Protein AF-A0A963F7F3-F1 (afdb_monomer_lite)

Structure (mmCIF, N/CA/C/O backbone):
data_AF-A0A963F7F3-F1
#
_entry.id   AF-A0A963F7F3-F1
#
loop_
_atom_site.group_PDB
_atom_site.id
_atom_site.type_symbol
_atom_site.label_atom_id
_atom_site.label_alt_id
_atom_site.label_comp_id
_atom_site.label_asym_id
_atom_site.label_entity_id
_atom_site.label_seq_id
_atom_site.pdbx_PDB_ins_code
_atom_site.Cartn_x
_atom_site.Cartn_y
_atom_site.Cartn_z
_atom_site.occupancy
_atom_site.B_iso_or_equiv
_atom_site.auth_seq_id
_atom_site.auth_comp_id
_atom_site.auth_asym_id
_atom_site.auth_atom_id
_atom_site.pdbx_PDB_model_num
ATOM 1 N N . MET A 1 1 ? 54.968 2.443 -66.480 1.00 33.50 1 MET A N 1
ATOM 2 C CA . MET A 1 1 ? 56.361 2.404 -66.989 1.00 33.50 1 MET A CA 1
ATOM 3 C C . MET A 1 1 ? 56.993 1.056 -66.666 1.00 33.50 1 MET A C 1
ATOM 5 O O . MET A 1 1 ? 56.805 0.584 -65.553 1.00 33.50 1 MET A O 1
ATOM 9 N N . ARG A 1 2 ? 57.749 0.452 -67.594 1.00 35.88 2 ARG A N 1
ATOM 10 C CA . ARG A 1 2 ? 58.724 -0.608 -67.277 1.00 35.88 2 ARG A CA 1
ATOM 11 C C . ARG A 1 2 ? 60.108 0.044 -67.245 1.00 35.88 2 ARG A C 1
ATOM 13 O O . ARG A 1 2 ? 60.564 0.516 -68.278 1.00 35.88 2 ARG A O 1
ATOM 20 N N . VAL A 1 3 ? 60.729 0.123 -66.071 1.00 45.53 3 VAL A N 1
ATOM 21 C CA . VAL A 1 3 ? 62.076 0.697 -65.903 1.00 45.53 3 VAL A CA 1
ATOM 22 C C . VAL A 1 3 ? 63.121 -0.357 -66.291 1.00 45.53 3 VAL A C 1
ATOM 24 O O . VAL A 1 3 ? 62.937 -1.536 -65.978 1.00 45.53 3 VAL A O 1
ATOM 27 N N . ASN A 1 4 ? 64.197 0.043 -66.979 1.00 48.62 4 ASN A N 1
ATOM 28 C CA . ASN A 1 4 ? 65.312 -0.859 -67.293 1.00 48.62 4 ASN A CA 1
ATOM 29 C C . ASN A 1 4 ? 65.946 -1.376 -65.985 1.00 48.62 4 ASN A C 1
ATOM 31 O O . ASN A 1 4 ? 66.182 -0.592 -65.066 1.00 48.62 4 ASN A O 1
ATOM 35 N N . ARG A 1 5 ? 66.240 -2.682 -65.900 1.00 51.50 5 ARG A N 1
ATOM 36 C CA . ARG A 1 5 ? 66.817 -3.312 -64.698 1.00 51.50 5 ARG A CA 1
ATOM 37 C C . ARG A 1 5 ? 68.156 -2.699 -64.301 1.00 51.50 5 ARG A C 1
ATOM 39 O O . ARG A 1 5 ? 68.399 -2.536 -63.112 1.00 51.50 5 ARG A O 1
ATOM 46 N N . GLU A 1 6 ? 68.983 -2.322 -65.271 1.00 55.16 6 GLU A N 1
ATOM 47 C CA . GLU A 1 6 ? 70.288 -1.706 -65.000 1.00 55.16 6 GLU A CA 1
ATOM 48 C C . GLU A 1 6 ? 70.148 -0.324 -64.349 1.00 55.16 6 GLU A C 1
ATOM 50 O O . GLU A 1 6 ? 70.884 0.013 -63.424 1.00 55.16 6 GLU A O 1
ATOM 55 N N . GLY A 1 7 ? 69.106 0.423 -64.730 1.00 55.31 7 GLY A N 1
ATOM 56 C CA . GLY A 1 7 ? 68.760 1.711 -64.129 1.00 55.31 7 GLY A CA 1
ATOM 57 C C . GLY A 1 7 ? 68.327 1.635 -62.660 1.00 55.31 7 GLY A C 1
ATOM 58 O O . GLY A 1 7 ? 68.137 2.680 -62.047 1.00 55.31 7 GLY A O 1
ATOM 59 N N . LEU A 1 8 ? 68.185 0.441 -62.070 1.00 56.78 8 LEU A N 1
ATOM 60 C CA . LEU A 1 8 ? 67.820 0.258 -60.659 1.00 56.78 8 LEU A CA 1
ATOM 61 C C . LEU A 1 8 ? 69.028 0.046 -59.730 1.00 56.78 8 LEU A C 1
ATOM 63 O O . LEU A 1 8 ? 68.856 0.084 -58.515 1.00 56.78 8 LEU A O 1
ATOM 67 N N . TYR A 1 9 ? 70.243 -0.155 -60.258 1.00 62.47 9 TYR A N 1
ATOM 68 C CA . TYR A 1 9 ? 71.431 -0.424 -59.430 1.00 62.47 9 TYR A CA 1
ATOM 69 C C . TYR A 1 9 ? 72.050 0.818 -58.768 1.00 62.47 9 TYR A C 1
ATOM 71 O O . TYR A 1 9 ? 72.931 0.666 -57.928 1.00 62.47 9 TYR A O 1
ATOM 79 N N . HIS A 1 10 ? 71.590 2.028 -59.107 1.00 71.62 10 HIS A N 1
ATOM 80 C CA . HIS A 1 10 ? 72.068 3.277 -58.498 1.00 71.62 10 HIS A CA 1
ATOM 81 C C . HIS A 1 10 ? 71.389 3.617 -57.155 1.00 71.62 10 HIS A C 1
ATOM 83 O O . HIS A 1 10 ? 71.785 4.575 -56.493 1.00 71.62 10 HIS A O 1
ATOM 89 N N . PHE A 1 11 ? 70.370 2.851 -56.751 1.00 82.75 11 PHE A N 1
ATOM 90 C CA . PHE A 1 11 ? 69.673 3.031 -55.478 1.00 82.75 11 PHE A CA 1
ATOM 91 C C . PHE A 1 11 ? 70.313 2.186 -54.363 1.00 82.75 11 PHE A C 1
ATOM 93 O O . PHE A 1 11 ? 70.518 0.987 -54.579 1.00 82.75 11 PHE A O 1
ATOM 100 N N . PRO A 1 12 ? 70.584 2.754 -53.167 1.00 83.19 12 PRO A N 1
ATOM 101 C CA . PRO A 1 12 ? 71.180 2.018 -52.048 1.00 83.19 12 PRO A CA 1
ATOM 102 C C . PRO A 1 12 ? 70.398 0.764 -51.634 1.00 83.19 12 PRO A C 1
ATOM 104 O O . PRO A 1 12 ? 71.003 -0.259 -51.315 1.00 83.19 12 PRO A O 1
ATOM 107 N N . ILE A 1 13 ? 69.062 0.814 -51.679 1.00 89.12 13 ILE A N 1
ATOM 108 C CA . ILE A 1 13 ? 68.179 -0.290 -51.297 1.00 89.12 13 ILE A CA 1
ATOM 109 C C . ILE A 1 13 ? 67.431 -0.833 -52.516 1.00 89.12 13 ILE A C 1
ATOM 111 O O . ILE A 1 13 ? 66.578 -0.181 -53.127 1.00 89.12 13 ILE A O 1
ATOM 115 N N . ARG A 1 14 ? 67.734 -2.093 -52.844 1.00 82.44 14 ARG A N 1
ATOM 116 C CA . ARG A 1 14 ? 67.172 -2.836 -53.980 1.00 82.44 14 ARG A CA 1
ATOM 117 C C . ARG A 1 14 ? 65.709 -3.221 -53.738 1.00 82.44 14 ARG A C 1
ATOM 119 O O . ARG A 1 14 ? 65.431 -4.328 -53.283 1.00 82.44 14 ARG A O 1
ATOM 126 N N . SER A 1 15 ? 64.769 -2.358 -54.120 1.00 80.00 15 SER A N 1
ATOM 127 C CA . SER A 1 15 ? 63.336 -2.687 -54.129 1.00 80.00 15 SER A CA 1
ATOM 128 C C . SER A 1 15 ? 62.774 -2.852 -55.546 1.00 80.00 15 SER A C 1
ATOM 130 O O . SER A 1 15 ? 63.301 -2.326 -56.525 1.00 80.00 15 SER A O 1
ATOM 132 N N . ARG A 1 16 ? 61.674 -3.607 -55.658 1.00 76.38 16 ARG A N 1
ATOM 133 C CA . ARG A 1 16 ? 60.843 -3.711 -56.877 1.00 76.38 16 ARG A CA 1
ATOM 134 C C . ARG A 1 16 ? 59.594 -2.822 -56.803 1.00 76.38 16 ARG A C 1
ATOM 136 O O . ARG A 1 16 ? 58.822 -2.774 -57.757 1.00 76.38 16 ARG A O 1
ATOM 143 N N . ASN A 1 17 ? 59.382 -2.149 -55.674 1.00 81.38 17 ASN A N 1
ATOM 144 C CA . ASN A 1 17 ? 58.241 -1.284 -55.415 1.00 81.38 17 ASN A CA 1
ATOM 145 C C . ASN A 1 17 ? 58.527 0.143 -55.911 1.00 81.38 17 ASN A C 1
ATOM 147 O O . ASN A 1 17 ? 59.498 0.771 -55.492 1.00 81.38 17 ASN A O 1
ATOM 151 N N . ALA A 1 18 ? 57.661 0.673 -56.779 1.00 82.88 18 ALA A N 1
ATOM 152 C CA . ALA A 1 18 ? 57.820 2.009 -57.355 1.00 82.88 18 ALA A CA 1
ATOM 153 C C . ALA A 1 18 ? 57.874 3.122 -56.291 1.00 82.88 18 ALA A C 1
ATOM 155 O O . ALA A 1 18 ? 58.649 4.061 -56.440 1.00 82.88 18 ALA A O 1
ATOM 156 N N . THR A 1 19 ? 57.124 2.998 -55.190 1.00 84.62 19 THR A N 1
ATOM 157 C CA . THR A 1 19 ? 57.165 3.950 -54.067 1.00 84.62 19 THR A CA 1
ATOM 158 C C . THR A 1 19 ? 58.522 3.931 -53.357 1.00 84.62 19 THR A C 1
ATOM 160 O O . THR A 1 19 ? 59.076 4.979 -53.042 1.00 84.62 19 THR A O 1
ATOM 163 N N . SER A 1 20 ? 59.075 2.737 -53.139 1.00 87.25 20 SER A N 1
ATOM 164 C CA . SER A 1 20 ? 60.366 2.518 -52.471 1.00 87.25 20 SER A CA 1
ATOM 165 C C . SER A 1 20 ? 61.535 3.098 -53.280 1.00 87.25 20 SER A C 1
ATOM 167 O O . SER A 1 20 ? 62.464 3.687 -52.729 1.00 87.25 20 SER A O 1
ATOM 169 N N . LEU A 1 21 ? 61.447 3.010 -54.610 1.00 88.62 21 LEU A N 1
ATOM 170 C CA . LEU A 1 21 ? 62.382 3.647 -55.543 1.00 88.62 21 LEU A CA 1
ATOM 171 C C . LEU A 1 21 ? 62.186 5.175 -55.599 1.00 88.62 21 LEU A C 1
ATOM 173 O O . LEU A 1 21 ? 63.162 5.919 -55.602 1.00 88.62 21 LEU A O 1
ATOM 177 N N . PHE A 1 22 ? 60.937 5.656 -55.589 1.00 90.56 22 PHE A N 1
ATOM 178 C CA . PHE A 1 22 ? 60.623 7.090 -55.605 1.00 90.56 22 PHE A CA 1
ATOM 179 C C . PHE A 1 22 ? 61.146 7.829 -54.363 1.00 90.56 22 PHE A C 1
ATOM 181 O O . PHE A 1 22 ? 61.736 8.896 -54.501 1.00 90.56 22 PHE A O 1
ATOM 188 N N . VAL A 1 23 ? 60.997 7.251 -53.165 1.00 91.75 23 VAL A N 1
ATOM 189 C CA . VAL A 1 23 ? 61.522 7.840 -51.917 1.00 91.75 23 VAL A CA 1
ATOM 190 C C . VAL A 1 23 ? 63.050 7.976 -51.959 1.00 91.75 23 VAL A C 1
ATOM 192 O O . VAL A 1 23 ? 63.584 9.024 -51.596 1.00 91.75 23 VAL A O 1
ATOM 195 N N . GLN A 1 24 ? 63.759 6.959 -52.462 1.00 91.12 24 GLN A N 1
ATOM 196 C CA . GLN A 1 24 ? 65.217 7.017 -52.630 1.00 91.12 24 GLN A CA 1
ATOM 197 C C . GLN A 1 24 ? 65.638 8.042 -53.693 1.00 91.12 24 GLN A C 1
ATOM 199 O O . GLN A 1 24 ? 66.621 8.754 -53.498 1.00 91.12 24 GLN A O 1
ATOM 204 N N . HIS A 1 25 ? 64.883 8.162 -54.790 1.00 89.94 25 HIS A N 1
ATOM 205 C CA . HIS A 1 25 ? 65.130 9.171 -55.820 1.00 89.94 25 HIS A CA 1
ATOM 206 C C . HIS A 1 25 ? 64.950 10.594 -55.281 1.00 89.94 25 HIS A C 1
ATOM 208 O O . HIS A 1 25 ? 65.846 11.419 -55.442 1.00 89.94 25 HIS A O 1
ATOM 214 N N . ALA A 1 26 ? 63.848 10.860 -54.573 1.00 89.88 26 ALA A N 1
ATOM 215 C CA . ALA A 1 26 ? 63.598 12.149 -53.938 1.00 89.88 26 ALA A CA 1
ATOM 216 C C . ALA A 1 26 ? 64.767 12.549 -53.019 1.00 89.88 26 ALA A C 1
ATOM 218 O O . ALA A 1 26 ? 65.358 13.611 -53.216 1.00 89.88 26 ALA A O 1
ATOM 219 N N . LEU A 1 27 ? 65.186 11.661 -52.107 1.00 88.44 27 LEU A N 1
ATOM 220 C CA . LEU A 1 27 ? 66.352 11.877 -51.239 1.00 88.44 27 LEU A CA 1
ATOM 221 C C . LEU A 1 27 ? 67.649 12.148 -52.017 1.00 88.44 27 LEU A C 1
ATOM 223 O O . LEU A 1 27 ? 68.379 13.076 -51.676 1.00 88.44 27 LEU A O 1
ATOM 227 N N . ALA A 1 28 ? 67.921 11.393 -53.084 1.00 87.00 28 ALA A N 1
ATOM 228 C CA . ALA A 1 28 ? 69.111 11.588 -53.914 1.00 87.00 28 ALA A CA 1
ATOM 229 C C . ALA A 1 28 ? 69.120 12.934 -54.670 1.00 87.00 28 ALA A C 1
ATOM 231 O O . ALA A 1 28 ? 70.200 13.459 -54.954 1.00 87.00 28 ALA A O 1
ATOM 232 N N . THR A 1 29 ? 67.946 13.507 -54.967 1.00 88.31 29 THR A N 1
ATOM 233 C CA . THR A 1 29 ? 67.800 14.817 -55.637 1.00 88.31 29 THR A CA 1
ATOM 234 C C . THR A 1 29 ? 67.811 16.027 -54.697 1.00 88.31 29 THR A C 1
ATOM 236 O O . THR A 1 29 ? 68.023 17.147 -55.159 1.00 88.31 29 THR A O 1
ATOM 239 N N . LEU A 1 30 ? 67.624 15.840 -53.385 1.00 88.12 30 LEU A N 1
ATOM 240 C CA . LEU A 1 30 ? 67.710 16.937 -52.415 1.00 88.12 30 LEU A CA 1
ATOM 241 C C . LEU A 1 30 ? 69.134 17.507 -52.344 1.00 88.12 30 LEU A C 1
ATOM 243 O O . LEU A 1 30 ? 70.116 16.767 -52.404 1.00 88.12 30 LEU A O 1
ATOM 247 N N . ARG A 1 31 ? 69.262 18.821 -52.125 1.00 86.94 31 ARG A N 1
ATOM 248 C CA . ARG A 1 31 ? 70.529 19.423 -51.667 1.00 86.94 31 ARG A CA 1
ATOM 249 C C . ARG A 1 31 ? 70.935 18.852 -50.297 1.00 86.94 31 ARG A C 1
ATOM 251 O O . ARG A 1 31 ? 70.083 18.332 -49.578 1.00 86.94 31 ARG A O 1
ATOM 258 N N . ASN A 1 32 ? 72.206 18.979 -49.908 1.00 78.38 32 ASN A N 1
ATOM 259 C CA . ASN A 1 32 ? 72.614 18.732 -48.515 1.00 78.38 32 ASN A CA 1
ATOM 260 C C . ASN A 1 32 ? 71.769 19.608 -47.573 1.00 78.38 32 ASN A C 1
ATOM 262 O O . ASN A 1 32 ? 71.468 20.750 -47.925 1.00 78.38 32 ASN A O 1
ATOM 266 N N . GLU A 1 33 ? 71.347 19.065 -46.426 1.00 75.00 33 GLU A N 1
ATOM 267 C CA . GLU A 1 33 ? 70.379 19.703 -45.512 1.00 75.00 33 GLU A CA 1
ATOM 268 C C . GLU A 1 33 ? 69.008 20.034 -46.153 1.00 75.00 33 GLU A C 1
ATOM 270 O O . GLU A 1 33 ? 68.190 20.760 -45.590 1.00 75.00 33 GLU A O 1
ATOM 275 N N . GLY A 1 34 ? 68.725 19.507 -47.349 1.00 84.06 34 GLY A N 1
ATOM 276 C CA . GLY A 1 34 ? 67.430 19.621 -48.010 1.00 84.06 34 GLY A CA 1
ATOM 277 C C . GLY A 1 34 ? 66.382 18.719 -47.361 1.00 84.06 34 GLY A C 1
ATOM 278 O O . GLY A 1 34 ? 66.696 17.608 -46.933 1.00 84.06 34 GLY A O 1
ATOM 279 N N . ARG A 1 35 ? 65.130 19.194 -47.342 1.00 89.94 35 ARG A N 1
ATOM 280 C CA . ARG A 1 35 ? 63.957 18.502 -46.793 1.00 89.94 35 ARG A CA 1
ATOM 281 C C . ARG A 1 35 ? 62.945 18.178 -47.897 1.00 89.94 35 ARG A C 1
ATOM 283 O O . ARG A 1 35 ? 62.683 19.025 -48.749 1.00 89.94 35 ARG A O 1
ATOM 290 N N . ALA A 1 36 ? 62.345 16.993 -47.846 1.00 92.19 36 ALA A N 1
ATOM 291 C CA . ALA A 1 36 ? 61.182 16.594 -48.638 1.00 92.19 36 ALA A CA 1
ATOM 292 C C . ALA A 1 36 ? 60.002 16.227 -47.726 1.00 92.19 36 ALA A C 1
ATOM 294 O O . ALA A 1 36 ? 60.195 15.752 -46.609 1.00 92.19 36 ALA A O 1
ATOM 295 N N . ILE A 1 37 ? 58.781 16.401 -48.235 1.00 93.50 37 ILE A N 1
ATOM 296 C CA . ILE A 1 37 ? 57.544 15.886 -47.637 1.00 93.50 37 ILE A CA 1
ATOM 297 C C . ILE A 1 37 ? 56.890 14.997 -48.696 1.00 93.50 37 ILE A C 1
ATOM 299 O O . ILE A 1 37 ? 56.627 15.459 -49.806 1.00 93.50 37 ILE A O 1
ATOM 303 N N . ILE A 1 38 ? 56.680 13.716 -48.387 1.00 92.88 38 ILE A N 1
ATOM 304 C CA . ILE A 1 38 ? 56.241 12.708 -49.362 1.00 92.88 38 ILE A CA 1
ATOM 305 C C . ILE A 1 38 ? 54.971 12.011 -48.871 1.00 92.88 38 ILE A C 1
ATOM 307 O O . ILE A 1 38 ? 54.946 11.484 -47.761 1.00 92.88 38 ILE A O 1
ATOM 311 N N . VAL A 1 39 ? 53.938 11.949 -49.719 1.00 90.88 39 VAL A N 1
ATOM 312 C CA . VAL A 1 39 ? 52.769 11.079 -49.500 1.00 90.88 39 VAL A CA 1
ATOM 313 C C . VAL A 1 39 ? 53.188 9.626 -49.741 1.00 90.88 39 VAL A C 1
ATOM 315 O O . VAL A 1 39 ? 53.596 9.272 -50.849 1.00 90.88 39 VAL A O 1
ATOM 318 N N . VAL A 1 40 ? 53.077 8.774 -48.721 1.00 90.06 40 VAL A N 1
ATOM 319 C CA . VAL A 1 40 ? 53.439 7.350 -48.784 1.00 90.06 40 VAL A CA 1
ATOM 320 C C . VAL A 1 40 ? 52.273 6.447 -48.357 1.00 90.06 40 VAL A C 1
ATOM 322 O O . VAL A 1 40 ? 51.570 6.765 -47.401 1.00 90.06 40 VAL A O 1
ATOM 325 N N . PRO A 1 41 ? 52.044 5.297 -49.021 1.00 85.62 41 PRO A N 1
ATOM 326 C CA . PRO A 1 41 ? 51.081 4.298 -48.571 1.00 85.62 41 PRO A CA 1
ATOM 327 C C . PRO A 1 41 ? 51.543 3.652 -47.263 1.00 85.62 41 PRO A C 1
ATOM 329 O O . PRO A 1 41 ? 52.710 3.285 -47.121 1.00 85.62 41 PRO A O 1
ATOM 332 N N . TYR A 1 42 ? 50.605 3.417 -46.346 1.00 81.50 42 TYR A N 1
ATOM 333 C CA . TYR A 1 42 ? 50.842 2.848 -45.009 1.00 81.50 42 TYR A CA 1
ATOM 334 C C . TYR A 1 42 ? 51.611 1.508 -45.031 1.00 81.50 42 TYR A C 1
ATOM 336 O O . TYR A 1 42 ? 52.357 1.174 -44.109 1.00 81.50 42 TYR A O 1
ATOM 344 N N . GLY A 1 43 ? 51.484 0.744 -46.123 1.00 78.62 43 GLY A N 1
ATOM 345 C CA . GLY A 1 43 ? 52.250 -0.484 -46.349 1.00 78.62 43 GLY A CA 1
ATOM 346 C C . GLY A 1 43 ? 53.764 -0.271 -46.484 1.00 78.62 43 GLY A C 1
ATOM 347 O O . GLY A 1 43 ? 54.520 -1.149 -46.084 1.00 78.62 43 GLY A O 1
ATOM 348 N N . LEU A 1 44 ? 54.239 0.883 -46.974 1.00 86.12 44 LEU A N 1
ATOM 349 C CA . LEU A 1 44 ? 55.677 1.196 -47.023 1.00 86.12 44 LEU A CA 1
ATOM 350 C C . LEU A 1 44 ? 56.274 1.254 -45.606 1.00 86.12 44 LEU A C 1
ATOM 352 O O . LEU A 1 44 ? 57.384 0.776 -45.373 1.00 86.12 44 LEU A O 1
ATOM 356 N N . LEU A 1 45 ? 55.498 1.789 -44.658 1.00 87.56 45 LEU A N 1
ATOM 357 C CA . LEU A 1 45 ? 55.890 2.011 -43.267 1.00 87.56 45 LEU A CA 1
ATOM 358 C C . LEU A 1 45 ? 55.961 0.717 -42.437 1.00 87.56 45 LEU A C 1
ATOM 360 O O . LEU A 1 45 ? 56.706 0.676 -41.467 1.00 87.56 45 LEU A O 1
ATOM 364 N N . SER A 1 46 ? 55.239 -0.339 -42.833 1.00 80.19 46 SER A N 1
ATOM 365 C CA . SER A 1 46 ? 55.052 -1.558 -42.021 1.00 80.19 46 SER A CA 1
ATOM 366 C C . SER A 1 46 ? 55.419 -2.879 -42.712 1.00 80.19 46 SER A C 1
ATOM 368 O O . SER A 1 46 ? 55.872 -3.810 -42.046 1.00 80.19 46 SER A O 1
ATOM 370 N N . ASN A 1 47 ? 55.274 -3.011 -44.038 1.00 77.44 47 ASN A N 1
ATOM 371 C CA . ASN A 1 47 ? 55.500 -4.289 -44.727 1.00 77.44 47 ASN A CA 1
ATOM 372 C C . ASN A 1 47 ? 56.954 -4.771 -44.554 1.00 77.44 47 ASN A C 1
ATOM 374 O O . ASN A 1 47 ? 57.901 -4.003 -44.744 1.00 77.44 47 ASN A O 1
ATOM 378 N N . ARG A 1 48 ? 57.146 -6.067 -44.265 1.00 74.88 48 ARG A N 1
ATOM 379 C CA . ARG A 1 48 ? 58.483 -6.678 -44.102 1.00 74.88 48 ARG A CA 1
ATOM 380 C C . ARG A 1 48 ? 59.374 -6.555 -45.345 1.00 74.88 48 ARG A C 1
ATOM 382 O O . ARG A 1 48 ? 60.584 -6.460 -45.198 1.00 74.88 48 ARG A O 1
ATOM 389 N N . SER A 1 49 ? 58.793 -6.490 -46.545 1.00 79.06 49 SER A N 1
ATOM 390 C CA . SER A 1 49 ? 59.526 -6.333 -47.814 1.00 79.06 49 SER A CA 1
ATOM 391 C C . SER A 1 49 ? 60.232 -4.983 -47.989 1.00 79.06 49 SER A C 1
ATOM 393 O O . SER A 1 49 ? 61.044 -4.854 -48.895 1.00 79.06 49 SER A O 1
ATOM 395 N N . GLU A 1 50 ? 59.916 -3.983 -47.161 1.00 84.81 50 GLU A N 1
ATOM 396 C CA . GLU A 1 50 ? 60.537 -2.648 -47.194 1.00 84.81 50 GLU A CA 1
ATOM 397 C C . GLU A 1 50 ? 61.308 -2.353 -45.889 1.00 84.81 50 GLU A C 1
ATOM 399 O O . GLU A 1 50 ? 61.662 -1.206 -45.620 1.00 84.81 50 GLU A O 1
ATOM 404 N N . LYS A 1 51 ? 61.569 -3.376 -45.057 1.00 86.62 51 LYS A N 1
ATOM 405 C CA . LYS A 1 51 ? 62.287 -3.239 -43.776 1.00 86.62 51 LYS A CA 1
ATOM 406 C C . LYS A 1 51 ? 63.664 -2.596 -43.960 1.00 86.62 51 LYS A C 1
ATOM 408 O O . LYS A 1 51 ? 64.004 -1.664 -43.237 1.00 86.62 51 LYS A O 1
ATOM 413 N N . ASP A 1 52 ? 64.405 -3.042 -44.971 1.00 88.06 52 ASP A N 1
ATOM 414 C CA . ASP A 1 52 ? 65.753 -2.544 -45.265 1.00 88.06 52 ASP A CA 1
ATOM 415 C C . ASP A 1 52 ? 65.741 -1.093 -45.776 1.00 88.06 52 ASP A C 1
ATOM 417 O O . ASP A 1 52 ? 66.674 -0.341 -45.502 1.00 88.06 52 ASP A O 1
ATOM 421 N N . LEU A 1 53 ? 64.655 -0.660 -46.439 1.00 91.38 53 LEU A N 1
ATOM 422 C CA . LEU A 1 53 ? 64.461 0.749 -46.799 1.00 91.38 53 LEU A CA 1
ATOM 423 C C . LEU A 1 53 ? 64.316 1.595 -45.535 1.00 91.38 53 LEU A C 1
ATOM 425 O O . LEU A 1 53 ? 65.019 2.587 -45.387 1.00 91.38 53 LEU A O 1
ATOM 429 N N . ARG A 1 54 ? 63.415 1.215 -44.623 1.00 93.25 54 ARG A N 1
ATOM 430 C CA . ARG A 1 54 ? 63.150 1.989 -43.399 1.00 93.25 54 ARG A CA 1
ATOM 431 C C . ARG A 1 54 ? 64.368 2.046 -42.487 1.00 93.25 54 ARG A C 1
ATOM 433 O O . ARG A 1 54 ? 64.676 3.111 -41.966 1.00 93.25 54 ARG A O 1
ATOM 440 N N . ARG A 1 55 ? 65.101 0.935 -42.381 1.00 92.31 55 ARG A N 1
ATOM 441 C CA . ARG A 1 55 ? 66.405 0.883 -41.720 1.00 92.31 55 ARG A CA 1
ATOM 442 C C . ARG A 1 55 ? 67.381 1.904 -42.320 1.00 92.31 55 ARG A C 1
ATOM 444 O O . ARG A 1 55 ? 67.887 2.751 -41.598 1.00 92.31 55 ARG A O 1
ATOM 451 N N . TRP A 1 56 ? 67.592 1.882 -43.638 1.00 92.00 56 TRP A N 1
ATOM 452 C CA . TRP A 1 56 ? 68.493 2.820 -44.323 1.00 92.00 56 TRP A CA 1
ATOM 453 C C . TRP A 1 56 ? 68.042 4.289 -44.228 1.00 92.00 56 TRP A C 1
ATOM 455 O O . TRP A 1 56 ? 68.873 5.190 -44.104 1.00 92.00 56 TRP A O 1
ATOM 465 N N . LEU A 1 57 ? 66.730 4.541 -44.243 1.00 92.50 57 LEU A N 1
ATOM 466 C CA . LEU A 1 57 ? 66.167 5.874 -44.023 1.00 92.50 57 LEU A CA 1
ATOM 467 C C . LEU A 1 57 ? 66.498 6.418 -42.627 1.00 92.50 57 LEU A C 1
ATOM 469 O O . LEU A 1 57 ? 66.723 7.614 -42.515 1.00 92.50 57 LEU A O 1
ATOM 473 N N . LEU A 1 58 ? 66.558 5.565 -41.600 1.00 92.12 58 LEU A N 1
ATOM 474 C CA . LEU A 1 58 ? 66.861 5.954 -40.217 1.00 92.12 58 LEU A CA 1
ATOM 475 C C . LEU A 1 58 ? 68.367 6.026 -39.927 1.00 92.12 58 LEU A C 1
ATOM 477 O O . LEU A 1 58 ? 68.837 6.976 -39.306 1.00 92.12 58 LEU A O 1
ATOM 481 N N . GLU A 1 59 ? 69.134 5.035 -40.386 1.00 89.62 59 GLU A N 1
ATOM 482 C CA . GLU A 1 59 ? 70.570 4.924 -40.098 1.00 89.62 59 GLU A CA 1
ATOM 483 C C . GLU A 1 59 ? 71.436 5.891 -40.922 1.00 89.62 59 GLU A C 1
ATOM 485 O O . GLU A 1 59 ? 72.556 6.186 -40.513 1.00 89.62 59 GLU A O 1
ATOM 490 N N . GLN A 1 60 ? 70.981 6.334 -42.102 1.00 87.00 60 GLN A N 1
ATOM 491 C CA . GLN A 1 60 ? 71.800 7.107 -43.059 1.00 87.00 60 GLN A CA 1
ATOM 492 C C . GLN A 1 60 ? 71.181 8.455 -43.472 1.00 87.00 60 GLN A C 1
ATOM 494 O O . GLN A 1 60 ? 71.837 9.258 -44.141 1.00 87.00 60 GLN A O 1
ATOM 499 N N . ASN A 1 61 ? 69.922 8.703 -43.107 1.00 90.25 61 ASN A N 1
ATOM 500 C CA . ASN A 1 61 ? 69.186 9.932 -43.405 1.00 90.25 61 ASN A CA 1
ATOM 501 C C . ASN A 1 61 ? 68.368 10.352 -42.170 1.00 90.25 61 ASN A C 1
ATOM 503 O O . ASN A 1 61 ? 68.315 9.631 -41.170 1.00 90.25 61 ASN A O 1
ATOM 507 N N . ARG A 1 62 ? 67.715 11.518 -42.244 1.00 90.31 62 ARG A N 1
ATOM 508 C CA . ARG A 1 62 ? 66.874 12.040 -41.159 1.00 90.31 62 ARG A CA 1
ATOM 509 C C . ARG A 1 62 ? 65.401 11.831 -41.487 1.00 90.31 62 ARG A C 1
ATOM 511 O O . ARG A 1 62 ? 64.871 12.500 -42.370 1.00 90.31 62 ARG A O 1
ATOM 518 N N . VAL A 1 63 ? 64.723 10.933 -40.780 1.00 94.00 63 VAL A N 1
ATOM 519 C CA . VAL A 1 63 ? 63.259 10.818 -40.798 1.00 94.00 63 VAL A CA 1
ATOM 520 C C . VAL A 1 63 ? 62.724 11.729 -39.700 1.00 94.00 63 VAL A C 1
ATOM 522 O O . VAL A 1 63 ? 62.661 11.346 -38.540 1.00 94.00 63 VAL A O 1
ATOM 525 N N . GLU A 1 64 ? 62.383 12.966 -40.050 1.00 92.19 64 GLU A N 1
ATOM 526 C CA . GLU A 1 64 ? 61.988 13.965 -39.052 1.00 92.19 64 GLU A CA 1
ATOM 527 C C . GLU A 1 64 ? 60.617 13.651 -38.447 1.00 92.19 64 GLU A C 1
ATOM 529 O O . GLU A 1 64 ? 60.437 13.724 -37.233 1.00 92.19 64 GLU A O 1
ATOM 534 N N . ALA A 1 65 ? 59.645 13.301 -39.296 1.00 94.44 65 ALA A N 1
ATOM 535 C CA . ALA A 1 65 ? 58.274 13.052 -38.871 1.00 94.44 65 ALA A CA 1
ATOM 536 C C . ALA A 1 65 ? 57.524 12.082 -39.792 1.00 94.44 65 ALA A C 1
ATOM 538 O O . ALA A 1 65 ? 57.767 12.034 -41.002 1.00 94.44 65 ALA A O 1
ATOM 539 N N . VAL A 1 66 ? 56.547 11.371 -39.224 1.00 94.75 66 VAL A N 1
ATOM 540 C CA . VAL A 1 66 ? 55.552 10.591 -39.972 1.00 94.75 66 VAL A CA 1
ATOM 541 C C . VAL A 1 66 ? 54.156 10.937 -39.455 1.00 94.75 66 VAL A C 1
ATOM 543 O O . VAL A 1 66 ? 53.863 10.793 -38.270 1.00 94.75 66 VAL A O 1
ATOM 546 N N . ILE A 1 67 ? 53.300 11.408 -40.359 1.00 94.31 67 ILE A N 1
ATOM 547 C CA . ILE A 1 67 ? 51.969 11.944 -40.069 1.00 94.31 67 ILE A CA 1
ATOM 548 C C . ILE A 1 67 ? 50.926 11.009 -40.682 1.00 94.31 67 ILE A C 1
ATOM 550 O O . ILE A 1 67 ? 50.849 10.884 -41.907 1.00 94.31 67 ILE A O 1
ATOM 554 N N . ASP A 1 68 ? 50.124 10.352 -39.851 1.00 90.75 68 ASP A N 1
ATOM 555 C CA . ASP A 1 68 ? 49.008 9.519 -40.301 1.00 90.75 68 ASP A CA 1
ATOM 556 C C . ASP A 1 68 ? 47.792 10.396 -40.635 1.00 90.75 68 ASP A C 1
ATOM 558 O O . ASP A 1 68 ? 47.505 11.352 -39.915 1.00 90.75 68 ASP A O 1
ATOM 562 N N . LEU A 1 69 ? 47.090 10.097 -41.730 1.00 87.00 69 LEU A N 1
ATOM 563 C CA . LEU A 1 69 ? 45.958 10.891 -42.223 1.00 87.00 69 LEU A CA 1
ATOM 564 C C . LEU A 1 69 ? 44.642 10.098 -42.126 1.00 87.00 69 LEU A C 1
ATOM 566 O O . LEU A 1 69 ? 44.667 8.862 -42.183 1.00 87.00 69 LEU A O 1
ATOM 570 N N . PRO A 1 70 ? 43.475 10.775 -42.060 1.00 81.06 70 PRO A N 1
ATOM 571 C CA . PRO A 1 70 ? 42.178 10.113 -42.177 1.00 81.06 70 PRO A CA 1
ATOM 572 C C . PRO A 1 70 ? 42.106 9.206 -43.410 1.00 81.06 70 PRO A C 1
ATOM 574 O O . PRO A 1 70 ? 42.493 9.599 -44.513 1.00 81.06 70 PRO A O 1
ATOM 577 N N . GLY A 1 71 ? 41.539 8.007 -43.252 1.00 71.69 71 GLY A N 1
ATOM 578 C CA . GLY A 1 71 ? 41.448 7.011 -44.332 1.00 71.69 71 GLY A CA 1
ATOM 579 C C . GLY A 1 71 ? 40.647 7.457 -45.566 1.00 71.69 71 GLY A C 1
ATOM 580 O O . GLY A 1 71 ? 40.713 6.800 -46.601 1.00 71.69 71 GLY A O 1
ATOM 581 N N . ASN A 1 72 ? 39.916 8.570 -45.470 1.00 73.31 72 ASN A N 1
ATOM 582 C CA . ASN A 1 72 ? 39.164 9.209 -46.548 1.00 73.31 72 ASN A CA 1
ATOM 583 C C . ASN A 1 72 ? 39.682 10.615 -46.926 1.00 73.31 72 ASN A C 1
ATOM 585 O O . ASN A 1 72 ? 39.022 11.301 -47.700 1.00 73.31 72 ASN A O 1
ATOM 589 N N . ALA A 1 73 ? 40.853 11.057 -46.448 1.00 75.62 73 ALA A N 1
ATOM 590 C CA . ALA A 1 73 ? 41.415 12.376 -46.785 1.00 75.62 73 ALA A CA 1
ATOM 591 C C . ALA A 1 73 ? 41.656 12.582 -48.300 1.00 75.62 73 ALA A C 1
ATOM 593 O O . ALA A 1 73 ? 41.690 13.710 -48.775 1.00 75.62 73 ALA A O 1
ATOM 594 N N . PHE A 1 74 ? 41.776 11.491 -49.067 1.00 76.19 74 PHE A N 1
ATOM 595 C CA . PHE A 1 74 ? 41.882 11.490 -50.534 1.00 76.19 74 PHE A CA 1
ATOM 596 C C . PHE A 1 74 ? 40.717 10.730 -51.204 1.00 76.19 74 PHE A C 1
ATOM 598 O O . PHE A 1 74 ? 40.854 10.216 -52.317 1.00 76.19 74 PHE A O 1
ATOM 605 N N . ALA A 1 75 ? 39.561 10.620 -50.541 1.00 70.25 75 ALA A N 1
ATOM 606 C CA . ALA A 1 75 ? 38.359 10.065 -51.161 1.00 70.25 75 ALA A CA 1
ATOM 607 C C . ALA A 1 75 ? 37.799 11.026 -52.236 1.00 70.25 75 ALA A C 1
ATOM 609 O O . ALA A 1 75 ? 37.876 12.240 -52.065 1.00 70.25 75 ALA A O 1
ATOM 610 N N . PRO A 1 76 ? 37.228 10.529 -53.350 1.00 62.69 76 PRO A N 1
ATOM 611 C CA . PRO A 1 76 ? 37.103 9.126 -53.753 1.00 62.69 76 PRO A CA 1
ATOM 612 C C . PRO A 1 76 ? 38.320 8.591 -54.540 1.00 62.69 76 PRO A C 1
ATOM 614 O O . PRO A 1 76 ? 38.271 7.462 -55.021 1.00 62.69 76 PRO A O 1
ATOM 617 N N . LEU A 1 77 ? 39.385 9.385 -54.709 1.00 67.38 77 LEU A N 1
ATOM 618 C CA . LEU A 1 77 ? 40.520 9.091 -55.598 1.00 67.38 77 LEU A CA 1
ATOM 619 C C . LEU A 1 77 ? 41.356 7.881 -55.153 1.00 67.38 77 LEU A C 1
ATOM 621 O O . LEU A 1 77 ? 41.887 7.162 -55.998 1.00 67.38 77 LEU A O 1
ATOM 625 N N . MET A 1 78 ? 41.493 7.656 -53.842 1.00 63.31 78 MET A N 1
ATOM 626 C CA . MET A 1 78 ? 42.225 6.517 -53.280 1.00 63.31 78 MET A CA 1
ATOM 627 C C . MET A 1 78 ? 41.506 5.925 -52.063 1.00 63.31 78 MET A C 1
ATOM 629 O O . MET A 1 78 ? 41.004 6.650 -51.211 1.00 63.31 78 MET A O 1
ATOM 633 N N . THR A 1 79 ? 41.509 4.593 -51.961 1.00 56.25 79 THR A N 1
ATOM 634 C CA . THR A 1 79 ? 40.984 3.823 -50.811 1.00 56.25 79 THR A CA 1
ATOM 635 C C . THR A 1 79 ? 42.087 3.257 -49.907 1.00 56.25 79 THR A C 1
ATOM 637 O O . THR A 1 79 ? 41.802 2.572 -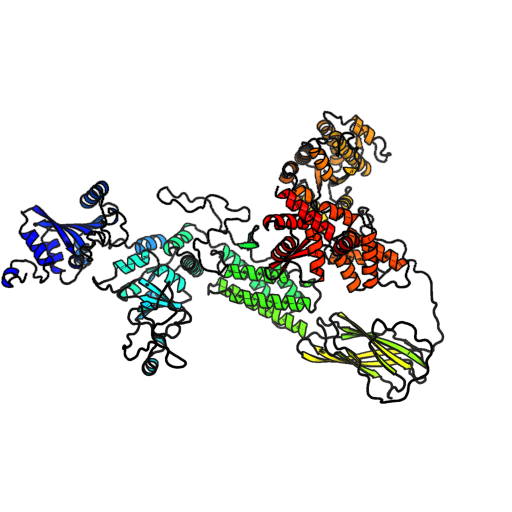48.928 1.00 56.25 79 THR A O 1
ATOM 640 N N . THR A 1 80 ? 43.355 3.479 -50.255 1.00 64.31 80 THR A N 1
ATOM 641 C CA . THR A 1 80 ? 44.523 2.984 -49.513 1.00 64.31 80 THR A CA 1
ATOM 642 C C . THR A 1 80 ? 44.937 4.012 -48.469 1.00 64.31 80 THR A C 1
ATOM 644 O O . THR A 1 80 ? 45.182 5.161 -48.829 1.00 64.31 80 THR A O 1
ATOM 647 N N . ARG A 1 81 ? 45.085 3.606 -47.199 1.00 73.25 81 ARG A N 1
ATOM 648 C CA . ARG A 1 81 ? 45.597 4.492 -46.138 1.00 73.25 81 ARG A CA 1
ATOM 649 C C . ARG A 1 81 ? 46.990 5.018 -46.503 1.00 73.25 81 ARG A C 1
ATOM 651 O O . ARG A 1 81 ? 47.870 4.250 -46.906 1.00 73.25 81 ARG A O 1
ATOM 658 N N . ILE A 1 82 ? 47.168 6.322 -46.346 1.00 83.00 82 ILE A N 1
ATOM 659 C CA . ILE A 1 82 ? 48.332 7.096 -46.779 1.00 83.00 82 ILE A CA 1
ATOM 660 C C . ILE A 1 82 ? 48.727 8.077 -45.678 1.00 83.00 82 ILE A C 1
ATOM 662 O O . ILE A 1 82 ? 47.881 8.573 -44.942 1.00 83.00 82 ILE A O 1
ATOM 666 N N . CYS A 1 83 ? 50.025 8.325 -45.575 1.00 90.50 83 CYS A N 1
ATOM 667 C CA . CYS A 1 83 ? 50.662 9.144 -44.550 1.00 90.50 83 CYS A CA 1
ATOM 668 C C . CYS A 1 83 ? 51.576 10.172 -45.229 1.00 90.50 83 CYS A C 1
ATOM 670 O O . CYS A 1 83 ? 52.017 9.951 -46.360 1.00 90.50 83 CYS A O 1
ATOM 672 N N . LEU A 1 84 ? 51.917 11.261 -44.542 1.00 93.25 84 LEU A N 1
ATOM 673 C CA . LEU A 1 84 ? 53.022 12.135 -44.948 1.00 93.25 84 LEU A CA 1
ATOM 674 C C . LEU A 1 84 ? 54.294 11.705 -44.219 1.00 93.25 84 LEU A C 1
ATOM 676 O O . LEU A 1 84 ? 54.267 11.459 -43.017 1.00 93.25 84 LEU A O 1
ATOM 680 N N . MET A 1 85 ? 55.410 11.636 -44.936 1.00 94.44 85 MET A N 1
ATOM 681 C CA . MET A 1 85 ? 56.730 11.338 -44.383 1.00 94.44 85 MET A CA 1
ATOM 682 C C . MET A 1 85 ? 57.667 12.510 -44.674 1.00 94.44 85 MET A C 1
ATOM 684 O O . MET A 1 85 ? 57.841 12.885 -45.837 1.00 94.44 85 MET A O 1
ATOM 688 N N . ILE A 1 86 ? 58.235 13.103 -43.622 1.00 94.44 86 ILE A N 1
ATOM 689 C CA . ILE A 1 86 ? 59.156 14.240 -43.703 1.00 94.44 86 ILE A CA 1
ATOM 690 C C . ILE A 1 86 ? 60.589 13.717 -43.594 1.00 94.44 86 ILE A C 1
ATOM 692 O O . ILE A 1 86 ? 60.939 13.041 -42.626 1.00 94.44 86 ILE A O 1
ATOM 696 N N . LEU A 1 87 ? 61.404 14.011 -44.607 1.00 92.62 87 LEU A N 1
ATOM 697 C CA . LEU A 1 87 ? 62.745 13.452 -44.788 1.00 92.62 87 LEU A CA 1
ATOM 698 C C . LEU A 1 87 ? 63.777 14.560 -45.003 1.00 92.62 87 LEU A C 1
ATOM 700 O O . LEU A 1 87 ? 63.565 15.428 -45.848 1.00 92.62 87 LEU A O 1
ATOM 704 N N . GLY A 1 88 ? 64.910 14.484 -44.312 1.00 88.38 88 GLY A N 1
ATOM 705 C CA . GLY A 1 88 ? 66.112 15.282 -44.546 1.00 88.38 88 GLY A CA 1
ATOM 706 C C . GLY A 1 88 ? 67.241 14.439 -45.145 1.00 88.38 88 GLY A C 1
ATOM 707 O O . GLY A 1 88 ? 67.457 13.295 -44.735 1.00 88.38 88 GLY A O 1
ATOM 708 N N . ARG A 1 89 ? 67.974 14.995 -46.116 1.00 84.75 89 ARG A N 1
ATOM 709 C CA . ARG A 1 89 ? 69.130 14.324 -46.736 1.00 84.75 89 ARG A CA 1
ATOM 710 C C . ARG A 1 89 ? 70.376 14.397 -45.840 1.00 84.75 89 ARG A C 1
ATOM 712 O O . ARG A 1 89 ? 70.840 15.496 -45.543 1.00 84.75 89 ARG A O 1
ATOM 719 N N . ASN A 1 90 ? 70.980 13.231 -45.583 1.00 77.56 90 ASN A N 1
ATOM 720 C CA . ASN A 1 90 ? 72.177 12.990 -44.758 1.00 77.56 90 ASN A CA 1
ATOM 721 C C . ASN A 1 90 ? 72.000 13.257 -43.244 1.00 77.56 90 ASN A C 1
ATOM 723 O O . ASN A 1 90 ? 71.206 14.095 -42.817 1.00 77.56 90 ASN A O 1
ATOM 727 N N . GLY A 1 91 ? 72.828 12.583 -42.439 1.00 77.81 91 GLY A N 1
ATOM 728 C CA . GLY A 1 91 ? 72.796 12.614 -40.969 1.00 77.81 91 GLY A CA 1
ATOM 729 C C . GLY A 1 91 ? 71.887 11.516 -40.398 1.00 77.81 91 GLY A C 1
ATOM 730 O O . GLY A 1 91 ? 70.920 11.158 -41.065 1.00 77.81 91 GLY A O 1
ATOM 731 N N . PRO A 1 92 ? 72.192 10.948 -39.218 1.00 77.81 92 PRO A N 1
ATOM 732 C CA . PRO A 1 92 ? 71.390 9.881 -38.620 1.00 77.81 92 PRO A CA 1
ATOM 733 C C . PRO A 1 92 ? 70.068 10.413 -38.050 1.00 77.81 92 PRO A C 1
ATOM 735 O O . PRO A 1 92 ? 69.959 11.582 -37.675 1.00 77.81 92 PRO A O 1
ATOM 738 N N . THR A 1 93 ? 69.072 9.537 -37.931 1.00 89.50 93 THR A N 1
ATOM 739 C CA . THR A 1 93 ? 67.850 9.817 -37.170 1.00 89.50 93 THR A CA 1
ATOM 740 C C . THR A 1 93 ? 68.032 9.394 -35.714 1.00 89.50 93 THR A C 1
ATOM 742 O O . THR A 1 93 ? 68.101 8.204 -35.432 1.00 89.50 93 THR A O 1
ATOM 745 N N . GLU A 1 94 ? 68.062 10.343 -34.779 1.00 88.06 94 GLU A N 1
ATOM 746 C CA . GLU A 1 94 ? 68.003 10.030 -33.339 1.00 88.06 94 GLU A CA 1
ATOM 747 C C . GLU A 1 94 ? 66.578 9.638 -32.917 1.00 88.06 94 GLU A C 1
ATOM 749 O O . GLU A 1 94 ? 66.370 8.614 -32.268 1.00 88.06 94 GLU A O 1
ATOM 754 N N . ARG A 1 95 ? 65.592 10.436 -33.350 1.00 89.38 95 ARG A N 1
ATOM 755 C CA . ARG A 1 95 ? 64.165 10.292 -33.034 1.00 89.38 95 ARG A CA 1
ATOM 756 C C . ARG A 1 95 ? 63.283 10.635 -34.230 1.00 89.38 95 ARG A C 1
ATOM 758 O O . ARG A 1 95 ? 63.669 11.456 -35.060 1.00 89.38 95 ARG A O 1
ATOM 765 N N . VAL A 1 96 ? 62.078 10.069 -34.270 1.00 92.69 96 VAL A N 1
ATOM 766 C CA . VAL A 1 96 ? 61.040 10.370 -35.269 1.00 92.69 96 VAL A CA 1
ATOM 767 C C . VAL A 1 96 ? 59.806 10.951 -34.585 1.00 92.69 96 VAL A C 1
ATOM 769 O O . VAL A 1 96 ? 59.238 10.313 -33.698 1.00 92.69 96 VAL A O 1
ATOM 772 N N . ARG A 1 97 ? 59.329 12.113 -35.045 1.00 93.12 97 ARG A N 1
ATOM 773 C CA . ARG A 1 97 ? 58.066 12.708 -34.588 1.00 93.12 97 ARG A CA 1
ATOM 774 C C . ARG A 1 97 ? 56.873 12.028 -35.263 1.00 93.12 97 ARG A C 1
ATOM 776 O O . ARG A 1 97 ? 56.538 12.300 -36.415 1.00 93.12 97 ARG A O 1
ATOM 783 N N . MET A 1 98 ? 56.209 11.141 -34.540 1.00 92.62 98 MET A N 1
ATOM 784 C CA . MET A 1 98 ? 54.960 10.517 -34.965 1.00 92.62 98 MET A CA 1
ATOM 785 C C . MET A 1 98 ? 53.781 11.452 -34.670 1.00 92.62 98 MET A C 1
ATOM 787 O O . MET A 1 98 ? 53.704 12.040 -33.589 1.00 92.62 98 MET A O 1
ATOM 791 N N . VAL A 1 99 ? 52.857 11.595 -35.622 1.00 91.12 99 VAL A N 1
ATOM 792 C CA . VAL A 1 99 ? 51.673 12.460 -35.490 1.00 91.12 99 VAL A CA 1
ATOM 793 C C . VAL A 1 99 ? 50.432 11.742 -36.012 1.00 91.12 99 VAL A C 1
ATOM 795 O O . VAL A 1 99 ? 50.437 11.204 -37.118 1.00 91.12 99 VAL A O 1
ATOM 798 N N . ASP A 1 100 ? 49.353 11.776 -35.235 1.00 88.06 100 ASP A N 1
ATOM 799 C CA . ASP A 1 100 ? 48.005 11.471 -35.712 1.00 88.06 100 ASP A CA 1
ATOM 800 C C . ASP A 1 100 ? 47.335 12.777 -36.154 1.00 88.06 100 ASP A C 1
ATOM 802 O O . ASP A 1 100 ? 47.076 13.660 -35.331 1.00 88.06 100 ASP A O 1
ATOM 806 N N . ALA A 1 101 ? 47.076 12.926 -37.456 1.00 87.81 101 ALA A N 1
ATOM 807 C CA . ALA A 1 101 ? 46.388 14.102 -37.970 1.00 87.81 101 ALA A CA 1
ATOM 808 C C . ALA A 1 101 ? 44.857 13.994 -37.896 1.00 87.81 101 ALA A C 1
ATOM 810 O O . ALA A 1 101 ? 44.189 14.996 -38.142 1.00 87.81 101 ALA A O 1
ATOM 811 N N . GLN A 1 102 ? 44.275 12.832 -37.569 1.00 85.06 102 GLN A N 1
ATOM 812 C CA . GLN A 1 102 ? 42.822 12.645 -37.613 1.00 85.06 102 GLN A CA 1
ATOM 813 C C . GLN A 1 102 ? 42.027 13.670 -36.771 1.00 85.06 102 GLN A C 1
ATOM 815 O O . GLN A 1 102 ? 41.023 14.158 -37.290 1.00 85.06 102 GLN A O 1
ATOM 820 N N . PRO A 1 103 ? 42.464 14.094 -35.564 1.00 83.50 103 PRO A N 1
ATOM 821 C CA . PRO A 1 103 ? 41.758 15.111 -34.772 1.00 83.50 103 PRO A CA 1
ATOM 822 C C . PRO A 1 103 ? 41.723 16.529 -35.372 1.00 83.50 103 PRO A C 1
ATOM 824 O O . PRO A 1 103 ? 41.057 17.396 -34.814 1.00 83.50 103 PRO A O 1
ATOM 827 N N . PHE A 1 104 ? 42.455 16.796 -36.460 1.00 82.81 104 PHE A N 1
ATOM 828 C CA . PHE A 1 104 ? 42.515 18.115 -37.109 1.00 82.81 104 PHE A CA 1
ATOM 829 C C . PHE A 1 104 ? 41.619 18.218 -38.357 1.00 82.81 104 PHE A C 1
ATOM 831 O O . PHE A 1 104 ? 41.541 19.287 -38.960 1.00 82.81 104 PHE A O 1
ATOM 838 N N . PHE A 1 105 ? 40.949 17.132 -38.755 1.00 83.62 105 PHE A N 1
ATOM 839 C CA . PHE A 1 105 ? 40.015 17.109 -39.883 1.00 83.62 105 PHE A CA 1
ATOM 840 C C . PHE A 1 105 ? 38.559 17.064 -39.400 1.00 83.62 105 PHE A C 1
ATOM 842 O O . PHE A 1 105 ? 38.253 16.473 -38.367 1.00 83.62 105 PHE A O 1
ATOM 849 N N . ASP A 1 106 ? 37.651 17.652 -40.179 1.00 79.25 106 ASP A N 1
ATOM 850 C CA . ASP A 1 106 ? 36.211 17.621 -39.910 1.00 79.25 106 ASP A CA 1
ATOM 851 C C . ASP A 1 106 ? 35.607 16.216 -40.105 1.00 79.25 106 ASP A C 1
ATOM 853 O O . ASP A 1 106 ? 35.958 15.497 -41.047 1.00 79.25 106 ASP A O 1
ATOM 857 N N . GLU A 1 107 ? 34.640 15.844 -39.254 1.00 61.12 107 GLU A N 1
ATOM 858 C CA . GLU A 1 107 ? 33.919 14.564 -39.338 1.00 61.12 107 GLU A CA 1
ATOM 859 C C . GLU A 1 107 ? 33.077 14.448 -40.622 1.00 61.12 107 GLU A C 1
ATOM 861 O O . GLU A 1 107 ? 31.903 14.822 -40.682 1.00 61.12 107 GLU A O 1
ATOM 866 N N . SER A 1 108 ? 33.661 13.867 -41.667 1.00 54.53 108 SER A N 1
ATOM 867 C CA . SER A 1 108 ? 32.968 13.599 -42.927 1.00 54.53 108 SER A CA 1
ATOM 868 C C . SER A 1 108 ? 32.273 12.228 -42.917 1.00 54.53 108 SER A C 1
ATOM 870 O O . SER A 1 108 ? 32.881 11.179 -42.697 1.00 54.53 108 SER A O 1
ATOM 872 N N . ARG A 1 109 ? 30.959 12.213 -43.185 1.00 49.81 109 ARG A N 1
ATOM 873 C CA . ARG A 1 109 ? 30.169 10.975 -43.305 1.00 49.81 109 ARG A CA 1
ATOM 874 C C . ARG A 1 109 ? 30.127 10.491 -44.760 1.00 49.81 109 ARG A C 1
ATOM 876 O O . ARG A 1 109 ? 29.701 11.216 -45.657 1.00 49.81 109 ARG A O 1
ATOM 883 N N . GLY A 1 110 ? 30.502 9.232 -44.993 1.00 55.31 110 GLY A N 1
ATOM 884 C CA . GLY A 1 110 ? 30.382 8.565 -46.296 1.00 55.31 110 GLY A CA 1
ATOM 885 C C . GLY A 1 110 ? 31.612 8.711 -47.203 1.00 55.31 110 GLY A C 1
ATOM 886 O O . GLY A 1 110 ? 32.742 8.567 -46.751 1.00 55.31 110 GLY A O 1
ATOM 887 N N . ARG A 1 111 ? 31.390 8.931 -48.509 1.00 57.06 111 ARG A N 1
ATOM 888 C CA . ARG A 1 111 ? 32.450 9.011 -49.544 1.00 57.06 111 ARG A CA 1
ATOM 889 C C . ARG A 1 111 ? 33.013 10.424 -49.780 1.00 57.06 111 ARG A C 1
ATOM 891 O O . ARG A 1 111 ? 33.823 10.597 -50.686 1.00 57.06 111 ARG A O 1
ATOM 898 N N . GLN A 1 112 ? 32.570 11.415 -49.008 1.00 62.75 112 GLN A N 1
ATOM 899 C CA . GLN A 1 112 ? 33.125 12.772 -49.037 1.00 62.75 112 GLN A CA 1
ATOM 900 C C . GLN A 1 112 ? 34.590 12.752 -48.548 1.00 62.75 112 GLN A C 1
ATOM 902 O O . GLN A 1 112 ? 34.892 11.993 -47.621 1.00 62.75 112 GLN A O 1
ATOM 907 N N . PRO A 1 113 ? 35.499 13.559 -49.128 1.00 68.94 113 PRO A N 1
ATOM 908 C CA . PRO A 1 113 ? 36.818 13.777 -48.546 1.00 68.94 113 PRO A CA 1
ATOM 909 C C . PRO A 1 113 ? 36.711 14.522 -47.211 1.00 68.94 113 PRO A C 1
ATOM 911 O O . PRO A 1 113 ? 35.933 15.469 -47.078 1.00 68.94 113 PRO A O 1
ATOM 914 N N . SER A 1 114 ? 37.531 14.128 -46.238 1.00 77.19 114 SER A N 1
ATOM 915 C CA . SER A 1 114 ? 37.701 14.899 -45.001 1.00 77.19 114 SER A CA 1
ATOM 916 C C . SER A 1 114 ? 38.404 16.226 -45.293 1.00 77.19 114 SER A C 1
ATOM 918 O O . SER A 1 114 ? 39.453 16.240 -45.935 1.00 77.19 114 SER A O 1
ATOM 920 N N . GLN A 1 115 ? 37.841 17.331 -44.803 1.00 80.38 115 GLN A N 1
ATOM 921 C CA . GLN A 1 115 ? 38.402 18.677 -44.953 1.00 80.38 115 GLN A CA 1
ATOM 922 C C . GLN A 1 115 ? 39.155 19.101 -43.687 1.00 80.38 115 GLN A C 1
ATOM 924 O O . GLN A 1 115 ? 38.885 18.595 -42.599 1.00 80.38 115 GLN A O 1
ATOM 929 N N . ILE A 1 116 ? 40.099 20.030 -43.833 1.00 85.88 116 ILE A N 1
ATOM 930 C CA . ILE A 1 116 ? 40.842 20.658 -42.736 1.00 85.88 116 ILE A CA 1
ATOM 931 C C . ILE A 1 116 ? 40.709 22.178 -42.861 1.00 85.88 116 ILE A C 1
ATOM 933 O O . ILE A 1 116 ? 40.818 22.724 -43.957 1.00 85.88 116 ILE A O 1
ATOM 937 N N . LYS A 1 117 ? 40.441 22.853 -41.741 1.00 83.25 117 LYS A N 1
ATOM 938 C CA . LYS A 1 117 ? 40.305 24.318 -41.654 1.00 83.25 117 LYS A CA 1
ATOM 939 C C . LYS A 1 117 ? 41.663 24.956 -41.364 1.00 83.25 117 LYS A C 1
ATOM 941 O O . LYS A 1 117 ? 42.463 24.358 -40.650 1.00 83.25 117 LYS A O 1
ATOM 946 N N . ASP A 1 118 ? 41.902 26.186 -41.816 1.00 81.31 118 ASP A N 1
ATOM 947 C CA . ASP A 1 118 ? 43.205 26.869 -41.667 1.00 81.31 118 ASP A CA 1
ATOM 948 C C . ASP A 1 118 ? 43.686 26.983 -40.205 1.00 81.31 118 ASP A C 1
ATOM 950 O O . ASP A 1 118 ? 44.878 26.853 -39.909 1.00 81.31 118 ASP A O 1
ATOM 954 N N . SER A 1 119 ? 42.754 27.145 -39.260 1.00 77.50 119 SER A N 1
ATOM 955 C CA . SER A 1 119 ? 43.037 27.128 -37.819 1.00 77.50 119 SER A CA 1
ATOM 956 C C . SER A 1 119 ? 43.523 25.756 -37.330 1.00 77.50 119 SER A C 1
ATOM 958 O O . SER A 1 119 ? 44.496 25.672 -36.579 1.00 77.50 119 SER A O 1
ATOM 960 N N . ALA A 1 120 ? 42.903 24.672 -37.800 1.00 83.75 120 ALA A N 1
ATOM 961 C CA . ALA A 1 120 ? 43.308 23.303 -37.488 1.00 83.75 120 ALA A CA 1
ATOM 962 C C . ALA A 1 120 ? 44.602 22.897 -38.219 1.00 83.75 120 ALA A C 1
ATOM 964 O O . ALA A 1 120 ? 45.440 22.211 -37.637 1.00 83.75 120 ALA A O 1
ATOM 965 N N . LEU A 1 121 ? 44.824 23.385 -39.445 1.00 86.25 121 LEU A N 1
ATOM 966 C CA . LEU A 1 121 ? 46.083 23.227 -40.180 1.00 86.25 121 LEU A CA 1
ATOM 967 C C . LEU A 1 121 ? 47.252 23.877 -39.427 1.00 86.25 121 LEU A C 1
ATOM 969 O O . LEU A 1 121 ? 48.312 23.268 -39.289 1.00 86.25 121 LEU A O 1
ATOM 973 N N . THR A 1 122 ? 47.043 25.075 -38.875 1.00 86.62 122 THR A N 1
ATOM 974 C CA . THR A 1 122 ? 48.031 25.755 -38.022 1.00 86.62 122 THR A CA 1
ATOM 975 C C . THR A 1 122 ? 48.375 24.912 -36.789 1.00 86.62 122 THR A C 1
ATOM 977 O O . THR A 1 122 ? 49.553 24.717 -36.483 1.00 86.62 122 THR A O 1
ATOM 980 N N . ALA A 1 123 ? 47.371 24.333 -36.122 1.00 85.31 123 ALA A N 1
ATOM 981 C CA . ALA A 1 123 ? 47.581 23.454 -34.971 1.00 85.31 123 ALA A CA 1
ATOM 982 C C . ALA A 1 123 ? 48.273 22.121 -35.343 1.00 85.31 123 ALA A C 1
ATOM 984 O O . ALA A 1 123 ? 49.101 21.625 -34.577 1.00 85.31 123 ALA A O 1
ATOM 985 N N . LEU A 1 124 ? 48.008 21.565 -36.531 1.00 89.31 124 LEU A N 1
ATOM 986 C CA . LEU A 1 124 ? 48.703 20.381 -37.051 1.00 89.31 124 LEU A CA 1
ATOM 987 C C . LEU A 1 124 ? 50.189 20.674 -37.322 1.00 89.31 124 LEU A C 1
ATOM 989 O O . LEU A 1 124 ? 51.052 19.891 -36.927 1.00 89.31 124 LEU A O 1
ATOM 993 N N . VAL A 1 125 ? 50.511 21.820 -37.932 1.00 89.75 125 VAL A N 1
ATOM 994 C CA . VAL A 1 125 ? 51.904 22.258 -38.147 1.00 89.75 125 VAL A CA 1
ATOM 995 C C . VAL A 1 125 ? 52.631 22.470 -36.812 1.00 89.75 125 VAL A C 1
ATOM 997 O O . VAL A 1 125 ? 53.787 22.064 -36.674 1.00 89.75 125 VAL A O 1
ATOM 1000 N N . GLN A 1 126 ? 51.951 23.021 -35.800 1.00 87.06 126 GLN A N 1
ATOM 1001 C CA . GLN A 1 126 ? 52.488 23.097 -34.437 1.00 87.06 126 GLN A CA 1
ATOM 1002 C C . GLN A 1 126 ? 52.735 21.703 -33.836 1.00 87.06 126 GLN A C 1
ATOM 1004 O O . GLN A 1 126 ? 53.801 21.477 -33.273 1.00 87.06 126 GLN A O 1
ATOM 1009 N N . ALA A 1 127 ? 51.823 20.738 -33.995 1.00 87.38 127 ALA A N 1
ATOM 1010 C CA . ALA A 1 127 ? 52.009 19.375 -33.483 1.00 87.38 127 ALA A CA 1
ATOM 1011 C C . ALA A 1 127 ? 53.227 18.648 -34.099 1.00 87.38 127 ALA A C 1
ATOM 1013 O O . ALA A 1 127 ? 53.876 17.849 -33.418 1.00 87.38 127 ALA A O 1
ATOM 1014 N N . VAL A 1 128 ? 53.566 18.955 -35.358 1.00 90.75 128 VAL A N 1
ATOM 1015 C CA . VAL A 1 128 ? 54.768 18.443 -36.040 1.00 90.75 128 VAL A CA 1
ATOM 1016 C C . VAL A 1 128 ? 56.050 19.094 -35.506 1.00 90.75 128 VAL A C 1
ATOM 1018 O O . VAL A 1 128 ? 57.013 18.383 -35.238 1.00 90.75 128 VAL A O 1
ATOM 1021 N N . TYR A 1 129 ? 56.087 20.420 -35.337 1.00 88.19 129 TYR A N 1
ATOM 1022 C CA . TYR A 1 129 ? 57.341 21.151 -35.076 1.00 88.19 129 TYR A CA 1
ATOM 1023 C C . TYR A 1 129 ? 57.530 21.682 -33.642 1.00 88.19 129 TYR A C 1
ATOM 1025 O O . TYR A 1 129 ? 58.568 22.275 -33.353 1.00 88.19 129 TYR A O 1
ATOM 1033 N N . ALA A 1 130 ? 56.581 21.473 -32.725 1.00 85.94 130 ALA A N 1
ATOM 1034 C CA . ALA A 1 130 ? 56.731 21.874 -31.326 1.00 85.94 130 ALA A CA 1
ATOM 1035 C C . ALA A 1 130 ? 57.852 21.098 -30.611 1.00 85.94 130 ALA A C 1
ATOM 1037 O O . ALA A 1 130 ? 57.942 19.869 -30.707 1.00 85.94 130 ALA A O 1
ATOM 1038 N N . THR A 1 131 ? 58.659 21.821 -29.827 1.00 80.12 131 THR A N 1
ATOM 1039 C CA . THR A 1 131 ? 59.798 21.295 -29.051 1.00 80.12 131 THR A CA 1
ATOM 1040 C C . THR A 1 131 ? 59.407 20.132 -28.136 1.00 80.12 131 THR A C 1
ATOM 1042 O O . THR A 1 131 ? 60.165 19.176 -28.002 1.00 80.12 131 THR A O 1
ATOM 1045 N N . SER A 1 132 ? 58.196 20.178 -27.574 1.00 79.00 132 SER A N 1
ATOM 1046 C CA . SER A 1 132 ? 57.583 19.084 -26.815 1.00 79.00 132 SER A CA 1
ATOM 1047 C C . SER A 1 132 ? 56.351 18.553 -27.562 1.00 79.00 132 SER A C 1
ATOM 1049 O O . SER A 1 132 ? 55.545 19.360 -28.032 1.00 79.00 132 SER A O 1
ATOM 1051 N N . PRO A 1 133 ? 56.157 17.226 -27.676 1.00 79.38 133 PRO A N 1
ATOM 1052 C CA . PRO A 1 133 ? 55.006 16.659 -28.375 1.00 79.38 133 PRO A CA 1
ATOM 1053 C C . PRO A 1 133 ? 53.682 16.905 -27.627 1.00 79.38 133 PRO A C 1
ATOM 1055 O O . PRO A 1 133 ? 53.561 16.635 -26.433 1.00 79.38 133 PRO A O 1
ATOM 1058 N N . GLY A 1 134 ? 52.669 17.395 -28.350 1.00 73.81 134 GLY A N 1
ATOM 1059 C CA . GLY A 1 134 ? 51.309 17.613 -27.834 1.00 73.81 134 GLY A CA 1
ATOM 1060 C C . GLY A 1 134 ? 50.422 16.357 -27.844 1.00 73.81 134 GLY A C 1
ATOM 1061 O O . GLY A 1 134 ? 50.850 15.274 -28.235 1.00 73.81 134 GLY A O 1
ATOM 1062 N N . LYS A 1 135 ? 49.137 16.492 -27.470 1.00 73.88 135 LYS A N 1
ATOM 1063 C CA . LYS A 1 135 ? 48.196 15.353 -27.331 1.00 73.88 135 LYS A CA 1
ATOM 1064 C C . LYS A 1 135 ? 48.121 14.435 -28.567 1.00 73.88 135 LYS A C 1
ATOM 1066 O O . LYS A 1 135 ? 48.031 13.219 -28.388 1.00 73.88 135 LYS A O 1
ATOM 1071 N N . SER A 1 136 ? 48.231 14.978 -29.782 1.00 78.56 136 SER A N 1
ATOM 1072 C CA . SER A 1 136 ? 48.164 14.233 -31.057 1.00 78.56 136 SER A CA 1
ATOM 1073 C C . SER A 1 136 ? 49.528 13.802 -31.629 1.00 78.56 136 SER A C 1
ATOM 1075 O O . SER A 1 136 ? 49.583 13.247 -32.722 1.00 78.56 136 SER A O 1
ATOM 1077 N N . ALA A 1 137 ? 50.633 14.054 -30.920 1.00 86.88 137 ALA A N 1
ATOM 1078 C CA . ALA A 1 137 ? 51.997 13.789 -31.383 1.00 86.88 137 ALA A CA 1
ATOM 1079 C C . ALA A 1 137 ? 52.837 13.052 -30.324 1.00 86.88 137 ALA A C 1
ATOM 1081 O O . ALA A 1 137 ? 52.463 12.995 -29.152 1.00 86.88 137 ALA A O 1
ATOM 1082 N N . TRP A 1 138 ? 53.937 12.419 -30.723 1.00 88.69 138 TRP A N 1
ATOM 1083 C CA . TRP A 1 138 ? 54.926 11.815 -29.821 1.00 88.69 138 TRP A CA 1
ATOM 1084 C C . TRP A 1 138 ? 56.254 11.591 -30.554 1.00 88.69 138 TRP A C 1
ATOM 1086 O O . TRP A 1 138 ? 56.265 11.448 -31.774 1.00 88.69 138 TRP A O 1
ATOM 1096 N N . ASP A 1 139 ? 57.368 11.569 -29.826 1.00 88.38 139 ASP A N 1
ATOM 1097 C CA . ASP A 1 139 ? 58.636 11.068 -30.368 1.00 88.38 139 ASP A CA 1
ATOM 1098 C C . ASP A 1 139 ? 58.688 9.537 -30.233 1.00 88.38 139 ASP A C 1
ATOM 1100 O O . ASP A 1 139 ? 58.061 8.967 -29.339 1.00 88.38 139 ASP A O 1
ATOM 1104 N N . ILE A 1 140 ? 59.430 8.874 -31.122 1.00 86.56 140 ILE A N 1
ATOM 1105 C CA . ILE A 1 140 ? 59.959 7.521 -30.907 1.00 86.56 140 ILE A CA 1
ATOM 1106 C C . ILE A 1 140 ? 61.448 7.546 -31.259 1.00 86.56 140 ILE A C 1
ATOM 1108 O O . ILE A 1 140 ? 61.806 7.910 -32.383 1.00 86.56 140 ILE A O 1
ATOM 1112 N N . ASP A 1 141 ? 62.298 7.142 -30.319 1.00 87.06 141 ASP A N 1
ATOM 1113 C CA . ASP A 1 141 ? 63.749 7.074 -30.511 1.00 87.06 141 ASP A CA 1
ATOM 1114 C C . ASP A 1 141 ? 64.161 5.847 -31.345 1.00 87.06 141 ASP A C 1
ATOM 1116 O O . ASP A 1 141 ? 63.459 4.828 -31.403 1.00 87.06 141 ASP A O 1
ATOM 1120 N N . ILE A 1 142 ? 65.313 5.929 -32.017 1.00 86.25 142 ILE A N 1
ATOM 1121 C CA . ILE A 1 142 ? 65.765 4.913 -32.980 1.00 86.25 142 ILE A CA 1
ATOM 1122 C C . ILE A 1 142 ? 65.913 3.506 -32.374 1.00 86.25 142 ILE A C 1
ATOM 1124 O O . ILE A 1 142 ? 65.625 2.520 -33.054 1.00 86.25 142 ILE A O 1
ATOM 1128 N N . GLU A 1 143 ? 66.260 3.393 -31.089 1.00 83.50 143 GLU A N 1
ATOM 1129 C CA . GLU A 1 143 ? 66.355 2.109 -30.379 1.00 83.50 143 GLU A CA 1
ATOM 1130 C C . GLU A 1 143 ? 64.993 1.393 -30.302 1.00 83.50 143 GLU A C 1
ATOM 1132 O O . GLU A 1 143 ? 64.880 0.214 -30.648 1.00 83.50 143 GLU A O 1
ATOM 1137 N N . ALA A 1 144 ? 63.923 2.121 -29.964 1.00 76.19 144 ALA A N 1
ATOM 1138 C CA . ALA A 1 144 ? 62.564 1.580 -29.924 1.00 76.19 144 ALA A CA 1
ATOM 1139 C C . ALA A 1 144 ? 62.038 1.218 -31.329 1.00 76.19 144 ALA A C 1
ATOM 1141 O O . ALA A 1 144 ? 61.262 0.267 -31.490 1.00 76.19 144 ALA A O 1
ATOM 1142 N N . LEU A 1 145 ? 62.488 1.925 -32.376 1.00 82.62 145 LEU A N 1
ATOM 1143 C CA . LEU A 1 145 ? 62.227 1.545 -33.770 1.00 82.62 145 LEU A CA 1
ATOM 1144 C C . LEU A 1 145 ? 62.981 0.265 -34.165 1.00 82.62 145 LEU A C 1
ATOM 1146 O O . LEU A 1 145 ? 62.401 -0.591 -34.838 1.00 82.62 145 LEU A O 1
ATOM 1150 N N . GLN A 1 146 ? 64.226 0.090 -33.717 1.00 81.31 146 GLN A N 1
ATOM 1151 C CA . GLN A 1 146 ? 65.023 -1.118 -33.950 1.00 81.31 146 GLN A CA 1
ATOM 1152 C C . GLN A 1 146 ? 64.377 -2.357 -33.309 1.00 81.31 146 GLN A C 1
ATOM 1154 O O . GLN A 1 146 ? 64.250 -3.392 -33.973 1.00 81.31 146 GLN A O 1
ATOM 1159 N N . THR A 1 147 ? 63.896 -2.251 -32.063 1.00 74.00 147 THR A N 1
ATOM 1160 C CA . THR A 1 147 ? 63.132 -3.320 -31.390 1.00 74.00 147 THR A CA 1
ATOM 1161 C C . THR A 1 147 ? 61.849 -3.676 -32.155 1.00 74.00 147 THR A C 1
ATOM 1163 O O . THR A 1 147 ? 61.482 -4.848 -32.242 1.00 74.00 147 THR A O 1
ATOM 1166 N N . ALA A 1 148 ? 61.193 -2.693 -32.778 1.00 69.06 148 ALA A N 1
ATOM 1167 C CA . ALA A 1 148 ? 59.947 -2.852 -33.531 1.00 69.06 148 ALA A CA 1
ATOM 1168 C C . ALA A 1 148 ? 60.134 -3.215 -35.027 1.00 69.06 148 ALA A C 1
ATOM 1170 O O . ALA A 1 148 ? 59.344 -2.800 -35.874 1.00 69.06 148 ALA A O 1
ATOM 1171 N N . GLU A 1 149 ? 61.176 -3.975 -35.388 1.00 80.62 149 GLU A N 1
ATOM 1172 C CA . GLU A 1 149 ? 61.508 -4.349 -36.780 1.00 80.62 149 GLU A CA 1
ATOM 1173 C C . GLU A 1 149 ? 61.615 -3.162 -37.775 1.00 80.62 149 GLU A C 1
ATOM 1175 O O . GLU A 1 149 ? 61.372 -3.332 -38.976 1.00 80.62 149 GLU A O 1
ATOM 1180 N N . TRP A 1 150 ? 61.998 -1.970 -37.307 1.00 84.19 150 TRP A N 1
ATOM 1181 C CA . TRP A 1 150 ? 62.022 -0.717 -38.078 1.00 84.19 150 TRP A CA 1
ATOM 1182 C C . TRP A 1 150 ? 60.652 -0.297 -38.645 1.00 84.19 150 TRP A C 1
ATOM 1184 O O . TRP A 1 150 ? 60.591 0.361 -39.682 1.00 84.19 150 TRP A O 1
ATOM 1194 N N . ASP A 1 151 ? 59.535 -0.703 -38.035 1.00 83.06 151 ASP A N 1
ATOM 1195 C CA . ASP A 1 151 ? 58.189 -0.236 -38.405 1.00 83.06 151 ASP A CA 1
ATOM 1196 C C . ASP A 1 151 ? 58.030 1.269 -38.098 1.00 83.06 151 ASP A C 1
ATOM 1198 O O . ASP A 1 151 ? 58.173 1.707 -36.953 1.00 83.06 151 ASP A O 1
ATOM 1202 N N . LEU A 1 152 ? 57.715 2.052 -39.133 1.00 88.94 152 LEU A N 1
ATOM 1203 C CA . LEU A 1 152 ? 57.543 3.510 -39.091 1.00 88.94 152 LEU A CA 1
ATOM 1204 C C . LEU A 1 152 ? 56.068 3.943 -39.094 1.00 88.94 152 LEU A C 1
ATOM 1206 O O . LEU A 1 152 ? 55.766 5.101 -39.375 1.00 88.94 152 LEU A O 1
ATOM 1210 N N . THR A 1 153 ? 55.122 3.037 -38.832 1.00 84.12 153 THR A N 1
ATOM 1211 C CA . THR A 1 153 ? 53.720 3.446 -38.686 1.00 84.12 153 THR A CA 1
ATOM 1212 C C . THR A 1 153 ? 53.521 4.302 -37.425 1.00 84.12 153 THR A C 1
ATOM 1214 O O . THR A 1 153 ? 54.033 3.929 -36.365 1.00 84.12 153 THR A O 1
ATOM 1217 N N . PRO A 1 154 ? 52.746 5.408 -37.485 1.00 79.88 154 PRO A N 1
ATOM 1218 C CA . PRO A 1 154 ? 52.385 6.201 -36.304 1.00 79.88 154 PRO A CA 1
ATOM 1219 C C . PRO A 1 154 ? 51.427 5.453 -35.355 1.00 79.88 154 PRO A C 1
ATOM 1221 O O . PRO A 1 154 ? 50.244 5.760 -35.237 1.00 79.88 154 PRO A O 1
ATOM 1224 N N . ARG A 1 155 ? 51.946 4.445 -34.645 1.00 70.31 155 ARG A N 1
ATOM 1225 C CA . ARG A 1 155 ? 51.263 3.716 -33.564 1.00 70.31 155 ARG A CA 1
ATOM 1226 C C . ARG A 1 155 ? 51.912 4.046 -32.218 1.00 70.31 155 ARG A C 1
ATOM 1228 O O . ARG A 1 155 ? 53.130 3.942 -32.079 1.00 70.31 155 ARG A O 1
ATOM 1235 N N . ARG A 1 156 ? 51.114 4.387 -31.199 1.00 65.00 156 ARG A N 1
ATOM 1236 C CA . ARG A 1 156 ? 51.594 4.596 -29.818 1.00 65.00 156 ARG A CA 1
ATOM 1237 C C . ARG A 1 156 ? 51.874 3.257 -29.127 1.00 65.00 156 ARG A C 1
ATOM 1239 O O . ARG A 1 156 ? 51.042 2.750 -28.386 1.00 65.00 156 ARG A O 1
ATOM 1246 N N . ARG A 1 157 ? 53.056 2.681 -29.373 1.00 57.34 157 ARG A N 1
ATOM 1247 C CA . ARG A 1 157 ? 53.453 1.355 -28.848 1.00 57.34 157 ARG A CA 1
ATOM 1248 C C . ARG A 1 157 ? 53.486 1.284 -27.315 1.00 57.34 157 ARG A C 1
ATOM 1250 O O . ARG A 1 157 ? 53.107 0.265 -26.750 1.00 57.34 157 ARG A O 1
ATOM 1257 N N . GLU A 1 158 ? 53.897 2.369 -26.664 1.00 48.28 158 GLU A N 1
ATOM 1258 C CA . GLU A 1 158 ? 54.112 2.459 -25.207 1.00 48.28 158 GLU A CA 1
ATOM 1259 C C . GLU A 1 158 ? 52.855 2.815 -24.402 1.00 48.28 158 GLU A C 1
ATOM 1261 O O . GLU A 1 158 ? 52.831 2.669 -23.184 1.00 48.28 158 GLU A O 1
ATOM 1266 N N . ARG A 1 159 ? 51.793 3.287 -25.066 1.00 50.88 159 ARG A N 1
ATOM 1267 C CA . ARG A 1 159 ? 50.525 3.663 -24.426 1.00 50.88 159 ARG A CA 1
ATOM 1268 C C . ARG A 1 159 ? 49.369 2.929 -25.080 1.00 50.88 159 ARG A C 1
ATOM 1270 O O . ARG A 1 159 ? 48.523 3.544 -25.725 1.00 50.88 159 ARG A O 1
ATOM 1277 N N . SER A 1 160 ? 49.332 1.616 -24.868 1.00 58.00 160 SER A N 1
ATOM 1278 C CA . SER A 1 160 ? 48.075 0.896 -25.036 1.00 58.00 160 SER A CA 1
ATOM 1279 C C . SER A 1 160 ? 47.097 1.405 -23.971 1.00 58.00 160 SER A C 1
ATOM 1281 O O . SER A 1 160 ? 47.423 1.447 -22.781 1.00 58.00 160 SER A O 1
ATOM 1283 N N . GLU A 1 161 ? 45.916 1.829 -24.412 1.00 60.84 161 GLU A N 1
ATOM 1284 C CA . GLU A 1 161 ? 44.848 2.349 -23.549 1.00 60.84 161 GLU A CA 1
ATOM 1285 C C . GLU A 1 161 ? 44.496 1.339 -22.444 1.00 60.84 161 GLU A C 1
ATOM 1287 O O . GLU A 1 161 ? 44.379 1.698 -21.274 1.00 60.84 161 GLU A O 1
ATOM 1292 N N . LEU A 1 162 ? 44.477 0.054 -22.816 1.00 70.50 162 LEU A N 1
ATOM 1293 C CA . LEU A 1 162 ? 44.283 -1.090 -21.932 1.00 70.50 162 LEU A CA 1
ATOM 1294 C C . LEU A 1 162 ? 45.313 -1.155 -20.796 1.00 70.50 162 LEU A C 1
ATOM 1296 O O . LEU A 1 162 ? 44.927 -1.299 -19.645 1.00 70.50 162 LEU A O 1
ATOM 1300 N N . THR A 1 163 ? 46.612 -1.033 -21.088 1.00 68.94 163 THR A N 1
ATOM 1301 C CA . THR A 1 163 ? 47.660 -1.118 -20.052 1.00 68.94 163 THR A CA 1
ATOM 1302 C C . THR A 1 163 ? 47.587 0.057 -19.083 1.00 68.94 163 THR A C 1
ATOM 1304 O O . THR A 1 163 ? 47.820 -0.134 -17.896 1.00 68.94 163 THR A O 1
ATOM 1307 N N . ARG A 1 164 ? 47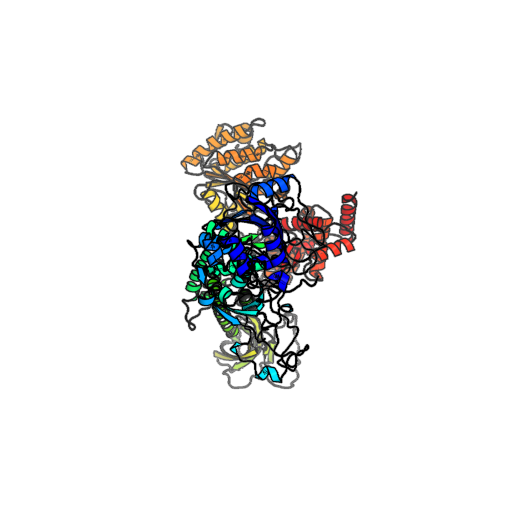.236 1.262 -19.555 1.00 67.62 164 ARG A N 1
ATOM 1308 C CA . ARG A 1 164 ? 47.081 2.417 -18.660 1.00 67.62 164 ARG A CA 1
ATOM 1309 C C . ARG A 1 164 ? 45.924 2.192 -17.682 1.00 67.62 164 ARG A C 1
ATOM 1311 O O . ARG A 1 164 ? 46.136 2.290 -16.481 1.00 67.62 164 ARG A O 1
ATOM 1318 N N . VAL A 1 165 ? 44.759 1.798 -18.201 1.00 68.06 165 VAL A N 1
ATOM 1319 C CA . VAL A 1 165 ? 43.566 1.509 -17.390 1.00 68.06 165 VAL A CA 1
ATOM 1320 C C . VAL A 1 165 ? 43.793 0.322 -16.448 1.00 68.06 165 VAL A C 1
ATOM 1322 O O . VAL A 1 165 ? 43.393 0.380 -15.297 1.00 68.06 165 VAL A O 1
ATOM 1325 N N . LEU A 1 166 ? 44.475 -0.743 -16.876 1.00 73.06 166 LEU A N 1
ATOM 1326 C CA . LEU A 1 166 ? 44.774 -1.872 -15.987 1.00 73.06 166 LEU A CA 1
ATOM 1327 C C . LEU A 1 166 ? 45.750 -1.500 -14.870 1.00 73.06 166 LEU A C 1
ATOM 1329 O O . LEU A 1 166 ? 45.550 -1.927 -13.739 1.00 73.06 166 LEU A O 1
ATOM 1333 N N . ASN A 1 167 ? 46.758 -0.670 -15.148 1.00 68.75 167 ASN A N 1
ATOM 1334 C CA . ASN A 1 167 ? 47.641 -0.166 -14.099 1.00 68.75 167 ASN A CA 1
ATOM 1335 C C . ASN A 1 167 ? 46.866 0.723 -13.106 1.00 68.75 167 ASN A C 1
ATOM 1337 O O . ASN A 1 167 ? 47.068 0.587 -11.904 1.00 68.75 167 ASN A O 1
ATOM 1341 N N . GLU A 1 168 ? 45.943 1.560 -13.595 1.00 66.31 168 GLU A N 1
ATOM 1342 C CA . GLU A 1 168 ? 45.014 2.373 -12.785 1.00 66.31 168 GLU A CA 1
ATOM 1343 C C . GLU A 1 168 ? 44.082 1.523 -11.885 1.00 66.31 168 GLU A C 1
ATOM 1345 O O . GLU A 1 168 ? 43.635 2.021 -10.861 1.00 66.31 168 GLU A O 1
ATOM 1350 N N . LEU A 1 169 ? 43.829 0.249 -12.221 1.00 65.69 169 LEU A N 1
ATOM 1351 C CA . LEU A 1 169 ? 42.993 -0.692 -11.447 1.00 65.69 169 LEU A CA 1
ATOM 1352 C C . LEU A 1 169 ? 43.796 -1.706 -10.603 1.00 65.69 169 LEU A C 1
ATOM 1354 O O . LEU A 1 169 ? 43.230 -2.426 -9.778 1.00 65.69 169 LEU A O 1
ATOM 1358 N N . SER A 1 170 ? 45.110 -1.797 -10.823 1.00 60.44 170 SER A N 1
ATOM 1359 C CA . SER A 1 170 ? 45.962 -2.885 -10.307 1.00 60.44 170 SER A CA 1
ATOM 1360 C C . SER A 1 170 ? 46.162 -2.906 -8.785 1.00 60.44 170 SER A C 1
ATOM 1362 O O . SER A 1 170 ? 46.631 -3.909 -8.252 1.00 60.44 170 SER A O 1
ATOM 1364 N N . SER A 1 171 ? 45.787 -1.836 -8.079 1.00 58.75 171 SER A N 1
ATOM 1365 C CA . SER A 1 171 ? 45.769 -1.767 -6.611 1.00 58.75 171 SER A CA 1
ATOM 1366 C C . SER A 1 171 ? 44.587 -2.494 -5.964 1.00 58.75 171 SER A C 1
ATOM 1368 O O . SER A 1 171 ? 44.648 -2.781 -4.772 1.00 58.75 171 SER A O 1
ATOM 1370 N N . GLU A 1 172 ? 43.523 -2.775 -6.722 1.00 59.41 172 GLU A N 1
ATOM 1371 C CA . GLU A 1 172 ? 42.248 -3.280 -6.187 1.00 59.41 172 GLU A CA 1
ATOM 1372 C C . GLU A 1 172 ? 41.776 -4.581 -6.856 1.00 59.41 172 GLU A C 1
ATOM 1374 O O . GLU A 1 172 ? 40.971 -5.312 -6.280 1.00 59.41 172 GLU A O 1
ATOM 1379 N N . VAL A 1 173 ? 42.275 -4.904 -8.058 1.00 71.50 173 VAL A N 1
ATOM 1380 C CA . VAL A 1 173 ? 41.888 -6.115 -8.800 1.00 71.50 173 VAL A CA 1
ATOM 1381 C C . VAL A 1 173 ? 43.102 -6.815 -9.411 1.00 71.50 173 VAL A C 1
ATOM 1383 O O . VAL A 1 173 ? 43.821 -6.238 -10.232 1.00 71.50 173 VAL A O 1
ATOM 1386 N N . GLU A 1 174 ? 43.288 -8.099 -9.082 1.00 76.88 174 GLU A N 1
ATOM 1387 C CA . GLU A 1 174 ? 44.316 -8.929 -9.717 1.00 76.88 174 GLU A CA 1
ATOM 1388 C C . GLU A 1 174 ? 44.086 -9.049 -11.230 1.00 76.88 174 GLU A C 1
ATOM 1390 O O . GLU A 1 174 ? 42.968 -9.240 -11.718 1.00 76.88 174 GLU A O 1
ATOM 1395 N N . THR A 1 175 ? 45.176 -8.936 -11.990 1.00 84.44 175 THR A N 1
ATOM 1396 C CA . THR A 1 175 ? 45.169 -9.026 -13.452 1.00 84.44 175 THR A CA 1
ATOM 1397 C C . THR A 1 175 ? 45.977 -10.240 -13.893 1.00 84.44 175 THR A C 1
ATOM 1399 O O . THR A 1 175 ? 47.190 -10.287 -13.700 1.00 84.44 175 THR A O 1
ATOM 1402 N N . HIS A 1 176 ? 45.304 -11.203 -14.519 1.00 86.81 176 HIS A N 1
ATOM 1403 C CA . HIS A 1 176 ? 45.898 -12.439 -15.036 1.00 86.81 176 HIS A CA 1
ATOM 1404 C C . HIS A 1 176 ? 45.976 -12.415 -16.565 1.00 86.81 176 HIS A C 1
ATOM 1406 O O . HIS A 1 176 ? 45.329 -11.598 -17.227 1.00 86.81 176 HIS A O 1
ATOM 1412 N N . ARG A 1 177 ? 46.726 -13.340 -17.160 1.00 88.00 177 ARG A N 1
ATOM 1413 C CA . ARG A 1 177 ? 46.653 -13.596 -18.603 1.00 88.00 177 ARG A CA 1
ATOM 1414 C C . ARG A 1 177 ? 45.451 -14.473 -18.928 1.00 88.00 177 ARG A C 1
ATOM 1416 O O . ARG A 1 177 ? 45.111 -15.386 -18.179 1.00 88.00 177 ARG A O 1
ATOM 1423 N N . LEU A 1 178 ? 44.843 -14.261 -20.093 1.00 89.31 178 LEU A N 1
ATOM 1424 C CA . LEU A 1 178 ? 43.700 -15.063 -20.536 1.00 89.31 178 LEU A CA 1
ATOM 1425 C C . LEU A 1 178 ? 44.019 -16.571 -20.649 1.00 89.31 178 LEU A C 1
ATOM 1427 O O . LEU A 1 178 ? 43.111 -17.386 -20.480 1.00 89.31 178 LEU A O 1
ATOM 1431 N N . ASP A 1 179 ? 45.274 -16.965 -20.899 1.00 89.44 179 ASP A N 1
ATOM 1432 C CA . ASP A 1 179 ? 45.685 -18.378 -20.932 1.00 89.44 179 ASP A CA 1
ATOM 1433 C C . ASP A 1 179 ? 45.939 -19.024 -19.552 1.00 89.44 179 ASP A C 1
ATOM 1435 O O . ASP A 1 179 ? 46.076 -20.242 -19.476 1.00 89.44 179 ASP A O 1
ATOM 1439 N N . GLU A 1 180 ? 45.915 -18.250 -18.461 1.00 86.19 180 GLU A N 1
ATOM 1440 C CA . GLU A 1 180 ? 46.007 -18.729 -17.064 1.00 86.19 180 GLU A CA 1
ATOM 1441 C C . GLU A 1 180 ? 44.621 -18.988 -16.426 1.00 86.19 180 GLU A C 1
ATOM 1443 O O . GLU A 1 180 ? 44.518 -19.517 -15.313 1.00 86.19 180 GLU A O 1
ATOM 1448 N N . ILE A 1 181 ? 43.550 -18.575 -17.118 1.00 86.31 181 ILE A N 1
ATOM 1449 C CA . ILE A 1 181 ? 42.156 -18.558 -16.627 1.00 86.31 181 ILE A CA 1
ATOM 1450 C C . ILE A 1 181 ? 41.132 -19.082 -17.657 1.00 86.31 181 ILE A C 1
ATOM 1452 O O . ILE A 1 181 ? 39.920 -19.053 -17.420 1.00 86.31 181 ILE A O 1
ATOM 1456 N N . SER A 1 182 ? 41.584 -19.522 -18.840 1.00 88.56 182 SER A N 1
ATOM 1457 C CA . SER A 1 182 ? 40.705 -20.059 -19.885 1.00 88.56 182 SER A CA 1
ATOM 1458 C C . SER A 1 182 ? 41.415 -20.991 -20.875 1.00 88.56 182 SER A C 1
ATOM 1460 O O . SER A 1 182 ? 42.583 -20.817 -21.221 1.00 88.56 182 SER A O 1
ATOM 1462 N N . GLY A 1 183 ? 40.669 -21.959 -21.411 1.00 89.69 183 GLY A N 1
ATOM 1463 C CA . GLY A 1 183 ? 41.118 -22.802 -22.515 1.00 89.69 183 GLY A CA 1
ATOM 1464 C C . GLY A 1 183 ? 40.930 -22.112 -23.868 1.00 89.69 183 GLY A C 1
ATOM 1465 O O . GLY A 1 183 ? 39.796 -21.934 -24.319 1.00 89.69 183 GLY A O 1
ATOM 1466 N N . ILE A 1 184 ? 42.032 -21.777 -24.546 1.00 91.19 184 ILE A N 1
ATOM 1467 C CA . ILE A 1 184 ? 42.029 -21.146 -25.877 1.00 91.19 184 ILE A CA 1
ATOM 1468 C C . ILE A 1 184 ? 42.264 -22.201 -26.970 1.00 91.19 184 ILE A C 1
ATOM 1470 O O . ILE A 1 184 ? 43.296 -22.869 -27.010 1.00 91.19 184 ILE A O 1
ATOM 1474 N N . MET A 1 185 ? 41.325 -22.332 -27.909 1.00 90.88 185 MET A N 1
ATOM 1475 C CA . MET A 1 185 ? 41.380 -23.288 -29.022 1.00 90.88 185 MET A CA 1
ATOM 1476 C C . MET A 1 185 ? 41.172 -22.590 -30.373 1.00 90.88 185 MET A C 1
ATOM 1478 O O . MET A 1 185 ? 40.474 -21.586 -30.475 1.00 90.88 185 MET A O 1
ATOM 1482 N N . ALA A 1 186 ? 41.740 -23.128 -31.454 1.00 88.94 186 ALA A N 1
ATOM 1483 C CA . ALA A 1 186 ? 41.468 -22.646 -32.812 1.00 88.94 186 ALA A CA 1
ATOM 1484 C C . ALA A 1 186 ? 40.301 -23.413 -33.460 1.00 88.94 186 ALA A C 1
ATOM 1486 O O . ALA A 1 186 ? 40.250 -24.643 -33.383 1.00 88.94 186 ALA A O 1
ATOM 1487 N N . GLY A 1 187 ? 39.412 -22.695 -34.157 1.00 88.69 187 GLY A N 1
ATOM 1488 C CA . GLY A 1 187 ? 38.356 -23.301 -34.974 1.00 88.69 187 GLY A CA 1
ATOM 1489 C C . GLY A 1 187 ? 38.902 -24.191 -36.102 1.00 88.69 187 GLY A C 1
ATOM 1490 O O . GLY A 1 187 ? 40.078 -24.115 -36.476 1.00 88.69 187 GLY A O 1
ATOM 1491 N N . ARG A 1 188 ? 38.046 -25.045 -36.669 1.00 90.75 188 ARG A N 1
ATOM 1492 C CA . ARG A 1 188 ? 38.428 -26.068 -37.658 1.00 90.75 188 ARG A CA 1
ATOM 1493 C C . ARG A 1 188 ? 38.090 -25.647 -39.084 1.00 90.75 188 ARG A C 1
ATOM 1495 O O . ARG A 1 188 ? 37.139 -24.912 -39.318 1.00 90.75 188 ARG A O 1
ATOM 1502 N N . SER A 1 189 ? 38.897 -26.103 -40.039 1.00 88.50 189 SER A N 1
ATOM 1503 C CA . SER A 1 189 ? 38.665 -25.879 -41.468 1.00 88.50 189 SER A CA 1
ATOM 1504 C C . SER A 1 189 ? 38.011 -27.124 -42.056 1.00 88.50 189 SER A C 1
ATOM 1506 O O . SER A 1 189 ? 38.659 -28.165 -42.122 1.00 88.50 189 SER A O 1
ATOM 1508 N N . ILE A 1 190 ? 36.745 -27.023 -42.458 1.00 88.12 190 ILE A N 1
ATOM 1509 C CA . ILE A 1 190 ? 36.005 -28.107 -43.123 1.00 88.12 190 ILE A CA 1
ATOM 1510 C C . ILE A 1 190 ? 35.984 -27.836 -44.641 1.00 88.12 190 ILE A C 1
ATOM 1512 O O . ILE A 1 190 ? 35.734 -26.689 -45.028 1.00 88.12 190 ILE A O 1
ATOM 1516 N N . PRO A 1 191 ? 36.264 -28.828 -45.513 1.00 85.75 191 PRO A N 1
ATOM 1517 C CA . PRO A 1 191 ? 36.175 -28.662 -46.965 1.00 85.75 191 PRO A CA 1
ATOM 1518 C C . PRO A 1 191 ? 34.764 -28.275 -47.421 1.00 85.75 191 PRO A C 1
ATOM 1520 O O . PRO A 1 191 ? 33.778 -28.762 -46.879 1.00 85.75 191 PRO A O 1
ATOM 1523 N N . SER A 1 192 ? 34.644 -27.455 -48.469 1.00 82.44 192 SER A N 1
ATOM 1524 C CA . SER A 1 192 ? 33.334 -27.001 -48.966 1.00 82.44 192 SER A CA 1
ATOM 1525 C C . SER A 1 192 ? 32.430 -28.131 -49.472 1.00 82.44 192 SER A C 1
ATOM 1527 O O . SER A 1 192 ? 31.218 -27.985 -49.414 1.00 82.44 192 SER A O 1
ATOM 1529 N N . ALA A 1 193 ? 32.998 -29.255 -49.922 1.00 84.19 193 ALA A N 1
ATOM 1530 C CA . ALA A 1 193 ? 32.245 -30.450 -50.320 1.00 84.19 193 ALA A CA 1
ATOM 1531 C C . ALA A 1 193 ? 31.660 -31.240 -49.128 1.00 84.19 193 ALA A C 1
ATOM 1533 O O . ALA A 1 193 ? 30.797 -32.090 -49.318 1.00 84.19 193 ALA A O 1
ATOM 1534 N N . ASP A 1 194 ? 32.125 -30.957 -47.908 1.00 86.88 194 ASP A N 1
ATOM 1535 C CA . ASP A 1 194 ? 31.661 -31.554 -46.652 1.00 86.88 194 ASP A CA 1
ATOM 1536 C C . ASP A 1 194 ? 30.773 -30.589 -45.838 1.00 86.88 194 ASP A C 1
ATOM 1538 O O . ASP A 1 194 ? 30.503 -30.820 -44.658 1.00 86.88 194 ASP A O 1
ATOM 1542 N N . LEU A 1 195 ? 30.294 -29.512 -46.472 1.00 87.62 195 LEU A N 1
ATOM 1543 C CA . LEU A 1 195 ? 29.347 -28.549 -45.913 1.00 87.62 195 LEU A CA 1
ATOM 1544 C C . LEU A 1 195 ? 28.071 -28.510 -46.758 1.00 87.62 195 LEU A C 1
ATOM 1546 O O . LEU A 1 195 ? 28.131 -28.523 -47.984 1.00 87.62 195 LEU A O 1
ATOM 1550 N N . VAL A 1 196 ? 26.921 -28.423 -46.093 1.00 86.94 196 VAL A N 1
ATOM 1551 C CA . VAL A 1 196 ? 25.596 -28.325 -46.720 1.00 86.94 196 VAL A CA 1
ATOM 1552 C C . VAL A 1 196 ? 24.825 -27.122 -46.175 1.00 86.94 196 VAL A C 1
ATOM 1554 O O . VAL A 1 196 ? 24.914 -26.800 -44.991 1.00 86.94 196 VAL A O 1
ATOM 1557 N N . ASP A 1 197 ? 24.047 -26.463 -47.034 1.00 83.88 197 ASP A N 1
ATOM 1558 C CA . ASP A 1 197 ? 23.303 -25.234 -46.700 1.00 83.88 197 ASP A CA 1
ATOM 1559 C C . ASP A 1 197 ? 21.893 -25.502 -46.126 1.00 83.88 197 ASP A C 1
ATOM 1561 O O . ASP A 1 197 ? 21.080 -24.590 -45.981 1.00 83.88 197 ASP A O 1
ATOM 1565 N N . ARG A 1 198 ? 21.587 -26.763 -45.791 1.00 81.12 198 ARG A N 1
ATOM 1566 C CA . ARG A 1 198 ? 20.387 -27.202 -45.057 1.00 81.12 198 ARG A CA 1
ATOM 1567 C C . ARG A 1 198 ? 20.775 -28.300 -44.055 1.00 81.12 198 ARG A C 1
ATOM 1569 O O . ARG A 1 198 ? 21.688 -29.064 -44.368 1.00 81.12 198 ARG A O 1
ATOM 1576 N N . PRO A 1 199 ? 20.112 -28.411 -42.890 1.00 82.12 199 PRO A N 1
ATOM 1577 C CA . PRO A 1 199 ? 20.416 -29.439 -41.891 1.00 82.12 199 PRO A CA 1
ATOM 1578 C C . PRO A 1 199 ? 20.208 -30.867 -42.444 1.00 82.12 199 PRO A C 1
ATOM 1580 O O . PRO A 1 199 ? 19.110 -31.169 -42.912 1.00 82.12 199 PRO A O 1
ATOM 1583 N N . PRO A 1 200 ? 21.224 -31.754 -42.400 1.00 78.00 200 PRO A N 1
ATOM 1584 C CA . PRO A 1 200 ? 21.087 -33.139 -42.846 1.00 78.00 200 PRO A CA 1
ATOM 1585 C C . PRO A 1 200 ? 20.700 -34.085 -41.696 1.00 78.00 200 PRO A C 1
ATOM 1587 O O . PRO A 1 200 ? 21.456 -34.254 -40.739 1.00 78.00 200 PRO A O 1
ATOM 1590 N N . GLY A 1 201 ? 19.563 -34.769 -41.843 1.00 73.38 201 GLY A N 1
ATOM 1591 C CA . GLY A 1 201 ? 19.083 -35.777 -40.889 1.00 73.38 201 GLY A CA 1
ATOM 1592 C C . GLY A 1 201 ? 18.578 -35.200 -39.560 1.00 73.38 201 GLY A C 1
ATOM 1593 O O . GLY A 1 201 ? 18.434 -33.991 -39.403 1.00 73.38 201 GLY A O 1
ATOM 1594 N N . GLU A 1 202 ? 18.300 -36.088 -38.604 1.00 68.19 202 GLU A N 1
ATOM 1595 C CA . GLU A 1 202 ? 17.674 -35.751 -37.312 1.00 68.19 202 GLU A CA 1
ATOM 1596 C C . GLU A 1 202 ? 18.625 -35.049 -36.329 1.00 68.19 202 GLU A C 1
ATOM 1598 O O . GLU A 1 202 ? 18.189 -34.238 -35.518 1.00 68.19 202 GLU A O 1
ATOM 1603 N N . ASN A 1 203 ? 19.933 -35.324 -36.415 1.00 74.25 203 ASN A N 1
ATOM 1604 C CA . ASN A 1 203 ? 20.969 -34.740 -35.552 1.00 74.25 203 ASN A CA 1
ATOM 1605 C C . ASN A 1 203 ? 22.037 -33.972 -36.370 1.00 74.25 203 ASN A C 1
ATOM 1607 O O . ASN A 1 203 ? 23.197 -34.394 -36.446 1.00 74.25 203 ASN A O 1
ATOM 1611 N N . PRO A 1 204 ? 21.668 -32.847 -37.012 1.00 83.50 204 PRO A N 1
ATOM 1612 C CA . PRO A 1 204 ? 22.547 -32.092 -37.900 1.00 83.50 204 PRO A CA 1
ATOM 1613 C C . PRO A 1 204 ? 23.582 -31.275 -37.107 1.00 83.50 204 PRO A C 1
ATOM 1615 O O . PRO A 1 204 ? 23.219 -30.396 -36.329 1.00 83.50 204 PRO A O 1
ATOM 1618 N N . VAL A 1 205 ? 24.886 -31.491 -37.327 1.00 88.00 205 VAL A N 1
ATOM 1619 C CA . VAL A 1 205 ? 25.938 -30.710 -36.637 1.00 88.00 205 VAL A CA 1
ATOM 1620 C C . VAL A 1 205 ? 26.166 -29.363 -37.346 1.00 88.00 205 VAL A C 1
ATOM 1622 O O . VAL A 1 205 ? 26.567 -29.368 -38.514 1.00 88.00 205 VAL A O 1
ATOM 1625 N N . PRO A 1 206 ? 25.958 -28.206 -36.684 1.00 89.62 206 PRO A N 1
ATOM 1626 C CA . PRO A 1 206 ? 26.145 -26.897 -37.316 1.00 89.62 206 PRO A CA 1
ATOM 1627 C C . PRO A 1 206 ? 27.622 -26.504 -37.505 1.00 89.62 206 PRO A C 1
ATOM 1629 O O . PRO A 1 206 ? 28.492 -26.921 -36.737 1.00 89.62 206 PRO A O 1
ATOM 1632 N N . TYR A 1 207 ? 27.902 -25.633 -38.479 1.00 91.19 207 TYR A N 1
ATOM 1633 C CA . TYR A 1 207 ? 29.224 -25.041 -38.727 1.00 91.19 207 TYR A CA 1
ATOM 1634 C C . TYR A 1 207 ? 29.162 -23.507 -38.674 1.00 91.19 207 TYR A C 1
ATOM 1636 O O . TYR A 1 207 ? 28.566 -22.874 -39.543 1.00 91.19 207 TYR A O 1
ATOM 1644 N N . ILE A 1 208 ? 29.781 -22.902 -37.654 1.00 91.25 208 ILE A N 1
ATOM 1645 C CA . ILE A 1 208 ? 29.653 -21.464 -37.355 1.00 91.25 208 ILE A CA 1
ATOM 1646 C C . ILE A 1 208 ? 30.749 -20.651 -38.061 1.00 91.25 208 ILE A C 1
ATOM 1648 O O . ILE A 1 208 ? 31.922 -20.692 -37.674 1.00 91.25 208 ILE A O 1
ATOM 1652 N N . ARG A 1 209 ? 30.369 -19.881 -39.088 1.00 89.00 209 ARG A N 1
ATOM 1653 C CA . ARG A 1 209 ? 31.226 -18.950 -39.849 1.00 89.00 209 ARG A CA 1
ATOM 1654 C C . ARG A 1 209 ? 31.198 -17.533 -39.238 1.00 89.00 209 ARG A C 1
ATOM 1656 O O . ARG A 1 209 ? 30.306 -17.205 -38.470 1.00 89.00 209 ARG A O 1
ATOM 1663 N N . ILE A 1 210 ? 32.129 -16.640 -39.602 1.00 86.06 210 ILE A N 1
ATOM 1664 C CA . ILE A 1 210 ? 32.210 -15.267 -39.023 1.00 86.06 210 ILE A CA 1
ATOM 1665 C C . ILE A 1 210 ? 30.941 -14.425 -39.292 1.00 86.06 210 ILE A C 1
ATOM 1667 O O . ILE A 1 210 ? 30.593 -13.533 -38.513 1.00 86.06 210 ILE A O 1
ATOM 1671 N N . LYS A 1 211 ? 30.211 -14.712 -40.378 1.00 83.94 211 LYS A N 1
ATOM 1672 C CA . LYS A 1 211 ? 28.908 -14.087 -40.664 1.00 83.94 211 LYS A CA 1
ATOM 1673 C C . LYS A 1 211 ? 27.769 -14.591 -39.755 1.00 83.94 211 LYS A C 1
ATOM 1675 O O . LYS A 1 211 ? 26.794 -13.878 -39.601 1.00 83.94 211 LYS A O 1
ATOM 1680 N N . ASP A 1 212 ? 27.924 -15.757 -39.127 1.00 86.75 212 ASP A N 1
ATOM 1681 C CA . ASP A 1 212 ? 26.904 -16.422 -38.295 1.00 86.75 212 ASP A CA 1
ATOM 1682 C C . ASP A 1 212 ? 26.940 -15.956 -36.819 1.00 86.75 212 ASP A C 1
ATOM 1684 O O . ASP A 1 212 ? 26.058 -16.274 -36.021 1.00 86.75 212 ASP A O 1
ATOM 1688 N N . VAL A 1 213 ? 27.977 -15.197 -36.444 1.00 86.06 213 VAL A N 1
ATOM 1689 C CA . VAL A 1 213 ? 28.100 -14.519 -35.146 1.00 86.06 213 VAL A CA 1
ATOM 1690 C C . VAL A 1 213 ? 27.568 -13.096 -35.294 1.00 86.06 213 VAL A C 1
ATOM 1692 O O . VAL A 1 213 ? 28.189 -12.299 -35.994 1.00 86.06 213 VAL A O 1
ATOM 1695 N N . GLU A 1 214 ? 26.462 -12.734 -34.645 1.00 78.25 214 GLU A N 1
ATOM 1696 C CA . GLU A 1 214 ? 25.851 -11.398 -34.749 1.00 78.25 214 GLU A CA 1
ATOM 1697 C C . GLU A 1 214 ? 25.328 -10.878 -33.407 1.00 78.25 214 GLU A C 1
ATOM 1699 O O . GLU A 1 214 ? 24.969 -11.651 -32.522 1.00 78.25 214 GLU A O 1
ATOM 1704 N N . ARG A 1 215 ? 25.298 -9.545 -33.240 1.00 74.19 215 ARG A N 1
ATOM 1705 C CA . ARG A 1 215 ? 24.818 -8.847 -32.025 1.00 74.1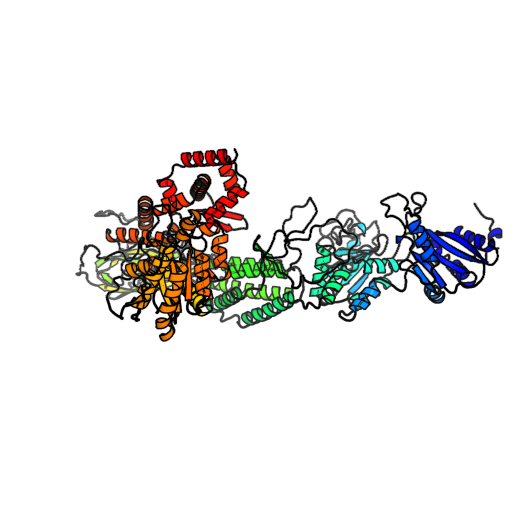9 215 ARG A CA 1
ATOM 1706 C C . ARG A 1 215 ? 25.395 -9.405 -30.699 1.00 74.19 215 ARG A C 1
ATOM 1708 O O . ARG A 1 215 ? 24.727 -9.376 -29.670 1.00 74.19 215 ARG A O 1
ATOM 1715 N N . GLY A 1 216 ? 26.630 -9.920 -30.721 1.00 78.19 216 GLY A N 1
ATOM 1716 C CA . GLY A 1 216 ? 27.300 -10.532 -29.562 1.00 78.19 216 GLY A CA 1
ATOM 1717 C C . GLY A 1 216 ? 26.939 -12.001 -29.286 1.00 78.19 216 GLY A C 1
ATOM 1718 O O . GLY A 1 216 ? 27.290 -12.518 -28.228 1.00 78.19 216 GLY A O 1
ATOM 1719 N N . LYS A 1 217 ? 26.255 -12.694 -30.206 1.00 84.31 217 LYS A N 1
ATOM 1720 C CA . LYS A 1 217 ? 25.788 -14.080 -30.040 1.00 84.31 217 LYS A CA 1
ATOM 1721 C C . LYS A 1 217 ? 26.176 -14.974 -31.219 1.00 84.31 217 LYS A C 1
ATOM 1723 O O . LYS A 1 217 ? 26.124 -14.553 -32.371 1.00 84.31 217 LYS A O 1
ATOM 1728 N N . ALA A 1 218 ? 26.464 -16.239 -30.932 1.00 81.88 218 ALA A N 1
ATOM 1729 C CA . ALA A 1 218 ? 26.489 -17.331 -31.899 1.00 81.88 218 ALA A CA 1
ATOM 1730 C C . ALA A 1 218 ? 25.262 -18.220 -31.638 1.00 81.88 218 ALA A C 1
ATOM 1732 O O . ALA A 1 218 ? 25.177 -18.873 -30.597 1.00 81.88 218 ALA A O 1
ATOM 1733 N N . SER A 1 219 ? 24.270 -18.176 -32.535 1.00 73.25 219 SER A N 1
ATOM 1734 C CA . SER A 1 219 ? 22.945 -18.786 -32.285 1.00 73.25 219 SER A CA 1
ATOM 1735 C C . SER A 1 219 ? 22.224 -19.359 -33.510 1.00 73.25 219 SER A C 1
ATOM 1737 O O . SER A 1 219 ? 21.309 -20.160 -33.342 1.00 73.25 219 SER A O 1
ATOM 1739 N N . ARG A 1 220 ? 22.622 -18.987 -34.733 1.00 74.94 220 ARG A N 1
ATOM 1740 C CA . ARG A 1 220 ? 22.102 -19.540 -35.992 1.00 74.94 220 ARG A CA 1
ATOM 1741 C C . ARG A 1 220 ? 23.283 -19.839 -36.902 1.00 74.94 220 ARG A C 1
ATOM 1743 O O . ARG A 1 220 ? 24.126 -18.973 -37.086 1.00 74.94 220 ARG A O 1
ATOM 1750 N N . SER A 1 221 ? 23.345 -21.040 -37.463 1.00 78.44 221 SER A N 1
ATOM 1751 C CA . SER A 1 221 ? 24.334 -21.387 -38.488 1.00 78.44 221 SER A CA 1
ATOM 1752 C C . SER A 1 221 ? 23.774 -21.127 -39.884 1.00 78.44 221 SER A C 1
ATOM 1754 O O . SER A 1 221 ? 22.564 -21.191 -40.097 1.00 78.44 221 SER A O 1
ATOM 1756 N N . SER A 1 222 ? 24.657 -20.862 -40.845 1.00 80.56 222 SER A N 1
ATOM 1757 C CA . SER A 1 222 ? 24.300 -20.836 -42.271 1.00 80.56 222 SER A CA 1
ATOM 1758 C C . SER A 1 222 ? 24.769 -22.077 -43.033 1.00 80.56 222 SER A C 1
ATOM 1760 O O . SER A 1 222 ? 24.678 -22.119 -44.259 1.00 80.56 222 SER A O 1
ATOM 1762 N N . SER A 1 223 ? 25.339 -23.061 -42.335 1.00 86.88 223 SER A N 1
ATOM 1763 C CA . SER A 1 223 ? 25.821 -24.318 -42.904 1.00 86.88 223 SER A CA 1
ATOM 1764 C C . SER A 1 223 ? 25.909 -25.399 -41.832 1.00 86.88 223 SER A C 1
ATOM 1766 O O . SER A 1 223 ? 26.174 -25.109 -40.664 1.00 86.88 223 SER A O 1
ATOM 1768 N N . TRP A 1 224 ? 25.786 -26.649 -42.257 1.00 90.69 224 TRP A N 1
ATOM 1769 C CA . TRP A 1 224 ? 25.930 -27.849 -41.435 1.00 90.69 224 TRP A CA 1
ATOM 1770 C C . TRP A 1 224 ? 26.970 -28.783 -42.059 1.00 90.69 224 TRP A C 1
ATOM 1772 O O . TRP A 1 224 ? 27.298 -28.654 -43.240 1.00 90.69 224 TRP A O 1
ATOM 1782 N N . LEU A 1 225 ? 27.520 -29.704 -41.270 1.00 88.62 225 LEU A N 1
ATOM 1783 C CA . LEU A 1 225 ? 28.471 -30.701 -41.762 1.00 88.62 225 LEU A CA 1
ATOM 1784 C C . LEU A 1 225 ? 27.744 -31.834 -42.499 1.00 88.62 225 LEU A C 1
ATOM 1786 O O . LEU A 1 225 ? 26.659 -32.249 -42.094 1.00 88.62 225 LEU A O 1
ATOM 1790 N N . SER A 1 226 ? 28.371 -32.377 -43.545 1.00 85.75 226 SER A N 1
ATOM 1791 C CA . SER A 1 226 ? 27.922 -33.608 -44.206 1.00 85.75 226 SER A CA 1
ATOM 1792 C C . SER A 1 226 ? 27.872 -34.774 -43.205 1.00 85.75 226 SER A C 1
ATOM 1794 O O . SER A 1 226 ? 28.683 -34.841 -42.279 1.00 85.75 226 SER A O 1
ATOM 1796 N N . ALA A 1 227 ? 26.974 -35.746 -43.408 1.00 80.25 227 ALA A N 1
ATOM 1797 C CA . ALA A 1 227 ? 26.887 -36.932 -42.541 1.00 80.25 227 ALA A CA 1
ATOM 1798 C C . ALA A 1 227 ? 28.228 -37.695 -42.436 1.00 80.25 227 ALA A C 1
ATOM 1800 O O . ALA A 1 227 ? 28.568 -38.232 -41.383 1.00 80.25 227 ALA A O 1
ATOM 1801 N N . LYS A 1 228 ? 29.034 -37.666 -43.506 1.00 81.94 228 LYS A N 1
ATOM 1802 C CA . LYS A 1 228 ? 30.405 -38.191 -43.545 1.00 81.94 228 LYS A CA 1
ATOM 1803 C C . LYS A 1 228 ? 31.355 -37.402 -42.633 1.00 81.94 228 LYS A C 1
ATOM 1805 O O . LYS A 1 228 ? 32.148 -38.000 -41.912 1.00 81.94 228 LYS A O 1
ATOM 1810 N N . ALA A 1 229 ? 31.285 -36.072 -42.655 1.00 83.12 229 ALA A N 1
ATOM 1811 C CA . ALA A 1 229 ? 32.154 -35.206 -41.864 1.00 83.12 229 ALA A CA 1
ATOM 1812 C C . ALA A 1 229 ? 31.797 -35.191 -40.368 1.00 83.12 229 ALA A C 1
ATOM 1814 O O . ALA A 1 229 ? 32.696 -35.041 -39.541 1.00 83.12 229 ALA A O 1
ATOM 1815 N N . VAL A 1 230 ? 30.526 -35.417 -40.005 1.00 83.44 230 VAL A N 1
ATOM 1816 C CA . VAL A 1 230 ? 30.076 -35.548 -38.603 1.00 83.44 230 VAL A CA 1
ATOM 1817 C C . VAL A 1 230 ? 30.865 -36.622 -37.844 1.00 83.44 230 VAL A C 1
ATOM 1819 O O . VAL A 1 230 ? 31.276 -36.379 -36.709 1.00 83.44 230 VAL A O 1
ATOM 1822 N N . ALA A 1 231 ? 31.153 -37.765 -38.476 1.00 78.44 231 ALA A N 1
ATOM 1823 C CA . ALA A 1 231 ? 31.931 -38.853 -37.874 1.00 78.44 231 ALA A CA 1
ATOM 1824 C C . ALA A 1 231 ? 33.396 -38.475 -37.558 1.00 78.44 231 ALA A C 1
ATOM 1826 O O . ALA A 1 231 ? 34.031 -39.112 -36.722 1.00 78.44 231 ALA A O 1
ATOM 1827 N N . GLY A 1 232 ? 33.935 -37.429 -38.196 1.00 80.19 232 GLY A N 1
ATOM 1828 C CA . GLY A 1 232 ? 35.275 -36.897 -37.929 1.00 80.19 232 GLY A CA 1
ATOM 1829 C C . GLY A 1 232 ? 35.334 -35.818 -36.838 1.00 80.19 232 GLY A C 1
ATOM 1830 O O . GLY A 1 232 ? 36.426 -35.348 -36.512 1.00 80.19 232 GLY A O 1
ATOM 1831 N N . VAL A 1 233 ? 34.195 -35.386 -36.280 1.00 84.00 233 VAL A N 1
ATOM 1832 C CA . VAL A 1 233 ? 34.148 -34.320 -35.265 1.00 84.00 233 VAL A CA 1
ATOM 1833 C C . VAL A 1 233 ? 34.489 -34.877 -33.888 1.00 84.00 233 VAL A C 1
ATOM 1835 O O . VAL A 1 233 ? 33.657 -35.514 -33.238 1.00 84.00 233 VAL A O 1
ATOM 1838 N N . LYS A 1 234 ? 35.694 -34.572 -33.400 1.00 85.62 234 LYS A N 1
ATOM 1839 C CA . LYS A 1 234 ? 36.091 -34.936 -32.036 1.00 85.62 234 LYS A CA 1
ATOM 1840 C C . LYS A 1 234 ? 35.273 -34.182 -30.966 1.00 85.62 234 LYS A C 1
ATOM 1842 O O . LYS A 1 234 ? 34.924 -33.017 -31.195 1.00 85.62 234 LYS A O 1
ATOM 1847 N N . PRO A 1 235 ? 35.007 -34.780 -29.785 1.00 82.94 235 PRO A N 1
ATOM 1848 C CA . PRO A 1 235 ? 34.202 -34.155 -28.732 1.00 82.94 235 PRO A CA 1
ATOM 1849 C C . PRO A 1 235 ? 34.719 -32.790 -28.265 1.00 82.94 235 PRO A C 1
ATOM 1851 O O . PRO A 1 235 ? 33.919 -31.905 -27.971 1.00 82.94 235 PRO A O 1
ATOM 1854 N N . GLU A 1 236 ? 36.037 -32.572 -28.232 1.00 82.31 236 GLU A N 1
ATOM 1855 C CA . GLU A 1 236 ? 36.617 -31.304 -27.783 1.00 82.31 236 GLU A CA 1
ATOM 1856 C C . GLU A 1 236 ? 36.458 -30.153 -28.793 1.00 82.31 236 GLU A C 1
ATOM 1858 O O . GLU A 1 236 ? 36.647 -28.996 -28.422 1.00 82.31 236 GLU A O 1
ATOM 1863 N N . TRP A 1 237 ? 36.074 -30.435 -30.047 1.00 86.81 237 TRP A N 1
ATOM 1864 C CA . TRP A 1 237 ? 35.789 -29.406 -31.066 1.00 86.81 237 TRP A CA 1
ATOM 1865 C C . TRP A 1 237 ? 34.332 -28.937 -31.052 1.00 86.81 237 TRP A C 1
ATOM 1867 O O . TRP A 1 237 ? 34.011 -27.962 -31.734 1.00 86.81 237 TRP A O 1
ATOM 1877 N N . ARG A 1 238 ? 33.458 -29.633 -30.313 1.00 89.12 238 ARG A N 1
ATOM 1878 C CA . ARG A 1 238 ? 32.055 -29.251 -30.160 1.00 89.12 238 ARG A CA 1
ATOM 1879 C C . ARG A 1 238 ? 31.932 -28.069 -29.199 1.00 89.12 238 ARG A C 1
ATOM 1881 O O . ARG A 1 238 ? 32.501 -28.079 -28.103 1.00 89.12 238 ARG A O 1
ATOM 1888 N N . LEU A 1 239 ? 31.182 -27.058 -29.626 1.00 90.31 239 LEU A N 1
ATOM 1889 C CA . LEU A 1 239 ? 30.909 -25.856 -28.847 1.00 90.31 239 LEU A CA 1
ATOM 1890 C C . LEU A 1 239 ? 29.955 -26.151 -27.683 1.00 90.31 239 LEU A C 1
ATOM 1892 O O . LEU A 1 239 ? 28.977 -26.891 -27.825 1.00 90.31 239 LEU A O 1
ATOM 1896 N N . ARG A 1 240 ? 30.251 -25.558 -26.528 1.00 88.62 240 ARG A N 1
ATOM 1897 C CA . ARG A 1 240 ? 29.505 -25.669 -25.270 1.00 88.62 240 ARG A CA 1
ATOM 1898 C C . ARG A 1 240 ? 28.797 -24.351 -24.958 1.00 88.62 240 ARG A C 1
ATOM 1900 O O . ARG A 1 240 ? 29.189 -23.296 -25.451 1.00 88.62 240 ARG A O 1
ATOM 1907 N N . ALA A 1 241 ? 27.764 -24.406 -24.119 1.00 84.38 241 ALA A N 1
ATOM 1908 C CA . ALA A 1 241 ? 27.106 -23.203 -23.616 1.00 84.38 241 ALA A CA 1
ATOM 1909 C C . ALA A 1 241 ? 28.128 -22.321 -22.881 1.00 84.38 241 ALA A C 1
ATOM 1911 O O . ALA A 1 241 ? 28.850 -22.813 -22.016 1.00 84.38 241 ALA A O 1
ATOM 1912 N N . GLY A 1 242 ? 28.192 -21.037 -23.240 1.00 83.94 242 GLY A N 1
ATOM 1913 C CA . GLY A 1 242 ? 29.158 -20.098 -22.665 1.00 83.94 242 GLY A CA 1
ATOM 1914 C C . GLY A 1 242 ? 30.524 -20.033 -23.361 1.00 83.94 242 GLY A C 1
ATOM 1915 O O . GLY A 1 242 ? 31.294 -19.137 -23.037 1.00 83.94 242 GLY A O 1
ATOM 1916 N N . ASP A 1 243 ? 30.825 -20.890 -24.346 1.00 90.94 243 ASP A N 1
ATOM 1917 C CA . ASP A 1 243 ? 32.031 -20.709 -25.169 1.00 90.94 243 ASP A CA 1
ATOM 1918 C C . ASP A 1 243 ? 31.986 -19.344 -25.887 1.00 90.94 243 ASP A C 1
ATOM 1920 O O . ASP A 1 243 ? 30.963 -18.957 -26.463 1.00 90.94 243 ASP A O 1
ATOM 1924 N N . ILE A 1 244 ? 33.111 -18.628 -25.896 1.00 93.25 244 ILE A N 1
ATOM 1925 C CA . ILE A 1 244 ? 33.271 -17.339 -26.576 1.00 93.25 244 ILE A CA 1
ATOM 1926 C C . ILE A 1 244 ? 33.977 -17.547 -27.916 1.00 93.25 244 ILE A C 1
ATOM 1928 O O . ILE A 1 244 ? 35.106 -18.032 -27.975 1.00 93.25 244 ILE A O 1
ATOM 1932 N N . LEU A 1 245 ? 33.320 -17.153 -29.008 1.00 92.44 245 LEU A N 1
ATOM 1933 C CA . LEU A 1 245 ? 33.904 -17.139 -30.348 1.00 92.44 245 LEU A CA 1
ATOM 1934 C C . LEU A 1 245 ? 34.471 -15.755 -30.651 1.00 92.44 245 LEU A C 1
ATOM 1936 O O . LEU A 1 245 ? 33.722 -14.781 -30.672 1.00 92.44 245 LEU A O 1
ATOM 1940 N N . LEU A 1 246 ? 35.770 -15.674 -30.942 1.00 91.19 246 LEU A N 1
ATOM 1941 C CA . LEU A 1 246 ? 36.466 -14.435 -31.296 1.00 91.19 246 LEU A CA 1
ATOM 1942 C C . LEU A 1 246 ? 37.080 -14.545 -32.698 1.00 91.19 246 LEU A C 1
ATOM 1944 O O . LEU A 1 246 ? 37.920 -15.407 -32.962 1.00 91.19 246 LEU A O 1
ATOM 1948 N N . SER A 1 247 ? 36.667 -13.676 -33.620 1.00 87.88 247 SER A N 1
ATOM 1949 C CA . SER A 1 247 ? 37.154 -13.667 -35.004 1.00 87.88 247 SER A CA 1
ATOM 1950 C C . SER A 1 247 ? 38.618 -13.217 -35.106 1.00 87.88 247 SER A C 1
ATOM 1952 O O . SER A 1 247 ? 38.977 -12.129 -34.643 1.00 87.88 247 SER A O 1
ATOM 1954 N N . LYS A 1 248 ? 39.444 -14.005 -35.799 1.00 81.81 248 LYS A N 1
ATOM 1955 C CA . LYS A 1 248 ? 40.892 -13.782 -35.937 1.00 81.81 248 LYS A CA 1
ATOM 1956 C C . LYS A 1 248 ? 41.343 -13.261 -37.300 1.00 81.81 248 LYS A C 1
ATOM 1958 O O . LYS A 1 248 ? 42.538 -13.082 -37.520 1.00 81.81 248 LYS A O 1
ATOM 1963 N N . SER A 1 249 ? 40.425 -13.108 -38.251 1.00 66.75 249 SER A N 1
ATOM 1964 C CA . SER A 1 249 ? 40.732 -12.751 -39.642 1.00 66.75 249 SER A CA 1
ATOM 1965 C C . SER A 1 249 ? 39.558 -12.018 -40.284 1.00 66.75 249 SER A C 1
ATOM 1967 O O . SER A 1 249 ? 38.405 -12.361 -40.025 1.00 66.75 249 SER A O 1
ATOM 1969 N N . GLY A 1 250 ? 39.835 -11.028 -41.134 1.00 65.75 250 GLY A N 1
ATOM 1970 C CA . GLY A 1 250 ? 38.790 -10.186 -41.725 1.00 65.75 250 GLY A CA 1
ATOM 1971 C C . GLY A 1 250 ? 38.278 -9.162 -40.711 1.00 65.75 250 GLY A C 1
ATOM 1972 O O . GLY A 1 250 ? 39.018 -8.259 -40.330 1.00 65.75 250 GLY A O 1
ATOM 1973 N N . THR A 1 251 ? 37.030 -9.296 -40.255 1.00 62.97 251 THR A N 1
ATOM 1974 C CA . THR A 1 251 ? 36.420 -8.410 -39.246 1.00 62.97 251 THR A CA 1
ATOM 1975 C C . THR A 1 251 ? 36.966 -8.701 -37.840 1.00 62.97 251 THR A C 1
ATOM 1977 O O . THR A 1 251 ? 36.257 -9.262 -37.016 1.00 62.97 251 THR A O 1
ATOM 1980 N N . ILE A 1 252 ? 38.230 -8.360 -37.560 1.00 63.34 252 ILE A N 1
ATOM 1981 C CA . ILE A 1 252 ? 38.872 -8.582 -36.247 1.00 63.34 252 ILE A CA 1
ATOM 1982 C C . ILE A 1 252 ? 38.048 -7.979 -35.101 1.00 63.34 252 ILE A C 1
ATOM 1984 O O . ILE A 1 252 ? 37.521 -6.872 -35.210 1.00 63.34 252 ILE A O 1
ATOM 1988 N N . GLY A 1 253 ? 37.988 -8.701 -33.978 1.00 61.59 253 GLY A N 1
ATOM 1989 C CA . GLY A 1 253 ? 37.268 -8.268 -32.779 1.00 61.59 253 GLY A CA 1
ATOM 1990 C C . GLY A 1 253 ? 35.753 -8.489 -32.835 1.00 61.59 253 GLY A C 1
ATOM 1991 O O . GLY A 1 253 ? 35.057 -8.081 -31.911 1.00 61.59 253 GLY A O 1
ATOM 1992 N N . LYS A 1 254 ? 35.220 -9.148 -33.876 1.00 81.06 254 LYS A N 1
ATOM 1993 C CA . LYS A 1 254 ? 33.845 -9.658 -33.859 1.00 81.06 254 LYS A CA 1
ATOM 1994 C C . LYS A 1 254 ? 33.792 -10.841 -32.888 1.00 81.06 254 LYS A C 1
ATOM 1996 O O . LYS A 1 254 ? 34.388 -11.891 -33.135 1.00 81.06 254 LYS A O 1
ATOM 2001 N N . VAL A 1 255 ? 33.106 -10.644 -31.768 1.00 88.62 255 VAL A N 1
ATOM 2002 C CA . VAL A 1 255 ? 33.001 -11.617 -30.677 1.00 88.62 255 VAL A CA 1
ATOM 2003 C C . VAL A 1 255 ? 31.542 -12.012 -30.443 1.00 88.62 255 VAL A C 1
ATOM 2005 O O . VAL A 1 255 ? 30.635 -11.204 -30.663 1.00 88.62 255 VAL A O 1
ATOM 2008 N N . GLY A 1 256 ? 31.295 -13.243 -29.997 1.00 89.25 256 GLY A N 1
ATOM 2009 C CA . GLY A 1 256 ? 29.969 -13.650 -29.545 1.00 89.25 256 GLY A CA 1
ATOM 2010 C C . GLY A 1 256 ? 29.946 -14.938 -28.731 1.00 89.25 256 GLY A C 1
ATOM 2011 O O . GLY A 1 256 ? 30.778 -15.821 -28.924 1.00 89.25 256 GLY A O 1
ATOM 2012 N N . ILE A 1 257 ? 28.972 -15.029 -27.825 1.00 90.81 257 ILE A N 1
ATOM 2013 C CA . ILE A 1 257 ? 28.780 -16.170 -26.920 1.00 90.81 257 ILE A CA 1
ATOM 2014 C C . ILE A 1 257 ? 27.885 -17.250 -27.541 1.00 90.81 257 ILE A C 1
ATOM 2016 O O . ILE A 1 257 ? 26.889 -16.939 -28.202 1.00 90.81 257 ILE A O 1
ATOM 2020 N N . VAL A 1 258 ? 28.236 -18.518 -27.329 1.00 87.00 258 VAL A N 1
ATOM 2021 C CA . VAL A 1 258 ? 27.478 -19.685 -27.803 1.00 87.00 258 VAL A CA 1
ATOM 2022 C C . VAL A 1 258 ? 26.223 -19.899 -26.953 1.00 87.00 258 VAL A C 1
ATOM 2024 O O . VAL A 1 258 ? 26.301 -20.068 -25.734 1.00 87.00 258 VAL A O 1
ATOM 2027 N N . GLN A 1 259 ? 25.063 -19.919 -27.617 1.00 80.19 259 GLN A N 1
ATOM 2028 C CA . GLN A 1 259 ? 23.739 -20.171 -27.028 1.00 80.19 259 GLN A CA 1
ATOM 2029 C C . GLN A 1 259 ? 22.975 -21.243 -27.833 1.00 80.19 259 GLN A C 1
ATOM 2031 O O . GLN A 1 259 ? 23.441 -21.677 -28.884 1.00 80.19 259 GLN A O 1
ATOM 2036 N N . ASN A 1 260 ? 21.806 -21.662 -27.336 1.00 68.25 260 ASN A N 1
ATOM 2037 C CA . ASN A 1 260 ? 20.987 -22.829 -27.721 1.00 68.25 260 ASN A CA 1
ATOM 2038 C C . ASN A 1 260 ? 21.177 -23.390 -29.153 1.00 68.25 260 ASN A C 1
ATOM 2040 O O . ASN A 1 260 ? 21.502 -24.563 -29.298 1.00 68.25 260 ASN A O 1
ATOM 2044 N N . GLY A 1 261 ? 21.022 -22.579 -30.209 1.00 67.62 261 GLY A N 1
ATOM 2045 C CA . GLY A 1 261 ? 21.124 -23.029 -31.612 1.00 67.62 261 GLY A CA 1
ATOM 2046 C C . GLY A 1 261 ? 22.542 -23.264 -32.168 1.00 67.62 261 GLY A C 1
ATOM 2047 O O . GLY A 1 261 ? 22.687 -23.640 -33.330 1.00 67.62 261 GLY A O 1
ATOM 2048 N N . ALA A 1 262 ? 23.591 -23.041 -31.370 1.00 79.06 262 ALA A N 1
ATOM 2049 C CA . ALA A 1 262 ? 24.992 -23.318 -31.710 1.00 79.06 262 ALA A CA 1
ATOM 2050 C C . ALA A 1 262 ? 25.663 -24.328 -30.752 1.00 79.06 262 ALA A C 1
ATOM 2052 O O . ALA A 1 262 ? 26.872 -24.554 -30.839 1.00 79.06 262 ALA A O 1
ATOM 2053 N N . LEU A 1 263 ? 24.900 -24.955 -29.851 1.00 84.06 263 LEU A N 1
ATOM 2054 C CA . LEU A 1 263 ? 25.396 -26.029 -28.989 1.00 84.06 263 LEU A CA 1
ATOM 2055 C C . LEU A 1 263 ? 25.767 -27.262 -29.826 1.00 84.06 263 LEU A C 1
ATOM 2057 O O . LEU A 1 263 ? 25.087 -27.604 -30.790 1.00 84.06 263 LEU A O 1
ATOM 2061 N N . GLY A 1 264 ? 26.878 -27.918 -29.492 1.00 84.38 264 GLY A N 1
ATOM 2062 C CA . GLY A 1 264 ? 27.375 -29.086 -30.225 1.00 84.38 264 GLY A CA 1
ATOM 2063 C C . GLY A 1 264 ? 27.999 -28.786 -31.598 1.00 84.38 264 GLY A C 1
ATOM 2064 O O . GLY A 1 264 ? 28.588 -29.689 -32.192 1.00 84.38 264 GLY A O 1
ATOM 2065 N N . ALA A 1 265 ? 27.902 -27.546 -32.088 1.00 90.19 265 ALA A N 1
ATOM 2066 C CA . ALA A 1 265 ? 28.418 -27.104 -33.382 1.00 90.19 265 ALA A CA 1
ATOM 2067 C C . ALA A 1 265 ? 29.952 -27.063 -33.443 1.00 90.19 265 ALA A C 1
ATOM 2069 O O . ALA A 1 265 ? 30.632 -27.155 -32.424 1.00 90.19 265 ALA A O 1
ATOM 2070 N N . VAL A 1 266 ? 30.503 -26.865 -34.643 1.00 92.12 266 VAL A N 1
ATOM 2071 C CA . VAL A 1 266 ? 31.943 -26.665 -34.874 1.00 92.12 266 VAL A CA 1
ATOM 2072 C C . VAL A 1 266 ? 32.196 -25.230 -35.343 1.00 92.12 266 VAL A C 1
ATOM 2074 O O . VAL A 1 266 ? 31.619 -24.780 -36.333 1.00 92.12 266 VAL A O 1
ATOM 2077 N N . ALA A 1 267 ? 33.082 -24.495 -34.665 1.00 91.69 267 ALA A N 1
ATOM 2078 C CA . ALA A 1 267 ? 33.491 -23.163 -35.116 1.00 91.69 267 ALA A CA 1
ATOM 2079 C C . ALA A 1 267 ? 34.445 -23.243 -36.318 1.00 91.69 267 ALA A C 1
ATOM 2081 O O . ALA A 1 267 ? 35.421 -23.998 -36.300 1.00 91.69 267 ALA A O 1
ATOM 2082 N N . ALA A 1 268 ? 34.209 -22.407 -37.331 1.00 90.56 268 ALA A N 1
ATOM 2083 C CA . ALA A 1 268 ? 35.090 -22.281 -38.487 1.00 90.56 268 ALA A CA 1
ATOM 2084 C C . ALA A 1 268 ? 36.483 -21.749 -38.110 1.00 90.56 268 ALA A C 1
ATOM 2086 O O . ALA A 1 268 ? 36.643 -20.975 -37.163 1.00 90.56 268 ALA A O 1
ATOM 2087 N N . SER A 1 269 ? 37.488 -22.099 -38.915 1.00 88.38 269 SER A N 1
ATOM 2088 C CA . SER A 1 269 ? 38.909 -21.759 -38.727 1.00 88.38 269 SER A CA 1
ATOM 2089 C C . SER A 1 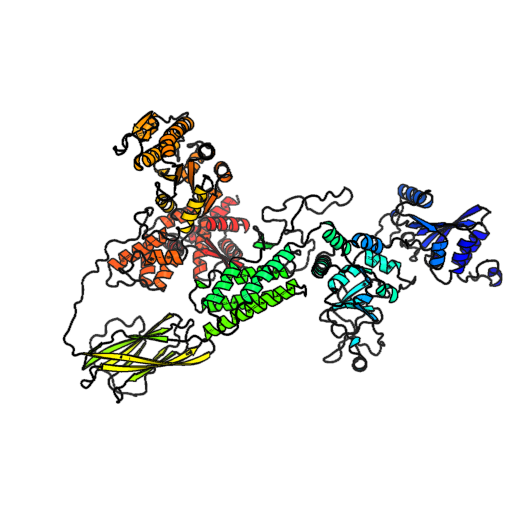269 ? 39.222 -20.268 -38.567 1.00 88.38 269 SER A C 1
ATOM 2091 O O . SER A 1 269 ? 40.264 -19.933 -38.003 1.00 88.38 269 SER A O 1
ATOM 2093 N N . GLY A 1 270 ? 38.324 -19.380 -39.000 1.00 85.75 270 GLY A N 1
ATOM 2094 C CA . GLY A 1 270 ? 38.396 -17.932 -38.785 1.00 85.75 270 GLY A CA 1
ATOM 2095 C C . GLY A 1 270 ? 38.150 -17.461 -37.342 1.00 85.75 270 GLY A C 1
ATOM 2096 O O . GLY A 1 270 ? 38.302 -16.270 -37.079 1.00 85.75 270 GLY A O 1
ATOM 2097 N N . HIS A 1 271 ? 37.809 -18.357 -36.412 1.00 90.94 271 HIS A N 1
ATOM 2098 C CA . HIS A 1 271 ? 37.639 -18.054 -34.987 1.00 90.94 271 HIS A CA 1
ATOM 2099 C C . HIS A 1 271 ? 38.732 -18.681 -34.109 1.00 90.94 271 HIS A C 1
ATOM 2101 O O . HIS A 1 271 ? 39.311 -19.724 -34.441 1.00 90.94 271 HIS A O 1
ATOM 2107 N N . TYR A 1 272 ? 38.938 -18.078 -32.942 1.00 92.12 272 TYR A N 1
ATOM 2108 C CA . TYR A 1 272 ? 39.309 -18.802 -31.730 1.00 92.12 272 TYR A CA 1
ATOM 2109 C C . TYR A 1 272 ? 38.054 -19.079 -30.896 1.00 92.12 272 TYR A C 1
ATOM 2111 O O . TYR A 1 272 ? 37.093 -18.310 -30.939 1.00 92.12 272 TYR A O 1
ATOM 2119 N N . ILE A 1 273 ? 38.080 -20.188 -30.167 1.00 93.31 273 ILE A N 1
ATOM 2120 C CA . ILE A 1 273 ? 37.109 -20.590 -29.154 1.00 93.31 273 ILE A CA 1
ATOM 2121 C C . ILE A 1 273 ? 37.809 -20.373 -27.815 1.00 93.31 273 ILE A C 1
ATOM 2123 O O . ILE A 1 273 ? 38.914 -20.881 -27.624 1.00 93.31 273 ILE A O 1
ATOM 2127 N N . ILE A 1 274 ? 37.197 -19.616 -26.915 1.00 93.62 274 ILE A N 1
ATOM 2128 C CA . ILE A 1 274 ? 37.722 -19.331 -25.581 1.00 93.62 274 ILE A CA 1
ATOM 2129 C C . ILE A 1 274 ? 36.707 -19.874 -24.578 1.00 93.62 274 ILE A C 1
ATOM 2131 O O . ILE A 1 274 ? 35.529 -19.516 -24.630 1.00 93.62 274 ILE A O 1
ATOM 2135 N N . ARG A 1 275 ? 37.153 -20.778 -23.707 1.00 91.50 275 ARG A N 1
ATOM 2136 C CA . ARG A 1 275 ? 36.316 -21.496 -22.741 1.00 91.50 275 ARG A CA 1
ATOM 2137 C C . ARG A 1 275 ? 36.788 -21.164 -21.333 1.00 91.50 275 ARG A C 1
ATOM 2139 O O . ARG A 1 275 ? 37.891 -21.557 -20.962 1.00 91.50 275 ARG A O 1
ATOM 2146 N N . THR A 1 276 ? 35.985 -20.416 -20.586 1.00 86.31 276 THR A N 1
ATOM 2147 C CA . THR A 1 276 ? 36.362 -19.924 -19.257 1.00 86.31 276 THR A CA 1
ATOM 2148 C C . THR A 1 276 ? 36.190 -20.989 -18.175 1.00 86.31 276 THR A C 1
ATOM 2150 O O . THR A 1 276 ? 35.383 -21.914 -18.308 1.00 86.31 276 THR A O 1
ATOM 2153 N N . GLU A 1 277 ? 36.953 -20.854 -17.092 1.00 79.06 277 GLU A N 1
ATOM 2154 C CA . GLU A 1 277 ? 36.703 -21.568 -15.840 1.00 79.06 277 GLU A CA 1
ATOM 2155 C C . GLU A 1 277 ? 35.576 -20.834 -15.098 1.00 79.06 277 GLU A C 1
ATOM 2157 O O . GLU A 1 277 ? 35.773 -19.703 -14.654 1.00 79.06 277 GLU A O 1
ATOM 2162 N N . LYS A 1 278 ? 34.381 -21.443 -15.009 1.00 60.81 278 LYS A N 1
ATOM 2163 C CA . LYS A 1 278 ? 33.161 -20.793 -14.477 1.00 60.81 278 LYS A CA 1
ATOM 2164 C C . LYS A 1 278 ? 33.372 -20.132 -13.114 1.00 60.81 278 LYS A C 1
ATOM 2166 O O . LYS A 1 278 ? 32.859 -19.044 -12.883 1.00 60.81 278 LYS A O 1
ATOM 2171 N N . ASP A 1 279 ? 34.146 -20.785 -12.257 1.00 70.06 279 ASP A N 1
ATOM 2172 C CA . ASP A 1 279 ? 34.325 -20.417 -10.852 1.00 70.06 279 ASP A CA 1
ATOM 2173 C C . ASP A 1 279 ? 35.342 -19.268 -10.670 1.00 70.06 279 ASP A C 1
ATOM 2175 O O . ASP A 1 279 ? 35.582 -18.815 -9.553 1.00 70.06 279 ASP A O 1
ATOM 2179 N N . ARG A 1 280 ? 35.945 -18.790 -11.772 1.00 75.31 280 ARG A N 1
ATOM 2180 C CA . ARG A 1 280 ? 36.939 -17.700 -11.802 1.00 75.31 280 ARG A CA 1
ATOM 2181 C C . ARG A 1 280 ? 36.587 -16.594 -12.802 1.00 75.31 280 ARG A C 1
ATOM 2183 O O . ARG A 1 280 ? 36.854 -15.428 -12.523 1.00 75.31 280 ARG A O 1
ATOM 2190 N N . LEU A 1 281 ? 35.997 -16.924 -13.955 1.00 82.44 281 LEU A N 1
ATOM 2191 C CA . LEU A 1 281 ? 35.725 -15.969 -15.035 1.00 82.44 281 LEU A CA 1
ATOM 2192 C C . LEU A 1 281 ? 34.373 -16.238 -15.728 1.00 82.44 281 LEU A C 1
ATOM 2194 O O . LEU A 1 281 ? 34.222 -17.214 -16.471 1.00 82.44 281 LEU A O 1
ATOM 2198 N N . ASP A 1 282 ? 33.399 -15.339 -15.557 1.00 85.12 282 ASP A N 1
ATOM 2199 C CA . ASP A 1 282 ? 32.114 -15.420 -16.266 1.00 85.12 282 ASP A CA 1
ATOM 2200 C C . ASP A 1 282 ? 32.289 -15.101 -17.769 1.00 85.12 282 ASP A C 1
ATOM 2202 O O . ASP A 1 282 ? 32.882 -14.080 -18.144 1.00 85.12 282 ASP A O 1
ATOM 2206 N N . PRO A 1 283 ? 31.744 -15.932 -18.680 1.00 86.81 283 PRO A N 1
ATOM 2207 C CA . PRO A 1 283 ? 31.859 -15.686 -20.113 1.00 86.81 283 PRO A CA 1
ATOM 2208 C C . PRO A 1 283 ? 31.103 -14.435 -20.591 1.00 86.81 283 PRO A C 1
ATOM 2210 O O . PRO A 1 283 ? 31.466 -13.882 -21.630 1.00 86.81 283 PRO A O 1
ATOM 2213 N N . HIS A 1 284 ? 30.083 -13.937 -19.880 1.00 88.00 284 HIS A N 1
ATOM 2214 C CA . HIS A 1 284 ? 29.401 -12.696 -20.270 1.00 88.00 284 HIS A CA 1
ATOM 2215 C C . HIS A 1 284 ? 30.217 -11.447 -19.898 1.00 88.00 284 HIS A C 1
ATOM 2217 O O . HIS A 1 284 ? 30.205 -10.474 -20.656 1.00 88.00 284 HIS A O 1
ATOM 2223 N N . PHE A 1 285 ? 30.967 -11.483 -18.796 1.00 88.50 285 PHE A N 1
ATOM 2224 C CA . PHE A 1 285 ? 31.984 -10.491 -18.457 1.00 88.50 285 PHE A CA 1
ATOM 2225 C C . PHE A 1 285 ? 33.102 -10.499 -19.495 1.00 88.50 285 PHE A C 1
ATOM 2227 O O . PHE A 1 285 ? 33.425 -9.449 -20.043 1.00 88.50 285 PHE A O 1
ATOM 2234 N N . LEU A 1 286 ? 33.609 -11.677 -19.873 1.00 91.06 286 LEU A N 1
ATOM 2235 C CA . LEU A 1 286 ? 34.607 -11.787 -20.939 1.00 91.06 286 LEU A CA 1
ATOM 2236 C C . LEU A 1 286 ? 34.076 -11.260 -22.292 1.00 91.06 286 LEU A C 1
ATOM 2238 O O . LEU A 1 286 ? 34.793 -10.572 -23.021 1.00 91.06 286 LEU A O 1
ATOM 2242 N N . LEU A 1 287 ? 32.800 -11.508 -22.615 1.00 91.38 287 LEU A N 1
ATOM 2243 C CA . LEU A 1 287 ? 32.126 -10.927 -23.784 1.00 91.38 287 LEU A CA 1
ATOM 2244 C C . LEU A 1 287 ? 32.052 -9.391 -23.711 1.00 91.38 287 LEU A C 1
ATOM 2246 O O . LEU A 1 287 ? 32.256 -8.727 -24.730 1.00 91.38 287 LEU A O 1
ATOM 2250 N N . ALA A 1 288 ? 31.759 -8.826 -22.539 1.00 86.06 288 ALA A N 1
ATOM 2251 C CA . ALA A 1 288 ? 31.723 -7.382 -22.310 1.00 86.06 288 ALA A CA 1
ATOM 2252 C C . ALA A 1 288 ? 33.122 -6.758 -22.434 1.00 86.06 288 ALA A C 1
ATOM 2254 O O . ALA A 1 288 ? 33.313 -5.805 -23.190 1.00 86.06 288 ALA A O 1
ATOM 2255 N N . TYR A 1 289 ? 34.112 -7.362 -21.776 1.00 90.75 289 TYR A N 1
ATOM 2256 C CA . TYR A 1 289 ? 35.525 -7.004 -21.830 1.00 90.75 289 TYR A CA 1
ATOM 2257 C C . TYR A 1 289 ? 36.037 -6.952 -23.281 1.00 90.75 289 TYR A C 1
ATOM 2259 O O . TYR A 1 289 ? 36.567 -5.923 -23.705 1.00 90.75 289 TYR A O 1
ATOM 2267 N N . PHE A 1 290 ? 35.786 -7.990 -24.093 1.00 89.56 290 PHE A N 1
ATOM 2268 C CA . PHE A 1 290 ? 36.173 -8.016 -25.515 1.00 89.56 290 PHE A CA 1
ATOM 2269 C C . PHE A 1 290 ? 35.472 -6.955 -26.378 1.00 89.56 290 PHE A C 1
ATOM 2271 O O . PHE A 1 290 ? 35.950 -6.637 -27.469 1.00 89.56 290 PHE A O 1
ATOM 2278 N N . ASN A 1 291 ? 34.347 -6.406 -25.916 1.00 86.25 291 ASN A N 1
ATOM 2279 C CA . ASN A 1 291 ? 33.632 -5.320 -26.580 1.00 86.25 291 ASN A CA 1
ATOM 2280 C C . ASN A 1 291 ? 33.975 -3.922 -26.045 1.00 86.25 291 ASN A C 1
ATOM 2282 O O . ASN A 1 291 ? 33.483 -2.946 -26.614 1.00 86.25 291 ASN A O 1
ATOM 2286 N N . SER A 1 292 ? 34.822 -3.800 -25.020 1.00 83.38 292 SER A N 1
ATOM 2287 C CA . SER A 1 292 ? 35.322 -2.500 -24.558 1.00 83.38 292 SER A CA 1
ATOM 2288 C C . SER A 1 292 ? 36.134 -1.778 -25.639 1.00 83.38 292 SER A C 1
ATOM 2290 O O . SER A 1 292 ? 36.662 -2.380 -26.581 1.00 83.38 292 SER A O 1
ATOM 2292 N N . ASN A 1 293 ? 36.246 -0.461 -25.528 1.00 76.50 293 ASN A N 1
ATOM 2293 C CA . ASN A 1 293 ? 37.087 0.355 -26.394 1.00 76.50 293 ASN A CA 1
ATOM 2294 C C . ASN A 1 293 ? 38.561 -0.002 -26.200 1.00 76.50 293 ASN A C 1
ATOM 2296 O O . ASN A 1 293 ? 39.206 -0.385 -27.175 1.00 76.50 293 ASN A O 1
ATOM 2300 N N . ALA A 1 294 ? 39.043 -0.023 -24.955 1.00 75.06 294 ALA A N 1
ATOM 2301 C CA . ALA A 1 294 ? 40.435 -0.325 -24.629 1.00 75.06 294 ALA A CA 1
ATOM 2302 C C . ALA A 1 294 ? 40.890 -1.702 -25.156 1.00 75.06 294 ALA A C 1
ATOM 2304 O O . ALA A 1 294 ? 41.935 -1.798 -25.805 1.00 75.06 294 ALA A O 1
ATOM 2305 N N . CYS A 1 295 ? 40.095 -2.767 -24.966 1.00 82.94 295 CYS A N 1
ATOM 2306 C CA . CYS A 1 295 ? 40.444 -4.098 -25.481 1.00 82.94 295 CYS A CA 1
ATOM 2307 C C . CYS A 1 295 ? 40.416 -4.140 -27.018 1.00 82.94 295 CYS A C 1
ATOM 2309 O O . CYS A 1 295 ? 41.341 -4.654 -27.653 1.00 82.94 295 CYS A O 1
ATOM 2311 N N . ARG A 1 296 ? 39.395 -3.545 -27.654 1.00 79.50 296 ARG A N 1
ATOM 2312 C CA . ARG A 1 296 ? 39.309 -3.505 -29.123 1.00 79.50 296 ARG A CA 1
ATOM 2313 C C . ARG A 1 296 ? 40.431 -2.671 -29.745 1.00 79.50 296 ARG A C 1
ATOM 2315 O O . ARG A 1 296 ? 40.923 -3.056 -30.803 1.00 79.50 296 ARG A O 1
ATOM 2322 N N . SER A 1 297 ? 40.865 -1.582 -29.110 1.00 72.31 297 SER A N 1
ATOM 2323 C CA . SER A 1 297 ? 42.061 -0.818 -29.490 1.00 72.31 297 SER A CA 1
ATOM 2324 C C . SER A 1 297 ? 43.312 -1.698 -29.398 1.00 72.31 297 SER A C 1
ATOM 2326 O O . SER A 1 297 ? 43.982 -1.915 -30.409 1.00 72.31 297 SER A O 1
ATOM 2328 N N . TRP A 1 298 ? 43.548 -2.331 -28.245 1.00 79.38 298 TRP A N 1
ATOM 2329 C CA . TRP A 1 298 ? 44.705 -3.199 -27.990 1.00 79.38 298 TRP A CA 1
ATOM 2330 C C . TRP A 1 298 ? 44.841 -4.357 -28.993 1.00 79.38 298 TRP A C 1
ATOM 2332 O O . TRP A 1 298 ? 45.940 -4.633 -29.488 1.00 79.38 298 TRP A O 1
ATOM 2342 N N . LEU A 1 299 ? 43.721 -5.005 -29.336 1.00 79.12 299 LEU A N 1
ATOM 2343 C CA . LEU A 1 299 ? 43.657 -6.099 -30.312 1.00 79.12 299 LEU A CA 1
ATOM 2344 C C . LEU A 1 299 ? 43.861 -5.620 -31.761 1.00 79.12 299 LEU A C 1
ATOM 2346 O O . LEU A 1 299 ? 44.409 -6.366 -32.573 1.00 79.12 299 LEU A O 1
ATOM 2350 N N . ARG A 1 300 ? 43.462 -4.384 -32.104 1.00 72.69 300 ARG A N 1
ATOM 2351 C CA . ARG A 1 300 ? 43.727 -3.767 -33.423 1.00 72.69 300 ARG A CA 1
ATOM 2352 C C . ARG A 1 300 ? 45.179 -3.307 -33.560 1.00 72.69 300 ARG A C 1
ATOM 2354 O O . ARG A 1 300 ? 45.777 -3.513 -34.613 1.00 72.69 300 ARG A O 1
ATOM 2361 N N . GLU A 1 301 ? 45.760 -2.727 -32.511 1.00 69.06 301 GLU A N 1
ATOM 2362 C CA . GLU A 1 301 ? 47.176 -2.327 -32.457 1.00 69.06 301 GLU A CA 1
ATOM 2363 C C . GLU A 1 301 ? 48.110 -3.508 -32.756 1.00 69.06 301 GLU A C 1
ATOM 2365 O O . GLU A 1 301 ? 49.089 -3.354 -33.489 1.00 69.06 301 GLU A O 1
ATOM 2370 N N . ARG A 1 302 ? 47.774 -4.688 -32.213 1.00 72.31 302 ARG A N 1
ATOM 2371 C CA . ARG A 1 302 ? 48.538 -5.945 -32.327 1.00 72.31 302 ARG A CA 1
ATOM 2372 C C . ARG A 1 302 ? 48.069 -6.851 -33.476 1.00 72.31 302 ARG A C 1
ATOM 2374 O O . ARG A 1 302 ? 48.618 -7.937 -33.667 1.00 72.31 302 ARG A O 1
ATOM 2381 N N . ALA A 1 303 ? 47.096 -6.409 -34.276 1.00 67.31 303 ALA A N 1
ATOM 2382 C CA . ALA A 1 303 ? 46.708 -7.083 -35.510 1.00 67.31 303 ALA A CA 1
ATOM 2383 C C . ALA A 1 303 ? 47.728 -6.824 -36.631 1.00 67.31 303 ALA A C 1
ATOM 2385 O O . ALA A 1 303 ? 48.186 -5.695 -36.838 1.00 67.31 303 ALA A O 1
ATOM 2386 N N . SER A 1 304 ? 48.053 -7.872 -37.391 1.00 56.62 304 SER A N 1
ATOM 2387 C CA . SER A 1 304 ? 49.063 -7.846 -38.454 1.00 56.62 304 SER A CA 1
ATOM 2388 C C . SER A 1 304 ? 48.445 -8.034 -39.843 1.00 56.62 304 SER A C 1
ATOM 2390 O O . SER A 1 304 ? 47.458 -8.744 -39.998 1.00 56.62 304 SER A O 1
ATOM 2392 N N . GLY A 1 305 ? 49.028 -7.413 -40.873 1.00 51.28 305 GLY A N 1
ATOM 2393 C CA . GLY A 1 305 ? 48.571 -7.530 -42.266 1.00 51.28 305 GLY A CA 1
ATOM 2394 C C . GLY A 1 305 ? 47.786 -6.314 -42.775 1.00 51.28 305 GLY A C 1
ATOM 2395 O O . GLY A 1 305 ? 46.906 -5.784 -42.096 1.00 51.28 305 GLY A O 1
ATOM 2396 N N . SER A 1 306 ? 48.133 -5.878 -43.990 1.00 41.03 306 SER A N 1
ATOM 2397 C CA . SER A 1 306 ? 47.760 -4.586 -44.592 1.00 41.03 306 SER A CA 1
ATOM 2398 C C . SER A 1 306 ? 46.619 -4.639 -45.624 1.00 41.03 306 SER A C 1
ATOM 2400 O O . SER A 1 306 ? 46.226 -3.596 -46.137 1.00 41.03 306 SER A O 1
ATOM 2402 N N . VAL A 1 307 ? 46.074 -5.828 -45.921 1.00 36.50 307 VAL A N 1
ATOM 2403 C CA . VAL A 1 307 ? 44.924 -6.027 -46.838 1.00 36.50 307 VAL A CA 1
ATOM 2404 C C . VAL A 1 307 ? 43.841 -6.894 -46.191 1.00 36.50 307 VAL A C 1
ATOM 2406 O O . VAL A 1 307 ? 42.664 -6.553 -46.226 1.00 36.50 307 VAL A O 1
ATOM 2409 N N . ILE A 1 308 ? 44.243 -7.989 -45.543 1.00 47.69 308 ILE A N 1
ATOM 2410 C CA . ILE A 1 308 ? 43.421 -8.728 -44.582 1.00 47.69 308 ILE A CA 1
ATOM 2411 C C . ILE A 1 308 ? 44.230 -8.773 -43.294 1.00 47.69 308 ILE A C 1
ATOM 2413 O O . ILE A 1 308 ? 45.349 -9.289 -43.292 1.00 47.69 308 ILE A O 1
ATOM 2417 N N . SER A 1 309 ? 43.685 -8.219 -42.217 1.00 57.25 309 SER A N 1
ATOM 2418 C CA . SER A 1 309 ? 44.338 -8.273 -40.914 1.00 57.25 309 SER A CA 1
ATOM 2419 C C . SER A 1 309 ? 44.092 -9.628 -40.241 1.00 57.25 309 SER A C 1
ATOM 2421 O O . SER A 1 309 ? 43.000 -10.199 -40.346 1.00 57.25 309 SER A O 1
ATOM 2423 N N . HIS A 1 310 ? 45.104 -10.132 -39.537 1.00 72.19 310 HIS A N 1
ATOM 2424 C CA . HIS A 1 310 ? 45.101 -11.386 -38.789 1.00 72.19 310 HIS A CA 1
ATOM 2425 C C . HIS A 1 310 ? 45.566 -11.166 -37.338 1.00 72.19 310 HIS A C 1
ATOM 2427 O O . HIS A 1 310 ? 46.489 -10.393 -37.077 1.00 72.19 310 HIS A O 1
ATOM 2433 N N . LEU A 1 311 ? 44.954 -11.886 -36.395 1.00 78.56 311 LEU A N 1
ATOM 2434 C CA . LEU A 1 311 ? 45.258 -11.838 -34.963 1.00 78.56 311 LEU A CA 1
ATOM 2435 C C . LEU A 1 311 ? 45.969 -13.140 -34.515 1.00 78.56 311 LEU A C 1
ATOM 2437 O O . LEU A 1 311 ? 45.347 -14.211 -34.525 1.00 78.56 311 LEU A O 1
ATOM 2441 N N . PRO A 1 312 ? 47.275 -13.110 -34.176 1.00 81.75 312 PRO A N 1
ATOM 2442 C CA . PRO A 1 312 ? 48.018 -14.297 -33.737 1.00 81.75 312 PRO A CA 1
ATOM 2443 C C . PRO A 1 312 ? 47.502 -14.851 -32.401 1.00 81.75 312 PRO A C 1
ATOM 2445 O O . PRO A 1 312 ? 47.168 -14.077 -31.511 1.00 81.75 312 PRO A O 1
ATOM 2448 N N . ILE A 1 313 ? 47.509 -16.178 -32.218 1.00 83.12 313 ILE A N 1
ATOM 2449 C CA . ILE A 1 313 ? 47.006 -16.809 -30.980 1.00 83.12 313 ILE A CA 1
ATOM 2450 C C . ILE A 1 313 ? 47.769 -16.340 -29.734 1.00 83.12 313 ILE A C 1
ATOM 2452 O O . ILE A 1 313 ? 47.156 -16.088 -28.704 1.00 83.12 313 ILE A O 1
ATOM 2456 N N . ARG A 1 314 ? 49.086 -16.119 -29.866 1.00 81.31 314 ARG A N 1
ATOM 2457 C CA . ARG A 1 314 ? 49.951 -15.575 -28.811 1.00 81.31 314 ARG A CA 1
ATOM 2458 C C . ARG A 1 314 ? 49.433 -14.240 -28.256 1.00 81.31 314 ARG A C 1
ATOM 2460 O O . ARG A 1 314 ? 49.428 -14.061 -27.050 1.00 81.31 314 ARG A O 1
ATOM 2467 N N . VAL A 1 315 ? 48.931 -13.350 -29.118 1.00 82.75 315 VAL A N 1
ATOM 2468 C CA . VAL A 1 315 ? 48.391 -12.038 -28.712 1.00 82.75 315 VAL A CA 1
ATOM 2469 C C . VAL A 1 315 ? 47.122 -12.184 -27.867 1.00 82.75 315 VAL A C 1
ATOM 2471 O O . VAL A 1 315 ? 46.837 -11.323 -27.052 1.00 82.75 315 VAL A O 1
ATOM 2474 N N . ILE A 1 316 ? 46.357 -13.263 -28.041 1.00 86.31 316 ILE A N 1
ATOM 2475 C CA . ILE A 1 316 ? 45.143 -13.518 -27.251 1.00 86.31 316 ILE A CA 1
ATOM 2476 C C . ILE A 1 316 ? 45.485 -14.249 -25.951 1.00 86.31 316 ILE A C 1
ATOM 2478 O O . ILE A 1 316 ? 44.870 -13.973 -24.933 1.00 86.31 316 ILE A O 1
ATOM 2482 N N . ALA A 1 317 ? 46.480 -15.137 -25.970 1.00 85.69 317 ALA A N 1
ATOM 2483 C CA . ALA A 1 317 ? 47.010 -15.769 -24.765 1.00 85.69 317 ALA A CA 1
ATOM 2484 C C . ALA A 1 317 ? 47.607 -14.725 -23.798 1.00 85.69 317 ALA A C 1
ATOM 2486 O O . ALA A 1 317 ? 47.215 -14.655 -22.641 1.00 85.69 317 ALA A O 1
ATOM 2487 N N . GLU A 1 318 ? 48.461 -13.832 -24.307 1.00 85.31 318 GLU A N 1
ATOM 2488 C CA . GLU A 1 318 ? 49.108 -12.743 -23.555 1.00 85.31 318 GLU A CA 1
ATOM 2489 C C . GLU A 1 318 ? 48.185 -11.531 -23.281 1.00 85.31 318 GLU A C 1
ATOM 2491 O O . GLU A 1 318 ? 48.672 -10.450 -22.951 1.00 85.31 318 GLU A O 1
ATOM 2496 N N . LEU A 1 319 ? 46.863 -11.668 -23.445 1.00 88.38 319 LEU A N 1
ATOM 2497 C CA . LEU A 1 319 ? 45.891 -10.604 -23.173 1.00 88.38 319 LEU A CA 1
ATOM 2498 C C . LEU A 1 319 ? 45.669 -10.467 -21.652 1.00 88.38 319 LEU A C 1
ATOM 2500 O O . LEU A 1 319 ? 45.209 -11.434 -21.041 1.00 88.38 319 LEU A O 1
ATOM 2504 N N . PRO A 1 320 ? 45.961 -9.303 -21.036 1.00 87.56 320 PRO A N 1
ATOM 2505 C CA . PRO A 1 320 ? 45.816 -9.111 -19.594 1.00 87.56 320 PRO A CA 1
ATOM 2506 C C . PRO A 1 320 ? 44.370 -8.757 -19.218 1.00 87.56 320 PRO A C 1
ATOM 2508 O O . PRO A 1 320 ? 43.800 -7.791 -19.734 1.00 87.56 320 PRO A O 1
ATOM 2511 N N . ILE A 1 321 ? 43.768 -9.529 -18.317 1.00 89.00 321 ILE A N 1
ATOM 2512 C CA . ILE A 1 321 ? 42.362 -9.423 -17.913 1.00 89.00 321 ILE A CA 1
ATOM 2513 C C . ILE A 1 321 ? 42.279 -9.204 -16.397 1.00 89.00 321 ILE A C 1
ATOM 2515 O O . ILE A 1 321 ? 42.843 -10.008 -15.654 1.00 89.00 321 ILE A O 1
ATOM 2519 N N . PRO A 1 322 ? 41.571 -8.160 -15.925 1.00 86.38 322 PRO A N 1
ATOM 2520 C CA . PRO A 1 322 ? 41.305 -7.964 -14.511 1.00 86.38 322 PRO A CA 1
ATOM 2521 C C . PRO A 1 322 ? 40.205 -8.944 -14.098 1.00 86.38 322 PRO A C 1
ATOM 2523 O O . PRO A 1 322 ? 39.176 -9.048 -14.774 1.00 86.38 322 PRO A O 1
ATOM 2526 N N . VAL A 1 323 ? 40.417 -9.669 -13.005 1.00 84.31 323 VAL A N 1
ATOM 2527 C CA . VAL A 1 323 ? 39.493 -10.701 -12.519 1.00 84.31 323 VAL A CA 1
ATOM 2528 C C . VAL A 1 323 ? 38.942 -10.272 -11.156 1.00 84.31 323 VAL A C 1
ATOM 2530 O O . VAL A 1 323 ? 39.393 -10.760 -10.123 1.00 84.31 323 VAL A O 1
ATOM 2533 N N . PRO A 1 324 ? 37.978 -9.329 -11.119 1.00 77.12 324 PRO A N 1
ATOM 2534 C CA . PRO A 1 324 ? 37.304 -8.975 -9.875 1.00 77.12 324 PRO A CA 1
ATOM 2535 C C . PRO A 1 324 ? 36.406 -10.142 -9.417 1.00 77.12 324 PRO A C 1
ATOM 2537 O O . PRO A 1 324 ? 36.138 -11.054 -10.207 1.00 77.12 324 PRO A O 1
ATOM 2540 N N . PRO A 1 325 ? 35.879 -10.125 -8.180 1.00 73.12 325 PRO A N 1
ATOM 2541 C CA . PRO A 1 325 ? 34.909 -11.115 -7.712 1.00 73.12 325 PRO A CA 1
ATOM 2542 C C . PRO A 1 325 ? 33.744 -11.342 -8.693 1.00 73.12 325 PRO A C 1
ATOM 2544 O O . PRO A 1 325 ? 33.253 -10.400 -9.320 1.00 73.12 325 PRO A O 1
ATOM 2547 N N . LEU A 1 326 ? 33.264 -12.589 -8.801 1.00 66.69 326 LEU A N 1
ATOM 2548 C CA . LEU A 1 326 ? 32.198 -12.982 -9.741 1.00 66.69 326 LEU A CA 1
ATOM 2549 C C . LEU A 1 326 ? 30.942 -12.075 -9.713 1.00 66.69 326 LEU A C 1
ATOM 2551 O O . LEU A 1 326 ? 30.438 -11.770 -10.797 1.00 66.69 326 LEU A O 1
ATOM 2555 N N . PRO A 1 327 ? 30.456 -11.565 -8.558 1.00 55.97 327 PRO A N 1
ATOM 2556 C CA . PRO A 1 327 ? 29.349 -10.606 -8.543 1.00 55.97 327 PRO A CA 1
ATOM 2557 C C . PRO A 1 327 ? 29.645 -9.309 -9.311 1.00 55.97 327 PRO A C 1
ATOM 2559 O O . PRO A 1 327 ? 28.809 -8.842 -10.085 1.00 55.97 327 PRO A O 1
ATOM 2562 N N . ILE A 1 328 ? 30.859 -8.764 -9.183 1.00 62.66 328 ILE A N 1
ATOM 2563 C CA . ILE A 1 328 ? 31.298 -7.567 -9.916 1.00 62.66 328 ILE A CA 1
ATOM 2564 C C . ILE A 1 328 ? 31.421 -7.878 -11.412 1.00 62.66 328 ILE A C 1
ATOM 2566 O O . ILE A 1 328 ? 30.915 -7.110 -12.236 1.00 62.66 328 ILE A O 1
ATOM 2570 N N . GLN A 1 329 ? 31.999 -9.031 -11.778 1.00 72.38 329 GLN A N 1
ATOM 2571 C CA . GLN A 1 329 ? 32.039 -9.487 -13.175 1.00 72.38 329 GLN A CA 1
ATOM 2572 C C . GLN A 1 329 ? 30.631 -9.516 -13.791 1.00 72.38 329 GLN A C 1
ATOM 2574 O O . GLN A 1 329 ? 30.412 -8.983 -14.881 1.00 72.38 329 GLN A O 1
ATOM 2579 N N . MET A 1 330 ? 29.651 -10.077 -13.077 1.00 65.75 330 MET A N 1
ATOM 2580 C CA . MET A 1 330 ? 28.280 -10.206 -13.570 1.00 65.75 330 MET A CA 1
ATOM 2581 C C . MET A 1 330 ? 27.492 -8.883 -13.558 1.00 65.75 330 MET A C 1
ATOM 2583 O O . MET A 1 330 ? 26.719 -8.650 -14.493 1.00 65.75 330 MET A O 1
ATOM 2587 N N . ARG A 1 331 ? 27.743 -7.958 -12.613 1.00 59.59 331 ARG A N 1
ATOM 2588 C CA . ARG A 1 331 ? 27.239 -6.567 -12.681 1.00 59.59 331 ARG A CA 1
ATOM 2589 C C . ARG A 1 331 ? 27.749 -5.862 -13.948 1.00 59.59 331 ARG A C 1
ATOM 2591 O O . ARG A 1 331 ? 26.944 -5.324 -14.712 1.00 59.59 331 ARG A O 1
ATOM 2598 N N . VAL A 1 332 ? 29.053 -5.941 -14.236 1.00 65.88 332 VAL A N 1
ATOM 2599 C CA . VAL A 1 332 ? 29.669 -5.388 -15.463 1.00 65.88 332 VAL A CA 1
ATOM 2600 C C . VAL A 1 332 ? 29.092 -6.039 -16.729 1.00 65.88 332 VAL A C 1
ATOM 2602 O O . VAL A 1 332 ? 28.722 -5.345 -17.681 1.00 65.88 332 VAL A O 1
ATOM 2605 N N . ALA A 1 333 ? 28.946 -7.366 -16.733 1.00 74.19 333 ALA A N 1
ATOM 2606 C CA . ALA A 1 333 ? 28.358 -8.111 -17.842 1.00 74.19 333 ALA A CA 1
ATOM 2607 C C . ALA A 1 333 ? 26.904 -7.704 -18.130 1.00 74.19 333 ALA A C 1
ATOM 2609 O O . ALA A 1 333 ? 26.502 -7.637 -19.296 1.00 74.19 333 ALA A O 1
ATOM 2610 N N . SER A 1 334 ? 26.120 -7.421 -17.083 1.00 66.31 334 SER A N 1
ATOM 2611 C CA . SER A 1 334 ? 24.740 -6.942 -17.197 1.00 66.31 334 SER A CA 1
ATOM 2612 C C . SER A 1 334 ? 24.682 -5.550 -17.835 1.00 66.31 334 SER A C 1
ATOM 2614 O O . SER A 1 334 ? 24.009 -5.371 -18.851 1.00 66.31 334 SER A O 1
ATOM 2616 N N . GLN A 1 335 ? 25.468 -4.586 -17.343 1.00 70.31 335 GLN A N 1
ATOM 2617 C CA . GLN A 1 335 ? 25.470 -3.220 -17.888 1.00 70.31 335 GLN A CA 1
ATOM 2618 C C . GLN A 1 335 ? 25.919 -3.162 -19.356 1.00 70.31 335 GLN A C 1
ATOM 2620 O O . GLN A 1 335 ? 25.298 -2.478 -20.177 1.00 70.31 335 GLN A O 1
ATOM 2625 N N . TYR A 1 336 ? 26.925 -3.952 -19.747 1.00 73.38 336 TYR A N 1
ATOM 2626 C CA . TYR A 1 336 ? 27.272 -4.079 -21.163 1.00 73.38 336 TYR A CA 1
ATOM 2627 C C . TYR A 1 336 ? 26.140 -4.729 -21.981 1.00 73.38 336 TYR A C 1
ATOM 2629 O O . TYR A 1 336 ? 25.826 -4.277 -23.089 1.00 73.38 336 TYR A O 1
ATOM 2637 N N . ARG A 1 337 ? 25.503 -5.791 -21.468 1.00 70.62 337 ARG A N 1
ATOM 2638 C CA . ARG A 1 337 ? 24.413 -6.508 -22.151 1.00 70.62 337 ARG A CA 1
ATOM 2639 C C . ARG A 1 337 ? 23.214 -5.600 -22.415 1.00 70.62 337 ARG A C 1
ATOM 2641 O O . ARG A 1 337 ? 22.770 -5.536 -23.564 1.00 70.62 337 ARG A O 1
ATOM 2648 N N . ASP A 1 338 ? 22.765 -4.876 -21.398 1.00 55.56 338 ASP A N 1
ATOM 2649 C CA . ASP A 1 338 ? 21.466 -4.206 -21.393 1.00 55.56 338 ASP A CA 1
ATOM 2650 C C . ASP A 1 338 ? 21.544 -2.705 -21.734 1.00 55.56 338 ASP A C 1
ATOM 2652 O O . ASP A 1 338 ? 20.581 -2.192 -22.311 1.00 55.56 338 ASP A O 1
ATOM 2656 N N . HIS A 1 339 ? 22.688 -2.043 -21.498 1.00 55.38 339 HIS A N 1
ATOM 2657 C CA . HIS A 1 339 ? 22.921 -0.614 -21.794 1.00 55.38 339 HIS A CA 1
ATOM 2658 C C . HIS A 1 339 ? 24.123 -0.319 -22.712 1.00 55.38 339 HIS A C 1
ATOM 2660 O O . HIS A 1 339 ? 24.315 0.827 -23.107 1.00 55.38 339 HIS A O 1
ATOM 2666 N N . LYS A 1 340 ? 24.932 -1.326 -23.084 1.00 69.19 340 LYS A N 1
ATOM 2667 C CA . LYS A 1 340 ? 26.144 -1.175 -23.932 1.00 69.19 340 LYS A CA 1
ATOM 2668 C C . LYS A 1 340 ? 27.235 -0.274 -23.327 1.00 69.19 340 LYS A C 1
ATOM 2670 O O . LYS A 1 340 ? 28.139 0.144 -24.048 1.00 69.19 340 LYS A O 1
ATOM 2675 N N . VAL A 1 341 ? 27.184 -0.042 -22.013 1.00 65.00 341 VAL A N 1
ATOM 2676 C CA . VAL A 1 341 ? 28.226 0.654 -21.241 1.00 65.00 341 VAL A CA 1
ATOM 2677 C C . VAL A 1 341 ? 29.559 -0.086 -21.381 1.00 65.00 341 VAL A C 1
ATOM 2679 O O . VAL A 1 341 ? 29.589 -1.317 -21.439 1.00 65.00 341 VAL A O 1
ATOM 2682 N N . ASP A 1 342 ? 30.663 0.659 -21.457 1.00 76.88 342 ASP A N 1
ATOM 2683 C CA . ASP A 1 342 ? 32.000 0.074 -21.549 1.00 76.88 342 ASP A CA 1
ATOM 2684 C C . ASP A 1 342 ? 32.375 -0.658 -20.250 1.00 76.88 342 ASP A C 1
ATOM 2686 O O . ASP A 1 342 ? 32.247 -0.108 -19.153 1.00 76.88 342 ASP A O 1
ATOM 2690 N N . ALA A 1 343 ? 32.854 -1.897 -20.387 1.00 74.75 343 ALA A N 1
ATOM 2691 C CA . ALA A 1 343 ? 33.191 -2.758 -19.260 1.00 74.75 343 ALA A CA 1
ATOM 2692 C C . ALA A 1 343 ? 34.252 -2.146 -18.330 1.00 74.75 343 ALA A C 1
ATOM 2694 O O . ALA A 1 343 ? 34.148 -2.300 -17.116 1.00 74.75 343 ALA A O 1
ATOM 2695 N N . PHE A 1 344 ? 35.233 -1.419 -18.877 1.00 74.81 344 PHE A N 1
ATOM 2696 C CA . PHE A 1 344 ? 36.266 -0.762 -18.076 1.00 74.81 344 PHE A CA 1
ATOM 2697 C C . PHE A 1 344 ? 35.754 0.482 -17.366 1.00 74.81 344 PHE A C 1
ATOM 2699 O O . PHE A 1 344 ? 36.078 0.682 -16.202 1.00 74.81 344 PHE A O 1
ATOM 2706 N N . LEU A 1 345 ? 34.937 1.297 -18.039 1.00 66.44 345 LEU A N 1
ATOM 2707 C CA . LEU A 1 345 ? 34.376 2.507 -17.438 1.00 66.44 345 LEU A CA 1
ATOM 2708 C C . LEU A 1 345 ? 33.473 2.165 -16.245 1.00 66.44 345 LEU A C 1
ATOM 2710 O O . LEU A 1 345 ? 33.521 2.843 -15.222 1.00 66.44 345 LEU A O 1
ATOM 2714 N N . TYR A 1 346 ? 32.678 1.096 -16.355 1.00 68.00 346 TYR A N 1
ATOM 2715 C CA . TYR A 1 346 ? 31.828 0.649 -15.253 1.00 68.00 346 TYR A CA 1
ATOM 2716 C C . TYR A 1 346 ? 32.617 -0.056 -14.140 1.00 68.00 346 TYR A C 1
ATOM 2718 O O . TYR A 1 346 ? 32.346 0.200 -12.971 1.00 68.00 346 TYR A O 1
ATOM 2726 N N . LEU A 1 347 ? 33.621 -0.879 -14.473 1.00 67.06 347 LEU A N 1
ATOM 2727 C CA . LEU A 1 347 ? 34.497 -1.499 -13.471 1.00 67.06 347 LEU A CA 1
ATOM 2728 C C . LEU A 1 347 ? 35.280 -0.441 -12.677 1.00 67.06 347 LEU A C 1
ATOM 2730 O O . LEU A 1 347 ? 35.276 -0.480 -11.453 1.00 67.06 347 LEU A O 1
ATOM 2734 N N . ALA A 1 348 ? 35.874 0.540 -13.363 1.00 63.38 348 ALA A N 1
ATOM 2735 C CA . ALA A 1 348 ? 36.560 1.658 -12.722 1.00 63.38 348 ALA A CA 1
ATOM 2736 C C . ALA A 1 348 ? 35.611 2.487 -11.846 1.00 63.38 348 ALA A C 1
ATOM 2738 O O . ALA A 1 348 ? 35.989 2.832 -10.733 1.00 63.38 348 ALA A O 1
ATOM 2739 N N . LYS A 1 349 ? 34.368 2.742 -12.295 1.00 60.50 349 LYS A N 1
ATOM 2740 C CA . LYS A 1 349 ? 33.353 3.413 -11.468 1.00 60.50 349 LYS A CA 1
ATOM 2741 C C . LYS A 1 349 ? 33.103 2.652 -10.158 1.00 60.50 349 LYS A C 1
ATOM 2743 O O . LYS A 1 349 ? 33.236 3.260 -9.102 1.00 60.50 349 LYS A O 1
ATOM 2748 N N . LEU A 1 350 ? 32.783 1.354 -10.231 1.00 57.53 350 LEU A N 1
ATOM 2749 C CA . LEU A 1 350 ? 32.477 0.525 -9.052 1.00 57.53 350 LEU A CA 1
ATOM 2750 C C . LEU A 1 350 ? 33.602 0.546 -8.010 1.00 57.53 350 LEU A C 1
ATOM 2752 O O . LEU A 1 350 ? 33.330 0.651 -6.822 1.00 57.53 350 LEU A O 1
ATOM 2756 N N . LEU A 1 351 ? 34.849 0.476 -8.472 1.00 54.94 351 LEU A N 1
ATOM 2757 C CA . LEU A 1 351 ? 36.038 0.481 -7.621 1.00 54.94 351 LEU A CA 1
ATOM 2758 C C . LEU A 1 351 ? 36.286 1.877 -7.022 1.00 54.94 351 LEU A C 1
ATOM 2760 O O . LEU A 1 351 ? 36.317 2.042 -5.806 1.00 54.94 351 LEU A O 1
ATOM 2764 N N . SER A 1 352 ? 36.291 2.922 -7.860 1.00 48.97 352 SER A N 1
ATOM 2765 C CA . SER A 1 352 ? 36.540 4.310 -7.434 1.00 48.97 352 SER A CA 1
ATOM 2766 C C . SER A 1 352 ? 35.541 4.887 -6.422 1.00 48.97 352 SER A C 1
ATOM 2768 O O . SER A 1 352 ? 35.840 5.905 -5.800 1.00 48.97 352 SER A O 1
ATOM 2770 N N . GLN A 1 353 ? 34.356 4.285 -6.271 1.00 44.41 353 GLN A N 1
ATOM 2771 C CA . GLN A 1 353 ? 33.346 4.739 -5.312 1.00 44.41 353 GLN A CA 1
ATOM 2772 C C . GLN A 1 353 ? 33.506 4.145 -3.906 1.00 44.41 353 GLN A C 1
ATOM 2774 O O . GLN A 1 353 ? 32.852 4.630 -2.988 1.00 44.41 353 GLN A O 1
ATOM 2779 N N . GLY A 1 354 ? 34.338 3.113 -3.712 1.00 40.81 354 GLY A N 1
ATOM 2780 C CA . GLY A 1 354 ? 34.519 2.475 -2.401 1.00 40.81 354 GLY A CA 1
ATOM 2781 C C . GLY A 1 354 ? 33.276 1.761 -1.848 1.00 40.81 354 GLY A C 1
ATOM 2782 O O . GLY A 1 354 ? 33.283 1.332 -0.697 1.00 40.81 354 GLY A O 1
ATOM 2783 N N . GLU A 1 355 ? 32.217 1.619 -2.651 1.00 39.12 355 GLU A N 1
ATOM 2784 C CA . GLU A 1 355 ? 31.002 0.891 -2.292 1.00 39.12 355 GLU A CA 1
ATOM 2785 C C . GLU A 1 355 ? 31.288 -0.618 -2.261 1.00 39.12 355 GLU A C 1
ATOM 2787 O O . GLU A 1 355 ? 31.206 -1.313 -3.280 1.00 39.12 355 GLU A O 1
ATOM 2792 N N . SER A 1 356 ? 31.548 -1.145 -1.060 1.00 40.75 356 SER A N 1
ATOM 2793 C CA . SER A 1 356 ? 31.121 -2.507 -0.731 1.00 40.75 356 SER A CA 1
ATOM 2794 C C . SER A 1 356 ? 29.660 -2.654 -1.152 1.00 40.75 356 SER A C 1
ATOM 2796 O O . SER A 1 356 ? 28.848 -1.765 -0.893 1.00 40.75 356 SER A O 1
ATOM 2798 N N . ASP A 1 357 ? 29.323 -3.744 -1.841 1.00 46.62 357 ASP A N 1
ATOM 2799 C CA . ASP A 1 357 ? 27.981 -3.961 -2.382 1.00 46.62 357 ASP A CA 1
ATOM 2800 C C . ASP A 1 357 ? 27.023 -4.298 -1.230 1.00 46.62 357 ASP A C 1
ATOM 2802 O O . ASP A 1 357 ? 26.686 -5.459 -1.007 1.00 46.62 357 ASP A O 1
ATOM 2806 N N . GLU A 1 358 ? 26.617 -3.277 -0.464 1.00 45.47 358 GLU A N 1
ATOM 2807 C CA . GLU A 1 358 ? 25.783 -3.414 0.735 1.00 45.47 358 GLU A CA 1
ATOM 2808 C C . GLU A 1 358 ? 24.487 -4.169 0.433 1.00 45.47 358 GLU A C 1
ATOM 2810 O O . GLU A 1 358 ? 23.960 -4.852 1.305 1.00 45.47 358 GLU A O 1
ATOM 2815 N N . VAL A 1 359 ? 23.998 -4.093 -0.809 1.00 48.16 359 VAL A N 1
ATOM 2816 C CA . VAL A 1 359 ? 22.835 -4.838 -1.299 1.00 48.16 359 VAL A CA 1
ATOM 2817 C C . VAL A 1 359 ? 23.146 -6.331 -1.356 1.00 48.16 359 VAL A C 1
ATOM 2819 O O . VAL A 1 359 ? 22.418 -7.135 -0.775 1.00 48.16 359 VAL A O 1
ATOM 2822 N N . ALA A 1 360 ? 24.247 -6.711 -2.012 1.00 50.75 360 ALA A N 1
ATOM 2823 C CA . ALA A 1 360 ? 24.692 -8.098 -2.063 1.00 50.75 360 ALA A CA 1
ATOM 2824 C C . ALA A 1 360 ? 25.046 -8.633 -0.667 1.00 50.75 360 ALA A C 1
ATOM 2826 O O . ALA A 1 360 ? 24.633 -9.740 -0.339 1.00 50.75 360 ALA A O 1
ATOM 2827 N N . GLU A 1 361 ? 25.735 -7.856 0.172 1.00 54.06 361 GLU A N 1
ATOM 2828 C CA . GLU A 1 361 ? 26.103 -8.244 1.539 1.00 54.06 361 GLU A CA 1
ATOM 2829 C C . GLU A 1 361 ? 24.913 -8.267 2.508 1.00 54.06 361 GLU A C 1
ATOM 2831 O O . GLU A 1 361 ? 24.926 -9.023 3.477 1.00 54.06 361 GLU A O 1
ATOM 2836 N N . SER A 1 362 ? 23.881 -7.445 2.297 1.00 56.38 362 SER A N 1
ATOM 2837 C CA . SER A 1 362 ? 22.637 -7.481 3.079 1.00 56.38 362 SER A CA 1
ATOM 2838 C C . SER A 1 362 ? 21.797 -8.702 2.705 1.00 56.38 362 SER A C 1
ATOM 2840 O O . SER A 1 362 ? 21.396 -9.459 3.587 1.00 56.38 362 SER A O 1
ATOM 2842 N N . ILE A 1 363 ? 21.630 -8.975 1.404 1.00 60.06 363 ILE A N 1
ATOM 2843 C CA . ILE A 1 363 ? 20.960 -10.191 0.917 1.00 60.06 363 ILE A CA 1
ATOM 2844 C C . ILE A 1 363 ? 21.724 -11.449 1.358 1.00 60.06 363 ILE A C 1
ATOM 2846 O O . ILE A 1 363 ? 21.094 -12.422 1.758 1.00 60.06 363 ILE A O 1
ATOM 2850 N N . ASP A 1 364 ? 23.061 -11.443 1.344 1.00 62.88 364 ASP A N 1
ATOM 2851 C CA . ASP A 1 364 ? 23.869 -12.594 1.768 1.00 62.88 364 ASP A CA 1
ATOM 2852 C C . ASP A 1 364 ? 23.818 -12.825 3.291 1.00 62.88 364 ASP A C 1
ATOM 2854 O O . ASP A 1 364 ? 23.686 -13.967 3.731 1.00 62.88 364 ASP A O 1
ATOM 2858 N N . ARG A 1 365 ? 23.813 -11.752 4.101 1.00 65.00 365 ARG A N 1
ATOM 2859 C CA . ARG A 1 365 ? 23.560 -11.827 5.555 1.00 65.00 365 ARG A CA 1
ATOM 2860 C C . ARG A 1 365 ? 22.153 -12.331 5.873 1.00 65.00 365 ARG A C 1
ATOM 2862 O O . ARG A 1 365 ? 22.011 -13.188 6.742 1.00 65.00 365 ARG A O 1
ATOM 2869 N N . TRP A 1 366 ? 21.134 -11.832 5.172 1.00 74.94 366 TRP A N 1
ATOM 2870 C CA . TRP A 1 366 ? 19.747 -12.276 5.335 1.00 74.94 366 TRP A CA 1
ATOM 2871 C C . TRP A 1 366 ? 19.589 -13.749 4.938 1.00 74.94 366 TRP A C 1
ATOM 2873 O O . TRP A 1 366 ? 19.014 -14.527 5.694 1.00 74.94 366 TRP A O 1
ATOM 2883 N N . LEU A 1 367 ? 20.188 -14.172 3.817 1.00 70.88 367 LEU A N 1
ATOM 2884 C CA . LEU A 1 367 ? 20.231 -15.577 3.396 1.00 70.88 367 LEU A CA 1
ATOM 2885 C C . LEU A 1 367 ? 20.907 -16.464 4.445 1.00 70.88 367 LEU A C 1
ATOM 2887 O O . LEU A 1 367 ? 20.367 -17.515 4.782 1.00 70.88 367 LEU A O 1
ATOM 2891 N N . ASP A 1 368 ? 22.047 -16.047 5.000 1.00 71.38 368 ASP A N 1
ATOM 2892 C CA . ASP A 1 368 ? 22.751 -16.805 6.041 1.00 71.38 368 ASP A CA 1
ATOM 2893 C C . ASP A 1 368 ? 21.998 -16.837 7.380 1.00 71.38 368 ASP A C 1
ATOM 2895 O O . ASP A 1 368 ? 22.165 -17.793 8.138 1.00 71.38 368 ASP A O 1
ATOM 2899 N N . GLN A 1 369 ? 21.173 -15.831 7.684 1.00 73.56 369 GLN A N 1
ATOM 2900 C CA . GLN A 1 369 ? 20.268 -15.816 8.838 1.00 73.56 369 GLN A CA 1
ATOM 2901 C C . GLN A 1 369 ? 19.077 -16.758 8.610 1.00 73.56 369 GLN A C 1
ATOM 2903 O O . GLN A 1 369 ? 18.827 -17.649 9.424 1.00 73.56 369 GLN A O 1
ATOM 2908 N N . ALA A 1 370 ? 18.394 -16.629 7.472 1.00 72.06 370 ALA A N 1
ATOM 2909 C CA . ALA A 1 370 ? 17.236 -17.436 7.110 1.00 72.06 370 ALA A CA 1
ATOM 2910 C C . ALA A 1 370 ? 17.591 -18.927 6.953 1.00 72.06 370 ALA A C 1
ATOM 2912 O O . ALA A 1 370 ? 16.911 -19.789 7.512 1.00 72.06 370 ALA A O 1
ATOM 2913 N N . LEU A 1 371 ? 18.702 -19.256 6.282 1.00 73.94 371 LEU A N 1
ATOM 2914 C CA . LEU A 1 371 ? 19.178 -20.637 6.151 1.00 73.94 371 LEU A CA 1
ATOM 2915 C C . LEU A 1 371 ? 19.451 -21.288 7.515 1.00 73.94 371 LEU A C 1
ATOM 2917 O O . LEU A 1 371 ? 19.153 -22.468 7.677 1.00 73.94 371 LEU A O 1
ATOM 2921 N N . ARG A 1 372 ? 19.944 -20.549 8.523 1.00 73.50 372 ARG A N 1
ATOM 2922 C CA . ARG A 1 372 ? 20.134 -21.091 9.886 1.00 73.50 372 ARG A CA 1
ATOM 2923 C C . ARG A 1 372 ? 18.808 -21.454 10.550 1.00 73.50 372 ARG A C 1
ATOM 2925 O O . ARG A 1 372 ? 18.719 -22.536 11.129 1.00 73.50 372 ARG A O 1
ATOM 2932 N N . SER A 1 373 ? 17.784 -20.608 10.425 1.00 67.44 373 SER A N 1
ATOM 2933 C CA . SER A 1 373 ? 16.440 -20.876 10.962 1.00 67.44 373 SER A CA 1
ATOM 2934 C C . SER A 1 373 ? 15.824 -22.152 10.375 1.00 67.44 373 SER A C 1
ATOM 2936 O O . SER A 1 373 ? 15.223 -22.942 11.100 1.00 67.44 373 SER A O 1
ATOM 2938 N N . PHE A 1 374 ? 16.036 -22.407 9.079 1.00 66.00 374 PHE A N 1
ATOM 2939 C CA . PHE A 1 374 ? 15.496 -23.580 8.380 1.00 66.00 374 PHE A CA 1
ATOM 2940 C C . PHE A 1 374 ? 16.430 -24.812 8.368 1.00 66.00 374 PHE A C 1
ATOM 2942 O O . PHE A 1 374 ? 16.000 -25.893 7.958 1.00 66.00 374 PHE A O 1
ATOM 2949 N N . ALA A 1 375 ? 17.675 -24.704 8.849 1.00 58.78 375 ALA A N 1
ATOM 2950 C CA . ALA A 1 375 ? 18.631 -25.819 8.945 1.00 58.78 375 ALA A CA 1
ATOM 2951 C C . ALA A 1 375 ? 18.507 -26.657 10.235 1.00 58.78 375 ALA A C 1
ATOM 2953 O O . ALA A 1 375 ? 19.146 -27.703 10.352 1.00 58.78 375 ALA A O 1
ATOM 2954 N N . ALA A 1 376 ? 17.713 -26.212 11.215 1.00 54.34 376 ALA A N 1
ATOM 2955 C CA . ALA A 1 376 ? 17.641 -26.837 12.539 1.00 54.34 376 ALA A CA 1
ATOM 2956 C C . ALA A 1 376 ? 16.750 -28.097 12.621 1.00 54.34 376 ALA A C 1
ATOM 2958 O O . ALA A 1 376 ? 16.866 -28.860 13.582 1.00 54.34 376 ALA A O 1
ATOM 2959 N N . VAL A 1 377 ? 15.859 -28.327 11.649 1.00 52.94 377 VAL A N 1
ATOM 2960 C CA . VAL A 1 377 ? 14.844 -29.396 11.710 1.00 52.94 377 VAL A CA 1
ATOM 2961 C C . VAL A 1 377 ? 15.320 -30.658 10.983 1.00 52.94 377 VAL A C 1
ATOM 2963 O O . VAL A 1 377 ? 15.833 -30.591 9.867 1.00 52.94 377 VAL A O 1
ATOM 2966 N N . LYS A 1 378 ? 15.128 -31.824 11.611 1.00 53.41 378 LYS A N 1
ATOM 2967 C CA . LYS A 1 378 ? 15.370 -33.150 11.015 1.00 53.41 378 LYS A CA 1
ATOM 2968 C C . LYS A 1 378 ? 14.053 -33.774 10.553 1.00 53.41 378 LYS A C 1
ATOM 2970 O O . LYS A 1 378 ? 13.027 -33.595 11.205 1.00 53.41 378 LYS A O 1
ATOM 2975 N N . ASP A 1 379 ? 14.104 -34.547 9.471 1.00 50.75 379 ASP A N 1
ATOM 2976 C CA . ASP A 1 379 ? 12.956 -34.951 8.637 1.00 50.75 379 ASP A CA 1
ATOM 2977 C C . ASP A 1 379 ? 11.906 -35.898 9.283 1.00 50.75 379 ASP A C 1
ATOM 2979 O O . ASP A 1 379 ? 11.131 -36.517 8.561 1.00 50.75 379 ASP A O 1
ATOM 2983 N N . GLN A 1 380 ? 11.855 -36.052 10.616 1.00 46.69 380 GLN A N 1
ATOM 2984 C CA . GLN A 1 380 ? 10.939 -36.988 11.303 1.00 46.69 380 GLN A CA 1
ATOM 2985 C C . GLN A 1 380 ? 10.067 -36.391 12.426 1.00 46.69 380 GLN A C 1
ATOM 2987 O O . GLN A 1 380 ? 9.078 -37.018 12.792 1.00 46.69 380 GLN A O 1
ATOM 2992 N N . GLU A 1 381 ? 10.339 -35.178 12.925 1.00 51.81 381 GLU A N 1
ATOM 2993 C CA . GLU A 1 381 ? 9.498 -34.506 13.947 1.00 51.81 381 GLU A CA 1
ATOM 2994 C C . GLU A 1 381 ? 9.032 -33.105 13.509 1.00 51.81 381 GLU A C 1
ATOM 2996 O O . GLU A 1 381 ? 8.860 -32.188 14.310 1.00 51.81 381 GLU A O 1
ATOM 3001 N N . ILE A 1 382 ? 8.807 -32.926 12.205 1.00 58.28 382 ILE A N 1
ATOM 3002 C CA . ILE A 1 382 ? 8.251 -31.688 11.651 1.00 58.28 382 ILE A CA 1
ATOM 3003 C C . ILE A 1 382 ? 6.803 -31.529 12.149 1.00 58.28 382 ILE A C 1
ATOM 3005 O O . ILE A 1 382 ? 5.900 -32.188 11.632 1.00 58.28 382 ILE A O 1
ATOM 3009 N N . LYS A 1 383 ? 6.562 -30.691 13.163 1.00 62.94 383 LYS A N 1
ATOM 3010 C CA . LYS A 1 383 ? 5.210 -30.254 13.564 1.00 62.94 383 LYS A CA 1
ATOM 3011 C C . LYS A 1 383 ? 4.681 -29.197 12.597 1.00 62.94 383 LYS A C 1
ATOM 3013 O O . LYS A 1 383 ? 5.468 -28.407 12.081 1.00 62.94 383 LYS A O 1
ATOM 3018 N N . ILE A 1 384 ? 3.363 -29.169 12.378 1.00 66.81 384 ILE A N 1
ATOM 3019 C CA . ILE A 1 384 ? 2.742 -28.186 11.477 1.00 66.81 384 ILE A CA 1
ATOM 3020 C C . ILE A 1 384 ? 2.935 -26.786 12.061 1.00 66.81 384 ILE A C 1
ATOM 3022 O O . ILE A 1 384 ? 3.471 -25.931 11.360 1.00 66.81 384 ILE A O 1
ATOM 3026 N N . GLU A 1 385 ? 2.627 -26.594 13.353 1.00 68.50 385 GLU A N 1
ATOM 3027 C CA . GLU A 1 385 ? 2.817 -25.305 14.038 1.00 68.50 385 GLU A CA 1
ATOM 3028 C C . GLU A 1 385 ? 4.229 -24.754 13.797 1.00 68.50 385 GLU A C 1
ATOM 3030 O O . GLU A 1 385 ? 4.375 -23.654 13.290 1.00 68.50 385 GLU A O 1
ATOM 3035 N N . THR A 1 386 ? 5.271 -25.559 14.048 1.00 67.69 386 THR A N 1
ATOM 3036 C CA . THR A 1 386 ? 6.686 -25.155 13.938 1.00 67.69 386 THR A CA 1
ATOM 3037 C C . THR A 1 386 ? 7.130 -24.793 12.515 1.00 67.69 386 THR A C 1
ATOM 3039 O O . THR A 1 386 ? 8.088 -24.038 12.354 1.00 67.69 386 THR A O 1
ATOM 3042 N N . VAL A 1 387 ? 6.463 -25.304 11.475 1.00 69.06 387 VAL A N 1
ATOM 3043 C CA . VAL A 1 387 ? 6.729 -24.883 10.090 1.00 69.06 387 VAL A CA 1
ATOM 3044 C C . VAL A 1 387 ? 6.062 -23.544 9.803 1.00 69.06 387 VAL A C 1
ATOM 3046 O O . VAL A 1 387 ? 6.732 -22.652 9.286 1.00 69.06 387 VAL A O 1
ATOM 3049 N N . LEU A 1 388 ? 4.787 -23.377 10.173 1.00 70.00 388 LEU A N 1
ATOM 3050 C CA . LEU A 1 388 ? 4.060 -22.119 9.966 1.00 70.00 388 LEU A CA 1
ATOM 3051 C C . LEU A 1 388 ? 4.718 -20.973 10.753 1.00 70.00 388 LEU A C 1
ATOM 3053 O O . LEU A 1 388 ? 5.047 -19.951 10.164 1.00 70.00 388 LEU A O 1
ATOM 3057 N N . ASP A 1 389 ? 5.082 -21.219 12.014 1.00 71.75 389 ASP A N 1
ATOM 3058 C CA . ASP A 1 389 ? 5.908 -20.360 12.877 1.00 71.75 389 ASP A CA 1
ATOM 3059 C C . ASP A 1 389 ? 7.171 -19.822 12.186 1.00 71.75 389 ASP A C 1
ATOM 3061 O O . ASP A 1 389 ? 7.632 -18.722 12.484 1.00 71.75 389 ASP A O 1
ATOM 3065 N N . ASN A 1 390 ? 7.809 -20.635 11.340 1.00 70.81 390 ASN A N 1
ATOM 3066 C CA . ASN A 1 390 ? 9.051 -20.277 10.659 1.00 70.81 390 ASN A CA 1
ATOM 3067 C C . ASN A 1 390 ? 8.792 -19.548 9.335 1.00 70.81 390 ASN A C 1
ATOM 3069 O O . ASN A 1 390 ? 9.606 -18.709 8.953 1.00 70.81 390 ASN A O 1
ATOM 3073 N N . PHE A 1 391 ? 7.668 -19.818 8.663 1.00 74.88 391 PHE A N 1
ATOM 3074 C CA . PHE A 1 391 ? 7.218 -19.028 7.516 1.00 74.88 391 PHE A CA 1
ATOM 3075 C C . PHE A 1 391 ? 6.722 -17.638 7.936 1.00 74.88 391 PHE A C 1
ATOM 3077 O O . PHE A 1 391 ? 7.133 -16.664 7.316 1.00 74.88 391 PHE A O 1
ATOM 3084 N N . GLU A 1 392 ? 5.959 -17.510 9.026 1.00 72.38 392 GLU A N 1
ATOM 3085 C CA . GLU A 1 392 ? 5.505 -16.210 9.551 1.00 72.38 392 GLU A CA 1
ATOM 3086 C C . GLU A 1 392 ? 6.683 -15.343 10.021 1.00 72.38 392 GLU A C 1
ATOM 3088 O O . GLU A 1 392 ? 6.769 -14.169 9.669 1.00 72.38 392 GLU A O 1
ATOM 3093 N N . LYS A 1 393 ? 7.680 -15.922 10.712 1.00 71.69 393 LYS A N 1
ATOM 3094 C CA . LYS A 1 393 ? 8.929 -15.202 11.040 1.00 71.69 393 LYS A CA 1
ATOM 3095 C C . LYS A 1 393 ? 9.638 -14.688 9.783 1.00 71.69 393 LYS A C 1
ATOM 3097 O O . LYS A 1 393 ? 10.119 -13.558 9.782 1.00 71.69 393 LYS A O 1
ATOM 3102 N N . LEU A 1 394 ? 9.669 -15.486 8.714 1.00 71.75 394 LEU A N 1
ATOM 3103 C CA . LEU A 1 394 ? 10.295 -15.126 7.439 1.00 71.75 394 LEU A CA 1
ATOM 3104 C C . LEU A 1 394 ? 9.474 -14.101 6.627 1.00 71.75 394 LEU A C 1
ATOM 3106 O O . LEU A 1 394 ? 10.055 -13.332 5.867 1.00 71.75 394 LEU A O 1
ATOM 3110 N N . ALA A 1 395 ? 8.150 -14.065 6.797 1.00 70.19 395 ALA A N 1
ATOM 3111 C CA . ALA A 1 395 ? 7.282 -13.020 6.255 1.00 70.19 395 ALA A CA 1
ATOM 3112 C C . ALA A 1 395 ? 7.433 -11.694 7.030 1.00 70.19 395 ALA A C 1
ATOM 3114 O O . ALA A 1 395 ? 7.424 -10.628 6.418 1.00 70.19 395 ALA A O 1
ATOM 3115 N N . SER A 1 396 ? 7.644 -11.763 8.352 1.00 68.12 396 SER A N 1
ATOM 3116 C CA . SER A 1 396 ? 7.819 -10.595 9.234 1.00 68.12 396 SER A CA 1
ATOM 3117 C C . SER A 1 396 ? 9.181 -9.887 9.115 1.00 68.12 396 SER A C 1
ATOM 3119 O O . SER A 1 396 ? 9.286 -8.707 9.444 1.00 68.12 396 SER A O 1
ATOM 3121 N N . ASP A 1 397 ? 10.207 -10.588 8.619 1.00 65.31 397 ASP A N 1
ATOM 3122 C CA . ASP A 1 397 ? 11.544 -10.062 8.295 1.00 65.31 397 ASP A CA 1
ATOM 3123 C C . ASP A 1 397 ? 11.844 -10.318 6.800 1.00 65.31 397 ASP A C 1
ATOM 3125 O O . ASP A 1 397 ? 12.687 -11.158 6.468 1.00 65.31 397 ASP A O 1
ATOM 3129 N N . PRO A 1 398 ? 11.101 -9.680 5.870 1.00 67.94 398 PRO A N 1
ATOM 3130 C CA . PRO A 1 398 ? 11.209 -9.947 4.439 1.00 67.94 398 PRO A CA 1
ATOM 3131 C C . PRO A 1 398 ? 12.514 -9.379 3.865 1.00 67.94 398 PRO A C 1
ATOM 3133 O O . PRO A 1 398 ? 13.112 -8.457 4.422 1.00 67.94 398 PRO A O 1
ATOM 3136 N N . ILE A 1 399 ? 12.943 -9.872 2.697 1.00 67.31 399 ILE A N 1
ATOM 3137 C CA . ILE A 1 399 ? 14.158 -9.362 2.040 1.00 67.31 399 ILE A CA 1
ATOM 3138 C C . ILE A 1 399 ? 13.973 -7.853 1.796 1.00 67.31 399 ILE A C 1
ATOM 3140 O O . ILE A 1 399 ? 12.967 -7.480 1.187 1.00 67.31 399 ILE A O 1
ATOM 3144 N N . PRO A 1 400 ? 14.898 -6.971 2.223 1.00 61.12 400 PRO A N 1
ATOM 3145 C CA . PRO A 1 400 ? 14.649 -5.530 2.277 1.00 61.12 400 PRO A CA 1
ATOM 3146 C C . PRO A 1 400 ? 14.671 -4.884 0.882 1.00 61.12 400 PRO A C 1
ATOM 3148 O O . PRO A 1 400 ? 15.657 -4.275 0.482 1.00 61.12 400 PRO A O 1
ATOM 3151 N N . VAL A 1 401 ? 13.582 -5.026 0.125 1.00 59.78 401 VAL A N 1
ATOM 3152 C CA . VAL A 1 401 ? 13.352 -4.469 -1.219 1.00 59.78 401 VAL A CA 1
ATOM 3153 C C . VAL A 1 401 ? 12.298 -3.365 -1.120 1.00 59.78 401 VAL A C 1
ATOM 3155 O O . VAL A 1 401 ? 11.283 -3.547 -0.451 1.00 59.78 401 VAL A O 1
ATOM 3158 N N . ARG A 1 402 ? 12.524 -2.218 -1.773 1.00 52.00 402 ARG A N 1
ATOM 3159 C CA . ARG A 1 402 ? 11.557 -1.107 -1.801 1.00 52.00 402 ARG A CA 1
ATOM 3160 C C . ARG A 1 402 ? 10.583 -1.271 -2.964 1.00 52.00 402 ARG A C 1
ATOM 3162 O O . ARG A 1 402 ? 10.898 -1.936 -3.946 1.00 52.00 402 ARG A O 1
ATOM 3169 N N . TYR A 1 403 ? 9.427 -0.626 -2.879 1.00 55.22 403 TYR A N 1
ATOM 3170 C CA . TYR A 1 403 ? 8.427 -0.585 -3.946 1.00 55.22 403 TYR A CA 1
ATOM 3171 C C . TYR A 1 403 ? 8.156 0.869 -4.315 1.00 55.22 403 TYR A C 1
ATOM 3173 O O . TYR A 1 403 ? 8.174 1.730 -3.447 1.00 55.22 403 TYR A O 1
ATOM 3181 N N . CYS A 1 404 ? 7.996 1.132 -5.608 1.00 47.50 404 CYS A N 1
ATOM 3182 C CA . CYS A 1 404 ? 7.769 2.465 -6.156 1.00 47.50 404 CYS A CA 1
ATOM 3183 C C . CYS A 1 404 ? 6.323 2.906 -5.893 1.00 47.50 404 CYS A C 1
ATOM 3185 O O . CYS A 1 404 ? 5.405 2.261 -6.400 1.00 47.50 404 CYS A O 1
ATOM 3187 N N . ASP A 1 405 ? 6.131 4.004 -5.161 1.00 43.72 405 ASP A N 1
ATOM 3188 C CA . ASP A 1 405 ? 4.796 4.466 -4.750 1.00 43.72 405 ASP A CA 1
ATOM 3189 C C . ASP A 1 405 ? 3.854 4.778 -5.935 1.00 43.72 405 ASP A C 1
ATOM 3191 O O . ASP A 1 405 ? 2.673 4.443 -5.858 1.00 43.72 405 ASP A O 1
ATOM 3195 N N . ASP A 1 406 ? 4.352 5.308 -7.064 1.00 46.28 406 ASP A N 1
ATOM 3196 C CA . ASP A 1 406 ? 3.502 5.626 -8.230 1.00 46.28 406 ASP A CA 1
ATOM 3197 C C . ASP A 1 406 ? 3.116 4.400 -9.087 1.00 46.28 406 ASP A C 1
ATOM 3199 O O . ASP A 1 406 ? 2.126 4.447 -9.816 1.00 46.28 406 ASP A O 1
ATOM 3203 N N . CYS A 1 407 ? 3.905 3.311 -9.097 1.00 50.59 407 CYS A N 1
ATOM 3204 C CA . CYS A 1 407 ? 3.658 2.185 -10.025 1.00 50.59 407 CYS A CA 1
ATOM 3205 C C . CYS A 1 407 ? 3.848 0.769 -9.457 1.00 50.59 407 CYS A C 1
ATOM 3207 O O . CYS A 1 407 ? 3.860 -0.202 -10.219 1.00 50.59 407 CYS A O 1
ATOM 3209 N N . GLY A 1 408 ? 4.021 0.631 -8.141 1.00 47.62 408 GLY A N 1
ATOM 3210 C CA . GLY A 1 408 ? 4.079 -0.637 -7.403 1.00 47.62 408 GLY A CA 1
ATOM 3211 C C . GLY A 1 408 ? 5.274 -1.547 -7.716 1.00 47.62 408 GLY A C 1
ATOM 3212 O O . GLY A 1 408 ? 5.371 -2.647 -7.174 1.00 47.62 408 GLY A O 1
ATOM 3213 N N . LYS A 1 409 ? 6.192 -1.141 -8.602 1.00 50.81 409 LYS A N 1
ATOM 3214 C CA . LYS A 1 409 ? 7.307 -1.998 -9.038 1.00 50.81 409 LYS A CA 1
ATOM 3215 C C . LYS A 1 409 ? 8.402 -2.070 -7.968 1.00 50.81 409 LYS A C 1
ATOM 3217 O O . LYS A 1 409 ? 8.767 -1.027 -7.420 1.00 50.81 409 LYS A O 1
ATOM 3222 N N . PRO A 1 410 ? 8.970 -3.261 -7.698 1.00 47.69 410 PRO A N 1
ATOM 3223 C CA . PRO A 1 410 ? 10.104 -3.397 -6.796 1.00 47.69 410 PRO A CA 1
ATOM 3224 C C . PRO A 1 410 ? 11.327 -2.667 -7.365 1.00 47.69 410 PRO A C 1
ATOM 3226 O O . PRO A 1 410 ? 11.678 -2.839 -8.536 1.00 47.69 410 PRO A O 1
ATOM 3229 N N . TYR A 1 411 ? 11.987 -1.869 -6.532 1.00 50.94 411 TYR A N 1
ATOM 3230 C CA . TYR A 1 411 ? 13.210 -1.150 -6.867 1.00 50.94 411 TYR A CA 1
ATOM 3231 C C . TYR A 1 411 ? 14.197 -1.136 -5.693 1.00 50.94 411 TYR A C 1
ATOM 3233 O O . TYR A 1 411 ? 13.876 -1.479 -4.553 1.00 50.94 411 TYR A O 1
ATOM 3241 N N . TRP A 1 412 ? 15.441 -0.772 -5.992 1.00 48.28 412 TRP A N 1
ATOM 3242 C CA . TRP A 1 412 ? 16.500 -0.614 -5.003 1.00 48.28 412 TRP A CA 1
ATOM 3243 C C . TRP A 1 412 ? 17.315 0.618 -5.372 1.00 48.28 412 TRP A C 1
ATOM 3245 O O . TRP A 1 412 ? 17.872 0.682 -6.471 1.00 48.28 412 TRP A O 1
ATOM 3255 N N . LEU A 1 413 ? 17.362 1.601 -4.475 1.00 41.44 413 LEU A N 1
ATOM 3256 C CA . LEU A 1 413 ? 18.192 2.785 -4.649 1.00 41.44 413 LEU A CA 1
ATOM 3257 C C . LEU A 1 413 ? 19.560 2.508 -4.017 1.00 41.44 413 LEU A C 1
ATOM 3259 O O . LEU A 1 413 ? 19.645 2.280 -2.812 1.00 41.44 413 LEU A O 1
ATOM 3263 N N . ALA A 1 414 ? 20.623 2.518 -4.822 1.00 36.16 414 ALA A N 1
ATOM 3264 C CA . ALA A 1 414 ? 21.971 2.655 -4.277 1.00 36.16 414 ALA A CA 1
ATOM 3265 C C . ALA A 1 414 ? 22.111 4.042 -3.621 1.00 36.16 414 ALA A C 1
ATOM 3267 O O . ALA A 1 414 ? 21.414 4.986 -4.006 1.00 36.16 414 ALA A O 1
ATOM 3268 N N . ALA A 1 415 ? 22.986 4.157 -2.624 1.00 31.84 415 ALA A N 1
ATOM 3269 C CA . ALA A 1 415 ? 23.217 5.416 -1.925 1.00 31.84 415 ALA A CA 1
ATOM 3270 C C . ALA A 1 415 ? 23.902 6.472 -2.825 1.00 31.84 415 ALA A C 1
ATOM 3272 O O . ALA A 1 415 ? 24.290 6.201 -3.959 1.00 31.84 415 ALA A O 1
ATOM 3273 N N . ALA A 1 416 ? 24.048 7.689 -2.290 1.00 28.67 416 ALA A N 1
ATOM 3274 C CA . ALA A 1 416 ? 24.863 8.775 -2.844 1.00 28.67 416 ALA A CA 1
ATOM 3275 C C . ALA A 1 416 ? 24.564 9.202 -4.305 1.00 28.67 416 ALA A C 1
ATOM 3277 O O . ALA A 1 416 ? 25.346 8.968 -5.226 1.00 28.67 416 ALA A O 1
ATOM 3278 N N . ILE A 1 417 ? 23.498 9.993 -4.494 1.00 30.00 417 ILE A N 1
ATOM 3279 C CA . ILE A 1 417 ? 23.434 10.977 -5.596 1.00 30.00 417 ILE A CA 1
ATOM 3280 C C . ILE A 1 417 ? 23.810 12.366 -5.052 1.00 30.00 417 ILE A C 1
ATOM 3282 O O . ILE A 1 417 ? 23.028 13.310 -5.088 1.00 30.00 417 ILE A O 1
ATOM 3286 N N . GLU A 1 418 ? 25.042 12.488 -4.561 1.00 31.19 418 GLU A N 1
ATOM 3287 C CA . GLU A 1 418 ? 25.721 13.772 -4.364 1.00 31.19 418 GLU A CA 1
ATOM 3288 C C . GLU A 1 418 ? 27.139 13.686 -4.955 1.00 31.19 418 GLU A C 1
ATOM 3290 O O . GLU A 1 418 ? 27.733 12.614 -5.001 1.00 31.19 418 GLU A O 1
ATOM 3295 N N . GLN A 1 419 ? 27.672 14.822 -5.418 1.00 31.20 419 GLN A N 1
ATOM 3296 C CA . GLN A 1 419 ? 29.034 14.982 -5.962 1.00 31.20 419 GLN A CA 1
ATOM 3297 C C . GLN A 1 419 ? 29.377 14.196 -7.251 1.00 31.20 419 GLN A C 1
ATOM 3299 O O . GLN A 1 419 ? 30.256 13.339 -7.279 1.00 31.20 419 GLN A O 1
ATOM 3304 N N . LEU A 1 420 ? 28.792 14.615 -8.381 1.00 26.16 420 LEU A N 1
ATOM 3305 C CA . LEU A 1 420 ? 29.440 14.492 -9.698 1.00 26.16 420 LEU A CA 1
ATOM 3306 C C . LEU A 1 420 ? 29.323 15.810 -10.478 1.00 26.16 420 LEU A C 1
ATOM 3308 O O . LEU A 1 420 ? 28.411 16.002 -11.284 1.00 26.16 420 LEU A O 1
ATOM 3312 N N . GLU A 1 421 ? 30.270 16.721 -10.249 1.00 26.89 421 GLU A N 1
ATOM 3313 C CA . GLU A 1 421 ? 30.514 17.825 -11.179 1.00 26.89 421 GLU A CA 1
ATOM 3314 C C . GLU A 1 421 ? 31.222 17.285 -12.429 1.00 26.89 421 GLU A C 1
ATOM 3316 O O . GLU A 1 421 ? 32.299 16.695 -12.348 1.00 26.89 421 GLU A O 1
ATOM 3321 N N . VAL A 1 422 ? 30.616 17.488 -13.601 1.00 27.66 422 VAL A N 1
ATOM 3322 C CA . VAL A 1 422 ? 31.225 17.173 -14.899 1.00 27.66 422 VAL A CA 1
ATOM 3323 C C . VAL A 1 422 ? 31.308 18.465 -15.702 1.00 27.66 422 VAL A C 1
ATOM 3325 O O . VAL A 1 422 ? 30.284 19.075 -16.013 1.00 27.66 422 VAL A O 1
ATOM 3328 N N . ASP A 1 423 ? 32.537 18.886 -15.999 1.00 25.22 423 ASP A N 1
ATOM 3329 C CA . ASP A 1 423 ? 32.825 20.165 -16.648 1.00 25.22 423 ASP A CA 1
ATOM 3330 C C . ASP A 1 423 ? 32.331 20.220 -18.111 1.00 25.22 423 ASP A C 1
ATOM 3332 O O . ASP A 1 423 ? 32.076 19.215 -18.781 1.00 25.22 423 ASP A O 1
ATOM 3336 N N . SER A 1 424 ? 32.133 21.439 -18.595 1.00 32.81 424 SER A N 1
ATOM 3337 C CA . SER A 1 424 ? 31.131 21.785 -19.593 1.00 32.81 424 SER A CA 1
ATOM 3338 C C . SER A 1 424 ? 31.682 21.930 -21.015 1.00 32.81 424 SER A C 1
ATOM 3340 O O . SER A 1 424 ? 32.107 22.997 -21.450 1.00 32.81 424 SER A O 1
ATOM 3342 N N . SER A 1 425 ? 31.572 20.870 -21.821 1.00 29.14 425 SER A N 1
ATOM 3343 C CA . SER A 1 425 ? 31.413 21.019 -23.279 1.00 29.14 425 SER A CA 1
ATOM 3344 C C . SER A 1 425 ? 30.807 19.775 -23.941 1.00 29.14 425 SER A C 1
ATOM 3346 O O . SER A 1 425 ? 31.153 18.646 -23.617 1.00 29.14 425 SER A O 1
ATOM 3348 N N . ASN A 1 426 ? 29.914 20.002 -24.911 1.00 30.33 426 ASN A N 1
ATOM 3349 C CA . ASN A 1 426 ? 29.309 18.997 -25.797 1.00 30.33 426 ASN A CA 1
ATOM 3350 C C . ASN A 1 426 ? 28.540 17.830 -25.139 1.00 30.33 426 ASN A C 1
ATOM 3352 O O . ASN A 1 426 ? 28.945 16.678 -25.239 1.00 30.33 426 ASN A O 1
ATOM 3356 N N . ILE A 1 427 ? 27.323 18.112 -24.662 1.00 24.80 427 ILE A N 1
ATOM 3357 C CA . ILE A 1 427 ? 26.110 17.380 -25.083 1.00 24.80 427 ILE A CA 1
ATOM 3358 C C . ILE A 1 427 ? 24.912 18.334 -24.974 1.00 24.80 427 ILE A C 1
ATOM 3360 O O . ILE A 1 427 ? 24.724 19.019 -23.972 1.00 24.80 427 ILE A O 1
ATOM 3364 N N . THR A 1 428 ? 24.082 18.383 -26.014 1.00 27.03 428 THR A N 1
ATOM 3365 C CA . THR A 1 428 ? 22.791 19.082 -25.999 1.00 27.03 428 THR A CA 1
ATOM 3366 C C . THR A 1 428 ? 21.733 18.089 -26.461 1.00 27.03 428 THR A C 1
ATOM 3368 O O . THR A 1 428 ? 21.889 17.503 -27.529 1.00 27.03 428 THR A O 1
ATOM 3371 N N . ARG A 1 429 ? 20.667 17.925 -25.662 1.00 28.41 429 ARG A N 1
ATOM 3372 C CA . ARG A 1 429 ? 19.684 16.817 -25.688 1.00 28.41 429 ARG A CA 1
ATOM 3373 C C . ARG A 1 429 ? 20.204 15.477 -25.141 1.00 28.41 429 ARG A C 1
ATOM 3375 O O . ARG A 1 429 ? 20.634 14.613 -25.894 1.00 28.41 429 ARG A O 1
ATOM 3382 N N . ILE A 1 430 ? 20.009 15.279 -23.839 1.00 24.81 430 ILE A N 1
ATOM 3383 C CA . ILE A 1 430 ? 19.026 14.323 -23.287 1.00 24.81 430 ILE A CA 1
ATOM 3384 C C . ILE A 1 430 ? 18.492 14.941 -21.978 1.00 24.81 430 ILE A C 1
ATOM 3386 O O . ILE A 1 430 ? 19.145 15.809 -21.398 1.00 24.81 430 ILE A O 1
ATOM 3390 N N . VAL A 1 431 ? 17.262 14.604 -21.579 1.00 27.86 431 VAL A N 1
ATOM 3391 C CA . VAL A 1 431 ? 16.551 15.267 -20.471 1.00 27.86 431 VAL A CA 1
ATOM 3392 C C . VAL A 1 431 ? 16.759 14.501 -19.164 1.00 27.86 431 VAL A C 1
ATOM 3394 O O . VAL A 1 431 ? 16.129 13.474 -18.949 1.00 27.86 431 VAL A O 1
ATOM 3397 N N . THR A 1 432 ? 17.610 15.026 -18.280 1.00 31.19 432 THR A N 1
ATOM 3398 C CA . THR A 1 432 ? 17.765 14.556 -16.888 1.00 31.19 432 THR A CA 1
ATOM 3399 C C . THR A 1 432 ? 18.106 15.731 -15.964 1.00 31.19 432 THR A C 1
ATOM 3401 O O . THR A 1 432 ? 19.258 15.907 -15.564 1.00 31.19 432 THR A O 1
ATOM 3404 N N . ARG A 1 433 ? 17.119 16.588 -15.658 1.00 31.44 433 ARG A N 1
ATOM 3405 C CA . ARG A 1 433 ? 17.259 17.636 -14.624 1.00 31.44 433 ARG A CA 1
ATOM 3406 C C . ARG A 1 433 ? 15.932 18.054 -13.968 1.00 31.44 433 ARG A C 1
ATOM 3408 O O . ARG A 1 433 ? 15.621 19.239 -13.889 1.00 31.44 433 ARG A O 1
ATOM 3415 N N . LYS A 1 434 ? 15.166 17.072 -13.483 1.00 27.23 434 LYS A N 1
ATOM 3416 C CA . LYS A 1 434 ? 14.206 17.191 -12.367 1.00 27.23 434 LYS A CA 1
ATOM 3417 C C . LYS A 1 434 ? 13.778 15.790 -11.900 1.00 27.23 434 LYS A C 1
ATOM 3419 O O . LYS A 1 434 ? 13.964 14.835 -12.642 1.00 27.23 434 LYS A O 1
ATOM 3424 N N . ILE A 1 435 ? 13.245 15.728 -10.678 1.00 36.12 435 ILE A N 1
ATOM 3425 C CA . ILE A 1 435 ? 12.698 14.549 -9.982 1.00 36.12 435 ILE A CA 1
ATOM 3426 C C . ILE A 1 435 ? 13.643 13.328 -9.906 1.00 36.12 435 ILE A C 1
ATOM 3428 O O . ILE A 1 435 ? 13.531 12.355 -10.643 1.00 36.12 435 ILE A O 1
ATOM 3432 N N . ALA A 1 436 ? 14.565 13.377 -8.943 1.00 42.00 436 ALA A N 1
ATOM 3433 C CA . ALA A 1 436 ? 14.864 12.187 -8.145 1.00 42.00 436 ALA A CA 1
ATOM 3434 C C . ALA A 1 436 ? 13.889 12.158 -6.948 1.00 42.00 436 ALA A C 1
ATOM 3436 O O . ALA A 1 436 ? 13.256 13.179 -6.677 1.00 42.00 436 ALA A O 1
ATOM 3437 N N . ASP A 1 437 ? 13.766 10.998 -6.300 1.00 40.22 437 ASP A N 1
ATOM 3438 C CA . ASP A 1 437 ? 12.767 10.624 -5.280 1.00 40.22 437 ASP A CA 1
ATOM 3439 C C . ASP A 1 437 ? 12.181 11.772 -4.420 1.00 40.22 437 ASP A C 1
ATOM 3441 O O . ASP A 1 437 ? 12.911 12.565 -3.819 1.00 40.22 437 ASP A O 1
ATOM 3445 N N . PRO A 1 438 ? 10.836 11.848 -4.359 1.00 48.81 438 PRO A N 1
ATOM 3446 C CA . PRO A 1 438 ? 10.173 11.290 -3.182 1.00 48.81 438 PRO A CA 1
ATOM 3447 C C . PRO A 1 438 ? 10.188 9.756 -3.067 1.00 48.81 438 PRO A C 1
ATOM 3449 O O . PRO A 1 438 ? 11.047 9.295 -2.312 1.00 48.81 438 PRO A O 1
ATOM 3452 N N . HIS A 1 439 ? 9.306 8.974 -3.729 1.00 42.81 439 HIS A N 1
ATOM 3453 C CA . HIS A 1 439 ? 9.167 7.524 -3.431 1.00 42.81 439 HIS A CA 1
ATOM 3454 C C . HIS A 1 439 ? 8.925 6.456 -4.562 1.00 42.81 439 HIS A C 1
ATOM 3456 O O . HIS A 1 439 ? 8.691 5.300 -4.220 1.00 42.81 439 HIS A O 1
ATOM 3462 N N . ILE A 1 440 ? 8.886 6.554 -5.898 1.00 43.62 440 ILE A N 1
ATOM 3463 C CA . ILE A 1 440 ? 9.180 7.462 -7.031 1.00 43.62 440 ILE A CA 1
ATOM 3464 C C . ILE A 1 440 ? 7.903 7.373 -7.945 1.00 43.62 440 ILE A C 1
ATOM 3466 O O . ILE A 1 440 ? 7.055 6.526 -7.668 1.00 43.62 440 ILE A O 1
ATOM 3470 N N . CYS A 1 441 ? 7.644 8.125 -9.026 1.00 34.59 441 CYS A N 1
ATOM 3471 C CA . CYS A 1 441 ? 8.509 8.792 -9.986 1.00 34.59 441 CYS A CA 1
ATOM 3472 C C . CYS A 1 441 ? 8.119 8.604 -11.482 1.00 34.59 441 CYS A C 1
ATOM 3474 O O . CYS A 1 441 ? 8.365 7.524 -12.028 1.00 34.59 441 CYS A O 1
ATOM 3476 N N . GLU A 1 442 ? 7.798 9.677 -12.230 1.00 36.34 442 GLU A N 1
ATOM 3477 C CA . GLU A 1 442 ? 7.908 9.755 -13.713 1.00 36.34 442 GLU A CA 1
ATOM 3478 C C . GLU A 1 442 ? 9.370 9.590 -14.227 1.00 36.34 442 GLU A C 1
ATOM 3480 O O . GLU A 1 442 ? 9.693 9.864 -15.380 1.00 36.34 442 GLU A O 1
ATOM 3485 N N . VAL A 1 443 ? 10.298 9.139 -13.371 1.00 36.91 443 VAL A N 1
ATOM 3486 C CA . VAL A 1 443 ? 11.723 8.894 -13.658 1.00 36.91 443 VAL A CA 1
ATOM 3487 C C . VAL A 1 443 ? 12.137 7.444 -13.325 1.00 36.91 443 VAL A C 1
ATOM 3489 O O . VAL A 1 443 ? 13.316 7.111 -13.261 1.00 36.91 443 VAL A O 1
ATOM 3492 N N . CYS A 1 444 ? 11.191 6.498 -13.354 1.00 41.50 444 CYS A N 1
ATOM 3493 C CA . CYS A 1 444 ? 11.471 5.094 -13.725 1.00 41.50 444 CYS A CA 1
ATOM 3494 C C . CYS A 1 444 ? 12.026 4.929 -15.174 1.00 41.50 444 CYS A C 1
ATOM 3496 O O . CYS A 1 444 ? 12.077 3.821 -15.707 1.00 41.50 444 CYS A O 1
ATOM 3498 N N . LEU A 1 445 ? 12.346 6.025 -15.876 1.00 37.84 445 LEU A N 1
ATOM 3499 C CA . LEU A 1 445 ? 11.658 6.315 -17.142 1.00 37.84 445 LEU A CA 1
ATOM 3500 C C . LEU A 1 445 ? 12.562 6.765 -18.308 1.00 37.84 445 LEU A C 1
ATOM 3502 O O . LEU A 1 445 ? 12.074 7.263 -19.317 1.00 37.84 445 LEU A O 1
ATOM 3506 N N . THR A 1 446 ? 13.881 6.560 -18.233 1.00 31.11 446 THR A N 1
ATOM 3507 C CA . THR A 1 446 ? 14.801 6.774 -19.380 1.00 31.11 446 THR A CA 1
ATOM 3508 C C . THR A 1 446 ? 15.190 5.477 -20.110 1.00 31.11 446 THR A C 1
ATOM 3510 O O . THR A 1 446 ? 16.230 5.393 -20.764 1.00 31.11 446 THR A O 1
ATOM 3513 N N . VAL A 1 447 ? 14.310 4.468 -20.068 1.00 33.00 447 VAL A N 1
ATOM 3514 C CA . VAL A 1 447 ? 14.418 3.204 -20.820 1.00 33.00 447 VAL A CA 1
ATOM 3515 C C . VAL A 1 447 ? 13.223 3.081 -21.780 1.00 33.00 447 VAL A C 1
ATOM 3517 O O . VAL A 1 447 ? 12.137 2.713 -21.359 1.00 33.00 447 VAL A O 1
ATOM 3520 N N . GLY A 1 448 ? 13.342 3.362 -23.078 1.00 29.45 448 GLY A N 1
ATOM 3521 C CA . GLY A 1 448 ? 14.472 3.931 -23.819 1.00 29.45 448 GLY A CA 1
ATOM 3522 C C . GLY A 1 448 ? 14.031 4.351 -25.232 1.00 29.45 448 GLY A C 1
ATOM 3523 O O . GLY A 1 448 ? 12.990 3.917 -25.717 1.00 29.45 448 GLY A O 1
ATOM 3524 N N . SER A 1 449 ? 14.793 5.217 -25.906 1.00 32.69 449 SER A N 1
ATOM 3525 C CA . SER A 1 449 ? 14.355 5.888 -27.142 1.00 32.69 449 SER A CA 1
ATOM 3526 C C . SER A 1 449 ? 14.457 5.038 -28.422 1.00 32.69 449 SER A C 1
ATOM 3528 O O . SER A 1 449 ? 15.273 5.301 -29.307 1.00 32.69 449 SER A O 1
ATOM 3530 N N . SER A 1 450 ? 13.556 4.067 -28.574 1.00 29.03 450 SER A N 1
ATOM 3531 C CA . SER A 1 450 ? 13.269 3.408 -29.856 1.00 29.03 450 SER A CA 1
ATOM 3532 C C . SER A 1 450 ? 11.777 3.131 -30.013 1.00 29.03 450 SER A C 1
ATOM 3534 O O . SER A 1 450 ? 11.164 2.542 -29.127 1.00 29.03 450 SER A O 1
ATOM 3536 N N . LYS A 1 451 ? 11.211 3.503 -31.166 1.00 32.75 451 LYS A N 1
ATOM 3537 C CA . LYS A 1 451 ? 9.969 2.886 -31.646 1.00 32.75 451 LYS A CA 1
ATOM 3538 C C . LYS A 1 451 ? 10.256 1.426 -32.031 1.00 32.75 451 LYS A C 1
ATOM 3540 O O . LYS A 1 451 ? 11.398 1.106 -32.356 1.00 32.75 451 LYS A O 1
ATOM 3545 N N . ASP A 1 452 ? 9.207 0.611 -32.025 1.00 34.72 452 ASP A N 1
ATOM 3546 C CA . ASP A 1 452 ? 9.158 -0.759 -32.554 1.00 34.72 452 ASP A CA 1
ATOM 3547 C C . ASP A 1 452 ? 9.944 -1.831 -31.757 1.00 34.72 452 ASP A C 1
ATOM 3549 O O . ASP A 1 452 ? 10.998 -2.294 -32.185 1.00 34.72 452 ASP A O 1
ATOM 3553 N N . ASP A 1 453 ? 9.393 -2.267 -30.614 1.00 26.73 453 ASP A N 1
ATOM 3554 C CA . ASP A 1 453 ? 9.129 -3.699 -30.335 1.00 26.73 453 ASP A CA 1
ATOM 3555 C C . ASP A 1 453 ? 8.244 -3.864 -29.075 1.00 26.73 453 ASP A C 1
ATOM 3557 O O . ASP A 1 453 ? 8.341 -3.083 -28.127 1.00 26.73 453 ASP A O 1
ATOM 3561 N N . THR A 1 454 ? 7.365 -4.872 -29.051 1.00 30.08 454 THR A N 1
ATOM 3562 C CA . THR A 1 454 ? 6.374 -5.090 -27.974 1.00 30.08 454 THR A CA 1
ATOM 3563 C C . THR A 1 454 ? 6.838 -6.127 -26.942 1.00 30.08 454 THR A C 1
ATOM 3565 O O . THR A 1 454 ? 6.555 -7.313 -27.108 1.00 30.08 454 THR A O 1
ATOM 3568 N N . ASP A 1 455 ? 7.516 -5.703 -25.866 1.00 27.20 455 ASP A N 1
ATOM 3569 C CA . ASP A 1 455 ? 7.828 -6.578 -24.714 1.00 27.20 455 ASP A CA 1
ATOM 3570 C C . ASP A 1 455 ? 8.093 -5.762 -23.417 1.00 27.20 455 ASP A C 1
ATOM 3572 O O . ASP A 1 455 ? 9.208 -5.304 -23.150 1.00 27.20 455 ASP A O 1
ATOM 3576 N N . PHE A 1 456 ? 7.051 -5.509 -22.614 1.00 28.66 456 PHE A N 1
ATOM 3577 C CA . PHE A 1 456 ? 7.066 -4.520 -21.517 1.00 28.66 456 PHE A CA 1
ATOM 3578 C C . PHE A 1 456 ? 7.473 -5.080 -20.135 1.00 28.66 456 PHE A C 1
ATOM 3580 O O . PHE A 1 456 ? 6.722 -4.991 -19.166 1.00 28.66 456 PHE A O 1
ATOM 3587 N N . THR A 1 457 ? 8.706 -5.584 -19.988 1.00 29.11 457 THR A N 1
ATOM 3588 C CA . THR A 1 457 ? 9.312 -5.790 -18.649 1.00 29.11 457 THR A CA 1
ATOM 3589 C C . THR A 1 457 ? 10.802 -5.423 -18.588 1.00 29.11 457 THR A C 1
ATOM 3591 O O . THR A 1 457 ? 11.624 -6.068 -19.239 1.00 29.11 457 THR A O 1
ATOM 3594 N N . ARG A 1 458 ? 11.153 -4.409 -17.766 1.00 30.80 458 ARG A N 1
ATOM 3595 C CA . ARG A 1 458 ? 12.403 -4.278 -16.963 1.00 30.80 458 ARG A CA 1
ATOM 3596 C C . ARG A 1 458 ? 12.628 -2.872 -16.391 1.00 30.80 458 ARG A C 1
ATOM 3598 O O . ARG A 1 458 ? 12.789 -1.919 -17.146 1.00 30.80 458 ARG A O 1
ATOM 3605 N N . PHE A 1 459 ? 12.909 -2.807 -15.090 1.00 31.16 459 PHE A N 1
ATOM 3606 C CA . PHE A 1 459 ? 13.986 -1.943 -14.592 1.00 31.16 459 PHE A CA 1
ATOM 3607 C C . PHE A 1 459 ? 15.320 -2.628 -14.930 1.00 31.16 459 PHE A C 1
ATOM 3609 O O . PHE A 1 459 ? 15.601 -3.709 -14.420 1.00 31.16 459 PHE A O 1
ATOM 3616 N N . LYS A 1 460 ? 16.182 -2.029 -15.760 1.00 37.50 460 LYS A N 1
ATOM 3617 C CA . LYS A 1 460 ? 17.498 -2.611 -16.123 1.00 37.50 460 LYS A CA 1
ATOM 3618 C C . LYS A 1 460 ? 18.597 -2.382 -15.062 1.00 37.50 460 LYS A C 1
ATOM 3620 O O . LYS A 1 460 ? 19.777 -2.248 -15.388 1.00 37.50 460 LYS A O 1
ATOM 3625 N N . GLY A 1 461 ? 18.198 -2.303 -13.792 1.00 36.84 461 GLY A N 1
ATOM 3626 C CA . GLY A 1 461 ? 19.079 -2.103 -12.635 1.00 36.84 461 GLY A CA 1
ATOM 3627 C C . GLY A 1 461 ? 19.149 -3.318 -11.708 1.00 36.84 461 GLY A C 1
ATOM 3628 O O . GLY A 1 461 ? 20.236 -3.678 -11.264 1.00 36.84 461 GLY A O 1
ATOM 3629 N N . GLY A 1 462 ? 18.012 -3.978 -11.461 1.00 43.25 462 GLY A N 1
ATOM 3630 C CA . GLY A 1 462 ? 17.949 -5.183 -10.637 1.00 43.25 462 GLY A CA 1
ATOM 3631 C C . GLY A 1 462 ? 18.645 -6.374 -11.299 1.00 43.25 462 GLY A C 1
ATOM 3632 O O . GLY A 1 462 ? 18.446 -6.650 -12.483 1.00 43.25 462 GLY A O 1
ATOM 3633 N N . GLY A 1 463 ? 19.472 -7.088 -10.533 1.00 51.19 463 GLY A N 1
ATOM 3634 C CA . GLY A 1 463 ? 19.957 -8.414 -10.924 1.00 51.19 463 GLY A CA 1
ATOM 3635 C C . GLY A 1 463 ? 18.868 -9.488 -10.759 1.00 51.19 463 GLY A C 1
ATOM 3636 O O . GLY A 1 463 ? 17.820 -9.201 -10.181 1.00 51.19 463 GLY A O 1
ATOM 3637 N N . PRO A 1 464 ? 19.113 -10.745 -11.179 1.00 54.31 464 PRO A N 1
ATOM 3638 C CA . PRO A 1 464 ? 18.144 -11.840 -11.026 1.00 54.31 464 PRO A CA 1
ATOM 3639 C C . PRO A 1 464 ? 17.690 -12.076 -9.577 1.00 54.31 464 PRO A C 1
ATOM 3641 O O . PRO A 1 464 ? 16.576 -12.538 -9.350 1.00 54.31 464 PRO A O 1
ATOM 3644 N N . LEU A 1 465 ? 18.529 -11.707 -8.602 1.00 62.28 465 LEU A N 1
ATOM 3645 C CA . LEU A 1 465 ? 18.204 -11.714 -7.175 1.00 62.28 465 LEU A CA 1
ATOM 3646 C C . LEU A 1 465 ? 17.120 -10.704 -6.772 1.00 62.28 465 LEU A C 1
ATOM 3648 O O . LEU A 1 465 ? 16.442 -10.954 -5.789 1.00 62.28 465 LEU A O 1
ATOM 3652 N N . VAL A 1 466 ? 16.921 -9.599 -7.499 1.00 64.38 466 VAL A N 1
ATOM 3653 C CA . VAL A 1 466 ? 15.853 -8.626 -7.190 1.00 64.38 466 VAL A CA 1
ATOM 3654 C C . VAL A 1 466 ? 14.503 -9.142 -7.690 1.00 64.38 466 VAL A C 1
ATOM 3656 O O . VAL A 1 466 ? 13.534 -9.118 -6.938 1.00 64.38 466 VAL A O 1
ATOM 3659 N N . ASP A 1 467 ? 14.457 -9.700 -8.907 1.00 64.44 467 ASP A N 1
ATOM 3660 C CA . ASP A 1 467 ? 13.273 -10.405 -9.427 1.00 64.44 467 ASP A CA 1
ATOM 3661 C C . ASP A 1 467 ? 12.892 -11.584 -8.512 1.00 64.44 467 ASP A C 1
ATOM 3663 O O . ASP A 1 467 ? 11.722 -11.762 -8.174 1.00 64.44 467 ASP A O 1
ATOM 3667 N N . TRP A 1 468 ? 13.885 -12.378 -8.089 1.00 79.25 468 TRP A N 1
ATOM 3668 C CA . TRP A 1 468 ? 13.700 -13.484 -7.147 1.00 79.25 468 TRP A CA 1
ATOM 3669 C C . TRP A 1 468 ? 13.234 -13.003 -5.768 1.00 79.25 468 TRP A C 1
ATOM 3671 O O . TRP A 1 468 ? 12.255 -13.537 -5.261 1.00 79.25 468 TRP A O 1
ATOM 3681 N N . ALA A 1 469 ? 13.871 -11.984 -5.181 1.00 72.25 469 ALA A N 1
ATOM 3682 C CA . ALA A 1 469 ? 13.515 -11.478 -3.857 1.00 72.25 469 ALA A CA 1
ATOM 3683 C C . ALA A 1 469 ? 12.116 -10.851 -3.827 1.00 72.25 469 ALA A C 1
ATOM 3685 O O . ALA A 1 469 ? 11.370 -11.082 -2.883 1.00 72.25 469 ALA A O 1
ATOM 3686 N N . ALA A 1 470 ? 11.720 -10.116 -4.871 1.00 69.56 470 ALA A N 1
ATOM 3687 C CA . ALA A 1 470 ? 10.368 -9.576 -4.978 1.00 69.56 470 ALA A CA 1
ATOM 3688 C C . ALA A 1 470 ? 9.317 -10.688 -5.143 1.00 69.56 470 ALA A C 1
ATOM 3690 O O . ALA A 1 470 ? 8.283 -10.661 -4.477 1.00 69.56 470 ALA A O 1
ATOM 3691 N N . MET A 1 471 ? 9.591 -11.706 -5.973 1.00 72.69 471 MET A N 1
ATOM 3692 C CA . MET A 1 471 ? 8.709 -12.875 -6.078 1.00 72.69 471 MET A CA 1
ATOM 3693 C C . MET A 1 471 ? 8.656 -13.683 -4.778 1.00 72.69 471 MET A C 1
ATOM 3695 O O . MET A 1 471 ? 7.583 -14.164 -4.420 1.00 72.69 471 MET A O 1
ATOM 3699 N N . LEU A 1 472 ? 9.768 -13.817 -4.051 1.00 76.94 472 LEU A N 1
ATOM 3700 C CA . LEU A 1 472 ? 9.804 -14.524 -2.776 1.00 76.94 472 LEU A CA 1
ATOM 3701 C C . LEU A 1 472 ? 9.055 -13.746 -1.692 1.00 76.94 472 LEU A C 1
ATOM 3703 O O . LEU A 1 472 ? 8.194 -14.330 -1.052 1.00 76.94 472 LEU A O 1
ATOM 3707 N N . ASN A 1 473 ? 9.285 -12.439 -1.548 1.00 74.12 473 ASN A N 1
ATOM 3708 C CA . ASN A 1 473 ? 8.530 -11.585 -0.628 1.00 74.12 473 ASN A CA 1
ATOM 3709 C C . ASN A 1 473 ? 7.022 -11.634 -0.920 1.00 74.12 473 ASN A C 1
ATOM 3711 O O . ASN A 1 473 ? 6.235 -11.787 0.005 1.00 74.12 473 ASN A O 1
ATOM 3715 N N . GLY A 1 474 ? 6.609 -11.585 -2.192 1.00 71.00 474 GLY A N 1
ATOM 3716 C CA . GLY A 1 474 ? 5.202 -11.769 -2.570 1.00 71.00 474 GLY A CA 1
ATOM 3717 C C . GLY A 1 474 ? 4.667 -13.176 -2.263 1.00 71.00 474 GLY A C 1
ATOM 3718 O O . GLY A 1 474 ? 3.521 -13.324 -1.853 1.00 71.00 474 GLY A O 1
ATOM 3719 N N . SER A 1 475 ? 5.496 -14.215 -2.402 1.00 75.31 475 SER A N 1
ATOM 3720 C CA . SER A 1 475 ? 5.128 -15.598 -2.052 1.00 75.31 475 SER A CA 1
ATOM 3721 C C . SER A 1 475 ? 4.989 -15.797 -0.541 1.00 75.31 475 SER A C 1
ATOM 3723 O O . SER A 1 475 ? 4.092 -16.509 -0.107 1.00 75.31 475 SER A O 1
ATOM 3725 N N . LEU A 1 476 ? 5.866 -15.170 0.247 1.00 73.62 476 LEU A N 1
ATOM 3726 C CA . LEU A 1 476 ? 5.877 -15.224 1.709 1.00 73.62 476 LEU A CA 1
ATOM 3727 C C . LEU A 1 476 ? 4.797 -14.332 2.325 1.00 73.62 476 LEU A C 1
ATOM 3729 O O . LEU A 1 476 ? 4.200 -14.733 3.311 1.00 73.62 476 LEU A O 1
ATOM 3733 N N . GLY A 1 477 ? 4.470 -13.190 1.714 1.00 69.56 477 GLY A N 1
ATOM 3734 C CA . GLY A 1 477 ? 3.330 -12.358 2.114 1.00 69.56 477 GLY A CA 1
ATOM 3735 C C . GLY A 1 477 ? 1.979 -13.061 1.934 1.00 69.56 477 GLY A C 1
ATOM 3736 O O . GLY A 1 477 ? 1.058 -12.823 2.702 1.00 69.56 477 GLY A O 1
ATOM 3737 N N . ASN A 1 478 ? 1.871 -14.004 0.990 1.00 70.12 478 ASN A N 1
ATOM 3738 C CA . ASN A 1 478 ? 0.711 -14.902 0.888 1.00 70.12 478 ASN A CA 1
ATOM 3739 C C . ASN A 1 478 ? 0.699 -16.012 1.963 1.00 70.12 478 ASN A C 1
ATOM 3741 O O . ASN A 1 478 ? -0.297 -16.719 2.086 1.00 70.12 478 ASN A O 1
ATOM 3745 N N . LEU A 1 479 ? 1.800 -16.196 2.702 1.00 70.00 479 LEU A N 1
ATOM 3746 C CA . LEU A 1 479 ? 1.909 -17.077 3.871 1.00 70.00 479 LEU A CA 1
ATOM 3747 C C . LEU A 1 479 ? 1.895 -16.288 5.194 1.00 70.00 479 LEU A C 1
ATOM 3749 O O . LEU A 1 479 ? 2.003 -16.899 6.255 1.00 70.00 479 LEU A O 1
ATOM 3753 N N . ASP A 1 480 ? 1.766 -14.961 5.148 1.00 65.62 480 ASP A N 1
ATOM 3754 C CA . ASP A 1 480 ? 1.567 -14.143 6.342 1.00 65.62 480 ASP A CA 1
ATOM 3755 C C . ASP A 1 480 ? 0.180 -14.434 6.939 1.00 65.62 480 ASP A C 1
ATOM 3757 O O . ASP A 1 480 ? -0.775 -14.730 6.216 1.00 65.62 480 ASP A O 1
ATOM 3761 N N . ASP A 1 481 ? 0.079 -14.425 8.268 1.00 66.38 481 ASP A N 1
ATOM 3762 C CA . ASP A 1 481 ? -1.108 -14.855 9.023 1.00 66.38 481 ASP A CA 1
ATOM 3763 C C . ASP A 1 481 ? -1.657 -16.271 8.695 1.00 66.38 481 ASP A C 1
ATOM 3765 O O . ASP A 1 481 ? -2.770 -16.614 9.110 1.00 66.38 481 ASP A O 1
ATOM 3769 N N . ILE A 1 482 ? -0.909 -17.145 8.003 1.00 68.50 482 ILE A N 1
ATOM 3770 C CA . ILE A 1 482 ? -1.426 -18.461 7.582 1.00 68.50 482 ILE A CA 1
ATOM 3771 C C . ILE A 1 482 ? -1.752 -19.399 8.755 1.00 68.50 482 ILE A C 1
ATOM 3773 O O . ILE A 1 482 ? -2.640 -20.239 8.613 1.00 68.50 482 ILE A O 1
ATOM 3777 N N . SER A 1 483 ? -1.125 -19.243 9.929 1.00 60.81 483 SER A N 1
ATOM 3778 C CA . SER A 1 483 ? -1.518 -19.988 11.141 1.00 60.81 483 SER A CA 1
ATOM 3779 C C . SER A 1 483 ? -2.912 -19.609 11.661 1.00 60.81 483 SER A C 1
ATOM 3781 O O . SER A 1 483 ? -3.526 -20.377 12.404 1.00 60.81 483 SER A O 1
ATOM 3783 N N . LYS A 1 484 ? -3.429 -18.439 11.261 1.00 64.62 484 LYS A N 1
ATOM 3784 C CA . LYS A 1 484 ? -4.754 -17.917 11.629 1.00 64.62 484 LYS A CA 1
ATOM 3785 C C . LYS A 1 484 ? -5.839 -18.305 10.621 1.00 64.62 484 LYS A C 1
ATOM 3787 O O . LYS A 1 484 ? -7.026 -18.139 10.914 1.00 64.62 484 LYS A O 1
ATOM 3792 N N . LEU A 1 485 ? -5.461 -18.805 9.442 1.00 60.38 485 LEU A N 1
ATOM 3793 C CA . LEU A 1 485 ? -6.403 -19.377 8.483 1.00 60.38 485 LEU A CA 1
ATOM 3794 C C . LEU A 1 485 ? -6.803 -20.793 8.924 1.00 60.38 485 LEU A C 1
ATOM 3796 O O . LEU A 1 485 ? -5.940 -21.573 9.329 1.00 60.38 485 LEU A O 1
ATOM 3800 N N . PRO A 1 486 ? -8.091 -21.172 8.824 1.00 57.03 486 PRO A N 1
ATOM 3801 C CA . PRO A 1 486 ? -8.493 -22.541 9.109 1.00 57.03 486 PRO A CA 1
ATOM 3802 C C . PRO A 1 486 ? -7.808 -23.512 8.123 1.00 57.03 486 PRO A C 1
ATOM 3804 O O . PRO A 1 486 ? -7.735 -23.218 6.920 1.00 57.03 486 PRO A O 1
ATOM 3807 N N . PRO A 1 487 ? -7.296 -24.660 8.597 1.00 58.09 487 PRO A N 1
ATOM 3808 C CA . PRO A 1 487 ? -6.745 -25.703 7.737 1.00 58.09 487 PRO A CA 1
ATOM 3809 C C . PRO A 1 487 ? -7.870 -26.353 6.906 1.00 58.09 487 PRO A C 1
ATOM 3811 O O . PRO A 1 487 ? -8.786 -26.958 7.456 1.00 58.09 487 PRO A O 1
ATOM 3814 N N . GLY A 1 488 ? -7.811 -26.169 5.585 1.00 66.69 488 GLY A N 1
ATOM 3815 C CA . GLY A 1 488 ? -8.894 -26.420 4.626 1.00 66.69 488 GLY A CA 1
ATOM 3816 C C . GLY A 1 488 ? -8.402 -26.356 3.173 1.00 66.69 488 GLY A C 1
ATOM 3817 O O . GLY A 1 488 ? -7.215 -26.130 2.914 1.00 66.69 488 GLY A O 1
ATOM 3818 N N . ILE A 1 489 ? -9.314 -26.461 2.202 1.00 70.00 489 ILE A N 1
ATOM 3819 C CA . ILE A 1 489 ? -9.027 -26.311 0.761 1.00 70.00 489 ILE A CA 1
ATOM 3820 C C . ILE A 1 489 ? -8.327 -24.974 0.466 1.00 70.00 489 ILE A C 1
ATOM 3822 O O . ILE A 1 489 ? -7.385 -24.927 -0.325 1.00 70.00 489 ILE A O 1
ATOM 3826 N N . THR A 1 490 ? -8.752 -23.885 1.112 1.00 69.94 490 THR A N 1
ATOM 3827 C CA . THR A 1 490 ? -8.194 -22.539 0.899 1.00 69.94 490 THR A CA 1
ATOM 3828 C C . THR A 1 490 ? -6.726 -22.452 1.310 1.00 69.94 490 THR A C 1
ATOM 3830 O O . THR A 1 490 ? -5.899 -21.959 0.545 1.00 69.94 490 THR A O 1
ATOM 3833 N N . SER A 1 491 ? -6.373 -22.963 2.491 1.00 71.12 491 SER A N 1
ATOM 3834 C CA . SER A 1 491 ? -4.989 -22.978 2.973 1.00 71.12 491 SER A CA 1
ATOM 3835 C C . SER A 1 491 ? -4.135 -23.986 2.195 1.00 71.12 491 SER A C 1
ATOM 3837 O O . SER A 1 491 ? -2.996 -23.663 1.864 1.00 71.12 491 SER A O 1
ATOM 3839 N N . LEU A 1 492 ? -4.689 -25.129 1.763 1.00 75.56 492 LEU A N 1
ATOM 3840 C CA . LEU A 1 492 ? -4.032 -26.023 0.796 1.00 75.56 492 LEU A CA 1
ATOM 3841 C C . LEU A 1 492 ? -3.710 -25.298 -0.526 1.00 75.56 492 LEU A C 1
ATOM 3843 O O . LEU A 1 492 ? -2.581 -25.389 -1.008 1.00 75.56 492 LEU A O 1
ATOM 3847 N N . HIS A 1 493 ? -4.657 -24.543 -1.093 1.00 76.56 493 HIS A N 1
ATOM 3848 C CA . HIS A 1 493 ? -4.435 -23.755 -2.309 1.00 76.56 493 HIS A CA 1
ATOM 3849 C C . HIS A 1 493 ? -3.390 -22.653 -2.116 1.00 76.56 493 HIS A C 1
ATOM 3851 O O . HIS A 1 493 ? -2.558 -22.453 -2.998 1.00 76.56 493 HIS A O 1
ATOM 3857 N N . ILE A 1 494 ? -3.391 -21.958 -0.977 1.00 80.00 494 ILE A N 1
ATOM 3858 C CA . ILE A 1 494 ? -2.383 -20.939 -0.653 1.00 80.00 494 ILE A CA 1
ATOM 3859 C C . ILE A 1 494 ? -0.987 -21.573 -0.560 1.00 80.00 494 ILE A C 1
ATOM 3861 O O . ILE A 1 494 ? -0.053 -21.081 -1.190 1.00 80.00 494 ILE A O 1
ATOM 3865 N N . LEU A 1 495 ? -0.848 -22.710 0.130 1.00 79.25 495 LEU A N 1
ATOM 3866 C CA . LEU A 1 495 ? 0.412 -23.456 0.235 1.00 79.25 495 LEU A CA 1
ATOM 3867 C C . LEU A 1 495 ? 0.908 -23.958 -1.131 1.00 79.25 495 LEU A C 1
ATOM 3869 O O . LEU A 1 495 ? 2.093 -23.833 -1.440 1.00 79.25 495 LEU A O 1
ATOM 3873 N N . GLN A 1 496 ? 0.011 -24.472 -1.979 1.00 79.81 496 GLN A N 1
ATOM 3874 C CA . GLN A 1 496 ? 0.332 -24.881 -3.352 1.00 79.81 496 GLN A CA 1
ATOM 3875 C C . GLN A 1 496 ? 0.717 -23.685 -4.237 1.00 79.81 496 GLN A C 1
ATOM 3877 O O . GLN A 1 496 ? 1.667 -23.775 -5.015 1.00 79.81 496 GLN A O 1
ATOM 3882 N N . ASN A 1 497 ? 0.038 -22.543 -4.104 1.00 80.38 497 ASN A N 1
ATOM 3883 C CA . ASN A 1 497 ? 0.361 -21.320 -4.839 1.00 80.38 497 ASN A CA 1
ATOM 3884 C C . ASN A 1 497 ? 1.699 -20.718 -4.389 1.00 80.38 497 ASN A C 1
ATOM 3886 O O . ASN A 1 497 ? 2.476 -20.280 -5.239 1.00 80.38 497 ASN A O 1
ATOM 3890 N N . ALA A 1 498 ? 2.016 -20.751 -3.092 1.00 80.56 498 ALA A N 1
ATOM 3891 C CA . ALA A 1 498 ? 3.317 -20.349 -2.567 1.00 80.56 498 ALA A CA 1
ATOM 3892 C C . ALA A 1 498 ? 4.434 -21.287 -3.056 1.00 80.56 498 ALA A C 1
ATOM 3894 O O . ALA A 1 498 ? 5.448 -20.808 -3.558 1.00 80.56 498 ALA A O 1
ATOM 3895 N N . LEU A 1 499 ? 4.223 -22.609 -3.018 1.00 82.94 499 LEU A N 1
ATOM 3896 C CA . LEU A 1 499 ? 5.148 -23.612 -3.564 1.00 82.94 499 LEU A CA 1
ATOM 3897 C C . LEU A 1 499 ? 5.426 -23.368 -5.060 1.00 82.94 499 LEU A C 1
ATOM 3899 O O . LEU A 1 499 ? 6.583 -23.264 -5.470 1.00 82.94 499 LEU A O 1
ATOM 3903 N N . ASN A 1 500 ? 4.374 -23.181 -5.863 1.00 80.25 500 ASN A N 1
ATOM 3904 C CA . ASN A 1 500 ? 4.487 -22.840 -7.284 1.00 80.25 500 ASN A CA 1
ATOM 3905 C C . ASN A 1 500 ? 5.225 -21.509 -7.510 1.00 80.25 500 ASN A C 1
ATOM 3907 O O . ASN A 1 500 ? 6.065 -21.412 -8.405 1.00 80.25 500 ASN A O 1
ATOM 3911 N N . SER A 1 501 ? 4.955 -20.492 -6.690 1.00 77.44 501 SER A N 1
ATOM 3912 C CA . SER A 1 501 ? 5.573 -19.165 -6.818 1.00 77.44 501 SER A CA 1
ATOM 3913 C C . SER A 1 501 ? 7.051 -19.164 -6.409 1.00 77.44 501 SER A C 1
ATOM 3915 O O . SER A 1 501 ? 7.859 -18.516 -7.073 1.00 77.44 501 SER A O 1
ATOM 3917 N N . ILE A 1 502 ? 7.435 -19.966 -5.410 1.00 82.62 502 ILE A N 1
ATOM 3918 C CA . ILE A 1 502 ? 8.832 -20.210 -5.016 1.00 82.62 502 ILE A CA 1
ATOM 3919 C C . ILE A 1 502 ? 9.586 -20.954 -6.129 1.00 82.62 502 ILE A C 1
ATOM 3921 O O . ILE A 1 502 ? 10.678 -20.526 -6.508 1.00 82.62 502 ILE A O 1
ATOM 3925 N N . MET A 1 503 ? 8.993 -21.995 -6.731 1.00 80.50 503 MET A N 1
ATOM 3926 C CA . MET A 1 503 ? 9.584 -22.684 -7.891 1.00 80.50 503 MET A CA 1
ATOM 3927 C C . MET A 1 503 ? 9.757 -21.748 -9.101 1.00 80.50 503 MET A C 1
ATOM 3929 O O . MET A 1 503 ? 10.805 -21.752 -9.752 1.00 80.50 503 MET A O 1
ATOM 3933 N N . LEU A 1 504 ? 8.757 -20.912 -9.402 1.00 77.00 504 LEU A N 1
ATOM 3934 C CA . LEU A 1 504 ? 8.844 -19.899 -10.462 1.00 77.00 504 LEU A CA 1
ATOM 3935 C C . LEU A 1 504 ? 9.884 -18.815 -10.138 1.00 77.00 504 LEU A C 1
ATOM 3937 O O . LEU A 1 504 ? 10.559 -18.331 -11.049 1.00 77.00 504 LEU A O 1
ATOM 3941 N N . GLY A 1 505 ? 10.046 -18.470 -8.859 1.00 74.38 505 GLY A N 1
ATOM 3942 C CA . GLY A 1 505 ? 11.104 -17.604 -8.347 1.00 74.38 505 GLY A CA 1
ATOM 3943 C C . GLY A 1 505 ? 12.495 -18.197 -8.575 1.00 74.38 505 GLY A C 1
ATOM 3944 O O . GLY A 1 505 ? 13.364 -17.499 -9.099 1.00 74.38 505 GLY A O 1
ATOM 3945 N N . GLU A 1 506 ? 12.711 -19.487 -8.286 1.00 81.00 506 GLU A N 1
ATOM 3946 C CA . GLU A 1 506 ? 13.995 -20.149 -8.571 1.00 81.00 506 GLU A CA 1
ATOM 3947 C C . GLU A 1 506 ? 14.341 -20.064 -10.070 1.00 81.00 506 GLU A C 1
ATOM 3949 O O . GLU A 1 506 ? 15.471 -19.747 -10.441 1.00 81.00 506 GLU A O 1
ATOM 3954 N N . GLN A 1 507 ? 13.350 -20.232 -10.952 1.00 76.50 507 GLN A N 1
ATOM 3955 C CA . GLN A 1 507 ? 13.527 -20.120 -12.408 1.00 76.50 507 GLN A CA 1
ATOM 3956 C C . GLN A 1 507 ? 13.859 -18.692 -12.902 1.00 76.50 507 GLN A C 1
ATOM 3958 O O . GLN A 1 507 ? 14.298 -18.521 -14.049 1.00 76.50 507 GLN A O 1
ATOM 3963 N N . LYS A 1 508 ? 13.700 -17.648 -12.069 1.00 67.00 508 LYS A N 1
ATOM 3964 C CA . LYS A 1 508 ? 14.219 -16.296 -12.364 1.00 67.00 508 LYS A CA 1
ATOM 3965 C C . LYS A 1 508 ? 15.731 -16.199 -12.151 1.00 67.00 508 LYS A C 1
ATOM 3967 O O . LYS A 1 508 ? 16.366 -15.379 -12.818 1.00 67.00 508 LYS A O 1
ATOM 3972 N N . ILE A 1 509 ? 16.326 -17.056 -11.314 1.00 71.81 509 ILE A N 1
ATOM 3973 C CA . ILE A 1 509 ? 17.766 -17.079 -11.023 1.00 71.81 509 ILE A CA 1
ATOM 3974 C C . ILE A 1 509 ? 18.536 -17.654 -12.224 1.00 71.81 509 ILE A C 1
ATOM 3976 O O . ILE A 1 509 ? 18.832 -18.843 -12.324 1.00 71.81 509 ILE A O 1
ATOM 3980 N N . ARG A 1 510 ? 18.864 -16.775 -13.176 1.00 52.34 510 ARG A N 1
ATOM 3981 C CA . ARG A 1 510 ? 19.483 -17.114 -14.473 1.00 52.34 510 ARG A CA 1
ATOM 3982 C C . ARG A 1 510 ? 21.019 -17.149 -14.461 1.00 52.34 510 ARG A C 1
ATOM 3984 O O . ARG A 1 510 ? 21.621 -17.257 -15.532 1.00 52.34 510 ARG A O 1
ATOM 3991 N N . GLY A 1 511 ? 21.644 -17.018 -13.294 1.00 53.81 511 GLY A N 1
ATOM 3992 C CA . GLY A 1 511 ? 23.095 -16.956 -13.114 1.00 53.81 511 GLY A CA 1
ATOM 3993 C C . GLY A 1 511 ? 23.657 -17.998 -12.138 1.00 53.81 511 GLY A C 1
ATOM 3994 O O . GLY A 1 511 ? 22.948 -18.901 -11.689 1.00 53.81 511 GLY A O 1
ATOM 3995 N N . HIS A 1 512 ? 24.958 -17.883 -11.854 1.00 50.84 512 HIS A N 1
ATOM 3996 C CA . HIS A 1 512 ? 25.743 -18.760 -10.973 1.00 50.84 512 HIS A CA 1
ATOM 3997 C C . HIS A 1 512 ? 26.581 -17.967 -9.943 1.00 50.84 512 HIS A C 1
ATOM 3999 O O . HIS A 1 512 ? 27.652 -18.415 -9.543 1.00 50.84 512 HIS A O 1
ATOM 4005 N N . MET A 1 513 ? 26.146 -16.774 -9.524 1.00 50.88 513 MET A N 1
ATOM 4006 C CA . MET A 1 513 ? 26.814 -16.066 -8.420 1.00 50.88 513 MET A CA 1
ATOM 4007 C C . MET A 1 513 ? 26.657 -16.852 -7.100 1.00 50.88 513 MET A C 1
ATOM 4009 O O . MET A 1 513 ? 25.627 -17.495 -6.910 1.00 50.88 513 MET A O 1
ATOM 4013 N N . PRO A 1 514 ? 27.602 -16.792 -6.142 1.00 51.75 514 PRO A N 1
ATOM 4014 C CA . PRO A 1 514 ? 27.481 -17.536 -4.880 1.00 51.75 514 PRO A CA 1
ATOM 4015 C C . PRO A 1 514 ? 26.205 -17.221 -4.078 1.00 51.75 514 PRO A C 1
ATOM 4017 O O . PRO A 1 514 ? 25.601 -18.120 -3.497 1.00 51.75 514 PRO A O 1
ATOM 4020 N N . ASN A 1 515 ? 25.742 -15.969 -4.108 1.00 57.78 515 ASN A N 1
ATOM 4021 C CA . ASN A 1 515 ? 24.472 -15.550 -3.510 1.00 57.78 515 ASN A CA 1
ATOM 4022 C C . ASN A 1 515 ? 23.241 -15.997 -4.331 1.00 57.78 515 ASN A C 1
ATOM 4024 O O . ASN A 1 515 ? 22.217 -16.330 -3.745 1.00 57.78 515 ASN A O 1
ATOM 4028 N N . GLU A 1 516 ? 23.340 -16.117 -5.660 1.00 64.12 516 GLU A N 1
ATOM 4029 C CA . GLU A 1 516 ? 22.338 -16.814 -6.493 1.00 64.12 516 GLU A CA 1
ATOM 4030 C C . GLU A 1 516 ? 22.279 -18.322 -6.189 1.00 64.12 516 GLU A C 1
ATOM 4032 O O . GLU A 1 516 ? 21.203 -18.918 -6.205 1.00 64.12 516 GLU A O 1
ATOM 4037 N N . GLU A 1 517 ? 23.413 -18.954 -5.878 1.00 61.94 517 GLU A N 1
ATOM 4038 C CA . GLU A 1 517 ? 23.480 -20.369 -5.500 1.00 61.94 517 GLU A CA 1
ATOM 4039 C C . GLU A 1 517 ? 22.879 -20.593 -4.098 1.00 61.94 517 GLU A C 1
ATOM 4041 O O . GLU A 1 517 ? 22.070 -21.509 -3.926 1.00 61.94 517 GLU A O 1
ATOM 4046 N N . LYS A 1 518 ? 23.169 -19.710 -3.126 1.00 67.69 518 LYS A N 1
ATOM 4047 C CA . LYS A 1 518 ? 22.488 -19.666 -1.816 1.00 67.69 518 LYS A CA 1
ATOM 4048 C C . LYS A 1 518 ? 20.984 -19.414 -1.957 1.00 67.69 518 LYS A C 1
ATOM 4050 O O . LYS A 1 518 ? 20.201 -20.122 -1.332 1.00 67.69 518 LYS A O 1
ATOM 4055 N N . ALA A 1 519 ? 20.563 -18.476 -2.808 1.00 71.94 519 ALA A N 1
ATOM 4056 C CA . ALA A 1 519 ? 19.151 -18.199 -3.079 1.00 71.94 519 ALA A CA 1
ATOM 4057 C C . ALA A 1 519 ? 18.418 -19.413 -3.682 1.00 71.94 519 ALA A C 1
ATOM 4059 O O . ALA A 1 519 ? 17.303 -19.730 -3.260 1.00 71.94 519 ALA A O 1
ATOM 4060 N N . ARG A 1 520 ? 19.056 -20.164 -4.595 1.00 79.25 520 ARG A N 1
ATOM 4061 C CA . ARG A 1 520 ? 18.532 -21.457 -5.079 1.00 79.25 520 ARG A CA 1
ATOM 4062 C C . ARG A 1 520 ? 18.461 -22.506 -3.968 1.00 79.25 520 ARG A C 1
ATOM 4064 O O . ARG A 1 520 ? 17.439 -23.169 -3.823 1.00 79.25 520 ARG A O 1
ATOM 4071 N N . HIS A 1 521 ? 19.509 -22.640 -3.155 1.00 78.62 521 HIS A N 1
ATOM 4072 C CA . HIS A 1 521 ? 19.523 -23.580 -2.030 1.00 78.62 521 HIS A CA 1
ATOM 4073 C C . HIS A 1 521 ? 18.427 -23.273 -0.995 1.00 78.62 521 HIS A C 1
ATOM 4075 O O . HIS A 1 521 ? 17.754 -24.189 -0.519 1.00 78.62 521 HIS A O 1
ATOM 4081 N N . PHE A 1 522 ? 18.196 -21.992 -0.702 1.00 82.12 522 PHE A N 1
ATOM 4082 C CA . PHE A 1 522 ? 17.125 -21.538 0.177 1.00 82.12 522 PHE A CA 1
ATOM 4083 C C . PHE A 1 522 ? 15.740 -21.807 -0.425 1.00 82.12 522 PHE A C 1
ATOM 4085 O O . PHE A 1 522 ? 14.905 -22.418 0.238 1.00 82.12 522 PHE A O 1
ATOM 4092 N N . SER A 1 523 ? 15.527 -21.479 -1.705 1.00 83.44 523 SER A N 1
ATOM 4093 C CA . SER A 1 523 ? 14.260 -21.741 -2.413 1.00 83.44 523 SER A CA 1
ATOM 4094 C C . SER A 1 523 ? 13.861 -23.223 -2.343 1.00 83.44 523 SER A C 1
ATOM 4096 O O . SER A 1 523 ? 12.749 -23.537 -1.928 1.00 83.44 523 SER A O 1
ATOM 4098 N N . ARG A 1 524 ? 14.802 -24.138 -2.616 1.00 82.31 524 ARG A N 1
ATOM 4099 C CA . ARG A 1 524 ? 14.598 -25.600 -2.510 1.00 82.31 524 ARG A CA 1
ATOM 4100 C C . ARG A 1 524 ? 14.413 -26.100 -1.080 1.00 82.31 524 ARG A C 1
ATOM 4102 O O . ARG A 1 524 ? 13.795 -27.134 -0.837 1.00 82.31 524 ARG A O 1
ATOM 4109 N N . THR A 1 525 ? 14.963 -25.376 -0.108 1.00 80.50 525 THR A N 1
ATOM 4110 C CA . THR A 1 525 ? 14.741 -25.679 1.308 1.00 80.50 525 THR A CA 1
ATOM 4111 C C . THR A 1 525 ? 13.286 -25.387 1.677 1.00 80.50 525 THR A C 1
ATOM 4113 O O . THR A 1 525 ? 12.638 -26.254 2.260 1.00 80.50 525 THR A O 1
ATOM 4116 N N . LEU A 1 526 ? 12.747 -24.231 1.267 1.00 81.19 526 LEU A N 1
ATOM 4117 C CA . LEU A 1 526 ? 11.335 -23.873 1.459 1.00 81.19 526 LEU A CA 1
ATOM 4118 C C . LEU A 1 526 ? 10.387 -24.798 0.673 1.00 81.19 526 LEU A C 1
ATOM 4120 O O . LEU A 1 526 ? 9.398 -25.267 1.234 1.00 81.19 526 LEU A O 1
ATOM 4124 N N . GLU A 1 527 ? 10.724 -25.121 -0.582 1.00 84.00 527 GLU A N 1
ATOM 4125 C CA . GLU A 1 527 ? 10.021 -26.094 -1.439 1.00 84.00 527 GLU A CA 1
ATOM 4126 C C . GLU A 1 527 ? 9.806 -27.434 -0.715 1.00 84.00 527 GLU A C 1
ATOM 4128 O O . GLU A 1 527 ? 8.679 -27.929 -0.635 1.00 84.00 527 GLU A O 1
ATOM 4133 N N . ARG A 1 528 ? 10.869 -27.992 -0.113 1.00 82.06 528 ARG A N 1
ATOM 4134 C CA . ARG A 1 528 ? 10.811 -29.242 0.662 1.00 82.06 528 ARG A CA 1
ATOM 4135 C C . ARG A 1 528 ? 9.870 -29.139 1.868 1.00 82.06 528 ARG A C 1
ATOM 4137 O O . ARG A 1 528 ? 9.087 -30.061 2.091 1.00 82.06 528 ARG A O 1
ATOM 4144 N N . TYR A 1 529 ? 9.924 -28.045 2.635 1.00 76.44 529 TYR A N 1
ATOM 4145 C CA . TYR A 1 529 ? 9.051 -27.863 3.805 1.00 76.44 529 TYR A CA 1
ATOM 4146 C C . TYR A 1 529 ? 7.573 -27.719 3.415 1.00 76.44 529 TYR A C 1
ATOM 4148 O O . TYR A 1 529 ? 6.725 -28.371 4.023 1.00 76.44 529 TYR A O 1
ATOM 4156 N N . LEU A 1 530 ? 7.261 -26.930 2.380 1.00 77.75 530 LEU A N 1
ATOM 4157 C CA . LEU A 1 530 ? 5.891 -26.789 1.871 1.00 77.75 530 LEU A CA 1
ATOM 4158 C C . LEU A 1 530 ? 5.362 -28.110 1.305 1.00 77.75 530 LEU A C 1
ATOM 4160 O O . LEU A 1 530 ? 4.238 -28.494 1.615 1.00 77.75 530 LEU A O 1
ATOM 4164 N N . THR A 1 531 ? 6.182 -28.847 0.551 1.00 80.06 531 THR A N 1
ATOM 4165 C CA . THR A 1 531 ? 5.813 -30.162 0.002 1.00 80.06 531 THR A CA 1
ATOM 4166 C C . THR A 1 531 ? 5.470 -31.159 1.115 1.00 80.06 531 THR A C 1
ATOM 4168 O O . THR A 1 531 ? 4.436 -31.820 1.046 1.00 80.06 531 THR A O 1
ATOM 4171 N N . ALA A 1 532 ? 6.278 -31.229 2.180 1.00 73.25 532 ALA A N 1
ATOM 4172 C CA . ALA A 1 532 ? 6.012 -32.102 3.326 1.00 73.25 532 ALA A CA 1
ATOM 4173 C C . ALA A 1 532 ? 4.745 -31.704 4.113 1.00 73.25 532 ALA A C 1
ATOM 4175 O O . ALA A 1 532 ? 4.030 -32.570 4.620 1.00 73.25 532 ALA A O 1
ATOM 4176 N N . LEU A 1 533 ? 4.443 -30.404 4.203 1.00 74.88 533 LEU A N 1
ATOM 4177 C CA . LEU A 1 533 ? 3.251 -29.905 4.890 1.00 74.88 533 LEU A CA 1
ATOM 4178 C C . LEU A 1 533 ? 1.974 -30.158 4.068 1.00 74.88 533 LEU A C 1
ATOM 4180 O O . LEU A 1 533 ? 0.980 -30.627 4.620 1.00 74.88 533 LEU A O 1
ATOM 4184 N N . VAL A 1 534 ? 2.026 -29.960 2.746 1.00 76.88 534 VAL A N 1
ATOM 4185 C CA . VAL A 1 534 ? 0.963 -30.344 1.797 1.00 76.88 534 VAL A CA 1
ATOM 4186 C C . VAL A 1 534 ? 0.686 -31.854 1.846 1.00 76.88 534 VAL A C 1
ATOM 4188 O O . VAL A 1 534 ? -0.478 -32.258 1.857 1.00 76.88 534 VAL A O 1
ATOM 4191 N N . HIS A 1 535 ? 1.726 -32.690 1.951 1.00 73.62 535 HIS A N 1
ATOM 4192 C CA . HIS A 1 535 ? 1.590 -34.144 2.113 1.00 73.62 535 HIS A CA 1
ATOM 4193 C C . HIS A 1 535 ? 0.809 -34.496 3.391 1.00 73.62 535 HIS A C 1
ATOM 4195 O O . HIS A 1 535 ? -0.219 -35.164 3.330 1.00 73.62 535 HIS A O 1
ATOM 4201 N N . ARG A 1 536 ? 1.202 -33.952 4.553 1.00 70.31 536 ARG A N 1
ATOM 4202 C CA . ARG A 1 536 ? 0.491 -34.250 5.808 1.00 70.31 536 ARG A CA 1
ATOM 4203 C C . ARG A 1 536 ? -0.954 -33.741 5.820 1.00 70.31 536 ARG A C 1
ATOM 4205 O O . ARG A 1 536 ? -1.824 -34.426 6.357 1.00 70.31 536 ARG A O 1
ATOM 4212 N N . LEU A 1 537 ? -1.231 -32.571 5.236 1.00 68.19 537 LEU A N 1
ATOM 4213 C CA . LEU A 1 537 ? -2.608 -32.079 5.112 1.00 68.19 537 LEU A CA 1
ATOM 4214 C C . LEU A 1 537 ? -3.472 -33.011 4.246 1.00 68.19 537 LEU A C 1
ATOM 4216 O O . LEU A 1 537 ? -4.656 -33.159 4.530 1.00 68.19 537 LEU A O 1
ATOM 4220 N N . THR A 1 538 ? -2.886 -33.667 3.237 1.00 67.19 538 THR A N 1
ATOM 4221 C CA . THR A 1 538 ? -3.606 -34.579 2.329 1.00 67.19 538 THR A CA 1
ATOM 4222 C C . THR A 1 538 ? -3.792 -36.004 2.865 1.00 67.19 538 THR A C 1
ATOM 4224 O O . THR A 1 538 ? -4.756 -36.664 2.479 1.00 67.19 538 THR A O 1
ATOM 4227 N N . GLU A 1 539 ? -2.961 -36.450 3.813 1.00 62.97 539 GLU A N 1
ATOM 4228 C CA . GLU A 1 539 ? -3.088 -37.755 4.492 1.00 62.97 539 GLU A CA 1
ATOM 4229 C C . GLU A 1 539 ? -4.007 -37.751 5.734 1.00 62.97 539 GLU A C 1
ATOM 4231 O O . GLU A 1 539 ? -4.433 -38.814 6.187 1.00 62.97 539 GLU A O 1
ATOM 4236 N N . THR A 1 540 ? -4.302 -36.590 6.332 1.00 64.25 540 THR A N 1
ATOM 4237 C CA . THR A 1 540 ? -4.967 -36.522 7.651 1.00 64.25 540 THR A CA 1
ATOM 4238 C C . THR A 1 540 ? -6.490 -36.692 7.553 1.00 64.25 540 THR A C 1
ATOM 4240 O O . THR A 1 540 ? -7.213 -35.727 7.300 1.00 64.25 540 THR A O 1
ATOM 4243 N N . VAL A 1 541 ? -6.990 -37.909 7.806 1.00 65.19 541 VAL A N 1
ATOM 4244 C CA . VAL A 1 541 ? -8.424 -38.251 7.747 1.00 65.19 541 VAL A CA 1
ATOM 4245 C C . VAL A 1 541 ? -8.899 -38.911 9.047 1.00 65.19 541 VAL A C 1
ATOM 4247 O O . VAL A 1 541 ? -8.565 -40.063 9.311 1.00 65.19 541 VAL A O 1
ATOM 4250 N N . ASP A 1 542 ? -9.719 -38.199 9.827 1.00 66.00 542 ASP A N 1
ATOM 4251 C CA . ASP A 1 542 ? -10.367 -38.718 11.043 1.00 66.00 542 ASP A CA 1
ATOM 4252 C C . ASP A 1 542 ? -11.787 -38.120 11.205 1.00 66.00 542 ASP A C 1
ATOM 4254 O O . ASP A 1 542 ? -11.934 -36.957 11.599 1.00 66.00 542 ASP A O 1
ATOM 4258 N N . PRO A 1 543 ? -12.852 -38.851 10.817 1.00 75.62 543 PRO A N 1
ATOM 4259 C CA . PRO A 1 543 ? -14.231 -38.413 10.996 1.00 75.62 543 PRO A CA 1
ATOM 4260 C C . PRO A 1 543 ? -14.768 -38.827 12.376 1.00 75.62 543 PRO A C 1
ATOM 4262 O O . PRO A 1 543 ? -14.816 -40.009 12.726 1.00 75.62 543 PRO A O 1
ATOM 4265 N N . GLU A 1 544 ? -15.245 -37.851 13.146 1.00 79.81 544 GLU A N 1
ATOM 4266 C CA . GLU A 1 544 ? -15.944 -38.094 14.408 1.00 79.81 544 GLU A CA 1
ATOM 4267 C C . GLU A 1 544 ? -17.446 -38.335 14.201 1.00 79.81 544 GLU A C 1
ATOM 4269 O O . GLU A 1 544 ? -18.025 -38.021 13.162 1.00 79.81 544 GLU A O 1
ATOM 4274 N N . PHE A 1 545 ? -18.087 -38.909 15.222 1.00 81.12 545 PHE A N 1
ATOM 4275 C CA . PHE A 1 545 ? -19.503 -39.268 15.198 1.00 81.12 545 PHE A CA 1
ATOM 4276 C C . PHE A 1 545 ? -20.186 -38.848 16.506 1.00 81.12 545 PHE A C 1
ATOM 4278 O O . PHE A 1 545 ? -19.778 -39.265 17.596 1.00 81.12 545 PHE A O 1
ATOM 4285 N N . GLU A 1 546 ? -21.260 -38.077 16.410 1.00 78.94 546 GLU A N 1
ATOM 4286 C CA . GLU A 1 546 ? -22.140 -37.702 17.523 1.00 78.94 546 GLU A CA 1
ATOM 4287 C C . GLU A 1 546 ? -23.535 -38.320 17.323 1.00 78.94 546 GLU A C 1
ATOM 4289 O O . GLU A 1 546 ? -23.880 -38.753 16.223 1.00 78.94 546 GLU A O 1
ATOM 4294 N N . VAL A 1 547 ? -24.345 -38.384 18.383 1.00 73.69 547 VAL A N 1
ATOM 4295 C CA . VAL A 1 547 ? -25.742 -38.850 18.315 1.00 73.69 547 VAL A CA 1
ATOM 4296 C C . VAL A 1 547 ? -26.674 -37.903 19.059 1.00 73.69 547 VAL A C 1
ATOM 4298 O O . VAL A 1 547 ? -26.331 -37.416 20.135 1.00 73.69 547 VAL A O 1
ATOM 4301 N N . ASN A 1 548 ? -27.875 -37.676 18.519 1.00 65.31 548 ASN A N 1
ATOM 4302 C CA . ASN A 1 548 ? -28.895 -36.831 19.158 1.00 65.31 548 ASN A CA 1
ATOM 4303 C C . ASN A 1 548 ? -29.357 -37.354 20.532 1.00 65.31 548 ASN A C 1
ATOM 4305 O O . ASN A 1 548 ? -29.800 -36.572 21.370 1.00 65.31 548 ASN A O 1
ATOM 4309 N N . THR A 1 549 ? -29.264 -38.664 20.778 1.00 69.69 549 THR A N 1
ATOM 4310 C CA . THR A 1 549 ? -29.577 -39.267 22.075 1.00 69.69 549 THR A CA 1
ATOM 4311 C C . THR A 1 549 ? -28.714 -40.495 22.366 1.00 69.69 549 THR A C 1
ATOM 4313 O O . THR A 1 549 ? -28.510 -41.357 21.516 1.00 69.69 549 THR A O 1
ATOM 4316 N N . HIS A 1 550 ? -28.263 -40.615 23.618 1.00 76.69 550 HIS A N 1
ATOM 4317 C CA . HIS A 1 550 ? -27.687 -41.849 24.170 1.00 76.69 550 HIS A CA 1
ATOM 4318 C C . HIS A 1 550 ? -28.732 -42.733 24.881 1.00 76.69 550 HIS A C 1
ATOM 4320 O O . HIS A 1 550 ? -28.375 -43.725 25.523 1.00 76.69 550 HIS A O 1
ATOM 4326 N N . ARG A 1 551 ? -30.019 -42.369 24.805 1.00 71.38 551 ARG A N 1
ATOM 4327 C CA . ARG A 1 551 ? -31.156 -43.074 25.413 1.00 71.38 551 ARG A CA 1
ATOM 4328 C C . ARG A 1 551 ? -32.200 -43.434 24.357 1.00 71.38 551 ARG A C 1
ATOM 4330 O O . ARG A 1 551 ? -32.604 -42.568 23.587 1.00 71.38 551 ARG A O 1
ATOM 4337 N N . LEU A 1 552 ? -32.653 -44.684 24.362 1.00 71.75 552 LEU A N 1
ATOM 4338 C CA . LEU A 1 552 ? -33.684 -45.208 23.465 1.00 71.75 552 LEU A CA 1
ATOM 4339 C C . LEU A 1 552 ? -34.849 -45.794 24.274 1.00 71.75 552 LEU A C 1
ATOM 4341 O O . LEU A 1 552 ? -34.622 -46.492 25.263 1.00 71.75 552 LEU A O 1
ATOM 4345 N N . ILE A 1 553 ? -36.090 -45.546 23.857 1.00 71.75 553 ILE A N 1
ATOM 4346 C CA . ILE A 1 553 ? -37.284 -46.028 24.568 1.00 71.75 553 ILE A CA 1
ATOM 4347 C C . ILE A 1 553 ? -37.672 -47.439 24.102 1.00 71.75 553 ILE A C 1
ATOM 4349 O O . ILE A 1 553 ? -37.941 -47.663 22.920 1.00 71.75 553 ILE A O 1
ATOM 4353 N N . ARG A 1 554 ? -37.746 -48.394 25.037 1.00 75.62 554 ARG A N 1
ATOM 4354 C CA . ARG A 1 554 ? -38.082 -49.802 24.773 1.00 75.62 554 ARG A CA 1
ATOM 4355 C C . ARG A 1 554 ? -39.470 -49.938 24.135 1.00 75.62 554 ARG A C 1
ATOM 4357 O O . ARG A 1 554 ? -40.467 -49.470 24.679 1.00 75.62 554 ARG A O 1
ATOM 4364 N N . GLY A 1 555 ? -39.556 -50.636 23.003 1.00 64.56 555 GLY A N 1
ATOM 4365 C CA . GLY A 1 555 ? -40.823 -50.969 22.347 1.00 64.56 555 GLY A CA 1
ATOM 4366 C C . GLY A 1 555 ? -41.547 -49.814 21.643 1.00 64.56 555 GLY A C 1
ATOM 4367 O O . GLY A 1 555 ? -42.686 -50.026 21.231 1.00 64.56 555 GLY A O 1
ATOM 4368 N N . LYS A 1 556 ? -40.926 -48.634 21.498 1.00 65.44 556 LYS A N 1
ATOM 4369 C CA . LYS A 1 556 ? -41.409 -47.531 20.646 1.00 65.44 556 LYS A CA 1
ATOM 4370 C C . LYS A 1 556 ? -40.503 -47.383 19.409 1.00 65.44 556 LYS A C 1
ATOM 4372 O O . LYS A 1 556 ? -39.340 -47.798 19.436 1.00 65.44 556 LYS A O 1
ATOM 4377 N N . LEU A 1 557 ? -41.033 -46.780 18.342 1.00 67.00 557 LEU A N 1
ATOM 4378 C CA . LEU A 1 557 ? -40.242 -46.277 17.211 1.00 67.00 557 LEU A CA 1
ATOM 4379 C C . LEU A 1 557 ? -39.335 -45.135 17.704 1.00 67.00 557 LEU A C 1
ATOM 4381 O O . LEU A 1 557 ? -39.765 -44.320 18.523 1.00 67.00 557 LEU A O 1
ATOM 4385 N N . GLN A 1 558 ? -38.083 -45.081 17.254 1.00 66.50 558 GLN A N 1
ATOM 4386 C CA . GLN A 1 558 ? -37.081 -44.098 17.679 1.00 66.50 558 GLN A CA 1
ATOM 4387 C C . GLN A 1 558 ? -36.279 -43.571 16.483 1.00 66.50 558 GLN A C 1
ATOM 4389 O O . GLN A 1 558 ? -35.883 -44.341 15.610 1.00 66.50 558 GLN A O 1
ATOM 4394 N N . ASN A 1 559 ? -35.986 -42.267 16.498 1.00 67.12 559 ASN A N 1
ATOM 4395 C CA . ASN A 1 559 ? -35.179 -41.577 15.489 1.00 67.12 559 ASN A CA 1
ATOM 4396 C C . ASN A 1 559 ? -33.808 -41.216 16.083 1.00 67.12 559 ASN A C 1
ATOM 4398 O O . ASN A 1 559 ? -33.662 -40.205 16.777 1.00 67.12 559 ASN A O 1
ATOM 4402 N N . LEU A 1 560 ? -32.808 -42.055 15.817 1.00 66.88 560 LEU A N 1
ATOM 4403 C CA . LEU A 1 560 ? -31.417 -41.853 16.212 1.00 66.88 560 LEU A CA 1
ATOM 4404 C C . LEU A 1 560 ? -30.676 -41.147 15.069 1.00 66.88 560 LEU A C 1
ATOM 4406 O O . LEU A 1 560 ? -30.317 -41.756 14.063 1.00 66.88 560 LEU A O 1
ATOM 4410 N N . ILE A 1 561 ? -30.452 -39.845 15.218 1.00 74.00 561 ILE A N 1
ATOM 4411 C CA . ILE A 1 561 ? -29.695 -39.054 14.246 1.00 74.00 561 ILE A CA 1
ATOM 4412 C C . ILE A 1 561 ? -28.214 -39.202 14.588 1.00 74.00 561 ILE A C 1
ATOM 4414 O O . ILE A 1 561 ? -27.784 -38.773 15.661 1.00 74.00 561 ILE A O 1
ATOM 4418 N N . VAL A 1 562 ? -27.450 -39.810 13.679 1.00 76.19 562 VAL A N 1
ATOM 4419 C CA . VAL A 1 562 ? -25.987 -39.868 13.733 1.00 76.19 562 VAL A CA 1
ATOM 4420 C C . VAL A 1 562 ? -25.448 -38.671 12.967 1.00 76.19 562 VAL A C 1
ATOM 4422 O O . VAL A 1 562 ? -25.669 -38.549 11.763 1.00 76.19 562 VAL A O 1
ATOM 4425 N N . ARG A 1 563 ? -24.724 -37.796 13.660 1.00 78.75 563 ARG A N 1
ATOM 4426 C CA . ARG A 1 563 ? -24.043 -36.653 13.056 1.00 78.75 563 ARG A CA 1
ATOM 4427 C C . ARG A 1 563 ? -22.596 -37.042 12.778 1.00 78.75 563 ARG A C 1
ATOM 4429 O O . ARG A 1 563 ? -21.821 -37.235 13.714 1.00 78.75 563 ARG A O 1
ATOM 4436 N N . VAL A 1 564 ? -22.246 -37.194 11.507 1.00 82.19 564 VAL A N 1
ATOM 4437 C CA . VAL A 1 564 ? -20.861 -37.399 11.058 1.00 82.19 564 VAL A CA 1
ATOM 4438 C C . VAL A 1 564 ? -20.182 -36.036 11.015 1.00 82.19 564 VAL A C 1
ATOM 4440 O O . VAL A 1 564 ? -20.771 -35.104 10.482 1.00 82.19 564 VAL A O 1
ATOM 4443 N N . ILE A 1 565 ? -18.973 -35.895 11.557 1.00 80.12 565 ILE A N 1
ATOM 4444 C CA . ILE A 1 565 ? -18.221 -34.632 11.577 1.00 80.12 565 ILE A CA 1
ATOM 4445 C C . ILE A 1 565 ? -16.832 -34.878 10.999 1.00 80.12 565 ILE A C 1
ATOM 4447 O O . ILE A 1 565 ? -16.024 -35.588 11.598 1.00 80.12 565 ILE A O 1
ATOM 4451 N N . ASN A 1 566 ? -16.518 -34.263 9.861 1.00 81.56 566 ASN A N 1
ATOM 4452 C CA . ASN A 1 566 ? -15.179 -34.359 9.289 1.00 81.56 566 ASN A CA 1
ATOM 4453 C C . ASN A 1 566 ? -14.212 -33.433 10.046 1.00 81.56 566 ASN A C 1
ATOM 4455 O O . ASN A 1 566 ? -14.201 -32.220 9.830 1.00 81.56 566 ASN A O 1
ATOM 4459 N N . ARG A 1 567 ? -13.391 -33.994 10.943 1.00 70.25 567 ARG A N 1
ATOM 4460 C CA . ARG A 1 567 ? -12.320 -33.241 11.624 1.00 70.25 567 ARG A CA 1
ATOM 4461 C C . ARG A 1 567 ? -10.998 -33.238 10.851 1.00 70.25 567 ARG A C 1
ATOM 4463 O O . ARG A 1 567 ? -10.068 -32.553 11.269 1.00 70.25 567 ARG A O 1
ATOM 4470 N N . GLY A 1 568 ? -10.933 -33.931 9.711 1.00 67.12 568 GLY A N 1
ATOM 4471 C CA . GLY A 1 568 ? -9.850 -33.784 8.745 1.00 67.12 568 GLY A CA 1
ATOM 4472 C C . GLY A 1 568 ? -9.816 -32.380 8.135 1.00 67.12 568 GLY A C 1
ATOM 4473 O O . GLY A 1 568 ? -10.830 -31.688 8.044 1.00 67.12 568 GLY A O 1
ATOM 4474 N N . PHE A 1 569 ? -8.628 -31.970 7.696 1.00 68.94 569 PHE A N 1
ATOM 4475 C CA . PHE A 1 569 ? -8.355 -30.634 7.152 1.00 68.94 569 PHE A CA 1
ATOM 4476 C C . PHE A 1 569 ? -8.770 -30.456 5.685 1.00 68.94 569 PHE A C 1
ATOM 4478 O O . PHE A 1 569 ? -8.387 -29.478 5.052 1.00 68.94 569 PHE A O 1
ATOM 4485 N N . LEU A 1 570 ? -9.471 -31.433 5.110 1.00 75.81 570 LEU A N 1
ATOM 4486 C CA . LEU A 1 570 ? -9.838 -31.498 3.698 1.00 75.81 570 LEU A CA 1
ATOM 4487 C C . LEU A 1 570 ? -11.140 -32.290 3.524 1.00 75.81 570 LEU A C 1
ATOM 4489 O O . LEU A 1 570 ? -11.471 -33.122 4.377 1.00 75.81 570 LEU A O 1
ATOM 4493 N N . PRO A 1 571 ? -11.876 -32.070 2.423 1.00 73.25 571 PRO A N 1
ATOM 4494 C CA . PRO A 1 571 ? -13.128 -32.761 2.169 1.00 73.25 571 PRO A CA 1
ATOM 4495 C C . PRO A 1 571 ? -12.909 -34.238 1.834 1.00 73.25 571 PRO A C 1
ATOM 4497 O O . PRO A 1 571 ? -11.912 -34.626 1.216 1.00 73.25 571 PRO A O 1
ATOM 4500 N N . LEU A 1 572 ? -13.913 -35.049 2.149 1.00 81.06 572 LEU A N 1
ATOM 4501 C CA . LEU A 1 572 ? -14.007 -36.446 1.745 1.00 81.06 572 LEU A CA 1
ATOM 4502 C C . LEU A 1 572 ? -15.037 -36.599 0.619 1.00 81.06 572 LEU A C 1
ATOM 4504 O O . LEU A 1 572 ? -16.081 -35.949 0.617 1.00 81.06 572 LEU A O 1
ATOM 4508 N N . ARG A 1 573 ? -14.744 -37.463 -0.355 1.00 81.25 573 ARG A N 1
ATOM 4509 C CA . ARG A 1 573 ? -15.641 -37.805 -1.473 1.00 81.25 573 ARG A CA 1
ATOM 4510 C C . ARG A 1 573 ? -16.158 -39.227 -1.327 1.00 81.25 573 ARG A C 1
ATOM 4512 O O . ARG A 1 573 ? -15.447 -40.079 -0.802 1.00 81.25 573 ARG A O 1
ATOM 4519 N N . ASP A 1 574 ? -17.364 -39.491 -1.823 1.00 79.69 574 ASP A N 1
ATOM 4520 C CA . ASP A 1 574 ? -17.995 -40.818 -1.761 1.00 79.69 574 ASP A CA 1
ATOM 4521 C C . ASP A 1 574 ? -17.951 -41.446 -0.354 1.00 79.69 574 ASP A C 1
ATOM 4523 O O . ASP A 1 574 ? -17.642 -42.628 -0.181 1.00 79.69 574 ASP A O 1
ATOM 4527 N N . PHE A 1 575 ? -18.244 -40.634 0.666 1.00 82.00 575 PHE A N 1
ATOM 4528 C CA . PHE A 1 575 ? -18.299 -41.085 2.050 1.00 82.00 575 PHE A CA 1
ATOM 4529 C C . PHE A 1 575 ? -19.513 -42.001 2.237 1.00 82.00 575 PHE A C 1
ATOM 4531 O O . PHE A 1 575 ? -20.655 -41.616 1.995 1.00 82.00 575 PHE A O 1
ATOM 4538 N N . ARG A 1 576 ? -19.259 -43.231 2.672 1.00 82.06 576 ARG A N 1
ATOM 4539 C CA . ARG A 1 576 ? -20.241 -44.298 2.875 1.00 82.06 576 ARG A CA 1
ATOM 4540 C C . ARG A 1 576 ? -20.289 -44.657 4.349 1.00 82.06 576 ARG A C 1
ATOM 4542 O O . ARG A 1 576 ? -19.235 -44.894 4.941 1.00 82.06 576 ARG A O 1
ATOM 4549 N N . LEU A 1 577 ? -21.489 -44.755 4.913 1.00 79.69 577 LEU A N 1
ATOM 4550 C CA . LEU A 1 577 ? -21.721 -45.205 6.282 1.00 79.69 577 LEU A CA 1
ATOM 4551 C C . LEU A 1 577 ? -22.612 -46.450 6.310 1.00 79.69 577 LEU A C 1
ATOM 4553 O O . LEU A 1 577 ? -23.715 -46.460 5.765 1.00 79.69 577 LEU A O 1
ATOM 4557 N N . ASN A 1 578 ? -22.136 -47.476 7.012 1.00 77.31 578 ASN A N 1
ATOM 4558 C CA . ASN A 1 578 ? -22.868 -48.692 7.344 1.00 77.31 578 ASN A CA 1
ATOM 4559 C C . ASN A 1 578 ? -22.936 -48.856 8.870 1.00 77.31 578 ASN A C 1
ATOM 4561 O O . ASN A 1 578 ? -22.051 -48.398 9.597 1.00 77.31 578 ASN A O 1
ATOM 4565 N N . VAL A 1 579 ? -23.983 -49.521 9.366 1.00 71.81 579 VAL A N 1
ATOM 4566 C CA . VAL A 1 579 ? -24.239 -49.681 10.807 1.00 71.81 579 VAL A CA 1
ATOM 4567 C C . VAL A 1 579 ? -24.432 -51.153 11.155 1.00 71.81 579 VAL A C 1
ATOM 4569 O O . VAL A 1 579 ? -25.220 -51.859 10.532 1.00 71.81 579 VAL A O 1
ATOM 4572 N N . SER A 1 580 ? -23.729 -51.605 12.188 1.00 70.50 580 SER A N 1
ATOM 4573 C CA . SER A 1 580 ? -23.858 -52.937 12.790 1.00 70.50 580 SER A CA 1
ATOM 4574 C C . SER A 1 580 ? -24.168 -52.815 14.289 1.00 70.50 580 SER A C 1
ATOM 4576 O O . SER A 1 580 ? -24.053 -51.730 14.859 1.00 70.50 580 SER A O 1
ATOM 4578 N N . SER A 1 581 ? -24.628 -53.887 14.943 1.00 65.38 581 SER A N 1
ATOM 4579 C CA . SER A 1 581 ? -24.974 -53.864 16.376 1.00 65.38 581 SER A CA 1
ATOM 4580 C C . SER A 1 581 ? -24.700 -55.196 17.075 1.00 65.38 581 SER A C 1
ATOM 4582 O O . SER A 1 581 ? -24.704 -56.258 16.449 1.00 65.38 581 SER A O 1
ATOM 4584 N N . ASP A 1 582 ? -24.497 -55.151 18.394 1.00 60.50 582 ASP A N 1
ATOM 4585 C CA . ASP A 1 582 ? -24.148 -56.312 19.230 1.00 60.50 582 ASP A CA 1
ATOM 4586 C C . ASP A 1 582 ? -25.337 -57.231 19.605 1.00 60.50 582 ASP A C 1
ATOM 4588 O O . ASP A 1 582 ? -25.239 -58.071 20.506 1.00 60.50 582 ASP A O 1
ATOM 4592 N N . TRP A 1 583 ? -26.467 -57.094 18.902 1.00 60.34 583 TRP A N 1
ATOM 4593 C CA . TRP A 1 583 ? -27.742 -57.751 19.219 1.00 60.34 583 TRP A CA 1
ATOM 4594 C C . TRP A 1 583 ? -28.058 -59.026 18.417 1.00 60.34 583 TRP A C 1
ATOM 4596 O O . TRP A 1 583 ? -28.974 -59.759 18.784 1.00 60.34 583 TRP A O 1
ATOM 4606 N N . GLY A 1 584 ? -27.260 -59.365 17.400 1.00 44.00 584 GLY A N 1
ATOM 4607 C CA . GLY A 1 584 ? -27.146 -60.746 16.898 1.00 44.00 584 GLY A CA 1
ATOM 4608 C C . GLY A 1 584 ? -28.256 -61.286 15.981 1.00 44.00 584 GLY A C 1
ATOM 4609 O O . GLY A 1 584 ? -28.220 -62.471 15.656 1.00 44.00 584 GLY A O 1
ATOM 4610 N N . MET A 1 585 ? -29.203 -60.461 15.526 1.00 40.72 585 MET A N 1
ATOM 4611 C CA . MET A 1 585 ? -30.151 -60.792 14.446 1.00 40.72 585 MET A CA 1
ATOM 4612 C C . MET A 1 585 ? -30.394 -59.574 13.537 1.00 40.72 585 MET A C 1
ATOM 4614 O O . MET A 1 585 ? -30.222 -58.444 13.998 1.00 40.72 585 MET A O 1
ATOM 4618 N N . PRO A 1 586 ? -30.767 -59.772 12.254 1.00 40.56 586 PRO A N 1
ATOM 4619 C CA . PRO A 1 586 ? -31.053 -58.670 11.336 1.00 40.56 586 PRO A CA 1
ATOM 4620 C C . PRO A 1 586 ? -32.260 -57.844 11.803 1.00 40.56 586 PRO A C 1
ATOM 4622 O O . PRO A 1 586 ? -33.287 -58.390 12.208 1.00 40.56 586 PRO A O 1
ATOM 4625 N N . LEU A 1 587 ? -32.127 -56.518 11.731 1.00 43.16 587 LEU A N 1
ATOM 4626 C CA . LEU A 1 587 ? -33.172 -55.565 12.100 1.00 43.16 587 LEU A CA 1
ATOM 4627 C C . LEU A 1 587 ? -34.234 -55.490 10.997 1.00 43.16 587 LEU A C 1
ATOM 4629 O O . LEU A 1 587 ? -34.041 -54.793 10.007 1.00 43.16 587 LEU A O 1
ATOM 4633 N N . PHE A 1 588 ? -35.366 -56.170 11.184 1.00 40.91 588 PHE A N 1
ATOM 4634 C CA . PHE A 1 588 ? -36.520 -56.047 10.281 1.00 40.91 588 PHE A CA 1
ATOM 4635 C C . PHE A 1 588 ? -37.401 -54.810 10.550 1.00 40.91 588 PHE A C 1
ATOM 4637 O O . PHE A 1 588 ? -38.232 -54.484 9.713 1.00 40.91 588 PHE A O 1
ATOM 4644 N N . ASP A 1 589 ? -37.170 -54.088 11.656 1.00 42.62 589 ASP A N 1
ATOM 4645 C CA . ASP A 1 589 ? -37.912 -52.875 12.048 1.00 42.62 589 ASP A CA 1
ATOM 4646 C C . ASP A 1 589 ? -37.016 -51.616 12.166 1.00 42.62 589 ASP A C 1
ATOM 4648 O O . ASP A 1 589 ? -37.307 -50.723 12.962 1.00 42.62 589 ASP A O 1
ATOM 4652 N N . PHE A 1 590 ? -35.914 -51.523 11.408 1.00 40.34 590 PHE A N 1
ATOM 4653 C CA . PHE A 1 590 ? -35.232 -50.244 11.127 1.00 40.34 590 PHE A CA 1
ATOM 4654 C C . PHE A 1 590 ? -35.445 -49.896 9.651 1.00 40.34 590 PHE A C 1
ATOM 4656 O O . PHE A 1 590 ? -34.874 -50.529 8.768 1.00 40.34 590 PHE A O 1
ATOM 4663 N N . ILE A 1 591 ? -36.317 -48.920 9.394 1.00 42.31 591 ILE A N 1
ATOM 4664 C CA . ILE A 1 591 ? -36.936 -48.690 8.077 1.00 42.31 591 ILE A CA 1
ATOM 4665 C C . ILE A 1 591 ? -36.086 -47.742 7.203 1.00 42.31 591 ILE A C 1
ATOM 4667 O O . ILE A 1 591 ? -36.257 -47.680 5.979 1.00 42.31 591 ILE A O 1
ATOM 4671 N N . GLY A 1 592 ? -35.075 -47.072 7.770 1.00 48.84 592 GLY A N 1
ATOM 4672 C CA . GLY A 1 592 ? -34.192 -46.263 6.939 1.00 48.84 592 GLY A CA 1
ATOM 4673 C C . GLY A 1 592 ? -32.880 -45.749 7.509 1.00 48.84 592 GLY A C 1
ATOM 4674 O O . GLY A 1 592 ? -32.551 -45.873 8.691 1.00 48.84 592 GLY A O 1
ATOM 4675 N N . LEU A 1 593 ? -32.137 -45.205 6.549 1.00 44.38 593 LEU A N 1
ATOM 4676 C CA . LEU A 1 593 ? -30.766 -44.715 6.587 1.00 44.38 593 LEU A CA 1
ATOM 4677 C C . LEU A 1 593 ? -30.740 -43.565 5.571 1.00 44.38 593 LEU A C 1
ATOM 4679 O O . LEU A 1 593 ? -30.180 -43.663 4.482 1.00 44.38 593 LEU A O 1
ATOM 4683 N N . ASP A 1 594 ? -31.485 -42.517 5.911 1.00 52.44 594 ASP A N 1
ATOM 4684 C CA . ASP A 1 594 ? -31.903 -41.484 4.969 1.00 52.44 594 ASP A CA 1
ATOM 4685 C C . ASP A 1 594 ? -31.185 -40.164 5.310 1.00 52.44 594 ASP A C 1
ATOM 4687 O O . ASP A 1 594 ? -30.974 -39.840 6.489 1.00 52.44 594 ASP A O 1
ATOM 4691 N N . LEU A 1 595 ? -30.784 -39.414 4.279 1.00 48.03 595 LEU A N 1
ATOM 4692 C CA . LEU A 1 595 ? -30.208 -38.075 4.423 1.00 48.03 595 LEU A CA 1
ATOM 4693 C C . LEU A 1 595 ? -31.323 -37.071 4.739 1.00 48.03 595 LEU A C 1
ATOM 4695 O O . LEU A 1 595 ? -32.411 -37.148 4.170 1.00 48.03 595 LEU A O 1
ATOM 4699 N N . ILE A 1 596 ? -31.069 -36.138 5.657 1.00 51.06 596 ILE A N 1
ATOM 4700 C CA . ILE A 1 596 ? -32.054 -35.119 6.036 1.00 51.06 596 ILE A CA 1
ATOM 4701 C C . ILE A 1 596 ? -31.927 -33.926 5.081 1.00 51.06 596 ILE A C 1
ATOM 4703 O O . ILE A 1 596 ? -31.173 -32.997 5.349 1.00 51.06 596 ILE A O 1
ATOM 4707 N N . GLU A 1 597 ? -32.673 -33.943 3.974 1.00 38.53 597 GLU A N 1
ATOM 4708 C CA . GLU A 1 597 ? -32.806 -32.767 3.105 1.00 38.53 597 GLU A CA 1
ATOM 4709 C C . GLU A 1 597 ? -33.550 -31.636 3.838 1.00 38.53 597 GLU A C 1
ATOM 4711 O O . GLU A 1 597 ? -34.624 -31.851 4.414 1.00 38.53 597 GLU A O 1
ATOM 4716 N N . GLU A 1 598 ? -32.996 -30.421 3.800 1.00 34.84 598 GLU A N 1
ATOM 4717 C CA . GLU A 1 598 ? -33.367 -29.299 4.684 1.00 34.84 598 GLU A CA 1
ATOM 4718 C C . GLU A 1 598 ? -34.826 -28.818 4.565 1.00 34.84 598 GLU A C 1
ATOM 4720 O O . GLU A 1 598 ? -35.339 -28.178 5.480 1.00 34.84 598 GLU A O 1
ATOM 4725 N N . ASN A 1 599 ? -35.527 -29.164 3.480 1.00 32.06 599 ASN A N 1
ATOM 4726 C CA . ASN A 1 599 ? -36.914 -28.752 3.221 1.00 32.06 599 ASN A CA 1
ATOM 4727 C C . ASN A 1 599 ? -37.985 -29.777 3.666 1.00 32.06 599 ASN A C 1
ATOM 4729 O O . ASN A 1 599 ? -39.167 -29.589 3.385 1.00 32.06 599 ASN A O 1
ATOM 4733 N N . SER A 1 600 ? -37.610 -30.860 4.359 1.00 32.41 600 SER A N 1
ATOM 4734 C CA . SER A 1 600 ? -38.500 -31.994 4.694 1.00 32.41 600 SER A CA 1
ATOM 4735 C C . SER A 1 600 ? -39.075 -31.984 6.129 1.00 32.41 600 SER A C 1
ATOM 4737 O O . SER A 1 600 ? -39.221 -33.029 6.765 1.00 32.41 600 SER A O 1
ATOM 4739 N N . LEU A 1 601 ? -39.407 -30.799 6.660 1.00 32.06 601 LEU A N 1
ATOM 4740 C CA . LEU A 1 601 ? -39.968 -30.606 8.013 1.00 32.06 601 LEU A CA 1
ATOM 4741 C C . LEU A 1 601 ? -41.315 -29.855 8.016 1.00 32.06 601 LEU A C 1
ATOM 4743 O O . LEU A 1 601 ? -41.548 -28.975 8.842 1.00 32.06 601 LEU A O 1
ATOM 4747 N N . ALA A 1 602 ? -42.214 -30.237 7.106 1.00 32.53 602 ALA A N 1
ATOM 4748 C CA . ALA A 1 602 ? -43.622 -29.845 7.125 1.00 32.53 602 ALA A CA 1
ATOM 4749 C C . ALA A 1 602 ? -44.526 -31.091 7.071 1.00 32.53 602 ALA A C 1
ATOM 4751 O O . ALA A 1 602 ? -44.344 -31.947 6.209 1.00 32.53 602 ALA A O 1
ATOM 4752 N N . ASP A 1 603 ? -45.459 -31.166 8.021 1.00 36.47 603 ASP A N 1
ATOM 4753 C CA . ASP A 1 603 ? -46.694 -31.960 8.076 1.00 36.47 603 ASP A CA 1
ATOM 4754 C C . ASP A 1 603 ? -46.748 -33.312 7.329 1.00 36.47 603 ASP A C 1
ATOM 4756 O O . ASP A 1 603 ? -47.127 -33.392 6.160 1.00 36.47 603 ASP A O 1
ATOM 4760 N N . VAL A 1 604 ? -46.533 -34.409 8.070 1.00 30.25 604 VAL A N 1
ATOM 4761 C CA . VAL A 1 604 ? -47.092 -35.733 7.730 1.00 30.25 604 VAL A CA 1
ATOM 4762 C C . VAL A 1 604 ? -47.781 -36.315 8.962 1.00 30.25 604 VAL A C 1
ATOM 4764 O O . VAL A 1 604 ? -47.178 -37.033 9.760 1.00 30.25 604 VAL A O 1
ATOM 4767 N N . ASP A 1 605 ? -49.059 -35.982 9.108 1.00 31.83 605 ASP A N 1
ATOM 4768 C CA . ASP A 1 605 ? -49.956 -36.558 10.107 1.00 31.83 605 ASP A CA 1
ATOM 4769 C C . ASP A 1 605 ? -50.768 -37.693 9.446 1.00 31.83 605 ASP A C 1
ATOM 4771 O O . ASP A 1 605 ? -51.500 -37.448 8.490 1.00 31.83 605 ASP A O 1
ATOM 4775 N N . GLY A 1 606 ? -50.613 -38.932 9.930 1.00 35.50 606 GLY A N 1
ATOM 4776 C CA . GLY A 1 606 ? -51.440 -40.106 9.589 1.00 35.50 606 GLY A CA 1
ATOM 4777 C C . GLY A 1 606 ? -51.412 -40.643 8.140 1.00 35.50 606 GLY A C 1
ATOM 4778 O O . GLY A 1 606 ? -52.051 -40.097 7.245 1.00 35.50 606 GLY A O 1
ATOM 4779 N N . GLY A 1 607 ? -50.814 -41.825 7.926 1.00 27.17 607 GLY A N 1
ATOM 4780 C CA . GLY A 1 607 ? -50.939 -42.558 6.656 1.00 27.17 607 GLY A CA 1
ATOM 4781 C C . GLY A 1 607 ? -50.394 -43.991 6.689 1.00 27.17 607 GLY A C 1
ATOM 4782 O O . GLY A 1 607 ? -49.192 -44.196 6.548 1.00 27.17 607 GLY A O 1
ATOM 4783 N N . ASP A 1 608 ? -51.280 -44.980 6.834 1.00 36.59 608 ASP A N 1
ATOM 4784 C CA . ASP A 1 608 ? -50.952 -46.406 6.691 1.00 36.59 608 ASP A CA 1
ATOM 4785 C C . ASP A 1 608 ? -50.917 -46.822 5.206 1.00 36.59 608 ASP A C 1
ATOM 4787 O O . ASP A 1 608 ? -51.946 -47.228 4.666 1.00 36.59 608 ASP A O 1
ATOM 4791 N N . ASP A 1 609 ? -49.751 -46.781 4.551 1.00 33.06 609 ASP A N 1
ATOM 4792 C CA . ASP A 1 609 ? -49.441 -47.733 3.467 1.00 33.06 609 ASP A CA 1
ATOM 4793 C C . ASP A 1 609 ? -47.928 -47.832 3.185 1.00 33.06 609 ASP A C 1
ATOM 4795 O O . ASP A 1 609 ? -47.293 -46.847 2.814 1.00 33.06 609 ASP A O 1
ATOM 4799 N N . TYR A 1 610 ? -47.351 -49.030 3.329 1.00 32.50 610 TYR A N 1
ATOM 4800 C CA . TYR A 1 610 ? -46.012 -49.368 2.823 1.00 32.50 610 TYR A CA 1
ATOM 4801 C C . TYR A 1 610 ? -45.971 -50.839 2.394 1.00 32.50 610 TYR A C 1
ATOM 4803 O O . TYR A 1 610 ? -45.849 -51.761 3.204 1.00 32.50 610 TYR A O 1
ATOM 4811 N N . SER A 1 611 ? -46.073 -51.054 1.083 1.00 30.70 611 SER A N 1
ATOM 4812 C CA . SER A 1 611 ? -46.013 -52.367 0.441 1.00 30.70 611 SER A CA 1
ATOM 4813 C C . SER A 1 611 ? -44.625 -53.013 0.539 1.00 30.70 611 SER A C 1
ATOM 4815 O O . SER A 1 611 ? -43.605 -52.354 0.343 1.00 30.70 611 SER A O 1
ATOM 4817 N N . GLN A 1 612 ? -44.587 -54.328 0.766 1.00 38.78 612 GLN A N 1
ATOM 4818 C CA . GLN A 1 612 ? -43.353 -55.118 0.834 1.00 38.78 612 GLN A CA 1
ATOM 4819 C C . GLN A 1 612 ? -42.701 -55.319 -0.549 1.00 38.78 612 GLN A C 1
ATOM 4821 O O . GLN A 1 612 ? -43.152 -56.187 -1.291 1.00 38.78 612 GLN A O 1
ATOM 4826 N N . GLU A 1 613 ? -41.585 -54.646 -0.852 1.00 29.05 613 GLU A N 1
ATOM 4827 C CA . GLU A 1 613 ? -40.647 -55.088 -1.903 1.00 29.05 613 GLU A CA 1
ATOM 4828 C C . GLU A 1 613 ? -39.166 -54.920 -1.499 1.00 29.05 613 GLU A C 1
ATOM 4830 O O . GLU A 1 613 ? -38.792 -53.982 -0.803 1.00 29.05 613 GLU A O 1
ATOM 4835 N N . SER A 1 614 ? -38.335 -55.872 -1.952 1.00 29.08 614 SER A N 1
ATOM 4836 C CA . SER A 1 614 ? -36.854 -55.890 -1.964 1.00 29.08 614 SER A CA 1
ATOM 4837 C C . SER A 1 614 ? -36.090 -55.385 -0.722 1.00 29.08 614 SER A C 1
ATOM 4839 O O . SER A 1 614 ? -35.803 -54.199 -0.580 1.00 29.08 614 SER A O 1
ATOM 4841 N N . ALA A 1 615 ? -35.607 -56.319 0.104 1.00 36.59 615 ALA A N 1
ATOM 4842 C CA . ALA A 1 615 ? -34.671 -56.037 1.194 1.00 36.59 615 ALA A CA 1
ATOM 4843 C C . ALA A 1 615 ? -33.200 -56.257 0.775 1.00 36.59 615 ALA A C 1
ATOM 4845 O O . ALA A 1 615 ? -32.645 -57.331 1.011 1.00 36.59 615 ALA A O 1
ATOM 4846 N N . GLU A 1 616 ? -32.550 -55.231 0.214 1.00 30.83 616 GLU A N 1
ATOM 4847 C CA . GLU A 1 616 ? -31.082 -55.156 0.118 1.00 30.83 616 GLU A CA 1
ATOM 4848 C C . GLU A 1 616 ? -30.557 -53.817 0.679 1.00 30.83 616 GLU A C 1
ATOM 4850 O O . GLU A 1 616 ? -30.998 -52.738 0.302 1.00 30.83 616 GLU A O 1
ATOM 4855 N N . TRP A 1 617 ? -29.636 -53.939 1.639 1.00 37.53 617 TRP A N 1
ATOM 4856 C CA . TRP A 1 617 ? -28.826 -52.939 2.355 1.00 37.53 617 TRP A CA 1
ATOM 4857 C C . TRP A 1 617 ? -28.893 -51.460 1.897 1.00 37.53 617 TRP A C 1
ATOM 4859 O O . TRP A 1 617 ? -28.241 -51.064 0.931 1.00 37.53 617 TRP A O 1
ATOM 4869 N N . LYS A 1 618 ? -29.556 -50.602 2.695 1.00 49.06 618 LYS A N 1
ATOM 4870 C CA . LYS A 1 618 ? -29.418 -49.131 2.623 1.00 49.06 618 LYS A CA 1
ATOM 4871 C C . LYS A 1 618 ? -28.028 -48.690 3.124 1.00 49.06 618 LYS A C 1
ATOM 4873 O O . LYS A 1 618 ? -27.836 -48.499 4.320 1.00 49.06 618 LYS A O 1
ATOM 4878 N N . GLU A 1 619 ? -27.069 -48.508 2.221 1.00 59.41 619 GLU A N 1
ATOM 4879 C CA . GLU A 1 619 ? -25.800 -47.808 2.489 1.00 59.41 619 GLU A CA 1
ATOM 4880 C C . GLU A 1 619 ? -26.029 -46.285 2.429 1.00 59.41 619 GLU A C 1
ATOM 4882 O O . GLU A 1 619 ? -26.432 -45.770 1.385 1.00 59.41 619 GLU A O 1
ATOM 4887 N N . ALA A 1 620 ? -25.752 -45.535 3.504 1.00 65.06 620 ALA A N 1
ATOM 4888 C CA . ALA A 1 620 ? -25.836 -44.071 3.441 1.00 65.06 620 ALA A CA 1
ATOM 4889 C C . ALA A 1 620 ? -24.593 -43.508 2.741 1.00 65.06 620 ALA A C 1
ATOM 4891 O O . ALA A 1 620 ? -23.497 -43.514 3.308 1.00 65.06 620 ALA A O 1
ATOM 4892 N N . ARG A 1 621 ? -24.764 -43.022 1.507 1.00 69.75 621 ARG A N 1
ATOM 4893 C CA . ARG A 1 621 ? -23.697 -42.448 0.678 1.00 69.75 621 ARG A CA 1
ATOM 4894 C C . ARG A 1 621 ? -23.853 -40.934 0.552 1.00 69.75 621 ARG A C 1
ATOM 4896 O O . ARG A 1 621 ? -24.750 -40.453 -0.132 1.00 69.75 621 ARG A O 1
ATOM 4903 N N . LEU A 1 622 ? -22.917 -40.207 1.147 1.00 72.88 622 LEU A N 1
ATOM 4904 C CA . LEU A 1 622 ? -22.679 -38.785 0.927 1.00 72.88 622 LEU A CA 1
ATOM 4905 C C . LEU A 1 622 ? -21.707 -38.631 -0.259 1.00 72.88 622 LEU A C 1
ATOM 4907 O O . LEU A 1 622 ? -20.562 -39.087 -0.164 1.00 72.88 622 LEU A O 1
ATOM 4911 N N . PRO A 1 623 ? -22.101 -37.998 -1.382 1.00 72.56 623 PRO A N 1
ATOM 4912 C CA . PRO A 1 623 ? -21.191 -37.770 -2.512 1.00 72.56 623 PRO A CA 1
ATOM 4913 C C . PRO A 1 623 ? -19.967 -36.926 -2.124 1.00 72.56 623 PRO A C 1
ATOM 4915 O O . PRO A 1 623 ? -18.876 -37.100 -2.673 1.00 72.56 623 PRO A O 1
ATOM 4918 N N . PHE A 1 624 ? -20.154 -36.029 -1.156 1.00 75.50 624 PHE A N 1
ATOM 4919 C CA . PHE A 1 624 ? -19.175 -35.084 -0.644 1.00 75.50 624 PHE A CA 1
ATOM 4920 C C . PHE A 1 624 ? -19.453 -34.827 0.844 1.00 75.50 624 PHE A C 1
ATOM 4922 O O . PHE A 1 624 ? -20.611 -34.768 1.246 1.00 75.50 624 PHE A O 1
ATOM 4929 N N . LEU A 1 625 ? -18.401 -34.678 1.645 1.00 76.50 625 LEU A N 1
ATOM 4930 C CA . LEU A 1 625 ? -18.444 -34.293 3.055 1.00 76.50 625 LEU A CA 1
ATOM 4931 C C . LEU A 1 625 ? -17.302 -33.293 3.282 1.00 76.50 625 LEU A C 1
ATOM 4933 O O . LEU A 1 625 ? -16.134 -33.685 3.327 1.00 76.50 625 LEU A O 1
ATOM 4937 N N . ALA A 1 626 ? -17.628 -32.000 3.346 1.00 69.38 626 ALA A N 1
ATOM 4938 C CA . ALA A 1 626 ? -16.634 -30.924 3.388 1.00 69.38 626 ALA A CA 1
ATOM 4939 C C . ALA A 1 626 ? -15.790 -30.923 4.681 1.00 69.38 626 ALA A C 1
ATOM 4941 O O . ALA A 1 626 ? -16.131 -31.581 5.666 1.00 69.38 626 ALA A O 1
ATOM 4942 N N . GLU A 1 627 ? -14.666 -30.207 4.689 1.00 71.44 627 GLU A N 1
ATOM 4943 C CA . GLU A 1 627 ? -13.859 -29.990 5.894 1.00 71.44 627 GLU A CA 1
ATOM 4944 C C . GLU A 1 627 ? -14.666 -29.267 6.985 1.00 71.44 627 GLU A C 1
ATOM 4946 O O . GLU A 1 627 ? -15.374 -28.298 6.717 1.00 71.44 627 GLU A O 1
ATOM 4951 N N . HIS A 1 628 ? -14.613 -29.771 8.222 1.00 66.31 628 HIS A N 1
ATOM 4952 C CA . HIS A 1 628 ? -15.376 -29.282 9.387 1.00 66.31 628 HIS A CA 1
ATOM 4953 C C . HIS A 1 628 ? -16.913 -29.260 9.239 1.00 66.31 628 HIS A C 1
ATOM 4955 O O . HIS A 1 628 ? -17.624 -28.974 10.209 1.00 66.31 628 HIS A O 1
ATOM 4961 N N . ALA A 1 629 ? -17.445 -29.627 8.072 1.00 64.56 629 ALA A N 1
ATOM 4962 C CA . ALA A 1 629 ? -18.861 -29.857 7.868 1.00 64.56 629 ALA A CA 1
ATOM 4963 C C . ALA A 1 629 ? -19.333 -31.093 8.636 1.00 64.56 629 ALA A C 1
ATOM 4965 O O . ALA A 1 629 ? -18.560 -31.962 9.062 1.00 64.56 629 ALA A O 1
ATOM 4966 N N . ASN A 1 630 ? -20.642 -31.129 8.847 1.00 75.38 630 ASN A N 1
ATOM 4967 C CA . ASN A 1 630 ? -21.293 -32.136 9.654 1.00 75.38 630 ASN A CA 1
ATOM 4968 C C . ASN A 1 630 ? -22.604 -32.559 9.000 1.00 75.38 630 ASN A C 1
ATOM 4970 O O . ASN A 1 630 ? -23.452 -31.721 8.718 1.00 75.38 630 ASN A O 1
ATOM 4974 N N . GLU A 1 631 ? -22.758 -33.859 8.787 1.00 75.62 631 GLU A N 1
ATOM 4975 C CA . GLU A 1 631 ? -23.876 -34.437 8.046 1.00 75.62 631 GLU A CA 1
ATOM 4976 C C . GLU A 1 631 ? -24.740 -35.291 8.965 1.00 75.62 631 GLU A C 1
ATOM 4978 O O . GLU A 1 631 ? -24.231 -36.090 9.756 1.00 75.62 631 GLU A O 1
ATOM 4983 N N . SER A 1 632 ? -26.057 -35.099 8.883 1.00 73.75 632 SER A N 1
ATOM 4984 C CA . SER A 1 632 ? -27.021 -35.684 9.819 1.00 73.75 632 SER A CA 1
ATOM 4985 C C . SER A 1 632 ? -27.774 -36.842 9.173 1.00 73.75 632 SER A C 1
ATOM 4987 O O . SER A 1 632 ? -28.727 -36.650 8.423 1.00 73.75 632 SER A O 1
ATOM 4989 N N . ILE A 1 633 ? -27.353 -38.064 9.496 1.00 73.56 633 ILE A N 1
ATOM 4990 C CA . ILE A 1 633 ? -27.897 -39.308 8.947 1.00 73.56 633 ILE A CA 1
ATOM 4991 C C . ILE A 1 633 ? -28.966 -39.849 9.906 1.00 73.56 633 ILE A C 1
ATOM 4993 O O . ILE A 1 633 ? -28.683 -40.129 11.076 1.00 73.56 633 ILE A O 1
ATOM 4997 N N . ARG A 1 634 ? -30.210 -39.999 9.433 1.00 63.78 634 ARG A N 1
ATOM 4998 C CA . ARG A 1 634 ? -31.347 -40.417 10.271 1.00 63.78 634 ARG A CA 1
ATOM 4999 C C . ARG A 1 634 ? -31.504 -41.939 10.281 1.00 63.78 634 ARG A C 1
ATOM 5001 O O . ARG A 1 634 ? -32.158 -42.498 9.402 1.00 63.78 634 ARG A O 1
ATOM 5008 N N . LEU A 1 635 ? -30.996 -42.601 11.322 1.00 69.62 635 LEU A N 1
ATOM 5009 C CA . LEU A 1 635 ? -31.345 -43.994 11.620 1.00 69.62 635 LEU A CA 1
ATOM 5010 C C . LEU A 1 635 ? -32.717 -44.016 12.303 1.00 69.62 635 LEU A C 1
ATOM 5012 O O . LEU A 1 635 ? -32.908 -43.338 13.314 1.00 69.62 635 LEU A O 1
ATOM 5016 N N . HIS A 1 636 ? -33.675 -44.784 11.790 1.00 63.53 636 HIS A N 1
ATOM 5017 C CA . HIS A 1 636 ? -35.026 -44.800 12.357 1.00 63.53 636 HIS A CA 1
ATOM 5018 C C . HIS A 1 636 ? -35.638 -46.201 12.413 1.00 63.53 636 HIS A C 1
ATOM 5020 O O . HIS A 1 636 ? -35.644 -46.933 11.421 1.00 63.53 636 HIS A O 1
ATOM 5026 N N . GLY A 1 637 ? -36.143 -46.580 13.592 1.00 64.06 637 GLY A N 1
ATOM 5027 C CA . GLY A 1 637 ? -36.642 -47.931 13.838 1.00 64.06 637 GLY A CA 1
ATOM 5028 C C . GLY A 1 637 ? -37.053 -48.241 15.276 1.00 64.06 637 GLY A C 1
ATOM 5029 O O . GLY A 1 637 ? -36.916 -47.420 16.182 1.00 64.06 637 GLY A O 1
ATOM 5030 N N . THR A 1 638 ? -37.608 -49.434 15.478 1.00 60.97 638 THR A N 1
ATOM 5031 C CA . THR A 1 638 ? -38.235 -49.854 16.740 1.00 60.97 638 THR A CA 1
ATOM 5032 C C . THR A 1 638 ? -37.253 -50.586 17.649 1.00 60.97 638 THR A C 1
ATOM 5034 O O . THR A 1 638 ? -36.591 -51.539 17.243 1.00 60.97 638 THR A O 1
ATOM 5037 N N . VAL A 1 639 ? -37.191 -50.183 18.921 1.00 68.00 639 VAL A N 1
ATOM 5038 C CA . VAL A 1 639 ? -36.357 -50.850 19.935 1.00 68.00 639 VAL A CA 1
ATOM 5039 C C . VAL A 1 639 ? -37.029 -52.161 20.370 1.00 68.00 639 VAL A C 1
ATOM 5041 O O . VAL A 1 639 ? -38.123 -52.104 20.941 1.00 68.00 639 VAL A O 1
ATOM 5044 N N . PRO A 1 640 ? -36.415 -53.347 20.181 1.00 63.59 640 PRO A N 1
ATOM 5045 C CA . PRO A 1 640 ? -37.044 -54.615 20.543 1.00 63.59 640 PRO A CA 1
ATOM 5046 C C . PRO A 1 640 ? -37.388 -54.695 22.035 1.00 63.59 640 PRO A C 1
ATOM 5048 O O . PRO A 1 640 ? -36.597 -54.306 22.893 1.00 63.59 640 PRO A O 1
ATOM 5051 N N . LYS A 1 641 ? -38.537 -55.286 22.386 1.00 64.38 641 LYS A N 1
ATOM 5052 C CA . LYS A 1 641 ? -38.946 -55.442 23.800 1.00 64.38 641 LYS A CA 1
ATOM 5053 C C . LYS A 1 641 ? -37.999 -56.335 24.623 1.00 64.38 641 LYS A C 1
ATOM 5055 O O . LYS A 1 641 ? -37.985 -56.231 25.842 1.00 64.38 641 LYS A O 1
ATOM 5060 N N . ALA A 1 642 ? -37.185 -57.163 23.963 1.00 63.25 642 ALA A N 1
ATOM 5061 C CA . ALA A 1 642 ? -36.133 -57.984 24.574 1.00 63.25 642 ALA A CA 1
ATOM 5062 C C . ALA A 1 642 ? -34.753 -57.284 24.663 1.00 63.25 642 ALA A C 1
ATOM 5064 O O . ALA A 1 642 ? -33.762 -57.922 25.018 1.00 63.25 642 ALA A O 1
ATOM 5065 N N . ALA A 1 643 ? -34.666 -55.993 24.324 1.00 63.56 643 ALA A N 1
ATOM 5066 C CA . ALA A 1 643 ? -33.431 -55.217 24.366 1.00 63.56 643 ALA A CA 1
ATOM 5067 C C . ALA A 1 643 ? -32.833 -55.129 25.781 1.00 63.56 643 ALA A C 1
ATOM 5069 O O . ALA A 1 643 ? -33.522 -54.769 26.743 1.00 63.56 643 ALA A O 1
ATOM 5070 N N . LYS A 1 644 ? -31.524 -55.395 25.877 1.00 68.75 644 LYS A N 1
ATOM 5071 C CA . LYS A 1 644 ? -30.711 -55.158 27.079 1.00 68.75 644 LYS A CA 1
ATOM 5072 C C . LYS A 1 644 ? -30.670 -53.663 27.409 1.00 68.75 644 LYS A C 1
ATOM 5074 O O . LYS A 1 644 ? -30.653 -52.831 26.507 1.00 68.75 644 LYS A O 1
ATOM 5079 N N . ASP A 1 645 ? -30.538 -53.339 28.693 1.00 71.12 645 ASP A N 1
ATOM 5080 C CA . ASP A 1 645 ? -30.500 -51.950 29.184 1.00 71.12 645 ASP A CA 1
ATOM 5081 C C . ASP A 1 645 ? -29.271 -51.161 28.692 1.00 71.12 645 ASP A C 1
ATOM 5083 O O . ASP A 1 645 ? -29.264 -49.932 28.724 1.00 71.12 645 ASP A O 1
ATOM 5087 N N . LYS A 1 646 ? -28.232 -51.861 28.215 1.00 74.44 646 LYS A N 1
ATOM 5088 C CA . LYS A 1 646 ? -27.068 -51.296 27.520 1.00 74.44 646 LYS A CA 1
ATOM 5089 C C . LYS A 1 646 ? -26.838 -51.999 26.186 1.00 74.44 646 LYS A C 1
ATOM 5091 O O . LYS A 1 646 ? -27.021 -53.212 26.073 1.00 74.44 646 LYS A O 1
ATOM 5096 N N . VAL A 1 647 ? -26.422 -51.204 25.208 1.00 70.75 647 VAL A N 1
ATOM 5097 C CA . VAL A 1 647 ? -26.384 -51.518 23.774 1.00 70.75 647 VAL A CA 1
ATOM 5098 C C . VAL A 1 647 ? -25.094 -50.971 23.187 1.00 70.75 647 VAL A C 1
ATOM 5100 O O . VAL A 1 647 ? -24.631 -49.920 23.644 1.00 70.75 647 VAL A O 1
ATOM 5103 N N . SER A 1 648 ? -24.575 -51.584 22.125 1.00 72.94 648 SER A N 1
ATOM 5104 C CA . SER A 1 648 ? -23.663 -50.875 21.232 1.00 72.94 648 SER A CA 1
ATOM 5105 C C . SER A 1 648 ? -24.014 -51.019 19.753 1.00 72.94 648 SER A C 1
ATOM 5107 O O . SER A 1 648 ? -24.415 -52.083 19.276 1.00 72.94 648 SER A O 1
ATOM 5109 N N . ILE A 1 649 ? -23.839 -49.909 19.036 1.00 77.12 649 ILE A N 1
ATOM 5110 C CA . ILE A 1 649 ? -23.811 -49.860 17.574 1.00 77.12 649 ILE A CA 1
ATOM 5111 C C . ILE A 1 649 ? -22.369 -49.616 17.118 1.00 77.12 649 ILE A C 1
ATOM 5113 O O . ILE A 1 649 ? -21.649 -48.819 17.719 1.00 77.12 649 ILE A O 1
ATOM 5117 N N . GLU A 1 650 ? -21.933 -50.309 16.073 1.00 79.19 650 GLU A N 1
ATOM 5118 C CA . GLU A 1 650 ? -20.640 -50.127 15.411 1.00 79.19 650 GLU A CA 1
ATOM 5119 C C . GLU A 1 650 ? -20.896 -49.449 14.061 1.00 79.19 650 GLU A C 1
ATOM 5121 O O . GLU A 1 650 ? -21.559 -50.003 13.179 1.00 79.19 650 GLU A O 1
ATOM 5126 N N . LEU A 1 651 ? -20.387 -48.225 13.922 1.00 82.25 651 LEU A N 1
ATOM 5127 C CA . LEU A 1 651 ? -20.399 -47.457 12.685 1.00 82.25 651 LEU A CA 1
ATOM 5128 C C . LEU A 1 651 ? -19.169 -47.838 11.861 1.00 82.25 651 LEU A C 1
ATOM 5130 O O . LEU A 1 651 ? -18.047 -47.730 12.355 1.00 82.25 651 LEU A O 1
ATOM 5134 N N . ILE A 1 652 ? -19.373 -48.275 10.622 1.00 83.56 652 ILE A N 1
ATOM 5135 C CA . ILE A 1 652 ? -18.318 -48.673 9.684 1.00 83.56 652 ILE A CA 1
ATOM 5136 C C . ILE A 1 652 ? -18.364 -47.700 8.511 1.00 83.56 652 ILE A C 1
ATOM 5138 O O . ILE A 1 652 ? -19.400 -47.585 7.856 1.00 83.56 652 ILE A O 1
ATOM 5142 N N . TRP A 1 653 ? -17.262 -46.999 8.247 1.00 87.31 653 TRP A N 1
ATOM 5143 C CA . TRP A 1 653 ? -17.207 -45.961 7.219 1.00 87.31 653 TRP A CA 1
ATOM 5144 C C . TRP A 1 653 ? -16.073 -46.182 6.218 1.00 87.31 653 TRP A C 1
ATOM 5146 O O . TRP A 1 653 ? -15.032 -46.756 6.546 1.00 87.31 653 TRP A O 1
ATOM 5156 N N . SER A 1 654 ? -16.267 -45.683 4.998 1.00 85.25 654 SER A N 1
ATOM 5157 C CA . SER A 1 654 ? -15.227 -45.591 3.967 1.00 85.25 654 SER A CA 1
ATOM 5158 C C . SER A 1 654 ? -15.433 -44.355 3.099 1.00 85.25 654 SER A C 1
ATOM 5160 O O . SER A 1 654 ? -16.577 -44.006 2.827 1.00 85.25 654 SER A O 1
ATOM 5162 N N . ALA A 1 655 ? -14.361 -43.719 2.637 1.00 86.19 655 ALA A N 1
ATOM 5163 C CA . ALA A 1 655 ? -14.416 -42.536 1.781 1.00 86.19 655 ALA A CA 1
ATOM 5164 C C . ALA A 1 655 ? -13.180 -42.437 0.876 1.00 86.19 655 ALA A C 1
ATOM 5166 O O . ALA A 1 655 ? -12.225 -43.192 1.034 1.00 86.19 655 ALA A O 1
ATOM 5167 N N . THR A 1 656 ? -13.179 -41.480 -0.047 1.00 82.06 656 THR A N 1
ATOM 5168 C CA . THR A 1 656 ? -12.043 -41.160 -0.920 1.00 82.06 656 THR A CA 1
ATOM 5169 C C . THR A 1 656 ? -11.434 -39.817 -0.511 1.00 82.06 656 THR A C 1
ATOM 5171 O O . THR A 1 656 ? -12.165 -38.830 -0.383 1.00 82.06 656 THR A O 1
ATOM 5174 N N . ASN A 1 657 ? -10.115 -39.765 -0.297 1.00 79.12 657 ASN A N 1
ATOM 5175 C CA . ASN A 1 657 ? -9.397 -38.518 0.002 1.00 79.12 657 ASN A CA 1
ATOM 5176 C C . ASN A 1 657 ? -9.230 -37.643 -1.262 1.00 79.12 657 ASN A C 1
ATOM 5178 O O . ASN A 1 657 ? -9.551 -38.058 -2.380 1.00 79.12 657 ASN A O 1
ATOM 5182 N N . ILE A 1 658 ? -8.707 -36.419 -1.114 1.00 73.94 658 ILE A N 1
ATOM 5183 C CA . ILE A 1 658 ? -8.535 -35.504 -2.258 1.00 73.94 658 ILE A CA 1
ATOM 5184 C C . ILE A 1 658 ? -7.488 -35.995 -3.283 1.00 73.94 658 ILE A C 1
ATOM 5186 O O . ILE A 1 658 ? -7.516 -35.557 -4.432 1.00 73.94 658 ILE A O 1
ATOM 5190 N N . ALA A 1 659 ? -6.596 -36.912 -2.887 1.00 65.00 659 ALA A N 1
ATOM 5191 C CA . ALA A 1 659 ? -5.606 -37.549 -3.757 1.00 65.00 659 ALA A CA 1
ATOM 5192 C C . ALA A 1 659 ? -6.182 -38.721 -4.585 1.00 65.00 659 ALA A C 1
ATOM 5194 O O . ALA A 1 659 ? -5.527 -39.191 -5.515 1.00 65.00 659 ALA A O 1
ATOM 5195 N N . GLY A 1 660 ? -7.416 -39.160 -4.300 1.00 70.69 660 GLY A N 1
ATOM 5196 C CA . GLY A 1 660 ? -8.097 -40.252 -5.005 1.00 70.69 660 GLY A CA 1
ATOM 5197 C C . GLY A 1 660 ? -7.953 -41.632 -4.351 1.00 70.69 660 GLY A C 1
ATOM 5198 O O . GLY A 1 660 ? -8.329 -42.632 -4.960 1.00 70.69 660 GLY A O 1
ATOM 5199 N N . GLU A 1 661 ? -7.427 -41.708 -3.130 1.00 77.25 661 GLU A N 1
ATOM 5200 C CA . GLU A 1 661 ? -7.204 -42.955 -2.394 1.00 77.25 661 GLU A CA 1
ATOM 5201 C C . GLU A 1 661 ? -8.383 -43.283 -1.470 1.00 77.25 661 GLU A C 1
ATOM 5203 O O . GLU A 1 661 ? -8.986 -42.391 -0.869 1.00 77.25 661 GLU A O 1
ATOM 5208 N N . THR A 1 662 ? -8.703 -44.571 -1.315 1.00 79.69 662 THR A N 1
ATOM 5209 C CA . THR A 1 662 ? -9.803 -45.025 -0.451 1.00 79.69 662 THR A CA 1
ATOM 5210 C C . THR A 1 662 ? -9.333 -45.271 0.985 1.00 79.69 662 THR A C 1
ATOM 5212 O O . THR A 1 662 ? -8.494 -46.135 1.239 1.00 79.69 662 THR A O 1
ATOM 5215 N N . VAL A 1 663 ? -9.941 -44.556 1.929 1.00 82.44 663 VAL A N 1
ATOM 5216 C CA . VAL A 1 663 ? -9.724 -44.638 3.382 1.00 82.44 663 VAL A CA 1
ATOM 5217 C C . VAL A 1 663 ? -10.945 -45.270 4.057 1.00 82.44 663 VAL A C 1
ATOM 5219 O O . VAL A 1 663 ? -12.061 -45.164 3.549 1.00 82.44 663 VAL A O 1
ATOM 5222 N N . GLN A 1 664 ? -10.759 -45.940 5.196 1.00 85.38 664 GLN A N 1
ATOM 5223 C CA . GLN A 1 664 ? -11.838 -46.625 5.922 1.00 85.38 664 GLN A CA 1
ATOM 5224 C C . GLN A 1 664 ? -11.555 -46.723 7.425 1.00 85.38 664 GLN A C 1
ATOM 5226 O O . GLN A 1 664 ? -10.397 -46.799 7.836 1.00 85.38 664 GLN A O 1
ATOM 5231 N N . GLY A 1 665 ? -12.609 -46.788 8.240 1.00 82.94 665 GLY A N 1
ATOM 5232 C CA . GLY A 1 665 ? -12.500 -46.870 9.695 1.00 82.94 665 GLY A CA 1
ATOM 5233 C C . GLY A 1 665 ? -13.774 -47.371 10.376 1.00 82.94 665 GLY A C 1
ATOM 5234 O O . GLY A 1 665 ? -14.780 -47.665 9.727 1.00 82.94 665 GLY A O 1
ATOM 5235 N N . ARG A 1 666 ? -13.720 -47.510 11.707 1.00 84.19 666 ARG A N 1
ATOM 5236 C CA . ARG A 1 666 ? -14.842 -47.997 12.528 1.00 84.19 666 ARG A CA 1
ATOM 5237 C C . ARG A 1 666 ? -14.933 -47.276 13.868 1.00 84.19 666 ARG A C 1
ATOM 5239 O O . ARG A 1 666 ? -13.903 -46.983 14.471 1.00 84.19 666 ARG A O 1
ATOM 5246 N N . ARG A 1 667 ? -16.152 -47.035 14.362 1.00 82.75 667 ARG A N 1
ATOM 5247 C CA . ARG A 1 667 ? -16.407 -46.307 15.617 1.00 82.75 667 ARG A CA 1
ATOM 5248 C C . ARG A 1 667 ? -17.619 -46.878 16.355 1.00 82.75 667 ARG A C 1
ATOM 5250 O O . ARG A 1 667 ? -18.733 -46.857 15.843 1.00 82.75 667 ARG A O 1
ATOM 5257 N N . GLN A 1 668 ? -17.415 -47.366 17.577 1.00 81.75 668 GLN A N 1
ATOM 5258 C CA . GLN A 1 668 ? -18.477 -47.944 18.410 1.00 81.75 668 GLN A CA 1
ATOM 5259 C C . GLN A 1 668 ? -19.147 -46.872 19.291 1.00 81.75 668 GLN A C 1
ATOM 5261 O O . GLN A 1 668 ? -18.463 -46.032 19.875 1.00 81.75 668 GLN A O 1
ATOM 5266 N N . ILE A 1 669 ? -20.478 -46.898 19.404 1.00 78.75 669 ILE A N 1
ATOM 5267 C CA . ILE A 1 669 ? -21.276 -45.987 20.241 1.00 78.75 669 ILE A CA 1
ATOM 5268 C C . ILE A 1 669 ? -22.110 -46.805 21.224 1.00 78.75 669 ILE A C 1
ATOM 5270 O O . ILE A 1 669 ? -22.843 -47.707 20.822 1.00 78.75 669 ILE A O 1
ATOM 5274 N N . ALA A 1 670 ? -22.017 -46.469 22.512 1.00 78.75 670 ALA A N 1
ATOM 5275 C CA . ALA A 1 670 ? -22.843 -47.062 23.558 1.00 78.75 670 ALA A CA 1
ATOM 5276 C C . ALA A 1 670 ? -24.158 -46.284 23.740 1.00 78.75 670 ALA A C 1
ATOM 5278 O O . ALA A 1 670 ? -24.156 -45.051 23.829 1.00 78.75 670 ALA A O 1
ATOM 5279 N N . LEU A 1 671 ? -25.267 -47.019 23.843 1.00 77.19 671 LEU A N 1
ATOM 5280 C CA . LEU A 1 671 ? -26.615 -46.491 24.074 1.00 77.19 671 LEU A CA 1
ATOM 5281 C C . LEU A 1 671 ? -27.260 -47.206 25.274 1.00 77.19 671 LEU A C 1
ATOM 5283 O O . LEU A 1 671 ? -26.897 -48.334 25.616 1.00 77.19 671 LEU A O 1
ATOM 5287 N N . THR A 1 672 ? -28.207 -46.538 25.930 1.00 75.81 672 THR A N 1
ATOM 5288 C CA . THR A 1 672 ? -28.947 -47.042 27.101 1.00 75.81 672 THR A CA 1
ATOM 5289 C C . THR A 1 672 ? -30.428 -47.173 26.756 1.00 75.81 672 THR A C 1
ATOM 5291 O O . THR A 1 672 ? -30.984 -46.274 26.128 1.00 75.81 672 THR A O 1
ATOM 5294 N N . VAL A 1 673 ? -31.085 -48.255 27.170 1.00 73.25 673 VAL A N 1
ATOM 5295 C CA . VAL A 1 673 ? -32.528 -48.456 26.946 1.00 73.25 673 VAL A CA 1
ATOM 5296 C C . VAL A 1 673 ? -33.315 -48.102 28.208 1.00 73.25 673 VAL A C 1
ATOM 5298 O O . VAL A 1 673 ? -32.891 -48.432 29.313 1.00 73.25 673 VAL A O 1
ATOM 5301 N N . VAL A 1 674 ? -34.445 -47.412 28.041 1.00 74.38 674 VAL A N 1
ATOM 5302 C CA . VAL A 1 674 ? -35.336 -46.966 29.126 1.00 74.38 674 VAL A CA 1
ATOM 5303 C C . VAL A 1 674 ? -36.801 -47.272 28.810 1.00 74.38 674 VAL A C 1
ATOM 5305 O O . VAL A 1 674 ? -37.184 -47.369 27.644 1.00 74.38 674 VAL A O 1
ATOM 5308 N N . ASP A 1 675 ? -37.629 -47.396 29.844 1.00 67.31 675 ASP A N 1
ATOM 5309 C CA . ASP A 1 675 ? -39.082 -47.553 29.723 1.00 67.31 675 ASP A CA 1
ATOM 5310 C C . ASP A 1 675 ? -39.774 -46.169 29.817 1.00 67.31 675 ASP A C 1
ATOM 5312 O O . ASP A 1 675 ? -39.240 -45.234 30.415 1.00 67.31 675 ASP A O 1
ATOM 5316 N N . GLY A 1 676 ? -40.893 -45.982 29.108 1.00 51.03 676 GLY A N 1
ATOM 5317 C CA . GLY A 1 676 ? -41.164 -44.716 28.404 1.00 51.03 676 GLY A CA 1
ATOM 5318 C C . GLY A 1 676 ? -42.276 -43.795 28.918 1.00 51.03 676 GLY A C 1
ATOM 5319 O O . GLY A 1 676 ? -43.065 -43.355 28.076 1.00 51.03 676 GLY A O 1
ATOM 5320 N N . ASP A 1 677 ? -42.298 -43.485 30.221 1.00 40.84 677 ASP A N 1
ATOM 5321 C CA . ASP A 1 677 ? -43.371 -42.731 30.910 1.00 40.84 677 ASP A CA 1
ATOM 5322 C C . ASP A 1 677 ? -42.923 -41.351 31.467 1.00 40.84 677 ASP A C 1
ATOM 5324 O O . ASP A 1 677 ? -43.170 -41.026 32.630 1.00 40.84 677 ASP A O 1
ATOM 5328 N N . GLN A 1 678 ? -42.234 -40.524 30.666 1.00 39.72 678 GLN A N 1
ATOM 5329 C CA . GLN A 1 678 ? -41.958 -39.111 31.000 1.00 39.72 678 GLN A CA 1
ATOM 5330 C C . GLN A 1 678 ? -42.118 -38.202 29.771 1.00 39.72 678 GLN A C 1
ATOM 5332 O O . GLN A 1 678 ? -41.380 -38.336 28.795 1.00 39.72 678 GLN A O 1
ATOM 5337 N N . GLU A 1 679 ? -43.071 -37.273 29.848 1.00 36.16 679 GLU A N 1
ATOM 5338 C CA . GLU A 1 679 ? -43.327 -36.202 28.873 1.00 36.16 679 GLU A CA 1
ATOM 5339 C C . GLU A 1 679 ? -42.742 -34.870 29.380 1.00 36.16 679 GLU A C 1
ATOM 5341 O O . GLU A 1 679 ? -42.536 -34.705 30.583 1.00 36.16 679 GLU A O 1
ATOM 5346 N N . PHE A 1 680 ? -42.483 -33.918 28.477 1.00 33.84 680 PHE A N 1
ATOM 5347 C CA . PHE A 1 680 ? -42.065 -32.550 28.812 1.00 33.84 680 PHE A CA 1
ATOM 5348 C C . PHE A 1 680 ? -42.737 -31.526 27.883 1.00 33.84 680 PHE A C 1
ATOM 5350 O O . PHE A 1 680 ? -43.112 -31.848 26.758 1.00 33.84 680 PHE A O 1
ATOM 5357 N N . GLU A 1 681 ? -42.924 -30.312 28.401 1.00 32.97 681 GLU A N 1
ATOM 5358 C CA . GLU A 1 681 ? -43.890 -29.317 27.915 1.00 32.97 681 GLU A CA 1
ATOM 5359 C C . GLU A 1 681 ? -43.425 -28.504 26.690 1.00 32.97 681 GLU A C 1
ATOM 5361 O O . GLU A 1 681 ? -42.232 -28.291 26.465 1.00 32.97 681 GLU A O 1
ATOM 5366 N N . THR A 1 682 ? -44.400 -27.989 25.935 1.00 33.38 682 THR A N 1
ATOM 5367 C CA . THR A 1 682 ? -44.229 -27.031 24.829 1.00 33.38 682 THR A CA 1
ATOM 5368 C C . THR A 1 682 ? -44.710 -25.624 25.206 1.00 33.38 682 THR A C 1
ATOM 5370 O O . THR A 1 682 ? -45.580 -25.471 26.057 1.00 33.38 682 THR A O 1
ATOM 5373 N N . ASP A 1 683 ? -44.193 -24.623 24.488 1.00 33.88 683 ASP A N 1
ATOM 5374 C CA . ASP A 1 683 ? -44.574 -23.201 24.485 1.00 33.88 683 ASP A CA 1
ATOM 5375 C C . ASP A 1 683 ? -44.401 -22.367 25.770 1.00 33.88 683 ASP A C 1
ATOM 5377 O O . ASP A 1 683 ? -45.221 -22.332 26.683 1.00 33.88 683 ASP A O 1
ATOM 5381 N N . THR A 1 684 ? -43.389 -21.497 25.726 1.00 30.84 684 THR A N 1
ATOM 5382 C CA . THR A 1 684 ? -43.462 -20.126 26.262 1.00 30.84 684 THR A CA 1
ATOM 5383 C C . THR A 1 684 ? -42.651 -19.187 25.356 1.00 30.84 684 THR A C 1
ATOM 5385 O O . THR A 1 684 ? -41.613 -19.606 24.836 1.00 30.84 684 THR A O 1
ATOM 5388 N N . PRO A 1 685 ? -43.076 -17.924 25.138 1.00 40.88 685 PRO A N 1
ATOM 5389 C CA . PRO A 1 685 ? -42.295 -16.963 24.359 1.00 40.88 685 PRO A CA 1
ATOM 5390 C C . PRO A 1 685 ? -40.906 -16.723 24.962 1.00 40.88 685 PRO A C 1
ATOM 5392 O O . PRO A 1 685 ? -40.745 -16.608 26.177 1.00 40.88 685 PRO A O 1
ATOM 5395 N N . LEU A 1 686 ? -39.893 -16.631 24.103 1.00 48.81 686 LEU A N 1
ATOM 5396 C CA . LEU A 1 686 ? -38.493 -16.558 24.513 1.00 48.81 686 LEU A CA 1
ATOM 5397 C C . LEU A 1 686 ? -38.125 -15.158 25.032 1.00 48.81 686 LEU A C 1
ATOM 5399 O O . LEU A 1 686 ? -37.853 -14.248 24.250 1.00 48.81 686 LEU A O 1
ATOM 5403 N N . GLU A 1 687 ? -38.038 -14.988 26.354 1.00 55.81 687 GLU A N 1
ATOM 5404 C CA . GLU A 1 687 ? -37.502 -13.767 26.975 1.00 55.81 687 GLU A CA 1
ATOM 5405 C C . GLU A 1 687 ? -35.988 -13.612 26.699 1.00 55.81 687 GLU A C 1
ATOM 5407 O O . GLU A 1 687 ? -35.132 -14.018 27.484 1.00 55.81 687 GLU A O 1
ATOM 5412 N N . LEU A 1 688 ? -35.635 -13.010 25.558 1.00 66.62 688 LEU A N 1
ATOM 5413 C CA . LEU A 1 688 ? -34.243 -12.706 25.171 1.00 66.62 688 LEU A CA 1
ATOM 5414 C C . LEU A 1 688 ? -33.696 -11.403 25.793 1.00 66.62 688 LEU A C 1
ATOM 5416 O O . LEU A 1 688 ? -32.500 -11.100 25.676 1.00 66.62 688 LEU A O 1
ATOM 5420 N N . GLY A 1 689 ? -34.567 -10.637 26.457 1.00 72.12 689 GLY A N 1
ATOM 5421 C CA . GLY A 1 689 ? -34.294 -9.279 26.925 1.00 72.12 689 GLY A CA 1
ATOM 5422 C C . GLY A 1 689 ? -34.197 -8.266 25.779 1.00 72.12 689 GLY A C 1
ATOM 5423 O O . GLY A 1 689 ? -34.565 -8.547 24.641 1.00 72.12 689 GLY A O 1
ATOM 5424 N N . GLY A 1 690 ? -33.694 -7.068 26.082 1.00 78.94 690 GLY A N 1
ATOM 5425 C CA . GLY A 1 690 ? -33.405 -6.059 25.060 1.00 78.94 690 GLY A CA 1
ATOM 5426 C C . GLY A 1 690 ? -32.195 -6.429 24.192 1.00 78.94 690 GLY A C 1
ATOM 5427 O O . GLY A 1 690 ? -31.258 -7.085 24.668 1.00 78.94 690 GLY A O 1
ATOM 5428 N N . SER A 1 691 ? -32.212 -5.961 22.939 1.00 88.12 691 SER A N 1
ATOM 5429 C CA . SER A 1 691 ? -31.080 -6.061 22.009 1.00 88.12 691 SER A CA 1
ATOM 5430 C C . SER A 1 691 ? -29.807 -5.465 22.630 1.00 88.12 691 SER A C 1
ATOM 5432 O O . SER A 1 691 ? -29.864 -4.374 23.206 1.00 88.12 691 SER A O 1
ATOM 5434 N N . PRO A 1 692 ? -28.650 -6.144 22.535 1.00 87.88 692 PRO A N 1
ATOM 5435 C CA . PRO A 1 692 ? -27.389 -5.595 23.017 1.00 87.88 692 PRO A CA 1
ATOM 5436 C C . PRO A 1 692 ? -26.761 -4.597 22.031 1.00 87.88 692 PRO A C 1
ATOM 5438 O O . PRO A 1 692 ? -25.968 -3.758 22.459 1.00 87.88 692 PRO A O 1
ATOM 5441 N N . TYR A 1 693 ? -27.083 -4.670 20.738 1.00 92.56 693 TYR A N 1
ATOM 5442 C CA . TYR A 1 693 ? -26.415 -3.893 19.691 1.00 92.56 693 TYR A CA 1
ATOM 5443 C C . TYR A 1 693 ? -26.787 -2.401 19.757 1.00 92.56 693 TYR A C 1
ATOM 5445 O O . TYR A 1 693 ? -27.933 -2.038 20.016 1.00 92.56 693 TYR A O 1
ATOM 5453 N N . VAL A 1 694 ? -25.816 -1.515 19.521 1.00 87.81 694 VAL A N 1
ATOM 5454 C CA . VAL A 1 694 ? -25.971 -0.059 19.652 1.00 87.81 694 VAL A CA 1
ATOM 5455 C C . VAL A 1 694 ? -26.102 0.580 18.271 1.00 87.81 694 VAL A C 1
ATOM 5457 O O . VAL A 1 694 ? -25.159 0.630 17.482 1.00 87.81 694 VAL A O 1
ATOM 5460 N N . CYS A 1 695 ? -27.292 1.107 17.989 1.00 82.88 695 CYS A N 1
ATOM 5461 C CA . CYS A 1 695 ? -27.606 1.783 16.734 1.00 82.88 695 CYS A CA 1
ATOM 5462 C C . CYS A 1 695 ? -27.543 3.308 16.900 1.00 82.88 695 CYS A C 1
ATOM 5464 O O . CYS A 1 695 ? -28.209 3.875 17.759 1.00 82.88 695 CYS A O 1
ATOM 5466 N N . GLY A 1 696 ? -26.784 3.989 16.038 1.00 74.50 696 GLY A N 1
ATOM 5467 C CA . GLY A 1 696 ? -26.789 5.454 15.910 1.00 74.50 696 GLY A CA 1
ATOM 5468 C C . GLY A 1 696 ? -25.996 6.226 16.973 1.00 74.50 696 GLY A C 1
ATOM 5469 O O . GLY A 1 696 ? -25.335 7.203 16.613 1.00 74.50 696 GLY A O 1
ATOM 5470 N N . ASP A 1 697 ? -26.009 5.786 18.229 1.00 83.19 697 ASP A N 1
ATOM 5471 C CA . ASP A 1 697 ? -25.220 6.382 19.313 1.00 83.19 697 ASP A CA 1
ATOM 5472 C C . ASP A 1 697 ? -23.747 5.921 19.299 1.00 83.19 697 ASP A C 1
ATOM 5474 O O . ASP A 1 697 ? -23.448 4.789 18.909 1.00 83.19 697 ASP A O 1
ATOM 5478 N N . PRO A 1 698 ? -22.791 6.751 19.763 1.00 85.31 698 PRO A N 1
ATOM 5479 C CA . PRO A 1 698 ? -21.423 6.305 19.994 1.00 85.31 698 PRO A CA 1
ATOM 5480 C C . PRO A 1 698 ? -21.352 5.309 21.157 1.00 85.31 698 PRO A C 1
ATOM 5482 O O . PRO A 1 698 ? -21.673 5.650 22.297 1.00 85.31 698 PRO A O 1
ATOM 5485 N N . VAL A 1 699 ? -20.844 4.102 20.886 1.00 88.69 699 VAL A N 1
ATOM 5486 C CA . VAL A 1 699 ? -20.482 3.115 21.918 1.00 88.69 699 VAL A CA 1
ATOM 5487 C C . VAL A 1 699 ? -19.539 3.753 22.947 1.00 88.69 699 VAL A C 1
ATOM 5489 O O . VAL A 1 699 ? -18.538 4.370 22.570 1.00 88.69 699 VAL A O 1
ATOM 5492 N N . ARG A 1 700 ? -19.881 3.611 24.232 1.00 88.00 700 ARG A N 1
ATOM 5493 C CA . ARG A 1 700 ? -19.191 4.199 25.395 1.00 88.00 700 ARG A CA 1
ATOM 5494 C C . ARG A 1 700 ? -18.422 3.128 26.191 1.00 88.00 700 ARG A C 1
ATOM 5496 O O . ARG A 1 700 ? -18.716 1.949 25.996 1.00 88.00 700 ARG A O 1
ATOM 5503 N N . PRO A 1 701 ? -17.511 3.496 27.116 1.00 84.75 701 PRO A N 1
ATOM 5504 C CA . PRO A 1 701 ? -16.724 2.534 27.899 1.00 84.75 701 PRO A CA 1
ATOM 5505 C C . PRO A 1 701 ? -17.550 1.536 28.719 1.00 84.75 701 PRO A C 1
ATOM 5507 O O . PRO A 1 701 ? -17.092 0.427 28.974 1.00 84.75 701 PRO A O 1
ATOM 5510 N N . GLU A 1 702 ? -18.771 1.902 29.120 1.00 85.12 702 GLU A N 1
ATOM 5511 C CA . GLU A 1 702 ? -19.693 1.016 29.844 1.00 85.12 702 GLU A CA 1
ATOM 5512 C C . GLU A 1 702 ? -20.297 -0.082 28.951 1.00 85.12 702 GLU A C 1
ATOM 5514 O O . GLU A 1 702 ? -20.926 -1.005 29.463 1.00 85.12 702 GLU A O 1
ATOM 5519 N N . ARG A 1 703 ? -20.129 0.026 27.625 1.00 85.19 703 ARG A N 1
ATOM 5520 C CA . ARG A 1 703 ? -20.617 -0.906 26.597 1.00 85.19 703 ARG A CA 1
ATOM 5521 C C . ARG A 1 703 ? -19.473 -1.461 25.739 1.00 85.19 703 ARG A C 1
ATOM 5523 O O . ARG A 1 703 ? -19.577 -1.581 24.518 1.00 85.19 703 ARG A O 1
ATOM 5530 N N . SER A 1 704 ? -18.360 -1.800 26.388 1.00 82.62 704 SER A N 1
ATOM 5531 C CA . SER A 1 704 ? -17.222 -2.475 25.751 1.00 82.62 704 SER A CA 1
ATOM 5532 C C . SER A 1 704 ? -17.569 -3.867 25.199 1.00 82.62 704 SER A C 1
ATOM 5534 O O . SER A 1 704 ? -16.870 -4.361 24.321 1.00 82.62 704 SER A O 1
ATOM 5536 N N . ASP A 1 705 ? -18.693 -4.454 25.626 1.00 83.69 705 ASP A N 1
ATOM 5537 C CA . ASP A 1 705 ? -19.274 -5.689 25.087 1.00 83.69 705 ASP A CA 1
ATOM 5538 C C . ASP A 1 705 ? -19.692 -5.597 23.607 1.00 83.69 705 ASP A C 1
ATOM 5540 O O . ASP A 1 705 ? -19.925 -6.625 22.982 1.00 83.69 705 ASP A O 1
ATOM 5544 N N . VAL A 1 706 ? -19.765 -4.389 23.035 1.00 87.81 706 VAL A N 1
ATOM 5545 C CA . VAL A 1 706 ? -20.025 -4.137 21.603 1.00 87.81 706 VAL A CA 1
ATOM 5546 C C . VAL A 1 706 ? -18.949 -3.251 20.947 1.00 87.81 706 VAL A C 1
ATOM 5548 O O . VAL A 1 706 ? -19.205 -2.597 19.931 1.00 87.81 706 VAL A O 1
ATOM 5551 N N . PHE A 1 707 ? -17.733 -3.213 21.510 1.00 91.25 707 PHE A N 1
ATOM 5552 C CA . PHE A 1 707 ? -16.606 -2.416 21.005 1.00 91.25 707 PHE A CA 1
ATOM 5553 C C . PHE A 1 707 ? -15.390 -3.297 20.668 1.00 91.25 707 PHE A C 1
ATOM 5555 O O . PHE A 1 707 ? -14.595 -3.646 21.537 1.00 91.25 707 PHE A O 1
ATOM 5562 N N . PHE A 1 708 ? -15.227 -3.627 19.382 1.00 90.69 708 PHE A N 1
ATOM 5563 C CA . PHE A 1 708 ? -14.214 -4.571 18.889 1.00 90.69 708 PHE A CA 1
ATOM 5564 C C . PHE A 1 708 ? -13.419 -4.013 17.701 1.00 90.69 708 PHE A C 1
ATOM 5566 O O . PHE A 1 708 ? -13.922 -3.184 16.941 1.00 90.69 708 PHE A O 1
ATOM 5573 N N . GLY A 1 709 ? -12.198 -4.514 17.493 1.00 87.88 709 GLY A N 1
ATOM 5574 C CA . GLY A 1 709 ? -11.369 -4.215 16.317 1.00 87.88 709 GLY A CA 1
ATOM 5575 C C . GLY A 1 709 ? -10.752 -2.816 16.314 1.00 87.88 709 GLY A C 1
ATOM 5576 O O . GLY A 1 709 ? -10.493 -2.261 15.245 1.00 87.88 709 GLY A O 1
ATOM 5577 N N . ARG A 1 710 ? -10.570 -2.226 17.501 1.00 91.19 710 ARG A N 1
ATOM 5578 C CA . ARG A 1 710 ? -10.043 -0.867 17.744 1.00 91.19 710 ARG A CA 1
ATOM 5579 C C . ARG A 1 710 ? -8.994 -0.822 18.865 1.00 91.19 710 ARG A C 1
ATOM 5581 O O . ARG A 1 710 ? -8.423 0.234 19.125 1.00 91.19 710 ARG A O 1
ATOM 5588 N N . GLU A 1 711 ? -8.724 -1.958 19.502 1.00 87.94 711 GLU A N 1
ATOM 5589 C CA . GLU A 1 711 ? -7.805 -2.131 20.627 1.00 87.94 711 GLU A CA 1
ATOM 5590 C C . GLU A 1 711 ? -6.372 -1.709 20.252 1.00 87.94 711 GLU A C 1
ATOM 5592 O O . GLU A 1 711 ? -5.748 -0.920 20.962 1.00 87.94 711 GLU A O 1
ATOM 5597 N N . GLU A 1 712 ? -5.874 -2.154 19.092 1.00 88.38 712 GLU A N 1
ATOM 5598 C CA . GLU A 1 712 ? -4.532 -1.789 18.621 1.00 88.38 712 GLU A CA 1
ATOM 5599 C C . GLU A 1 712 ? -4.426 -0.297 18.275 1.00 88.38 712 GLU A C 1
ATOM 5601 O O . GLU A 1 712 ? -3.442 0.347 18.628 1.00 88.38 712 GLU A O 1
ATOM 5606 N N . LEU A 1 713 ? -5.462 0.277 17.653 1.00 90.31 713 LEU A N 1
ATOM 5607 C CA . LEU A 1 713 ? -5.529 1.702 17.318 1.00 90.31 713 LEU A CA 1
ATOM 5608 C C . LEU A 1 713 ? -5.514 2.582 18.579 1.00 90.31 713 LEU A C 1
ATOM 5610 O O . LEU A 1 713 ? -4.805 3.585 18.623 1.00 90.31 713 LEU A O 1
ATOM 5614 N N . ILE A 1 714 ? -6.230 2.187 19.635 1.00 90.75 714 ILE A N 1
ATOM 5615 C CA . ILE A 1 714 ? -6.165 2.854 20.945 1.00 90.75 714 ILE A CA 1
ATOM 5616 C C . ILE A 1 714 ? -4.747 2.776 21.531 1.00 90.75 714 ILE A C 1
ATOM 5618 O O . ILE A 1 714 ? -4.248 3.771 22.056 1.00 90.75 714 ILE A O 1
ATOM 5622 N N . GLU A 1 715 ? -4.056 1.643 21.389 1.00 89.44 715 GLU A N 1
ATOM 5623 C CA . GLU A 1 715 ? -2.667 1.502 21.839 1.00 89.44 715 GLU A CA 1
ATOM 5624 C C . GLU A 1 715 ? -1.664 2.253 20.937 1.00 89.44 715 GLU A C 1
ATOM 5626 O O . GLU A 1 715 ? -0.632 2.725 21.411 1.00 89.44 715 GLU A O 1
ATOM 5631 N N . GLN A 1 716 ? -1.938 2.430 19.641 1.00 89.38 716 GLN A N 1
ATOM 5632 C CA . GLN A 1 716 ? -1.180 3.340 18.770 1.00 89.38 716 GLN A CA 1
ATOM 5633 C C . GLN A 1 716 ? -1.335 4.797 19.244 1.00 89.38 716 GLN A C 1
ATOM 5635 O O . GLN A 1 716 ? -0.327 5.477 19.442 1.00 89.38 716 GLN A O 1
ATOM 5640 N N . ILE A 1 717 ? -2.566 5.253 19.518 1.00 90.06 717 ILE A N 1
ATOM 5641 C CA . ILE A 1 717 ? -2.849 6.596 20.058 1.00 90.06 717 ILE A CA 1
ATOM 5642 C C . ILE A 1 717 ? -2.136 6.802 21.404 1.00 90.06 717 ILE A C 1
ATOM 5644 O O . ILE A 1 717 ? -1.390 7.772 21.560 1.00 90.06 717 ILE A O 1
ATOM 5648 N N . ARG A 1 718 ? -2.292 5.867 22.355 1.00 89.56 718 ARG A N 1
ATOM 5649 C CA . ARG A 1 718 ? -1.621 5.903 23.668 1.00 89.56 718 ARG A CA 1
ATOM 5650 C C . ARG A 1 718 ? -0.103 6.035 23.515 1.00 89.56 718 ARG A C 1
ATOM 5652 O O . ARG A 1 718 ? 0.496 6.907 24.142 1.00 89.56 718 ARG A O 1
ATOM 5659 N N . ARG A 1 719 ? 0.521 5.212 22.661 1.00 87.00 719 ARG A N 1
ATOM 5660 C CA . ARG A 1 719 ? 1.973 5.255 22.409 1.00 87.00 719 ARG A CA 1
ATOM 5661 C C . ARG A 1 719 ? 2.433 6.575 21.789 1.00 87.00 719 ARG A C 1
ATOM 5663 O O . ARG A 1 719 ? 3.531 7.012 22.123 1.00 87.00 719 ARG A O 1
ATOM 5670 N N . GLN A 1 720 ? 1.639 7.215 20.928 1.00 86.19 720 GLN A N 1
ATOM 5671 C CA . GLN A 1 720 ? 2.009 8.507 20.333 1.00 86.19 720 GLN A CA 1
ATOM 5672 C C . GLN A 1 720 ? 1.950 9.654 21.348 1.00 86.19 720 GLN A C 1
ATOM 5674 O O . GLN A 1 720 ? 2.938 10.379 21.501 1.00 86.19 720 GLN A O 1
ATOM 5679 N N . VAL A 1 721 ? 0.845 9.769 22.097 1.00 85.69 721 VAL A N 1
ATOM 5680 C CA . VAL A 1 721 ? 0.673 10.800 23.138 1.00 85.69 721 VAL A CA 1
ATOM 5681 C C . VAL A 1 721 ? 1.791 10.698 24.183 1.00 85.69 721 VAL A C 1
ATOM 5683 O O . VAL A 1 721 ? 2.467 11.688 24.455 1.00 85.69 721 VAL A O 1
ATOM 5686 N N . LEU A 1 722 ? 2.073 9.487 24.687 1.00 83.75 722 LEU A N 1
ATOM 5687 C CA . LEU A 1 722 ? 3.130 9.250 25.682 1.00 83.75 722 LEU A CA 1
ATOM 5688 C C . LEU A 1 722 ? 4.556 9.529 25.178 1.00 83.75 722 LEU A C 1
ATOM 5690 O O . LEU A 1 722 ? 5.413 9.889 25.981 1.00 83.75 722 LEU A O 1
ATOM 5694 N N . LYS A 1 723 ? 4.841 9.338 23.883 1.00 75.25 723 LYS A N 1
ATOM 5695 C CA . LYS A 1 723 ? 6.193 9.531 23.325 1.00 75.25 723 LYS A CA 1
ATOM 5696 C C . LYS A 1 723 ? 6.533 10.978 22.984 1.00 75.25 723 LYS A C 1
ATOM 5698 O O . LYS A 1 723 ? 7.716 11.286 22.876 1.00 75.25 723 LYS A O 1
ATOM 5703 N N . SER A 1 724 ? 5.532 11.816 22.714 1.00 64.44 724 SER A N 1
ATOM 5704 C CA . SER A 1 724 ? 5.760 13.065 21.975 1.00 64.44 724 SER A CA 1
ATOM 5705 C C . SER A 1 724 ? 4.946 14.275 22.430 1.00 64.44 724 SER A C 1
ATOM 5707 O O . SER A 1 724 ? 5.353 15.391 22.132 1.00 64.44 724 SER A O 1
ATOM 5709 N N . GLY A 1 725 ? 3.797 14.090 23.095 1.00 59.59 725 GLY A N 1
ATOM 5710 C CA . GLY A 1 725 ? 2.840 15.179 23.348 1.00 59.59 725 GLY A CA 1
ATOM 5711 C C . GLY A 1 725 ? 2.169 15.756 22.088 1.00 59.59 725 GLY A C 1
ATOM 5712 O O . GLY A 1 725 ? 1.298 16.614 22.202 1.00 59.59 725 GLY A O 1
ATOM 5713 N N . ASN A 1 726 ? 2.520 15.269 20.893 1.00 71.94 726 ASN A N 1
ATOM 5714 C CA . ASN A 1 726 ? 2.081 15.810 19.607 1.00 71.94 726 ASN A CA 1
ATOM 5715 C C . ASN A 1 726 ? 0.564 15.716 19.376 1.00 71.94 726 ASN A C 1
ATOM 5717 O O . ASN A 1 726 ? -0.173 15.045 20.099 1.00 71.94 726 ASN A O 1
ATOM 5721 N N . VAL A 1 727 ? 0.108 16.357 18.297 1.00 80.75 727 VAL A N 1
ATOM 5722 C CA . VAL A 1 727 ? -1.248 16.183 17.765 1.00 80.75 727 VAL A CA 1
ATOM 5723 C C . VAL A 1 727 ? -1.411 14.772 17.176 1.00 80.75 727 VAL A C 1
ATOM 5725 O O . VAL A 1 727 ? -0.528 14.258 16.487 1.00 80.75 727 VAL A O 1
ATOM 5728 N N . VAL A 1 728 ? -2.569 14.154 17.387 1.00 86.06 728 VAL A N 1
ATOM 5729 C CA . VAL A 1 728 ? -3.006 12.948 16.672 1.00 86.06 728 VAL A CA 1
ATOM 5730 C C . VAL A 1 728 ? -4.194 13.315 15.790 1.00 86.06 728 VAL A C 1
ATOM 5732 O O . VAL A 1 728 ? -5.160 13.902 16.268 1.00 86.06 728 VAL A O 1
ATOM 5735 N N . LEU A 1 729 ? -4.144 12.970 14.506 1.00 84.75 729 LEU A N 1
ATOM 5736 C CA . LEU A 1 729 ? -5.247 13.174 13.570 1.00 84.75 729 LEU A CA 1
ATOM 5737 C C . LEU A 1 729 ? -5.899 11.831 13.240 1.00 84.75 729 LEU A C 1
ATOM 5739 O O . LEU A 1 729 ? -5.264 10.941 12.684 1.00 84.75 729 LEU A O 1
ATOM 5743 N N . LEU A 1 730 ? -7.170 11.695 13.597 1.00 86.69 730 LEU A N 1
ATOM 5744 C CA . LEU A 1 730 ? -7.954 10.474 13.501 1.00 86.69 730 LEU A CA 1
ATOM 5745 C C . LEU A 1 730 ? -8.947 10.583 12.328 1.00 86.69 730 LEU A C 1
ATOM 5747 O O . LEU A 1 730 ? -10.057 11.111 12.462 1.00 86.69 730 LEU A O 1
ATOM 5751 N N . GLU A 1 731 ? -8.521 10.117 11.154 1.00 83.44 731 GLU A N 1
ATOM 5752 C CA . GLU A 1 731 ? -9.259 10.232 9.890 1.00 83.44 731 GLU A CA 1
ATOM 5753 C C . GLU A 1 731 ? -10.142 9.005 9.642 1.00 83.44 731 GLU A C 1
ATOM 5755 O O . GLU A 1 731 ? -9.714 7.863 9.794 1.00 83.44 731 GLU A O 1
ATOM 5760 N N . GLY A 1 732 ? -11.374 9.200 9.179 1.00 78.31 732 GLY A N 1
ATOM 5761 C CA . GLY A 1 732 ? -12.226 8.073 8.801 1.00 78.31 732 GLY A CA 1
ATOM 5762 C C . GLY A 1 732 ? -13.612 8.493 8.351 1.00 78.31 732 GLY A C 1
ATOM 5763 O O . GLY A 1 732 ? -14.027 9.637 8.550 1.00 78.31 732 GLY A O 1
ATOM 5764 N N . ASN A 1 733 ? -14.351 7.563 7.755 1.00 75.44 733 ASN A N 1
ATOM 5765 C CA . ASN A 1 733 ? -15.708 7.829 7.291 1.00 75.44 733 ASN A CA 1
ATOM 5766 C C . ASN A 1 733 ? -16.664 8.235 8.432 1.00 75.44 733 ASN A C 1
ATOM 5768 O O . ASN A 1 733 ? -16.424 7.990 9.623 1.00 75.44 733 ASN A O 1
ATOM 5772 N N . ARG A 1 734 ? -17.779 8.885 8.076 1.00 76.44 734 ARG A N 1
ATOM 5773 C CA . ARG A 1 734 ? -18.889 9.103 9.021 1.00 76.44 734 ARG A CA 1
ATOM 5774 C C . ARG A 1 734 ? -19.418 7.725 9.446 1.00 76.44 734 ARG A C 1
ATOM 5776 O O . ARG A 1 734 ? -19.456 6.819 8.627 1.00 76.44 734 ARG A O 1
ATOM 5783 N N . ARG A 1 735 ? -19.788 7.558 10.722 1.00 80.81 735 ARG A N 1
ATOM 5784 C CA . ARG A 1 735 ? -20.181 6.267 11.341 1.00 80.81 735 ARG A CA 1
ATOM 5785 C C . ARG A 1 735 ? -19.079 5.189 11.488 1.00 80.81 735 ARG A C 1
ATOM 5787 O O . ARG A 1 735 ? -19.356 4.158 12.089 1.00 80.81 735 ARG A O 1
ATOM 5794 N N . ALA A 1 736 ? -17.820 5.434 11.103 1.00 82.44 736 ALA A N 1
ATOM 5795 C CA . ALA A 1 736 ? -16.725 4.449 11.239 1.00 82.44 736 ALA A CA 1
ATOM 5796 C C . ALA A 1 736 ? -16.253 4.155 12.692 1.00 82.44 736 ALA A C 1
ATOM 5798 O O . ALA A 1 736 ? -15.405 3.287 12.912 1.00 82.44 736 ALA A O 1
ATOM 5799 N N . GLY A 1 737 ? -16.790 4.868 13.694 1.00 86.38 737 GLY A N 1
ATOM 5800 C CA . GLY A 1 737 ? -16.484 4.675 15.122 1.00 86.38 737 GLY A CA 1
ATOM 5801 C C . GLY A 1 737 ? -15.580 5.735 15.770 1.00 86.38 737 GLY A C 1
ATOM 5802 O O . GLY A 1 737 ? -15.171 5.541 16.912 1.00 86.38 737 GLY A O 1
ATOM 5803 N N . LYS A 1 738 ? -15.286 6.855 15.084 1.00 89.56 738 LYS A N 1
ATOM 5804 C CA . LYS A 1 738 ? -14.392 7.933 15.571 1.00 89.56 738 LYS A CA 1
ATOM 5805 C C . LYS A 1 738 ? -14.732 8.397 16.996 1.00 89.56 738 LYS A C 1
ATOM 5807 O O . LYS A 1 738 ? -13.919 8.249 17.904 1.00 89.56 738 LYS A O 1
ATOM 5812 N N . THR A 1 739 ? -15.967 8.855 17.208 1.00 90.50 739 THR A N 1
ATOM 5813 C CA . THR A 1 739 ? -16.480 9.301 18.513 1.00 90.50 739 THR A CA 1
ATOM 5814 C C . THR A 1 739 ? -16.383 8.218 19.587 1.00 90.50 739 THR A C 1
ATOM 5816 O O . THR A 1 739 ? -16.020 8.515 20.719 1.00 90.50 739 THR A O 1
ATOM 5819 N N . SER A 1 740 ? -16.651 6.950 19.253 1.00 91.69 740 SER A N 1
ATOM 5820 C CA . SER A 1 740 ? -16.529 5.839 20.208 1.00 91.69 740 SER A CA 1
ATOM 5821 C C . SER A 1 740 ? -15.093 5.640 20.684 1.00 91.69 740 SER A C 1
ATOM 5823 O O . SER A 1 740 ? -14.882 5.421 21.873 1.00 91.69 740 SER A O 1
ATOM 5825 N N . ILE A 1 741 ? -14.102 5.779 19.797 1.00 92.50 741 ILE A N 1
ATOM 5826 C CA . ILE A 1 741 ? -12.682 5.734 20.175 1.00 92.50 741 ILE A CA 1
ATOM 5827 C C . ILE A 1 741 ? -12.348 6.897 21.118 1.00 92.50 741 ILE A C 1
ATOM 5829 O O . ILE A 1 741 ? -11.744 6.660 22.161 1.00 92.50 741 ILE A O 1
ATOM 5833 N N . LEU A 1 742 ? -12.810 8.122 20.826 1.00 92.62 742 LEU A N 1
ATOM 5834 C CA . LEU A 1 742 ? -12.616 9.259 21.737 1.00 92.62 742 LEU A CA 1
ATOM 5835 C C . LEU A 1 742 ? -13.264 9.023 23.112 1.00 92.62 742 LEU A C 1
ATOM 5837 O O . LEU A 1 742 ? -12.652 9.318 24.132 1.00 92.62 742 LEU A O 1
ATOM 5841 N N . ARG A 1 743 ? -14.469 8.437 23.171 1.00 91.62 743 ARG A N 1
ATOM 5842 C CA . ARG A 1 743 ? -15.131 8.088 24.444 1.00 91.62 743 ARG A CA 1
ATOM 5843 C C . ARG A 1 743 ? -14.376 7.019 25.237 1.00 91.62 743 ARG A C 1
ATOM 5845 O O . ARG A 1 743 ? -14.366 7.082 26.460 1.00 91.62 743 ARG A O 1
ATOM 5852 N N . HIS A 1 744 ? -13.687 6.089 24.575 1.00 91.50 744 HIS A N 1
ATOM 5853 C CA . HIS A 1 744 ? -12.793 5.126 25.237 1.00 91.50 744 HIS A CA 1
ATOM 5854 C C . HIS A 1 744 ? -11.457 5.740 25.701 1.00 91.50 744 HIS A C 1
ATOM 5856 O O . HIS A 1 744 ? -10.739 5.126 26.491 1.00 91.50 744 HIS A O 1
ATOM 5862 N N . LEU A 1 745 ? -11.140 6.965 25.275 1.00 92.00 745 LEU A N 1
ATOM 5863 C CA . LEU A 1 745 ? -9.961 7.734 25.686 1.00 92.00 745 LEU A CA 1
ATOM 5864 C C . LEU A 1 745 ? -10.278 8.847 26.708 1.00 92.00 745 LEU A C 1
ATOM 5866 O O . LEU A 1 745 ? -9.368 9.548 27.144 1.00 92.00 745 LEU A O 1
ATOM 5870 N N . GLU A 1 746 ? -11.544 9.015 27.097 1.00 91.94 746 GLU A N 1
ATOM 5871 C CA . GLU A 1 746 ? -12.010 10.086 27.986 1.00 91.94 746 GLU A CA 1
ATOM 5872 C C . GLU A 1 746 ? -11.652 9.829 29.465 1.00 91.94 746 GLU A C 1
ATOM 5874 O O . GLU A 1 746 ? -11.693 8.702 29.964 1.00 91.94 746 GLU A O 1
ATOM 5879 N N . GLY A 1 747 ? -11.303 10.894 30.193 1.00 87.75 747 GLY A N 1
ATOM 5880 C CA . GLY A 1 747 ? -10.838 10.818 31.578 1.00 87.75 747 GLY A CA 1
ATOM 5881 C C . GLY A 1 747 ? -9.361 10.418 31.718 1.00 87.75 747 GLY A C 1
ATOM 5882 O O . GLY A 1 747 ? -8.591 10.431 30.763 1.00 87.75 747 GLY A O 1
ATOM 5883 N N . SER A 1 748 ? -8.941 10.098 32.945 1.00 82.44 748 SER A N 1
ATOM 5884 C CA . SER A 1 748 ? -7.527 9.894 33.318 1.00 82.44 748 SER A CA 1
ATOM 5885 C C . SER A 1 748 ? -7.088 8.429 33.456 1.00 82.44 748 SER A C 1
ATOM 5887 O O . SER A 1 748 ? -5.971 8.146 33.884 1.00 82.44 748 SER A O 1
ATOM 5889 N N . ARG A 1 749 ? -7.962 7.471 33.110 1.00 82.12 749 ARG A N 1
ATOM 5890 C CA . ARG A 1 749 ? -7.658 6.026 33.177 1.00 82.12 749 ARG A CA 1
ATOM 5891 C C . ARG A 1 749 ? -7.080 5.470 31.876 1.00 82.12 749 ARG A C 1
ATOM 5893 O O . ARG A 1 749 ? -6.334 4.496 31.916 1.00 82.12 749 ARG A O 1
ATOM 5900 N N . SER A 1 750 ? -7.426 6.062 30.733 1.00 84.19 750 SER A N 1
ATOM 5901 C CA . SER A 1 750 ? -7.112 5.489 29.421 1.00 84.19 750 SER A CA 1
ATOM 5902 C C . SER A 1 750 ? -5.675 5.751 28.966 1.00 84.19 750 SER A C 1
ATOM 5904 O O . SER A 1 750 ? -5.079 4.882 28.328 1.00 84.19 750 SER A O 1
ATOM 5906 N N . ILE A 1 751 ? -5.078 6.891 29.326 1.00 88.88 751 ILE A N 1
ATOM 5907 C CA . ILE A 1 751 ? -3.670 7.206 29.043 1.00 88.88 751 ILE A CA 1
ATOM 5908 C C . ILE A 1 751 ? -3.003 7.670 30.354 1.00 88.88 751 ILE A C 1
ATOM 5910 O O . ILE A 1 751 ? -3.372 8.721 30.876 1.00 88.88 751 ILE A O 1
ATOM 5914 N N . PRO A 1 752 ? -2.041 6.908 30.915 1.00 87.56 752 PRO A N 1
ATOM 5915 C CA . PRO A 1 752 ? -1.374 7.276 32.165 1.00 87.56 752 PRO A CA 1
ATOM 5916 C C . PRO A 1 752 ? -0.703 8.653 32.087 1.00 87.56 752 PRO A C 1
ATOM 5918 O O . PRO A 1 752 ? 0.017 8.936 31.133 1.00 87.56 752 PRO A O 1
ATOM 5921 N N . GLY A 1 753 ? -0.924 9.502 33.093 1.00 88.25 753 GLY A N 1
ATOM 5922 C CA . GLY A 1 753 ? -0.369 10.862 33.136 1.00 88.25 753 GLY A CA 1
ATOM 5923 C C . GLY A 1 753 ? -1.117 11.900 32.289 1.00 88.25 753 GLY A C 1
ATOM 5924 O O . GLY A 1 753 ? -0.687 13.048 32.243 1.00 88.25 753 GLY A O 1
ATOM 5925 N N . TRP A 1 754 ? -2.236 11.545 31.647 1.00 91.94 754 TRP A N 1
ATOM 5926 C CA . TRP A 1 754 ? -3.028 12.462 30.820 1.00 91.94 754 TRP A CA 1
ATOM 5927 C C . TRP A 1 754 ? -4.516 12.411 31.184 1.00 91.94 754 TRP A C 1
ATOM 5929 O O . TRP A 1 754 ? -5.071 11.347 31.443 1.00 91.94 754 TRP A O 1
ATOM 5939 N N . LEU A 1 755 ? -5.175 13.569 31.179 1.00 93.56 755 LEU A N 1
ATOM 5940 C CA . LEU A 1 755 ? -6.623 13.718 31.297 1.00 93.56 755 LEU A CA 1
ATOM 5941 C C . LEU A 1 755 ? -7.219 13.896 29.893 1.00 93.56 755 LEU A C 1
ATOM 5943 O O . LEU A 1 755 ? -7.064 14.955 29.285 1.00 93.56 755 LEU A O 1
ATOM 5947 N N . GLY A 1 756 ? -7.894 12.866 29.378 1.00 93.88 756 GLY A N 1
ATOM 5948 C CA . GLY A 1 756 ? -8.624 12.924 28.111 1.00 93.88 756 GLY A CA 1
ATOM 5949 C C . GLY A 1 756 ? -9.882 13.782 28.227 1.00 93.88 756 GLY A C 1
ATOM 5950 O O . GLY A 1 756 ? -10.798 13.444 28.976 1.00 93.88 756 GLY A O 1
ATOM 5951 N N . VAL A 1 757 ? -9.940 14.879 27.473 1.00 94.25 757 VAL A N 1
ATOM 5952 C CA . VAL A 1 757 ? -11.046 15.845 27.480 1.00 94.25 757 VAL A CA 1
ATOM 5953 C C . VAL A 1 757 ? -11.784 15.781 26.151 1.00 94.25 757 VAL A C 1
ATOM 5955 O O . VAL A 1 757 ? -11.301 16.295 25.146 1.00 94.25 757 VAL A O 1
ATOM 5958 N N . TYR A 1 758 ? -12.968 15.171 26.141 1.00 93.25 758 TYR A N 1
ATOM 5959 C CA . TYR A 1 758 ? -13.841 15.174 24.968 1.00 93.25 758 TYR A CA 1
ATOM 5960 C C . TYR A 1 758 ? -14.519 16.540 24.786 1.00 93.25 758 TYR A C 1
ATOM 5962 O O . TYR A 1 758 ? -15.197 17.030 25.689 1.00 93.25 758 TYR A O 1
ATOM 5970 N N . CYS A 1 759 ? -14.400 17.116 23.592 1.00 91.25 759 CYS A N 1
ATOM 5971 C CA . CYS A 1 759 ? -15.092 18.326 23.162 1.00 91.25 759 CYS A CA 1
ATOM 5972 C C . CYS A 1 759 ? -15.709 18.078 21.779 1.00 91.25 759 CYS A C 1
ATOM 5974 O O . CYS A 1 759 ? -15.012 17.672 20.854 1.00 91.25 759 CYS A O 1
ATOM 5976 N N . SER A 1 760 ? -17.011 18.331 21.613 1.00 87.69 760 SER A N 1
ATOM 5977 C CA . SER A 1 760 ? -17.692 18.177 20.321 1.00 87.69 760 SER A CA 1
ATOM 5978 C C . SER A 1 760 ? -18.199 19.513 19.819 1.00 87.69 760 SER A C 1
ATOM 5980 O O . SER A 1 760 ? -19.016 20.166 20.469 1.00 87.69 760 SER A O 1
ATOM 5982 N N . LEU A 1 761 ? -17.760 19.879 18.620 1.00 78.62 761 LEU A N 1
ATOM 5983 C CA . LEU A 1 761 ? -18.090 21.160 18.001 1.00 78.62 761 LEU A CA 1
ATOM 5984 C C . LEU A 1 761 ? -19.510 21.182 17.405 1.00 78.62 761 LEU A C 1
ATOM 5986 O O . LEU A 1 761 ? -19.977 22.222 16.951 1.00 78.62 761 LEU A O 1
ATOM 5990 N N . GLN A 1 762 ? -20.253 20.070 17.498 1.00 69.75 762 GLN A N 1
ATOM 5991 C CA . GLN A 1 762 ? -21.710 20.070 17.331 1.00 69.75 762 GLN A CA 1
ATOM 5992 C C . GLN A 1 762 ? -22.457 20.783 18.469 1.00 69.75 762 GLN A C 1
ATOM 5994 O O . GLN A 1 762 ? -23.586 21.213 18.260 1.00 69.75 762 GLN A O 1
ATOM 5999 N N . GLY A 1 763 ? -21.870 20.853 19.671 1.00 58.69 763 GLY A N 1
ATOM 6000 C CA . GLY A 1 763 ? -22.529 21.367 20.879 1.00 58.69 763 GLY A CA 1
ATOM 6001 C C . GLY A 1 763 ? -22.357 22.868 21.132 1.00 58.69 763 GLY A C 1
ATOM 6002 O O . GLY A 1 763 ? -22.863 23.358 22.144 1.00 58.69 763 GLY A O 1
ATOM 6003 N N . ALA A 1 764 ? -21.633 23.567 20.255 1.00 65.50 764 ALA A N 1
ATOM 6004 C CA . ALA A 1 764 ? -21.412 25.008 20.317 1.00 65.50 764 ALA A CA 1
ATOM 6005 C C . ALA A 1 764 ? -22.594 25.790 19.713 1.00 65.50 764 ALA A C 1
ATOM 6007 O O . ALA A 1 764 ? -23.342 25.275 18.880 1.00 65.50 764 ALA A O 1
ATOM 6008 N N . GLU A 1 765 ? -22.755 27.053 20.110 1.00 66.81 765 GLU A N 1
ATOM 6009 C CA . GLU A 1 765 ? -23.765 27.942 19.527 1.00 66.81 765 GLU A CA 1
ATOM 6010 C C . GLU A 1 765 ? -23.325 28.375 18.115 1.00 66.81 765 GLU A C 1
ATOM 6012 O O . GLU A 1 765 ? -22.311 29.048 17.939 1.00 66.81 765 GLU A O 1
ATOM 6017 N N . GLY A 1 766 ? -24.064 27.931 17.092 1.00 65.31 766 GLY A N 1
ATOM 6018 C CA . GLY A 1 766 ? -23.796 28.262 15.689 1.00 65.31 766 GLY A CA 1
ATOM 6019 C C . GLY A 1 766 ? -24.154 29.708 15.334 1.00 65.31 766 GLY A C 1
ATOM 6020 O O . GLY A 1 766 ? -24.943 30.354 16.028 1.00 65.31 766 GLY A O 1
ATOM 6021 N N . SER A 1 767 ? -23.590 30.220 14.237 1.00 66.69 767 SER A N 1
ATOM 6022 C CA . SER A 1 767 ? -23.889 31.584 13.781 1.00 66.69 767 SER A CA 1
ATOM 6023 C C . SER A 1 767 ? -25.321 31.730 13.248 1.00 66.69 767 SER A C 1
ATOM 6025 O O . SER A 1 767 ? -25.887 30.799 12.677 1.00 66.69 767 SER A O 1
ATOM 6027 N N . GLN A 1 768 ? -25.892 32.931 13.386 1.00 62.28 768 GLN A N 1
ATOM 6028 C CA . GLN A 1 768 ? -27.112 33.331 12.668 1.00 62.28 768 GLN A CA 1
ATOM 6029 C C . GLN A 1 768 ? -26.815 33.880 11.260 1.00 62.28 768 GLN A C 1
ATOM 6031 O O . GLN A 1 768 ? -27.740 34.092 10.481 1.00 62.28 768 GLN A O 1
ATOM 6036 N N . GLU A 1 769 ? -25.540 34.107 10.931 1.00 59.47 769 GLU A N 1
ATOM 6037 C CA . GLU A 1 769 ? -25.093 34.749 9.686 1.00 59.47 769 GLU A CA 1
ATOM 6038 C C . GLU A 1 769 ? -24.666 33.737 8.605 1.00 59.47 769 GLU A C 1
ATOM 6040 O O . GLU A 1 769 ? -24.566 34.095 7.435 1.00 59.47 769 GLU A O 1
ATOM 6045 N N . GLY A 1 770 ? -24.437 32.469 8.969 1.00 64.25 770 GLY A N 1
ATOM 6046 C CA . GLY A 1 770 ? -24.006 31.420 8.041 1.00 64.25 770 GLY A CA 1
ATOM 6047 C C . GLY A 1 770 ? -23.710 30.081 8.724 1.00 64.25 770 GLY A C 1
ATOM 6048 O O . GLY A 1 770 ? -23.762 29.964 9.948 1.00 64.25 770 GLY A O 1
ATOM 6049 N N . VAL A 1 771 ? -23.392 29.055 7.929 1.00 72.69 771 VAL A N 1
ATOM 6050 C CA . VAL A 1 771 ? -23.064 27.711 8.436 1.00 72.69 771 VAL A CA 1
ATOM 6051 C C . VAL A 1 771 ? -21.642 27.703 9.006 1.00 72.69 771 VAL A C 1
ATOM 6053 O O . VAL A 1 771 ? -20.664 27.770 8.267 1.00 72.69 771 VAL A O 1
ATOM 6056 N N . GLY A 1 772 ? -21.528 27.621 10.332 1.00 78.00 772 GLY A N 1
ATOM 6057 C CA . GLY A 1 772 ? -20.247 27.555 11.034 1.00 78.00 772 GLY A CA 1
ATOM 6058 C C . GLY A 1 772 ? -20.366 27.848 12.529 1.00 78.00 772 GLY A C 1
ATOM 6059 O O . GLY A 1 772 ? -21.425 28.253 13.021 1.00 78.00 772 GLY A O 1
ATOM 6060 N N . VAL A 1 773 ? -19.258 27.665 13.252 1.00 84.12 773 VAL A N 1
ATOM 6061 C CA . VAL A 1 773 ? -19.136 28.002 14.680 1.00 84.12 773 VAL A CA 1
ATOM 6062 C C . VAL A 1 773 ? -18.299 29.282 14.823 1.00 84.12 773 VAL A C 1
ATOM 6064 O O . VAL A 1 773 ? -17.128 29.270 14.433 1.00 84.12 773 VAL A O 1
ATOM 6067 N N . PRO A 1 774 ? -18.841 30.387 15.370 1.00 89.44 774 PRO A N 1
ATOM 6068 C CA . PRO A 1 774 ? -18.086 31.624 15.564 1.00 89.44 774 PRO A CA 1
ATOM 6069 C C . PRO A 1 774 ? -16.802 31.403 16.369 1.00 89.44 774 PRO A C 1
ATOM 6071 O O . PRO A 1 774 ? -16.803 30.661 17.350 1.00 89.44 774 PRO A O 1
ATOM 6074 N N . THR A 1 775 ? -15.716 32.086 15.997 1.00 90.25 775 THR A N 1
ATOM 6075 C CA . THR A 1 775 ? -14.371 31.907 16.591 1.00 90.25 775 THR A CA 1
ATOM 6076 C C . THR A 1 775 ? -14.364 31.871 18.126 1.00 90.25 775 THR A C 1
ATOM 6078 O O . THR A 1 775 ? -13.703 31.019 18.717 1.00 90.25 775 THR A O 1
ATOM 6081 N N . ALA A 1 776 ? -15.121 32.753 18.787 1.00 90.62 776 ALA A N 1
ATOM 6082 C CA . ALA A 1 776 ? -15.200 32.771 20.246 1.00 90.62 776 ALA A CA 1
ATOM 6083 C C . ALA A 1 776 ? -15.984 31.584 20.832 1.00 90.62 776 ALA A C 1
ATOM 6085 O O . ALA A 1 776 ? -15.612 31.086 21.890 1.00 90.62 776 ALA A O 1
ATOM 6086 N N . GLU A 1 777 ? -17.025 31.088 20.155 1.00 90.75 777 GLU A N 1
ATOM 6087 C CA . GLU A 1 777 ? -17.782 29.910 20.606 1.00 90.75 777 GLU A CA 1
ATOM 6088 C C . GLU A 1 777 ? -16.954 28.623 20.521 1.00 90.75 777 GLU A C 1
ATOM 6090 O O . GLU A 1 777 ? -17.090 27.758 21.385 1.00 90.75 777 GLU A O 1
ATOM 6095 N N . VAL A 1 778 ? -16.008 28.529 19.576 1.00 91.06 778 VAL A N 1
ATOM 6096 C CA . VAL A 1 778 ? -15.019 27.434 19.547 1.00 91.06 778 VAL A CA 1
ATOM 6097 C C . VAL A 1 778 ? -14.208 27.410 20.848 1.00 91.06 778 VAL A C 1
ATOM 6099 O O . VAL A 1 778 ? -14.173 26.393 21.542 1.00 91.06 778 VAL A O 1
ATOM 6102 N N . PHE A 1 779 ? -13.594 28.536 21.225 1.00 93.25 779 PHE A N 1
ATOM 6103 C CA . PHE A 1 779 ? -12.786 28.616 22.446 1.00 93.25 779 PHE A CA 1
ATOM 6104 C C . PHE A 1 779 ? -13.628 28.512 23.729 1.00 93.25 779 PHE A C 1
ATOM 6106 O O . PHE A 1 779 ? -13.188 27.890 24.698 1.00 93.25 779 PHE A O 1
ATOM 6113 N N . ARG A 1 780 ? -14.864 29.032 23.736 1.00 93.50 780 ARG A N 1
ATOM 6114 C CA . ARG A 1 780 ? -15.813 28.883 24.854 1.00 93.50 780 ARG A CA 1
ATOM 6115 C C . ARG A 1 780 ? -16.239 27.429 25.060 1.00 93.50 780 ARG A C 1
ATOM 6117 O O . ARG A 1 780 ? -16.279 26.992 26.210 1.00 93.50 780 ARG A O 1
ATOM 6124 N N . GLU A 1 781 ? -16.511 26.663 24.000 1.00 92.38 781 GLU A N 1
ATOM 6125 C CA . GLU A 1 781 ? -16.886 25.246 24.121 1.00 92.38 781 GLU A CA 1
ATOM 6126 C C . GLU A 1 781 ? -15.708 24.375 24.574 1.00 92.38 781 GLU A C 1
ATOM 6128 O O . GLU A 1 781 ? -15.876 23.498 25.428 1.00 92.38 781 GLU A O 1
ATOM 6133 N N . VAL A 1 782 ? -14.497 24.667 24.087 1.00 93.19 782 VAL A N 1
ATOM 6134 C CA . VAL A 1 782 ? -13.271 24.018 24.568 1.00 93.19 782 VAL A CA 1
ATOM 6135 C C . VAL A 1 782 ? -13.036 24.343 26.048 1.00 93.19 782 VAL A C 1
ATOM 6137 O O . VAL A 1 782 ? -12.866 23.419 26.842 1.00 93.19 782 VAL A O 1
ATOM 6140 N N . ALA A 1 783 ? -13.113 25.612 26.467 1.00 94.06 783 ALA A N 1
ATOM 6141 C CA . ALA A 1 783 ? -12.971 26.010 27.874 1.00 94.06 783 ALA A CA 1
ATOM 6142 C C . ALA A 1 783 ? -14.014 25.342 28.787 1.00 94.06 783 ALA A C 1
ATOM 6144 O O . ALA A 1 783 ? -13.680 24.810 29.844 1.00 94.06 783 ALA A O 1
ATOM 6145 N N . LYS A 1 784 ? -15.276 25.306 28.348 1.00 93.75 784 LYS A N 1
ATOM 6146 C CA . LYS A 1 784 ? -16.396 24.632 29.021 1.00 93.75 784 LYS A CA 1
ATOM 6147 C C . LYS A 1 784 ? -16.165 23.125 29.156 1.00 93.75 784 LYS A C 1
ATOM 6149 O O . LYS A 1 784 ? -16.527 22.553 30.185 1.00 93.75 784 LYS A O 1
ATOM 6154 N N . SER A 1 785 ? -15.562 22.486 28.154 1.00 94.38 785 SER A N 1
ATOM 6155 C CA . SER A 1 785 ? -15.220 21.057 28.172 1.00 94.38 785 SER A CA 1
ATOM 6156 C C . SER A 1 785 ? -14.036 20.766 29.101 1.00 94.38 785 SER A C 1
ATOM 6158 O O . SER A 1 785 ? -14.122 19.868 29.938 1.00 94.38 785 SER A O 1
ATOM 6160 N N . LEU A 1 786 ? -12.980 21.584 29.033 1.00 93.88 786 LEU A N 1
ATOM 6161 C CA . LEU A 1 786 ? -11.817 21.535 29.924 1.00 93.88 786 LEU A CA 1
ATOM 6162 C C . LEU A 1 786 ? -12.226 21.685 31.400 1.00 93.88 786 LEU A C 1
ATOM 6164 O O . LEU A 1 786 ? -11.945 20.797 32.206 1.00 93.88 786 LEU A O 1
ATOM 6168 N N . ALA A 1 787 ? -12.975 22.739 31.740 1.00 93.25 787 ALA A N 1
ATOM 6169 C CA . ALA A 1 787 ? -13.494 22.974 33.089 1.00 93.25 787 ALA A CA 1
ATOM 6170 C C . ALA A 1 787 ? -14.305 21.778 33.620 1.00 93.25 787 ALA A C 1
ATOM 6172 O O . ALA A 1 787 ? -14.131 21.341 34.756 1.00 93.25 787 ALA A O 1
ATOM 6173 N N . ARG A 1 788 ? -15.182 21.204 32.784 1.00 93.00 788 ARG A N 1
ATOM 6174 C CA . ARG A 1 788 ? -15.989 20.030 33.153 1.00 93.00 788 ARG A CA 1
ATOM 6175 C C . ARG A 1 788 ? -15.141 18.790 33.427 1.00 93.00 788 ARG A C 1
ATOM 6177 O O . ARG A 1 788 ? -15.474 18.052 34.351 1.00 93.00 788 ARG A O 1
ATOM 6184 N N . ALA A 1 789 ? -14.072 18.563 32.667 1.00 92.19 789 ALA A N 1
ATOM 6185 C CA . ALA A 1 789 ? -13.189 17.417 32.870 1.00 92.19 789 ALA A CA 1
ATOM 6186 C C . ALA A 1 789 ? -12.337 17.552 34.144 1.00 92.19 789 ALA A C 1
ATOM 6188 O O . ALA A 1 789 ? -12.236 16.593 34.908 1.00 92.19 789 ALA A O 1
ATOM 6189 N N . VAL A 1 790 ? -11.785 18.740 34.419 1.00 91.69 79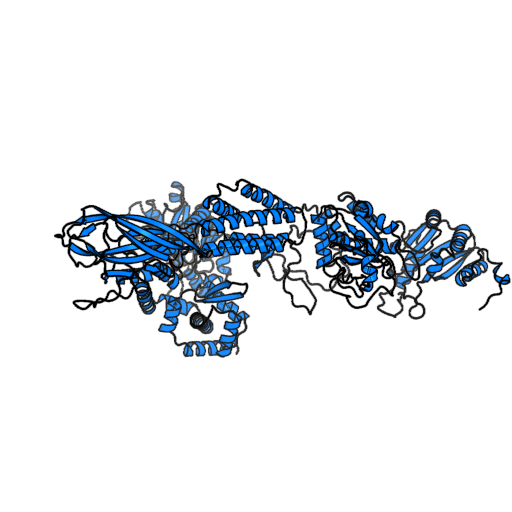0 VAL A N 1
ATOM 6190 C CA . VAL A 1 790 ? -11.003 19.007 35.644 1.00 91.69 790 VAL A CA 1
ATOM 6191 C C . VAL A 1 790 ? -11.886 18.905 36.895 1.00 91.69 790 VAL A C 1
ATOM 6193 O O . VAL A 1 790 ? -11.525 18.214 37.852 1.00 91.69 790 VAL A O 1
ATOM 6196 N N . HIS A 1 791 ? -13.098 19.468 36.845 1.00 92.19 791 HIS A N 1
ATOM 6197 C CA . HIS A 1 791 ? -14.087 19.346 37.921 1.00 92.19 791 HIS A CA 1
ATOM 6198 C C . HIS A 1 791 ? -14.567 17.900 38.107 1.00 92.19 791 HIS A C 1
ATOM 6200 O O . HIS A 1 791 ? -14.701 17.422 39.232 1.00 92.19 791 HIS A O 1
ATOM 6206 N N . GLY A 1 792 ? -14.787 17.176 37.004 1.00 88.75 792 GLY A N 1
ATOM 6207 C CA . GLY A 1 792 ? -15.173 15.762 37.002 1.00 88.75 792 GLY A CA 1
ATOM 6208 C C . GLY A 1 792 ? -14.092 14.823 37.548 1.00 88.75 792 GLY A C 1
ATOM 6209 O O . GLY A 1 792 ? -14.423 13.789 38.126 1.00 88.75 792 GLY A O 1
ATOM 6210 N N . TYR A 1 793 ? -12.815 15.200 37.437 1.00 89.06 793 TYR A N 1
ATOM 6211 C CA . TYR A 1 793 ? -11.699 14.513 38.093 1.00 89.06 793 TYR A CA 1
ATOM 6212 C C . TYR A 1 793 ? -11.578 14.852 39.597 1.00 89.06 793 TYR A C 1
ATOM 6214 O O . TYR A 1 793 ? -10.833 14.195 40.322 1.00 89.06 793 TYR A O 1
ATOM 6222 N N . GLY A 1 794 ? -12.349 15.826 40.095 1.00 88.62 794 GLY A N 1
ATOM 6223 C CA . GLY A 1 794 ? -12.422 16.175 41.516 1.00 88.62 794 GLY A CA 1
ATOM 6224 C C . GLY A 1 794 ? -11.379 17.194 41.979 1.00 88.62 794 GLY A C 1
ATOM 6225 O O . GLY A 1 794 ? -11.042 17.211 43.162 1.00 88.62 794 GLY A O 1
ATOM 6226 N N . LEU A 1 795 ? -10.862 18.031 41.074 1.00 89.06 795 LEU A N 1
ATOM 6227 C CA . LEU A 1 795 ? -9.946 19.122 41.413 1.00 89.06 795 LEU A CA 1
ATOM 6228 C C . LEU A 1 795 ? -10.673 20.455 41.598 1.00 89.06 795 LEU A C 1
ATOM 6230 O O . LEU A 1 795 ? -11.756 20.685 41.055 1.00 89.06 795 LEU A O 1
ATOM 6234 N N . GLU A 1 796 ? -10.047 21.345 42.367 1.00 90.62 796 GLU A N 1
ATOM 6235 C CA . GLU A 1 796 ? -10.453 22.744 42.433 1.00 90.62 796 GLU A CA 1
ATOM 6236 C C . GLU A 1 796 ? -10.264 23.369 41.048 1.00 90.62 796 GLU A C 1
ATOM 6238 O O . GLU A 1 796 ? -9.181 23.310 40.466 1.00 90.62 796 GLU A O 1
ATOM 6243 N N . THR A 1 797 ? -11.362 23.862 40.478 1.00 92.88 797 THR A N 1
ATOM 6244 C CA . THR A 1 797 ? -11.448 24.168 39.050 1.00 92.88 797 THR A CA 1
ATOM 6245 C C . THR A 1 797 ? -11.624 25.671 38.849 1.00 92.88 797 THR A C 1
ATOM 6247 O O . THR A 1 797 ? -12.727 26.177 39.084 1.00 92.88 797 THR A O 1
ATOM 6250 N N . PRO A 1 798 ? -10.585 26.402 38.408 1.00 92.81 798 PRO A N 1
ATOM 6251 C CA . PRO A 1 798 ? -10.743 27.784 37.975 1.00 92.81 798 PRO A CA 1
ATOM 6252 C C . PRO A 1 798 ? -11.624 27.857 36.719 1.00 92.81 798 PRO A C 1
ATOM 6254 O O . PRO A 1 798 ? -11.625 26.952 35.875 1.00 92.81 798 PRO A O 1
ATOM 6257 N N . LEU A 1 799 ? -12.368 28.954 36.587 1.00 93.81 799 LEU A N 1
ATOM 6258 C CA . LEU A 1 799 ? -13.209 29.282 35.437 1.00 93.81 799 LEU A CA 1
ATOM 6259 C C . LEU A 1 799 ? -12.729 30.582 34.759 1.00 93.81 799 LEU A C 1
ATOM 6261 O O . LEU A 1 799 ? -12.078 31.399 35.411 1.00 93.81 799 LEU A O 1
ATOM 6265 N N . PRO A 1 800 ? -13.058 30.818 33.470 1.00 91.94 800 PRO A N 1
ATOM 6266 C CA . PRO A 1 800 ? -12.527 31.967 32.727 1.00 91.94 800 PRO A CA 1
ATOM 6267 C C . PRO A 1 800 ? -12.911 33.349 33.280 1.00 91.94 800 PRO A C 1
ATOM 6269 O O . PRO A 1 800 ? -12.245 34.325 32.968 1.00 91.94 800 PRO A O 1
ATOM 6272 N N . ASP A 1 801 ? -13.966 33.458 34.095 1.00 91.38 801 ASP A N 1
ATOM 6273 C CA . ASP A 1 801 ? -14.380 34.716 34.739 1.00 91.38 801 ASP A CA 1
ATOM 6274 C C . ASP A 1 801 ? -13.668 34.990 36.082 1.00 91.38 801 ASP A C 1
ATOM 6276 O O . ASP A 1 801 ? -14.064 35.890 36.825 1.00 91.38 801 ASP A O 1
ATOM 6280 N N . GLY A 1 802 ? -12.639 34.203 36.416 1.00 87.81 802 GLY A N 1
ATOM 6281 C CA . GLY A 1 802 ? -11.900 34.289 37.676 1.00 87.81 802 GLY A CA 1
ATOM 6282 C C . GLY A 1 802 ? -12.620 33.668 38.878 1.00 87.81 802 GLY A C 1
ATOM 6283 O O . GLY A 1 802 ? -12.082 33.694 39.985 1.00 87.81 802 GLY A O 1
ATOM 6284 N N . SER A 1 803 ? -13.816 33.096 38.696 1.00 91.81 803 SER A N 1
ATOM 6285 C CA . SER A 1 803 ? -14.460 32.286 39.734 1.00 91.81 803 SER A CA 1
ATOM 6286 C C . SER A 1 803 ? -13.857 30.876 39.808 1.00 91.81 803 SER A C 1
ATOM 6288 O O . SER A 1 803 ? -13.216 30.399 38.871 1.00 91.81 803 SER A O 1
ATOM 6290 N N . VAL A 1 804 ? -14.040 30.200 40.945 1.00 90.50 804 VAL A N 1
ATOM 6291 C CA . VAL A 1 804 ? -13.455 28.878 41.216 1.00 90.50 804 VAL A CA 1
ATOM 6292 C C . VAL A 1 804 ? -14.537 27.931 41.733 1.00 90.50 804 VAL A C 1
ATOM 6294 O O . VAL A 1 804 ? -15.311 28.286 42.624 1.00 90.50 804 VAL A O 1
ATOM 6297 N N . LEU A 1 805 ? -14.597 26.718 41.178 1.00 91.19 805 LEU A N 1
ATOM 6298 C CA . LEU A 1 805 ? -15.468 25.643 41.648 1.00 91.19 805 LEU A CA 1
ATOM 6299 C C . LEU A 1 805 ? -14.708 24.706 42.588 1.00 91.19 805 LEU A C 1
ATOM 6301 O O . LEU A 1 805 ? -13.734 24.062 42.198 1.00 91.19 805 LEU A O 1
ATOM 6305 N N . SER A 1 806 ? -15.200 24.583 43.820 1.00 88.00 806 SER A N 1
ATOM 6306 C CA . SER A 1 806 ? -14.680 23.618 44.791 1.00 88.00 806 SER A CA 1
ATOM 6307 C C . SER A 1 806 ? -15.041 22.172 44.393 1.00 88.00 806 SER A C 1
ATOM 6309 O O . SER A 1 806 ? -16.157 21.947 43.895 1.00 88.00 806 SER A O 1
ATOM 6311 N N . PRO A 1 807 ? -14.169 21.180 44.667 1.00 86.56 807 PRO A N 1
ATOM 6312 C CA . PRO A 1 807 ? -14.418 19.766 44.377 1.00 86.56 807 PRO A CA 1
ATOM 6313 C C . PRO A 1 807 ? -15.781 19.257 44.860 1.00 86.56 807 PRO A C 1
ATOM 6315 O O . PRO A 1 807 ? -16.241 19.592 45.951 1.00 86.56 807 PRO A O 1
ATOM 6318 N N . GLY A 1 808 ? -16.439 18.425 44.048 1.00 78.94 808 GLY A N 1
ATOM 6319 C CA . GLY A 1 808 ? -17.717 17.791 44.400 1.00 78.94 808 GLY A CA 1
ATOM 6320 C C . GLY A 1 808 ? -18.941 18.720 44.418 1.00 78.94 808 GLY A C 1
ATOM 6321 O O . GLY A 1 808 ? -20.060 18.243 44.614 1.00 78.94 808 GLY A O 1
ATOM 6322 N N . SER A 1 809 ? -18.776 20.025 44.176 1.00 86.94 809 SER A N 1
ATOM 6323 C CA . SER A 1 809 ? -19.905 20.937 43.954 1.00 86.94 809 SER A CA 1
ATOM 6324 C C . SER A 1 809 ? -20.646 20.622 42.638 1.00 86.94 809 SER A C 1
ATOM 6326 O O . SER A 1 809 ? -20.164 19.871 41.785 1.00 86.94 809 SER A O 1
ATOM 6328 N N . ARG A 1 810 ? -21.860 21.160 42.452 1.00 84.94 810 ARG A N 1
ATOM 6329 C CA . ARG A 1 810 ? -22.606 20.973 41.193 1.00 84.94 810 ARG A CA 1
ATOM 6330 C C . ARG A 1 810 ? -21.977 21.841 40.087 1.00 84.94 810 ARG A C 1
ATOM 6332 O O . ARG A 1 810 ? -21.854 23.041 40.319 1.00 84.94 810 ARG A O 1
ATOM 6339 N N . PRO A 1 811 ? -21.677 21.303 38.884 1.00 80.75 811 PRO A N 1
ATOM 6340 C CA . PRO A 1 811 ? -21.034 22.033 37.778 1.00 80.75 811 PRO A CA 1
ATOM 6341 C C . PRO A 1 811 ? -22.007 22.984 37.048 1.00 80.75 811 PRO A C 1
ATOM 6343 O O . PRO A 1 811 ? -22.257 22.879 35.846 1.00 80.75 811 PRO A O 1
ATOM 6346 N N . LEU A 1 812 ? -22.604 23.904 37.804 1.00 84.31 812 LEU A N 1
ATOM 6347 C CA . LEU A 1 812 ? -23.474 24.973 37.326 1.00 84.31 812 LEU A CA 1
ATOM 6348 C C . LEU A 1 812 ? -22.641 26.233 37.051 1.00 84.31 812 LEU A C 1
ATOM 6350 O O . LEU A 1 812 ? -21.540 26.391 37.563 1.00 84.31 812 LEU A O 1
ATOM 6354 N N . GLY A 1 813 ? -23.154 27.140 36.221 1.00 85.75 813 GLY A N 1
ATOM 6355 C CA . GLY A 1 813 ? -22.493 28.420 35.937 1.00 85.75 813 GLY A CA 1
ATOM 6356 C C . GLY A 1 813 ? -21.335 28.371 34.931 1.00 85.75 813 GLY A C 1
ATOM 6357 O O . GLY A 1 813 ? -21.149 29.369 34.247 1.00 85.75 813 GLY A O 1
ATOM 6358 N N . ILE A 1 814 ? -20.646 27.235 34.740 1.00 90.38 814 ILE A N 1
ATOM 6359 C CA . ILE A 1 814 ? -19.472 27.089 33.841 1.00 90.38 814 ILE A CA 1
ATOM 6360 C C . ILE A 1 814 ? -19.670 27.789 32.483 1.00 90.38 814 ILE A C 1
ATOM 6362 O O . ILE A 1 814 ? -18.878 28.644 32.113 1.00 90.38 814 ILE A O 1
ATOM 6366 N N . ALA A 1 815 ? -20.757 27.503 31.756 1.00 88.44 815 ALA A N 1
ATOM 6367 C CA . ALA A 1 815 ? -21.000 28.122 30.445 1.00 88.44 815 ALA A CA 1
ATOM 6368 C C . ALA A 1 815 ? -21.194 29.655 30.513 1.00 88.44 815 ALA A C 1
ATOM 6370 O O . ALA A 1 815 ? -20.810 30.365 29.589 1.00 88.44 815 ALA A O 1
ATOM 6371 N N . LYS A 1 816 ? -21.749 30.180 31.615 1.00 90.69 816 LYS A N 1
ATOM 6372 C CA . LYS A 1 816 ? -21.858 31.628 31.856 1.00 90.69 816 LYS A CA 1
ATOM 6373 C C . LYS A 1 816 ? -20.476 32.237 32.113 1.00 90.69 816 LYS A C 1
ATOM 6375 O O . LYS A 1 816 ? -20.187 33.284 31.548 1.00 90.69 816 LYS A O 1
ATOM 6380 N N . ALA A 1 817 ? -19.638 31.567 32.906 1.00 91.69 817 ALA A N 1
ATOM 6381 C CA . ALA A 1 817 ? -18.261 31.983 33.163 1.00 91.69 817 ALA A CA 1
ATOM 6382 C C . ALA A 1 817 ? -17.423 32.000 31.875 1.00 91.69 817 ALA A C 1
ATOM 6384 O O . ALA A 1 817 ? -16.761 32.990 31.590 1.00 91.69 817 ALA A O 1
ATOM 6385 N N . CYS A 1 818 ? -17.527 30.967 31.030 1.00 92.44 818 CYS A N 1
ATOM 6386 C CA . CYS A 1 818 ? -16.849 30.933 29.730 1.00 92.44 818 CYS A CA 1
ATOM 6387 C C . CYS A 1 818 ? -17.276 32.090 28.812 1.00 92.44 818 CYS A C 1
ATOM 6389 O O . CYS A 1 818 ? -16.413 32.735 28.226 1.00 92.44 818 CYS A O 1
ATOM 6391 N N . ARG A 1 819 ? -18.578 32.410 28.720 1.00 91.44 819 ARG A N 1
ATOM 6392 C CA . ARG A 1 819 ? -19.054 33.572 27.939 1.00 91.44 819 ARG A CA 1
ATOM 6393 C C . ARG A 1 819 ? -18.661 34.931 28.536 1.00 91.44 819 ARG A C 1
ATOM 6395 O O . ARG A 1 819 ? -18.647 35.911 27.802 1.00 91.44 819 ARG A O 1
ATOM 6402 N N . ALA A 1 820 ? -18.410 35.007 29.844 1.00 91.56 820 ALA A N 1
ATOM 6403 C CA . ALA A 1 820 ? -18.036 36.244 30.531 1.00 91.56 820 ALA A CA 1
ATOM 6404 C C . ALA A 1 820 ? -16.520 36.506 30.508 1.00 91.56 820 ALA A C 1
ATOM 6406 O O . ALA A 1 820 ? -16.116 37.659 30.400 1.00 91.56 820 ALA A O 1
ATOM 6407 N N . GLY A 1 821 ? -15.706 35.451 30.606 1.00 89.81 821 GLY A N 1
ATOM 6408 C CA . GLY A 1 821 ? -14.245 35.534 30.618 1.00 89.81 821 GLY A CA 1
ATOM 6409 C C . GLY A 1 821 ? -13.576 35.480 29.244 1.00 89.81 821 GLY A C 1
ATOM 6410 O O . GLY A 1 821 ? -12.498 36.032 29.092 1.00 89.81 821 GLY A O 1
ATOM 6411 N N . ILE A 1 822 ? -14.201 34.851 28.240 1.00 94.25 822 ILE A N 1
ATOM 6412 C CA . ILE A 1 822 ? -13.679 34.794 26.864 1.00 94.25 822 ILE A CA 1
ATOM 6413 C C . ILE A 1 822 ? -14.501 35.749 25.998 1.00 94.25 822 ILE A C 1
ATOM 6415 O O . ILE A 1 822 ? -15.685 35.498 25.749 1.00 94.25 822 ILE A O 1
ATOM 6419 N N . GLY A 1 823 ? -13.888 36.842 25.544 1.00 90.69 823 GLY A N 1
ATOM 6420 C CA . GLY A 1 823 ? -14.492 37.891 24.725 1.00 90.69 823 GLY A CA 1
ATOM 6421 C C . GLY A 1 823 ? -14.741 37.479 23.270 1.00 90.69 823 GLY A C 1
ATOM 6422 O O . GLY A 1 823 ? -14.493 36.345 22.871 1.00 90.69 823 GLY A O 1
ATOM 6423 N N . GLN A 1 824 ? -15.287 38.398 22.466 1.00 87.62 824 GLN A N 1
ATOM 6424 C CA . GLN A 1 824 ? -15.433 38.198 21.013 1.00 87.62 824 GLN A CA 1
ATOM 6425 C C . GLN A 1 824 ? -14.167 38.623 20.249 1.00 87.62 824 GLN A C 1
ATOM 6427 O O . GLN A 1 824 ? -13.736 37.927 19.337 1.00 87.62 824 GLN A O 1
ATOM 6432 N N . GLU A 1 825 ? -13.557 39.748 20.638 1.00 85.19 825 GLU A N 1
ATOM 6433 C CA . GLU A 1 825 ? -12.444 40.374 19.906 1.00 85.19 825 GLU A CA 1
ATOM 6434 C C . GLU A 1 825 ? -11.090 39.686 20.152 1.00 85.19 825 GLU A C 1
ATOM 6436 O O . GLU A 1 825 ? -10.287 39.557 19.233 1.00 85.19 825 GLU A O 1
ATOM 6441 N N . ALA A 1 826 ? -10.843 39.221 21.383 1.00 90.19 826 ALA A N 1
ATOM 6442 C CA . ALA A 1 826 ? -9.549 38.703 21.838 1.00 90.19 826 ALA A CA 1
ATOM 6443 C C . ALA A 1 826 ? -9.569 37.206 22.210 1.00 90.19 826 ALA A C 1
ATOM 6445 O O . ALA A 1 826 ? -8.637 36.724 22.850 1.00 90.19 826 ALA A O 1
ATOM 6446 N N . ALA A 1 827 ? -10.594 36.460 21.774 1.00 93.06 827 ALA A N 1
ATOM 6447 C CA . ALA A 1 827 ? -10.988 35.150 22.311 1.00 93.06 827 ALA A CA 1
ATOM 6448 C C . ALA A 1 827 ? -9.856 34.122 22.537 1.00 93.06 827 ALA A C 1
ATOM 6450 O O . ALA A 1 827 ? -9.934 33.324 23.469 1.00 93.06 827 ALA A O 1
ATOM 6451 N N . PHE A 1 828 ? -8.806 34.118 21.707 1.00 94.44 828 PHE A N 1
ATOM 6452 C CA . PHE A 1 828 ? -7.656 33.227 21.899 1.00 94.44 828 PHE A CA 1
ATOM 6453 C C . PHE A 1 828 ? -6.706 33.666 23.030 1.00 94.44 828 PHE A C 1
ATOM 6455 O O . PHE A 1 828 ? -6.162 32.800 23.710 1.00 94.44 828 PHE A O 1
ATOM 6462 N N . SER A 1 829 ? -6.508 34.969 23.272 1.00 93.56 829 SER A N 1
ATOM 6463 C CA . SER A 1 829 ? -5.684 35.448 24.398 1.00 93.56 829 SER A CA 1
ATOM 6464 C C . SER A 1 829 ? -6.352 35.097 25.722 1.00 93.56 829 SER A C 1
ATOM 6466 O O . SER A 1 829 ? -5.735 34.442 26.559 1.00 93.56 829 SER A O 1
ATOM 6468 N N . ASP A 1 830 ? -7.640 35.424 25.840 1.00 94.50 830 ASP A N 1
ATOM 6469 C CA . ASP A 1 830 ? -8.473 35.118 27.004 1.00 94.50 830 ASP A CA 1
ATOM 6470 C C . ASP A 1 830 ? -8.480 33.604 27.294 1.00 94.50 830 ASP A C 1
ATOM 6472 O O . ASP A 1 830 ? -8.331 33.155 28.432 1.00 94.50 830 ASP A O 1
ATOM 6476 N N . PHE A 1 831 ? -8.594 32.788 26.238 1.00 95.31 831 PHE A N 1
ATOM 6477 C CA . PHE A 1 831 ? -8.538 31.334 26.342 1.00 95.31 831 PHE A CA 1
ATOM 6478 C C . PHE A 1 831 ? -7.147 30.802 26.725 1.00 95.31 831 PHE A C 1
ATOM 6480 O O . PHE A 1 831 ? -7.058 29.861 27.512 1.00 95.31 831 PHE A O 1
ATOM 6487 N N . ARG A 1 832 ? -6.060 31.387 26.208 1.00 94.38 832 ARG A N 1
ATOM 6488 C CA . ARG A 1 832 ? -4.684 31.013 26.576 1.00 94.38 832 ARG A CA 1
ATOM 6489 C C . ARG A 1 832 ? -4.420 31.294 28.054 1.00 94.38 832 ARG A C 1
ATOM 6491 O O . ARG A 1 832 ? -3.932 30.413 28.753 1.00 94.38 832 ARG A O 1
ATOM 6498 N N . GLU A 1 833 ? -4.780 32.483 28.530 1.00 92.75 833 GLU A N 1
ATOM 6499 C CA . GLU A 1 833 ? -4.642 32.872 29.940 1.00 92.75 833 GLU A CA 1
ATOM 6500 C C . GLU A 1 833 ? -5.473 31.950 30.848 1.00 92.75 833 GLU A C 1
ATOM 6502 O O . GLU A 1 833 ? -4.985 31.485 31.879 1.00 92.75 833 GLU A O 1
ATOM 6507 N N . TYR A 1 834 ? -6.677 31.561 30.414 1.00 94.38 834 TYR A N 1
ATOM 6508 C CA . TYR A 1 834 ? -7.458 30.530 31.096 1.00 94.38 834 TYR A CA 1
ATOM 6509 C C . TYR A 1 834 ? -6.760 29.154 31.140 1.00 94.38 834 TYR A C 1
ATOM 6511 O O . TYR A 1 834 ? -6.740 28.508 32.190 1.00 94.38 834 TYR A O 1
ATOM 6519 N N . VAL A 1 835 ? -6.177 28.694 30.026 1.00 92.50 835 VAL A N 1
ATOM 6520 C CA . VAL A 1 835 ? -5.452 27.411 29.958 1.00 92.50 835 VAL A CA 1
ATOM 6521 C C . VAL A 1 835 ? -4.229 27.405 30.878 1.00 92.50 835 VAL A C 1
ATOM 6523 O O . VAL A 1 835 ? -3.972 26.388 31.522 1.00 92.50 835 VAL A O 1
ATOM 6526 N N . GLU A 1 836 ? -3.502 28.517 30.998 1.00 91.19 836 GLU A N 1
ATOM 6527 C CA . GLU A 1 836 ? -2.352 28.621 31.905 1.00 91.19 836 GLU A CA 1
ATOM 6528 C C . GLU A 1 836 ? -2.754 28.410 33.369 1.00 91.19 836 GLU A C 1
ATOM 6530 O O . GLU A 1 836 ? -2.153 27.568 34.041 1.00 91.19 836 GLU A O 1
ATOM 6535 N N . VAL A 1 837 ? -3.816 29.081 33.829 1.00 91.69 837 VAL A N 1
ATOM 6536 C CA . VAL A 1 837 ? -4.346 28.937 35.198 1.00 91.69 837 VAL A CA 1
ATOM 6537 C C . VAL A 1 837 ? -4.947 27.541 35.427 1.00 91.69 837 VAL A C 1
ATOM 6539 O O . VAL A 1 837 ? -4.753 26.940 36.484 1.00 91.69 837 VAL A O 1
ATOM 6542 N N . LEU A 1 838 ? -5.636 26.965 34.435 1.00 91.56 838 LEU A N 1
ATOM 6543 C CA . LEU A 1 838 ? -6.219 25.621 34.548 1.00 91.56 838 LEU A CA 1
ATOM 6544 C C . LEU A 1 838 ? -5.163 24.502 34.617 1.00 91.56 838 LEU A C 1
ATOM 6546 O O . LEU A 1 838 ? -5.416 23.444 35.200 1.00 91.56 838 LEU A O 1
ATOM 6550 N N . LEU A 1 839 ? -3.975 24.713 34.044 1.00 90.00 839 LEU A N 1
ATOM 6551 C CA . LEU A 1 839 ? -2.882 23.741 34.098 1.00 90.00 839 LEU A CA 1
ATOM 6552 C C . LEU A 1 839 ? -2.202 23.667 35.477 1.00 90.00 839 LEU A C 1
ATOM 6554 O O . LEU A 1 839 ? -1.518 22.677 35.741 1.00 90.00 839 LEU A O 1
ATOM 6558 N N . GLU A 1 840 ? -2.381 24.642 36.376 1.00 88.94 840 GLU A N 1
ATOM 6559 C CA . GLU A 1 840 ? -1.729 24.626 37.696 1.00 88.94 840 GLU A CA 1
ATOM 6560 C C . GLU A 1 840 ? -2.218 23.470 38.602 1.00 88.94 840 GLU A C 1
ATOM 6562 O O . GLU A 1 840 ? -1.376 22.645 38.980 1.00 88.94 840 GLU A O 1
ATOM 6567 N N . PRO A 1 841 ? -3.534 23.274 38.863 1.00 88.25 841 PRO A N 1
ATOM 6568 C CA . PRO A 1 841 ? -4.024 22.122 39.636 1.00 88.25 841 PRO A CA 1
ATOM 6569 C C . PRO A 1 841 ? -3.684 20.756 39.019 1.00 88.25 841 PRO A C 1
ATOM 6571 O O . PRO A 1 841 ? -3.585 19.754 39.730 1.00 88.25 841 PRO A O 1
ATOM 6574 N N . LEU A 1 842 ? -3.507 20.694 37.694 1.00 89.44 842 LEU A N 1
ATOM 6575 C CA . LEU A 1 842 ? -3.161 19.465 36.974 1.00 89.44 842 LEU A CA 1
ATOM 6576 C C . LEU A 1 842 ? -1.673 19.112 37.110 1.00 89.44 842 LEU A C 1
ATOM 6578 O O . LEU A 1 842 ? -1.340 17.944 37.332 1.00 89.44 842 LEU A O 1
ATOM 6582 N N . ARG A 1 843 ? -0.779 20.113 37.084 1.00 87.50 843 ARG A N 1
ATOM 6583 C CA . ARG A 1 843 ? 0.661 19.932 37.342 1.00 87.50 843 ARG A CA 1
ATOM 6584 C C . ARG A 1 843 ? 0.919 19.345 38.729 1.00 87.50 843 ARG A C 1
ATOM 6586 O O . ARG A 1 843 ? 1.729 18.428 38.843 1.00 87.50 843 ARG A O 1
ATOM 6593 N N . GLU A 1 844 ? 0.180 19.771 39.758 1.00 86.00 844 GLU A N 1
ATOM 6594 C CA . GLU A 1 844 ? 0.275 19.172 41.102 1.00 86.00 844 GLU A CA 1
ATOM 6595 C C . GLU A 1 844 ? -0.030 17.667 41.135 1.00 86.00 844 GLU A C 1
ATOM 6597 O O . GLU A 1 844 ? 0.451 16.955 42.017 1.00 86.00 844 GLU A O 1
ATOM 6602 N N . LYS A 1 845 ? -0.856 17.170 40.205 1.00 86.00 845 LYS A N 1
ATOM 6603 C CA . LYS A 1 845 ? -1.197 15.743 40.088 1.00 86.00 845 LYS A CA 1
ATOM 6604 C C . LYS A 1 845 ? -0.359 15.016 39.035 1.00 86.00 845 LYS A C 1
ATOM 6606 O O . LYS A 1 845 ? -0.618 13.845 38.778 1.00 86.00 845 LYS A O 1
ATOM 6611 N N . SER A 1 846 ? 0.638 15.689 38.449 1.00 88.12 846 SER A N 1
ATOM 6612 C CA . SER A 1 846 ? 1.432 15.192 37.317 1.00 88.12 846 SER A CA 1
ATOM 6613 C C . SER A 1 846 ? 0.563 14.743 36.131 1.00 88.12 846 SER A C 1
ATOM 6615 O O . SER A 1 846 ? 0.811 13.699 35.531 1.00 88.12 846 SER A O 1
ATOM 6617 N N . LEU A 1 847 ? -0.471 15.533 35.813 1.00 89.69 847 LEU A N 1
ATOM 6618 C CA . LEU A 1 847 ? -1.367 15.307 34.679 1.00 89.69 847 LEU A CA 1
ATOM 6619 C C . LEU A 1 847 ? -1.170 16.355 33.579 1.00 89.69 847 LEU A C 1
ATOM 6621 O O . LEU A 1 847 ? -1.169 17.556 33.847 1.00 89.69 847 LEU A O 1
ATOM 6625 N N . GLY A 1 848 ? -1.077 15.887 32.335 1.00 90.50 848 GLY A N 1
ATOM 6626 C CA . GLY A 1 848 ? -1.315 16.689 31.137 1.00 90.50 848 GLY A CA 1
ATOM 6627 C C . GLY A 1 848 ? -2.787 16.677 30.704 1.00 90.50 848 GLY A C 1
ATOM 6628 O O . GLY A 1 848 ? -3.593 15.886 31.193 1.00 90.50 848 GLY A O 1
ATOM 6629 N N . VAL A 1 849 ? -3.133 17.536 29.749 1.00 92.38 849 VAL A N 1
ATOM 6630 C CA . VAL A 1 849 ? -4.445 17.647 29.096 1.00 92.38 849 VAL A CA 1
ATOM 6631 C C . VAL A 1 849 ? -4.358 17.068 27.689 1.00 92.38 849 VAL A C 1
ATOM 6633 O O . VAL A 1 849 ? -3.536 17.516 26.895 1.00 92.38 849 VAL A O 1
ATOM 6636 N N . LEU A 1 850 ? -5.229 16.116 27.359 1.00 93.56 850 LEU A N 1
ATOM 6637 C CA . LEU A 1 850 ? -5.389 15.598 26.000 1.00 93.56 850 LEU A CA 1
ATOM 6638 C C . LEU A 1 850 ? -6.739 16.064 25.441 1.00 93.56 850 LEU A C 1
ATOM 6640 O O . LEU A 1 850 ? -7.778 15.466 25.725 1.00 93.56 850 LEU A O 1
ATOM 6644 N N . LEU A 1 851 ? -6.731 17.152 24.672 1.00 92.81 851 LEU A N 1
ATOM 6645 C CA . LEU A 1 851 ? -7.931 17.763 24.104 1.00 92.81 851 LEU A CA 1
ATOM 6646 C C . LEU A 1 851 ? -8.400 17.002 22.858 1.00 92.81 851 LEU A C 1
ATOM 6648 O O . LEU A 1 851 ? -7.758 17.044 21.813 1.00 92.81 851 LEU A O 1
ATOM 6652 N N . MET A 1 852 ? -9.539 16.326 22.949 1.00 93.69 852 MET A N 1
ATOM 6653 C CA . MET A 1 852 ? -10.111 15.538 21.860 1.00 93.69 852 MET A CA 1
ATOM 6654 C C . MET A 1 852 ? -11.238 16.319 21.174 1.00 93.69 852 MET A C 1
ATOM 6656 O O . MET A 1 852 ? -12.340 16.404 21.716 1.00 93.69 852 MET A O 1
ATOM 6660 N N . LEU A 1 853 ? -10.963 16.890 19.997 1.00 89.38 853 LEU A N 1
ATOM 6661 C CA . LEU A 1 853 ? -11.935 17.625 19.181 1.00 89.38 853 LEU A CA 1
ATOM 6662 C C . LEU A 1 853 ? -12.661 16.679 18.211 1.00 89.38 853 LEU A C 1
ATOM 6664 O O . LEU A 1 853 ? -12.089 16.200 17.223 1.00 89.38 853 LEU A O 1
ATOM 6668 N N . ASP A 1 854 ? -13.940 16.428 18.494 1.00 89.62 854 ASP A N 1
ATOM 6669 C CA . ASP A 1 854 ? -14.834 15.678 17.611 1.00 89.62 854 ASP A CA 1
ATOM 6670 C C . ASP A 1 854 ? -15.508 16.592 16.572 1.00 89.62 854 ASP A C 1
ATOM 6672 O O . ASP A 1 854 ? -15.967 17.691 16.903 1.00 89.62 854 ASP A O 1
ATOM 6676 N N . GLU A 1 855 ? -15.577 16.105 15.331 1.00 79.44 855 GLU A N 1
ATOM 6677 C CA . GLU A 1 855 ? -16.008 16.819 14.118 1.00 79.44 855 GLU A CA 1
ATOM 6678 C C . GLU A 1 855 ? -15.248 18.134 13.838 1.00 79.44 855 GLU A C 1
ATOM 6680 O O . GLU A 1 855 ? -15.844 19.209 13.730 1.00 79.44 855 GLU A O 1
ATOM 6685 N N . PHE A 1 856 ? -13.922 18.047 13.642 1.00 81.50 856 PHE A N 1
ATOM 6686 C CA . PHE A 1 856 ? -13.107 19.188 13.186 1.00 81.50 856 PHE A CA 1
ATOM 6687 C C . PHE A 1 856 ? -13.582 19.739 11.825 1.00 81.50 856 PHE A C 1
ATOM 6689 O O . PHE A 1 856 ? -13.456 20.935 11.572 1.00 81.50 856 PHE A O 1
ATOM 6696 N N . ASP A 1 857 ? -14.216 18.893 11.001 1.00 77.12 857 ASP A N 1
ATOM 6697 C CA . ASP A 1 857 ? -14.926 19.239 9.761 1.00 77.12 857 ASP A CA 1
ATOM 6698 C C . ASP A 1 857 ? -15.776 20.525 9.884 1.00 77.12 857 ASP A C 1
ATOM 6700 O O . ASP A 1 857 ? -15.774 21.353 8.974 1.00 77.12 857 ASP A O 1
ATOM 6704 N N . LYS A 1 858 ? -16.441 20.755 11.029 1.00 77.75 858 LYS A N 1
ATOM 6705 C CA . LYS A 1 858 ? -17.289 21.945 11.250 1.00 77.75 858 LYS A CA 1
ATOM 6706 C C . LYS A 1 858 ? -16.522 23.258 11.404 1.00 77.75 858 LYS A C 1
ATOM 6708 O O . LYS A 1 858 ? -17.086 24.323 11.154 1.00 77.75 858 LYS A O 1
ATOM 6713 N N . LEU A 1 859 ? -15.251 23.207 11.809 1.00 80.19 859 LEU A N 1
ATOM 6714 C CA . LEU A 1 859 ? -14.381 24.386 11.771 1.00 80.19 859 LEU A CA 1
ATOM 6715 C C . LEU A 1 859 ? -14.015 24.725 10.335 1.00 80.19 859 LEU A C 1
ATOM 6717 O O . LEU A 1 859 ? -13.977 25.900 9.995 1.00 80.19 859 LEU A O 1
ATOM 6721 N N . GLN A 1 860 ? -13.792 23.718 9.489 1.00 75.56 860 GLN A N 1
ATOM 6722 C CA . GLN A 1 860 ? -13.513 23.952 8.079 1.00 75.56 860 GLN A CA 1
ATOM 6723 C C . GLN A 1 860 ? -14.735 24.536 7.355 1.00 75.56 860 GLN A C 1
ATOM 6725 O O . GLN A 1 860 ? -14.584 25.560 6.697 1.00 75.56 860 GLN A O 1
ATOM 6730 N N . GLU A 1 861 ? -15.942 23.989 7.558 1.00 77.56 861 GLU A N 1
ATOM 6731 C CA . GLU A 1 861 ? -17.187 24.597 7.048 1.00 77.56 861 GLU A CA 1
ATOM 6732 C C . GLU A 1 861 ? -17.322 26.067 7.490 1.00 77.56 861 GLU A C 1
ATOM 6734 O O . GLU A 1 861 ? -17.650 26.940 6.688 1.00 77.56 861 GLU A O 1
ATOM 6739 N N . GLY A 1 862 ? -17.020 26.365 8.758 1.00 81.56 862 GLY A N 1
ATOM 6740 C CA . GLY A 1 862 ? -17.066 27.728 9.281 1.00 81.56 862 GLY A CA 1
ATOM 6741 C C . GLY A 1 862 ? -15.973 28.658 8.743 1.00 81.56 862 GLY A C 1
ATOM 6742 O O . GLY A 1 862 ? -16.250 29.838 8.538 1.00 81.56 862 GLY A O 1
ATOM 6743 N N . ILE A 1 863 ? -14.761 28.159 8.474 1.00 81.62 863 ILE A N 1
ATOM 6744 C CA . ILE A 1 863 ? -13.675 28.922 7.831 1.00 81.62 863 ILE A CA 1
ATOM 6745 C C . ILE A 1 863 ? -14.037 29.217 6.371 1.00 81.62 863 ILE A C 1
ATOM 6747 O O . ILE A 1 863 ? -13.913 30.358 5.926 1.00 81.62 863 ILE A O 1
ATOM 6751 N N . ASP A 1 864 ? -14.539 28.220 5.641 1.00 77.94 864 ASP A N 1
ATOM 6752 C CA . ASP A 1 864 ? -14.916 28.348 4.231 1.00 77.94 864 ASP A CA 1
ATOM 6753 C C . ASP A 1 864 ? -16.102 29.305 4.021 1.00 77.94 864 ASP A C 1
ATOM 6755 O O . ASP A 1 864 ? -16.148 30.003 3.009 1.00 77.94 864 ASP A O 1
ATOM 6759 N N . ASN A 1 865 ? -17.002 29.412 5.006 1.00 80.88 865 ASN A N 1
ATOM 6760 C CA . ASN A 1 865 ? -18.091 30.395 5.038 1.00 80.88 865 ASN A CA 1
ATOM 6761 C C . ASN A 1 865 ? -17.722 31.732 5.726 1.00 80.88 865 ASN A C 1
ATOM 6763 O O . ASN A 1 865 ? -18.588 32.591 5.883 1.00 80.88 865 ASN A O 1
ATOM 6767 N N . GLY A 1 866 ? -16.474 31.927 6.171 1.00 83.12 866 GLY A N 1
ATOM 6768 C CA . GLY A 1 866 ? -16.008 33.169 6.813 1.00 83.12 866 GLY A CA 1
ATOM 6769 C C . GLY A 1 866 ? -16.522 33.433 8.241 1.00 83.12 866 GLY A C 1
ATOM 6770 O O . GLY A 1 866 ? -16.280 34.506 8.788 1.00 83.12 866 GLY A O 1
ATOM 6771 N N . ILE A 1 867 ? -17.205 32.465 8.857 1.00 86.81 867 ILE A N 1
ATOM 6772 C CA . ILE A 1 867 ? -17.758 32.519 10.225 1.00 86.81 867 ILE A CA 1
ATOM 6773 C C . ILE A 1 867 ? -16.683 32.233 11.292 1.00 86.81 867 ILE A C 1
ATOM 6775 O O . ILE A 1 867 ? -16.732 32.750 12.412 1.00 86.81 867 ILE A O 1
ATOM 6779 N N . THR A 1 868 ? -15.704 31.395 10.954 1.00 87.56 868 THR A N 1
ATOM 6780 C CA . THR A 1 868 ? -14.618 30.959 11.839 1.00 87.56 868 THR A CA 1
ATOM 6781 C C . THR A 1 868 ? -13.287 31.508 11.328 1.00 87.56 868 THR A C 1
ATOM 6783 O O . THR A 1 868 ? -12.997 31.444 10.137 1.00 87.56 868 THR A O 1
ATOM 6786 N N . SER A 1 869 ? -12.443 32.036 12.217 1.00 87.06 869 SER A N 1
ATOM 6787 C CA . SER A 1 869 ? -11.127 32.551 11.827 1.00 87.06 869 SER A CA 1
ATOM 6788 C C . SER A 1 869 ? -10.208 31.422 11.328 1.00 87.06 869 SER A C 1
ATOM 6790 O O . SER A 1 869 ? -10.043 30.425 12.041 1.00 87.06 869 SER A O 1
ATOM 6792 N N . PRO A 1 870 ? -9.518 31.584 10.179 1.00 84.69 870 PRO A N 1
ATOM 6793 C CA . PRO A 1 870 ? -8.545 30.607 9.682 1.00 84.69 870 PRO A CA 1
ATOM 6794 C C . PRO A 1 870 ? -7.314 30.448 10.590 1.00 84.69 870 PRO A C 1
ATOM 6796 O O . PRO A 1 870 ? -6.527 29.532 10.382 1.00 84.69 870 PRO A O 1
ATOM 6799 N N . GLN A 1 871 ? -7.155 31.289 11.621 1.00 85.62 871 GLN A N 1
ATOM 6800 C CA . GLN A 1 871 ? -6.114 31.142 12.647 1.00 85.62 871 GLN A CA 1
ATOM 6801 C C . GLN A 1 871 ? -6.457 30.099 13.726 1.00 85.62 871 GLN A C 1
ATOM 6803 O O . GLN A 1 871 ? -5.591 29.748 14.520 1.00 85.62 871 GLN A O 1
ATOM 6808 N N . VAL A 1 872 ? -7.691 29.579 13.807 1.00 86.75 872 VAL A N 1
ATOM 6809 C CA . VAL A 1 872 ? -8.065 28.589 14.843 1.00 86.75 872 VAL A CA 1
ATOM 6810 C C . VAL A 1 872 ? -7.165 27.330 14.830 1.00 86.75 872 VAL A C 1
ATOM 6812 O O . VAL A 1 872 ? -6.710 26.944 15.910 1.00 86.75 872 VAL A O 1
ATOM 6815 N N . PRO A 1 873 ? -6.814 26.726 13.673 1.00 84.06 873 PRO A N 1
ATOM 6816 C CA . PRO A 1 873 ? -5.811 25.658 13.597 1.00 84.06 873 PRO A CA 1
ATOM 6817 C C . PRO A 1 873 ? -4.429 26.062 14.136 1.00 84.06 873 PRO A C 1
ATOM 6819 O O . PRO A 1 873 ? -3.833 25.312 14.907 1.00 84.06 873 PRO A O 1
ATOM 6822 N N . GLU A 1 874 ? -3.931 27.254 13.789 1.00 83.62 874 GLU A N 1
ATOM 6823 C CA . GLU A 1 874 ? -2.631 27.773 14.253 1.00 83.62 874 GLU A CA 1
ATOM 6824 C C . GLU A 1 874 ? -2.622 28.044 15.764 1.00 83.62 874 GLU A C 1
ATOM 6826 O O . GLU A 1 874 ? -1.648 27.753 16.456 1.00 83.62 874 GLU A O 1
ATOM 6831 N N . ASN A 1 875 ? -3.740 28.531 16.298 1.00 88.00 875 ASN A N 1
ATOM 6832 C CA . ASN A 1 875 ? -3.941 28.769 17.721 1.00 88.00 875 ASN A CA 1
ATOM 6833 C C . ASN A 1 875 ? -3.941 27.450 18.516 1.00 88.00 875 ASN A C 1
ATOM 6835 O O . ASN A 1 875 ? -3.296 27.360 19.558 1.00 88.00 875 ASN A O 1
ATOM 6839 N N . ILE A 1 876 ? -4.583 26.391 18.005 1.00 85.06 876 ILE A N 1
ATOM 6840 C CA . ILE A 1 876 ? -4.513 25.042 18.600 1.00 85.06 876 ILE A CA 1
ATOM 6841 C C . ILE A 1 876 ? -3.082 24.485 18.513 1.00 85.06 876 ILE A C 1
ATOM 6843 O O . ILE A 1 876 ? -2.571 23.944 19.497 1.00 85.06 876 ILE A O 1
ATOM 6847 N N . ARG A 1 877 ? -2.413 24.662 17.365 1.00 82.56 877 ARG A N 1
ATOM 6848 C CA . ARG A 1 877 ? -1.009 24.275 17.149 1.00 82.56 877 ARG A CA 1
ATOM 6849 C C . ARG A 1 877 ? -0.083 24.929 18.183 1.00 82.56 877 ARG A C 1
ATOM 6851 O O . ARG A 1 877 ? 0.739 24.237 18.779 1.00 82.56 877 ARG A O 1
ATOM 6858 N N . PHE A 1 878 ? -0.245 26.232 18.429 1.00 86.56 878 PHE A N 1
ATOM 6859 C CA . PHE A 1 878 ? 0.526 26.986 19.420 1.00 86.56 878 PHE A CA 1
ATOM 6860 C C . PHE A 1 878 ? 0.416 26.364 20.817 1.00 86.56 878 PHE A C 1
ATOM 6862 O O . PHE A 1 878 ? 1.440 26.083 21.430 1.00 86.56 878 PHE A O 1
ATOM 6869 N N . LEU A 1 879 ? -0.798 26.072 21.302 1.00 87.31 879 LEU A N 1
ATOM 6870 C CA . LEU A 1 879 ? -1.001 25.517 22.651 1.00 87.31 879 LEU A CA 1
ATOM 6871 C C . LEU A 1 879 ? -0.244 24.194 22.861 1.00 87.31 879 LEU A C 1
ATOM 6873 O O . LEU A 1 879 ? 0.412 24.023 23.887 1.00 87.31 879 LEU A O 1
ATOM 6877 N N . VAL A 1 880 ? -0.288 23.293 21.873 1.00 85.88 880 VAL A N 1
ATOM 6878 C CA . VAL A 1 880 ? 0.416 21.996 21.912 1.00 85.88 880 VAL A CA 1
ATOM 6879 C C . VAL A 1 880 ? 1.941 22.171 21.858 1.00 85.88 880 VAL A C 1
ATOM 6881 O O . VAL A 1 880 ? 2.671 21.413 22.488 1.00 85.88 880 VAL A O 1
ATOM 6884 N N . GLN A 1 881 ? 2.453 23.184 21.148 1.00 83.44 881 GLN A N 1
ATOM 6885 C CA . GLN A 1 881 ? 3.895 23.468 21.112 1.00 83.44 881 GLN A CA 1
ATOM 6886 C C . GLN A 1 881 ? 4.409 24.220 22.353 1.00 83.44 881 GLN A C 1
ATOM 6888 O O . GLN A 1 881 ? 5.572 24.059 22.721 1.00 83.44 881 GLN A O 1
ATOM 6893 N N . THR A 1 882 ? 3.579 25.056 22.981 1.00 87.06 882 THR A N 1
ATOM 6894 C CA . THR A 1 882 ? 3.979 25.943 24.086 1.00 87.06 882 THR A CA 1
ATOM 6895 C C . THR A 1 882 ? 3.849 25.289 25.461 1.00 87.06 882 THR A C 1
ATOM 6897 O O . THR A 1 882 ? 4.647 25.594 26.349 1.00 87.06 882 THR A O 1
ATOM 6900 N N . TYR A 1 883 ? 2.894 24.375 25.659 1.00 86.75 883 TYR A N 1
ATOM 6901 C CA . TYR A 1 883 ? 2.650 23.740 26.956 1.00 86.75 883 TYR A CA 1
ATOM 6902 C C . TYR A 1 883 ? 2.948 22.229 26.892 1.00 86.75 883 TYR A C 1
ATOM 6904 O O . TYR A 1 883 ? 2.112 21.472 26.413 1.00 86.75 883 TYR A O 1
ATOM 6912 N N . PRO A 1 884 ? 4.078 21.736 27.447 1.00 79.06 884 PRO A N 1
ATOM 6913 C CA . PRO A 1 884 ? 4.459 20.313 27.367 1.00 79.06 884 PRO A CA 1
ATOM 6914 C C . PRO A 1 884 ? 3.470 19.319 28.002 1.00 79.06 884 PRO A C 1
ATOM 6916 O O . PRO A 1 884 ? 3.565 18.118 27.775 1.00 79.06 884 PRO A O 1
ATOM 6919 N N . GLY A 1 885 ? 2.537 19.815 28.819 1.00 83.38 885 GLY A N 1
ATOM 6920 C CA . GLY A 1 885 ? 1.411 19.059 29.369 1.00 83.38 885 GLY A CA 1
ATOM 6921 C C . GLY A 1 885 ? 0.106 19.264 28.595 1.00 83.38 885 GLY A C 1
ATOM 6922 O O . GLY A 1 885 ? -0.953 19.163 29.204 1.00 83.38 885 GLY A O 1
ATOM 6923 N N . PHE A 1 886 ? 0.150 19.613 27.308 1.00 88.12 886 PHE A N 1
ATOM 6924 C CA . PHE A 1 886 ? -1.024 19.837 26.465 1.00 88.12 886 PHE A CA 1
ATOM 6925 C C . PHE A 1 886 ? -0.836 19.144 25.108 1.00 88.12 886 PHE A C 1
ATOM 6927 O O . PHE A 1 886 ? 0.114 19.413 24.383 1.00 88.12 886 PHE A O 1
ATOM 6934 N N . SER A 1 887 ? -1.750 18.241 24.772 1.00 89.81 887 SER A N 1
ATOM 6935 C CA . SER A 1 887 ? -1.768 17.440 23.545 1.00 89.81 887 SER A CA 1
ATOM 6936 C C . SER A 1 887 ? -3.189 17.450 22.975 1.00 89.81 887 SER A C 1
ATOM 6938 O O . SER A 1 887 ? -4.138 17.805 23.680 1.00 89.81 887 SER A O 1
ATOM 6940 N N . ALA A 1 888 ? -3.367 17.073 21.709 1.00 89.38 888 ALA A N 1
ATOM 6941 C CA . ALA A 1 888 ? -4.681 17.073 21.072 1.00 89.38 888 ALA A CA 1
ATOM 6942 C C . ALA A 1 888 ? -4.924 15.841 20.193 1.00 89.38 888 ALA A C 1
ATOM 6944 O O . ALA A 1 888 ? -4.032 15.406 19.468 1.00 89.38 888 ALA A O 1
ATOM 6945 N N . ILE A 1 889 ? -6.159 15.334 20.196 1.00 90.06 889 ILE A N 1
ATOM 6946 C CA . ILE A 1 889 ? -6.674 14.458 19.138 1.00 90.06 889 ILE A CA 1
ATOM 6947 C C . ILE A 1 889 ? -7.686 15.258 18.325 1.00 90.06 889 ILE A C 1
ATOM 6949 O O . ILE A 1 889 ? -8.640 15.795 18.879 1.00 90.06 889 ILE A O 1
ATOM 6953 N N . LEU A 1 890 ? -7.502 15.316 17.014 1.00 87.25 890 LEU A N 1
ATOM 6954 C CA . LEU A 1 890 ? -8.434 15.934 16.078 1.00 87.25 890 LEU A CA 1
ATOM 6955 C C . LEU A 1 890 ? -9.081 14.827 15.249 1.00 87.25 890 LEU A C 1
ATOM 6957 O O . LEU A 1 890 ? -8.390 13.905 14.820 1.00 87.25 890 LEU A O 1
ATOM 6961 N N . THR A 1 891 ? -10.388 14.891 15.008 1.00 87.06 891 THR A N 1
ATOM 6962 C CA . THR A 1 891 ? -11.070 13.928 14.125 1.00 87.06 891 THR A CA 1
ATOM 6963 C C . THR A 1 891 ? -11.534 14.592 12.839 1.00 87.06 891 THR A C 1
ATOM 6965 O O . THR A 1 891 ? -12.057 15.704 12.871 1.00 87.06 891 THR A O 1
ATOM 6968 N N . GLY A 1 892 ? -11.387 13.885 11.717 1.00 78.69 892 GLY A N 1
ATOM 6969 C CA . GLY A 1 892 ? -11.806 14.381 10.405 1.00 78.69 892 GLY A CA 1
ATOM 6970 C C . GLY A 1 892 ? -12.531 13.334 9.561 1.00 78.69 892 GLY A C 1
ATOM 6971 O O . GLY A 1 892 ? -12.374 12.122 9.774 1.00 78.69 892 GLY A O 1
ATOM 6972 N N . SER A 1 893 ? -13.342 13.757 8.591 1.00 70.31 893 SER A N 1
ATOM 6973 C CA . SER A 1 893 ? -13.701 12.896 7.454 1.00 70.31 893 SER A CA 1
ATOM 6974 C C . SER A 1 893 ? -12.624 12.935 6.365 1.00 70.31 893 SER A C 1
ATOM 6976 O O . SER A 1 893 ? -12.048 13.981 6.078 1.00 70.31 893 SER A O 1
ATOM 6978 N N . ARG A 1 894 ? -12.358 11.789 5.715 1.00 63.44 894 ARG A N 1
ATOM 6979 C CA . ARG A 1 894 ? -11.310 11.672 4.674 1.00 63.44 894 ARG A CA 1
ATOM 6980 C C . ARG A 1 894 ? -11.515 12.605 3.469 1.00 63.44 894 ARG A C 1
ATOM 6982 O O . ARG A 1 894 ? -10.590 12.821 2.703 1.00 63.44 894 ARG A O 1
ATOM 6989 N N . ARG A 1 895 ? -12.713 13.173 3.308 1.00 56.44 895 ARG A N 1
ATOM 6990 C CA . ARG A 1 895 ? -13.122 14.035 2.182 1.00 56.44 895 ARG A CA 1
ATOM 6991 C C . ARG A 1 895 ? -12.401 15.373 2.174 1.00 56.44 895 ARG A C 1
ATOM 6993 O O . ARG A 1 895 ? -12.071 15.894 1.114 1.00 56.44 895 ARG A O 1
ATOM 7000 N N . LEU A 1 896 ? -12.130 15.912 3.362 1.00 51.50 896 LEU A N 1
ATOM 7001 C CA . LEU A 1 896 ? -11.473 17.208 3.509 1.00 51.50 896 LEU A CA 1
ATOM 7002 C C . LEU A 1 896 ? -9.984 17.157 3.131 1.00 51.50 896 LEU A C 1
ATOM 7004 O O . LEU A 1 896 ? -9.388 18.193 2.875 1.00 51.50 896 LEU A O 1
ATOM 7008 N N . LYS A 1 897 ? -9.421 15.954 2.946 1.00 50.53 897 LYS A N 1
ATOM 7009 C CA . LYS A 1 897 ? -8.083 15.726 2.379 1.00 50.53 897 LYS A CA 1
ATOM 7010 C C . LYS A 1 897 ? -7.888 16.383 1.000 1.00 50.53 897 LYS A C 1
ATOM 7012 O O . LYS A 1 897 ? -6.771 16.780 0.693 1.00 50.53 897 LYS A O 1
ATOM 7017 N N . ARG A 1 898 ? -8.947 16.512 0.182 1.00 49.84 898 ARG A N 1
ATOM 7018 C CA . ARG A 1 898 ? -8.906 17.211 -1.125 1.00 49.84 898 ARG A CA 1
ATOM 7019 C C . ARG A 1 898 ? -9.349 18.685 -1.049 1.00 49.84 898 ARG A C 1
ATOM 7021 O O . ARG A 1 898 ? -9.047 19.455 -1.956 1.00 49.84 898 ARG A O 1
ATOM 7028 N N . LEU A 1 899 ? -10.037 19.110 0.017 1.00 44.97 899 LEU A N 1
ATOM 7029 C CA . LEU A 1 899 ? -10.493 20.494 0.200 1.00 44.97 899 LEU A CA 1
ATOM 7030 C C . LEU A 1 899 ? -9.484 21.283 1.047 1.00 44.97 899 LEU A C 1
ATOM 7032 O O . LEU A 1 899 ? -9.590 21.334 2.267 1.00 44.97 899 LEU A O 1
ATOM 7036 N N . ARG A 1 900 ? -8.536 21.930 0.357 1.00 57.09 900 ARG A N 1
ATOM 7037 C CA . ARG A 1 900 ? -7.488 22.821 0.897 1.00 57.09 900 ARG A CA 1
ATOM 7038 C C . ARG A 1 900 ? -6.600 22.172 1.967 1.00 57.09 900 ARG A C 1
ATOM 7040 O O . ARG A 1 900 ? -6.809 22.319 3.171 1.00 57.09 900 ARG A O 1
ATOM 7047 N N . GLU A 1 901 ? -5.498 21.577 1.508 1.00 54.97 901 GLU A N 1
ATOM 7048 C CA . GLU A 1 901 ? -4.393 21.154 2.380 1.00 54.97 901 GLU A CA 1
ATOM 7049 C C . GLU A 1 901 ? -3.834 22.300 3.243 1.00 54.97 901 GLU A C 1
ATOM 7051 O O . GLU A 1 901 ? -3.253 22.033 4.287 1.00 54.97 901 GLU A O 1
ATOM 7056 N N . GLU A 1 902 ? -4.027 23.563 2.848 1.00 56.50 902 GLU A N 1
ATOM 7057 C CA . GLU A 1 902 ? -3.520 24.766 3.524 1.00 56.50 902 GLU A CA 1
ATOM 7058 C C . GLU A 1 902 ? -3.869 24.815 5.023 1.00 56.50 902 GLU A C 1
ATOM 7060 O O . GLU A 1 902 ? -2.961 24.870 5.856 1.00 56.50 902 GLU A O 1
ATOM 7065 N N . TYR A 1 903 ? -5.151 24.719 5.400 1.00 59.69 903 TYR A N 1
ATOM 7066 C CA . TYR A 1 903 ? -5.567 24.783 6.813 1.00 59.69 903 TYR A CA 1
ATOM 7067 C C . TYR A 1 903 ? -5.091 23.574 7.621 1.00 59.69 903 TYR A C 1
ATOM 7069 O O . TYR A 1 903 ? -4.739 23.697 8.795 1.00 59.69 903 TYR A O 1
ATOM 7077 N N . TRP A 1 904 ? -5.033 22.405 6.984 1.00 61.22 904 TRP A N 1
ATOM 7078 C CA . TRP A 1 904 ? -4.507 21.200 7.610 1.00 61.22 904 TRP A CA 1
ATOM 7079 C C . TRP A 1 904 ? -2.974 21.221 7.714 1.00 61.22 904 TRP A C 1
ATOM 7081 O O . TRP A 1 904 ? -2.429 20.669 8.668 1.00 61.22 904 TRP A O 1
ATOM 7091 N N . SER A 1 905 ? -2.258 21.917 6.823 1.00 61.34 905 SER A N 1
ATOM 7092 C CA . SER A 1 905 ? -0.792 22.054 6.852 1.00 61.34 905 SER A CA 1
ATOM 7093 C C . SER A 1 905 ? -0.291 22.755 8.121 1.00 61.34 905 SER A C 1
ATOM 7095 O O . SER A 1 905 ? 0.754 22.382 8.669 1.00 61.34 905 SER A O 1
ATOM 7097 N N . ALA A 1 906 ? -1.099 23.672 8.669 1.00 61.00 906 ALA A N 1
ATOM 7098 C CA . ALA A 1 906 ? -0.881 24.303 9.968 1.00 61.00 906 ALA A CA 1
ATOM 7099 C C . ALA A 1 906 ? -0.818 23.292 11.132 1.00 61.00 906 ALA A C 1
ATOM 7101 O O . ALA A 1 906 ? -0.246 23.608 12.173 1.00 61.00 906 ALA A O 1
ATOM 7102 N N . LEU A 1 907 ? -1.327 22.067 10.958 1.00 62.78 907 LEU A N 1
ATOM 7103 C CA . LEU A 1 907 ? -1.327 20.990 11.956 1.00 62.78 907 LEU A CA 1
ATOM 7104 C C . LEU A 1 907 ? -0.507 19.758 11.515 1.00 62.78 907 LEU A C 1
ATOM 7106 O O . LEU A 1 907 ? 0.129 19.114 12.351 1.00 62.78 907 LEU A O 1
ATOM 7110 N N . PHE A 1 908 ? -0.449 19.449 10.213 1.00 56.34 908 PHE A N 1
ATOM 7111 C CA . PHE A 1 908 ? 0.263 18.284 9.666 1.00 56.34 908 PHE A CA 1
ATOM 7112 C C . PHE A 1 908 ? 1.759 18.266 10.007 1.00 56.34 908 PHE A C 1
ATOM 7114 O O . PHE A 1 908 ? 2.311 17.191 10.213 1.00 56.34 908 PHE A O 1
ATOM 7121 N N . GLY A 1 909 ? 2.408 19.430 10.129 1.00 58.44 909 GLY A N 1
ATOM 7122 C CA . GLY A 1 909 ? 3.830 19.532 10.490 1.00 58.44 909 GLY A CA 1
ATOM 7123 C C . GLY A 1 909 ? 4.196 19.069 11.912 1.00 58.44 909 GLY A C 1
ATOM 7124 O O . GLY A 1 909 ? 5.358 19.180 12.290 1.00 58.44 909 GLY A O 1
ATOM 7125 N N . LEU A 1 910 ? 3.226 18.599 12.705 1.00 55.47 910 LEU A N 1
ATOM 7126 C CA . LEU A 1 910 ? 3.418 18.058 14.058 1.00 55.47 910 LEU A CA 1
ATOM 7127 C C . LEU A 1 910 ? 2.707 16.714 14.292 1.00 55.47 910 LEU A C 1
ATOM 7129 O O . LEU A 1 910 ? 2.948 16.079 15.315 1.00 55.47 910 LEU A O 1
ATOM 7133 N N . GLY A 1 911 ? 1.777 16.314 13.418 1.00 63.62 911 GLY A N 1
ATOM 7134 C CA . GLY A 1 911 ? 0.733 15.350 13.770 1.00 63.62 911 GLY A CA 1
ATOM 7135 C C . GLY A 1 911 ? 0.915 13.942 13.203 1.00 63.62 911 GLY A C 1
ATOM 7136 O O . GLY A 1 911 ? 1.192 13.777 12.017 1.00 63.62 911 GLY A O 1
ATOM 7137 N N . THR A 1 912 ? 0.660 12.909 14.015 1.00 76.88 912 THR A N 1
ATOM 7138 C CA . THR A 1 912 ? 0.515 11.534 13.492 1.00 76.88 912 THR A CA 1
ATOM 7139 C C . THR A 1 912 ? -0.894 11.342 12.940 1.00 76.88 912 THR A C 1
ATOM 7141 O O . THR A 1 912 ? -1.861 11.474 13.691 1.00 76.88 912 THR A O 1
ATOM 7144 N N . ARG A 1 913 ? -1.022 10.990 11.656 1.00 79.06 913 ARG A N 1
ATOM 7145 C CA . ARG A 1 913 ? -2.305 10.598 11.049 1.00 79.06 913 ARG A CA 1
ATOM 7146 C C . ARG A 1 913 ? -2.580 9.115 11.305 1.00 79.06 913 ARG A C 1
ATOM 7148 O O . ARG A 1 913 ? -1.693 8.291 11.103 1.00 79.06 913 ARG A O 1
ATOM 7155 N N . LEU A 1 914 ? -3.798 8.777 11.718 1.00 84.62 914 LEU A N 1
ATOM 7156 C CA . LEU A 1 914 ? -4.269 7.414 11.963 1.00 84.62 914 LEU A CA 1
ATOM 7157 C C . LEU A 1 914 ? -5.623 7.215 11.271 1.00 84.62 914 LEU A C 1
ATOM 7159 O O . LEU A 1 914 ? -6.581 7.944 11.538 1.00 84.62 914 LEU A O 1
ATOM 7163 N N . GLY A 1 915 ? -5.695 6.232 10.375 1.00 82.31 915 GLY A N 1
ATOM 7164 C CA . GLY A 1 915 ? -6.900 5.918 9.609 1.00 82.31 915 GLY A CA 1
ATOM 7165 C C . GLY A 1 915 ? -7.820 4.926 10.324 1.00 82.31 915 GLY A C 1
ATOM 7166 O O . GLY A 1 915 ? -7.365 3.920 10.861 1.00 82.31 915 GLY A O 1
ATOM 7167 N N . ILE A 1 916 ? -9.129 5.174 10.275 1.00 84.75 916 ILE A N 1
ATOM 7168 C CA . ILE A 1 916 ? -10.180 4.233 10.679 1.00 84.75 916 ILE A CA 1
ATOM 7169 C C . ILE A 1 916 ? -10.909 3.742 9.427 1.00 84.75 916 ILE A C 1
ATOM 7171 O O . ILE A 1 916 ? -11.502 4.547 8.703 1.00 84.75 916 ILE A O 1
ATOM 7175 N N . SER A 1 917 ? -10.876 2.430 9.205 1.00 81.94 917 SER A N 1
ATOM 7176 C CA . SER A 1 917 ? -11.578 1.673 8.158 1.00 81.94 917 SER A CA 1
ATOM 7177 C C . SER A 1 917 ? -12.738 0.845 8.749 1.00 81.94 917 SER A C 1
ATOM 7179 O O . SER A 1 917 ? -13.143 1.062 9.897 1.00 81.94 917 SER A O 1
ATOM 7181 N N . SER A 1 918 ? -13.293 -0.110 7.998 1.00 86.75 918 SER A N 1
ATOM 7182 C CA . SER A 1 918 ? -14.206 -1.148 8.507 1.00 86.75 918 SER A CA 1
ATOM 7183 C C . SER A 1 918 ? -13.554 -2.048 9.584 1.00 86.75 918 SER A C 1
ATOM 7185 O O . SER A 1 918 ? -12.428 -1.819 10.037 1.00 86.75 918 SER A O 1
ATOM 7187 N N . LEU A 1 919 ? -14.295 -3.035 10.094 1.00 90.25 919 LEU A N 1
ATOM 7188 C CA . LEU A 1 919 ? -13.756 -4.076 10.971 1.00 90.25 919 LEU A CA 1
ATOM 7189 C C . LEU A 1 919 ? -13.125 -5.196 10.137 1.00 90.25 919 LEU A C 1
ATOM 7191 O O . LEU A 1 919 ? -13.667 -5.587 9.104 1.00 90.25 919 LEU A O 1
ATOM 7195 N N . SER A 1 920 ? -12.026 -5.778 10.622 1.00 91.19 920 SER A N 1
ATOM 7196 C CA . SER A 1 920 ? -11.532 -7.054 10.090 1.00 91.19 920 SER A CA 1
ATOM 7197 C C . SER A 1 920 ? -12.578 -8.156 10.306 1.00 91.19 920 SER A C 1
ATOM 7199 O O . SER A 1 920 ? -13.322 -8.102 11.289 1.00 91.19 920 SER A O 1
ATOM 7201 N N . ARG A 1 921 ? -12.625 -9.194 9.447 1.00 91.00 921 ARG A N 1
ATOM 7202 C CA . ARG A 1 921 ? -13.589 -10.308 9.616 1.00 91.00 921 ARG A CA 1
ATOM 7203 C C . ARG A 1 921 ? -13.544 -10.900 11.029 1.00 91.00 921 ARG A C 1
ATOM 7205 O O . ARG A 1 921 ? -14.592 -11.165 11.599 1.00 91.00 921 ARG A O 1
ATOM 7212 N N . GLY A 1 922 ? -12.358 -11.027 11.632 1.00 92.25 922 GLY A N 1
ATOM 7213 C CA . GLY A 1 922 ? -12.209 -11.468 13.024 1.00 92.25 922 GLY A CA 1
ATOM 7214 C C . GLY A 1 922 ? -12.963 -10.581 14.024 1.00 92.25 922 GLY A C 1
ATOM 7215 O O . GLY A 1 922 ? -13.786 -11.082 14.785 1.00 92.25 922 GLY A O 1
ATOM 7216 N N . ALA A 1 923 ? -12.752 -9.262 13.994 1.00 91.94 923 ALA A N 1
ATOM 7217 C CA . ALA A 1 923 ? -13.467 -8.331 14.872 1.00 91.94 923 ALA A CA 1
ATOM 7218 C C . ALA A 1 923 ? -14.973 -8.248 14.558 1.00 91.94 923 ALA A C 1
ATOM 7220 O O . ALA A 1 923 ? -15.784 -8.104 15.472 1.00 91.94 923 ALA A O 1
ATOM 7221 N N . ALA A 1 924 ? -15.356 -8.386 13.287 1.00 94.50 924 ALA A N 1
ATOM 7222 C CA . ALA A 1 924 ? -16.750 -8.417 12.858 1.00 94.50 924 ALA A CA 1
ATOM 7223 C C . ALA A 1 924 ? -17.487 -9.671 13.377 1.00 94.50 924 ALA A C 1
ATOM 7225 O O . ALA A 1 924 ? -18.564 -9.540 13.948 1.00 94.50 924 ALA A O 1
ATOM 7226 N N . ARG A 1 925 ? -16.882 -10.868 13.293 1.00 94.19 925 ARG A N 1
ATOM 7227 C CA . ARG A 1 925 ? -17.418 -12.124 13.870 1.00 94.19 925 ARG A CA 1
ATOM 7228 C C . ARG A 1 925 ? -17.647 -12.019 15.377 1.00 94.19 925 ARG A C 1
ATOM 7230 O O . ARG A 1 925 ? -18.697 -12.431 15.873 1.00 94.19 925 ARG A O 1
ATOM 7237 N N . ARG A 1 926 ? -16.688 -11.423 16.097 1.00 93.69 926 ARG A N 1
ATOM 7238 C CA . ARG A 1 926 ? -16.803 -11.145 17.539 1.00 93.69 926 ARG A CA 1
ATOM 7239 C C . ARG A 1 926 ? -17.972 -10.200 17.821 1.00 93.69 926 ARG A C 1
ATOM 7241 O O . ARG A 1 926 ? -18.830 -10.535 18.629 1.00 93.69 926 ARG A O 1
ATOM 7248 N N . LEU A 1 927 ? -18.079 -9.096 17.074 1.00 94.19 927 LEU A N 1
ATOM 7249 C CA . LEU A 1 927 ? -19.197 -8.151 17.183 1.00 94.19 927 LEU A CA 1
ATOM 7250 C C . LEU A 1 927 ? -20.564 -8.782 16.882 1.00 94.19 927 LEU A C 1
ATOM 7252 O O . LEU A 1 927 ? -21.543 -8.409 17.516 1.00 94.19 927 LEU A O 1
ATOM 7256 N N . VAL A 1 928 ? -20.653 -9.729 15.944 1.00 93.75 928 VAL A N 1
ATOM 7257 C CA . VAL A 1 928 ? -21.903 -10.453 15.660 1.00 93.75 928 VAL A CA 1
ATOM 7258 C C . VAL A 1 928 ? -22.281 -11.379 16.821 1.00 93.75 928 VAL A C 1
ATOM 7260 O O . VAL A 1 928 ? -23.444 -11.395 17.225 1.00 93.75 928 VAL A O 1
ATOM 7263 N N . THR A 1 929 ? -21.324 -12.136 17.368 1.00 90.69 929 THR A N 1
ATOM 7264 C CA . THR A 1 929 ? -21.616 -13.311 18.213 1.00 90.69 929 THR A CA 1
ATOM 7265 C C . THR A 1 929 ? -21.429 -13.110 19.724 1.00 90.69 929 THR A C 1
ATOM 7267 O O . THR A 1 929 ? -22.269 -13.592 20.485 1.00 90.69 929 THR A O 1
ATOM 7270 N N . GLU A 1 930 ? -20.407 -12.381 20.188 1.00 92.06 930 GLU A N 1
ATOM 7271 C CA . GLU A 1 930 ? -20.138 -12.178 21.628 1.00 92.06 930 GLU A CA 1
ATOM 7272 C C . GLU A 1 930 ? -21.289 -11.465 22.381 1.00 92.06 930 GLU A C 1
ATOM 7274 O O . GLU A 1 930 ? -21.685 -11.966 23.437 1.00 92.06 930 GLU A O 1
ATOM 7279 N N . PRO A 1 931 ? -21.928 -10.388 21.863 1.00 89.38 931 PRO A N 1
ATOM 7280 C CA . PRO A 1 931 ? -22.963 -9.649 22.608 1.00 89.38 931 PRO A CA 1
ATOM 7281 C C . PRO A 1 931 ? -24.237 -10.455 22.914 1.00 89.38 931 PRO A C 1
ATOM 7283 O O . PRO A 1 931 ? -25.015 -10.104 23.805 1.00 89.38 931 PRO A O 1
ATOM 7286 N N . VAL A 1 932 ? -24.475 -11.526 22.151 1.00 88.31 932 VAL A N 1
ATOM 7287 C CA . VAL A 1 932 ? -25.673 -12.378 22.225 1.00 88.31 932 VAL A CA 1
ATOM 7288 C C . VAL A 1 932 ? -25.363 -13.824 22.614 1.00 88.31 932 VAL A C 1
ATOM 7290 O O . VAL A 1 932 ? -26.253 -14.676 22.548 1.00 88.31 932 VAL A O 1
ATOM 7293 N N . GLN A 1 933 ? -24.129 -14.113 23.035 1.00 83.94 933 GLN A N 1
ATOM 7294 C CA . GLN A 1 933 ? -23.686 -15.458 23.389 1.00 83.94 933 GLN A CA 1
ATOM 7295 C C . GLN A 1 933 ? -24.629 -16.092 24.431 1.00 83.94 933 GLN A C 1
ATOM 7297 O O . GLN A 1 933 ? -24.924 -15.509 25.474 1.00 83.94 933 GLN A O 1
ATOM 7302 N N . GLY A 1 934 ? -25.154 -17.282 24.122 1.00 75.69 934 GLY A N 1
ATOM 7303 C CA . GLY A 1 934 ? -26.132 -17.987 24.963 1.00 75.69 934 GLY A CA 1
ATOM 7304 C C . GLY A 1 934 ? -27.582 -17.481 24.871 1.00 75.69 934 GLY A C 1
ATOM 7305 O O . GLY A 1 934 ? -28.463 -18.095 25.469 1.00 75.69 934 GLY A O 1
ATOM 7306 N N . ARG A 1 935 ? -27.867 -16.410 24.114 1.00 83.50 935 ARG A N 1
ATOM 7307 C CA . ARG A 1 935 ? -29.240 -15.937 23.842 1.00 83.50 935 ARG A CA 1
ATOM 7308 C C . ARG A 1 935 ? -29.766 -16.439 22.500 1.00 83.50 935 ARG A C 1
ATOM 7310 O O . ARG A 1 935 ? -30.869 -16.989 22.463 1.00 83.50 935 ARG A O 1
ATOM 7317 N N . ILE A 1 936 ? -28.971 -16.250 21.443 1.00 84.56 936 ILE A N 1
ATOM 7318 C CA . ILE A 1 936 ? -29.219 -16.703 20.064 1.00 84.56 936 ILE A CA 1
ATOM 7319 C C . ILE A 1 936 ? -27.930 -17.316 19.490 1.00 84.56 936 ILE A C 1
ATOM 7321 O O . ILE A 1 936 ? -26.834 -17.014 19.968 1.00 84.56 936 ILE A O 1
ATOM 7325 N N . SER A 1 937 ? -28.049 -18.154 18.465 1.00 83.69 937 SER A N 1
ATOM 7326 C CA . SER A 1 937 ? -26.932 -18.763 17.732 1.00 83.69 937 SER A CA 1
ATOM 7327 C C . SER A 1 937 ? -26.981 -18.387 16.254 1.00 83.69 937 SER A C 1
ATOM 7329 O O . SER A 1 937 ? -28.048 -18.389 15.651 1.00 83.69 937 SER A O 1
ATOM 7331 N N . TYR A 1 938 ? -25.831 -18.105 15.646 1.00 87.69 938 TYR A N 1
ATOM 7332 C CA . TYR A 1 938 ? -25.717 -17.943 14.194 1.00 87.69 938 TYR A CA 1
ATOM 7333 C C . TYR A 1 938 ? -25.206 -19.242 13.569 1.00 87.69 938 TYR A C 1
ATOM 7335 O O . TYR A 1 938 ? -24.304 -19.876 14.117 1.00 87.69 938 TYR A O 1
ATOM 7343 N N . SER A 1 939 ? -25.747 -19.615 12.409 1.00 85.88 939 SER A N 1
ATOM 7344 C CA . SER A 1 939 ? -25.027 -20.498 11.484 1.00 85.88 939 SER A CA 1
ATOM 7345 C C . SER A 1 939 ? -23.800 -19.763 10.924 1.00 85.88 939 SER A C 1
ATOM 7347 O O . SER A 1 939 ? -23.810 -18.535 10.799 1.00 85.88 939 SER A O 1
ATOM 7349 N N . SER A 1 940 ? -22.734 -20.497 10.589 1.00 83.50 940 SER A N 1
ATOM 7350 C CA . SER A 1 940 ? -21.490 -19.912 10.063 1.00 83.50 940 SER A CA 1
ATOM 7351 C C . SER A 1 940 ? -21.736 -19.056 8.817 1.00 83.50 940 SER A C 1
ATOM 7353 O O . SER A 1 940 ? -21.177 -17.972 8.681 1.00 83.50 940 SER A O 1
ATOM 7355 N N . GLU A 1 941 ? -22.626 -19.516 7.940 1.00 87.81 941 GLU A N 1
ATOM 7356 C CA . GLU A 1 941 ? -22.978 -18.855 6.685 1.00 87.81 941 GLU A CA 1
ATOM 7357 C C . GLU A 1 941 ? -23.803 -17.587 6.924 1.00 87.81 941 GLU A C 1
ATOM 7359 O O . GLU A 1 941 ? -23.509 -16.552 6.335 1.00 87.81 941 GLU A O 1
ATOM 7364 N N . ALA A 1 942 ? -24.772 -17.613 7.849 1.00 88.69 942 ALA A N 1
ATOM 7365 C CA . ALA A 1 942 ? -25.512 -16.415 8.245 1.00 88.69 942 ALA A CA 1
ATOM 7366 C C . ALA A 1 942 ? -24.602 -15.358 8.898 1.00 88.69 942 ALA A C 1
ATOM 7368 O O . ALA A 1 942 ? -24.776 -14.160 8.670 1.00 88.69 942 ALA A O 1
ATOM 7369 N N . MET A 1 943 ? -23.610 -15.789 9.685 1.00 92.69 943 MET A N 1
ATOM 7370 C CA . MET A 1 943 ? -22.609 -14.897 10.273 1.00 92.69 943 MET A CA 1
ATOM 7371 C C . MET A 1 943 ? -21.748 -14.226 9.193 1.00 92.69 943 MET A C 1
ATOM 7373 O O . MET A 1 943 ? -21.640 -13.001 9.197 1.00 92.69 943 MET A O 1
ATOM 7377 N N . GLU A 1 944 ? -21.168 -14.986 8.255 1.00 93.69 944 GLU A N 1
ATOM 7378 C CA . GLU A 1 944 ? -20.402 -14.390 7.149 1.00 93.69 944 GLU A CA 1
ATOM 7379 C C . GLU A 1 944 ? -21.295 -13.498 6.278 1.00 93.69 944 GLU A C 1
ATOM 7381 O O . GLU A 1 944 ? -20.920 -12.362 6.003 1.00 93.69 944 GLU A O 1
ATOM 7386 N N . ARG A 1 945 ? -22.521 -13.932 5.952 1.00 93.88 945 ARG A N 1
ATOM 7387 C CA . ARG A 1 945 ? -23.487 -13.146 5.171 1.00 93.88 945 ARG A CA 1
ATOM 7388 C C . ARG A 1 945 ? -23.782 -11.785 5.800 1.00 93.88 945 ARG A C 1
ATOM 7390 O O . ARG A 1 945 ? -23.824 -10.790 5.080 1.00 93.88 945 ARG A O 1
ATOM 7397 N N . ALA A 1 946 ? -23.949 -11.713 7.122 1.00 93.88 946 ALA A N 1
ATOM 7398 C CA . ALA A 1 946 ? -24.172 -10.447 7.823 1.00 93.88 946 ALA A CA 1
ATOM 7399 C C . ALA A 1 946 ? -22.952 -9.506 7.742 1.00 93.88 946 ALA A C 1
ATOM 7401 O O . ALA A 1 946 ? -23.111 -8.288 7.623 1.00 93.88 946 ALA A O 1
ATOM 7402 N N . ILE A 1 947 ? -21.737 -10.061 7.760 1.00 94.38 947 ILE A N 1
ATOM 7403 C CA . ILE A 1 947 ? -20.479 -9.315 7.609 1.00 94.38 947 ILE A CA 1
ATOM 7404 C C . ILE A 1 947 ? -20.299 -8.841 6.159 1.00 94.38 947 ILE A C 1
ATOM 7406 O O . ILE A 1 947 ? -19.950 -7.682 5.940 1.00 94.38 947 ILE A O 1
ATOM 7410 N N . ASP A 1 948 ? -20.582 -9.703 5.181 1.00 91.50 948 ASP A N 1
ATOM 7411 C CA . ASP A 1 948 ? -20.448 -9.429 3.748 1.00 91.50 948 ASP A CA 1
ATOM 7412 C C . ASP A 1 948 ? -21.444 -8.367 3.268 1.00 91.50 948 ASP A C 1
ATOM 7414 O O . ASP A 1 948 ? -21.038 -7.376 2.664 1.00 91.50 948 ASP A O 1
ATOM 7418 N N . LEU A 1 949 ? -22.729 -8.490 3.627 1.00 91.75 949 LEU A N 1
ATOM 7419 C CA . LEU A 1 949 ? -23.767 -7.493 3.316 1.00 91.75 949 LEU A CA 1
ATOM 7420 C C . LEU A 1 949 ? -23.419 -6.074 3.802 1.00 91.75 949 LEU A C 1
ATOM 7422 O O . LEU A 1 949 ? -23.827 -5.083 3.191 1.00 91.75 949 LEU A O 1
ATOM 7426 N N . THR A 1 950 ? -22.679 -5.978 4.908 1.00 92.31 950 THR A N 1
ATOM 7427 C CA . THR A 1 950 ? -22.345 -4.722 5.595 1.00 92.31 950 THR A CA 1
ATOM 7428 C C . THR A 1 950 ? -20.899 -4.274 5.376 1.00 92.31 950 THR A C 1
ATOM 7430 O O . THR A 1 950 ? -20.496 -3.253 5.936 1.00 92.31 950 THR A O 1
ATOM 7433 N N . ALA A 1 951 ? -20.112 -5.018 4.588 1.00 89.50 951 ALA A N 1
ATOM 7434 C CA . ALA A 1 951 ? -18.675 -4.807 4.379 1.00 89.50 951 ALA A CA 1
ATOM 7435 C C . ALA A 1 951 ? -17.854 -4.684 5.686 1.00 89.50 951 ALA A C 1
ATOM 7437 O O . ALA A 1 951 ? -16.856 -3.960 5.753 1.00 89.50 951 ALA A O 1
ATOM 7438 N N . GLY A 1 952 ? -18.318 -5.319 6.769 1.00 90.12 952 GLY A N 1
ATOM 7439 C CA . GLY A 1 952 ? -17.753 -5.161 8.112 1.00 90.12 952 GLY A CA 1
ATOM 7440 C C . GLY A 1 952 ? -17.827 -3.734 8.683 1.00 90.12 952 GLY A C 1
ATOM 7441 O O . GLY A 1 952 ? -17.110 -3.428 9.638 1.00 90.12 952 GLY A O 1
ATOM 7442 N N . GLN A 1 953 ? -18.636 -2.824 8.126 1.00 89.44 953 GLN A N 1
ATOM 7443 C CA . GLN A 1 953 ? -18.765 -1.463 8.654 1.00 89.44 953 GLN A CA 1
ATOM 7444 C C . GLN A 1 953 ? -19.475 -1.486 10.022 1.00 89.44 953 GLN A C 1
ATOM 7446 O O . GLN A 1 953 ? -20.618 -1.945 10.090 1.00 89.44 953 GLN A O 1
ATOM 7451 N N . PRO A 1 954 ? -18.871 -0.953 11.111 1.00 90.69 954 PRO A N 1
ATOM 7452 C CA . PRO A 1 954 ? -19.381 -1.148 12.474 1.00 90.69 954 PRO A CA 1
ATOM 7453 C C . PRO A 1 954 ? -20.852 -0.759 12.660 1.00 90.69 954 PRO A C 1
ATOM 7455 O O . PRO A 1 954 ? -21.609 -1.477 13.303 1.00 90.69 954 PRO A O 1
ATOM 7458 N N . TYR A 1 955 ? -21.261 0.375 12.085 1.00 90.19 955 TYR A N 1
ATOM 7459 C CA . TYR A 1 955 ? -22.619 0.900 12.216 1.00 90.19 955 TYR A CA 1
ATOM 7460 C C . TYR A 1 955 ? -23.653 0.072 11.443 1.00 90.19 955 TYR A C 1
ATOM 7462 O O . TYR A 1 955 ? -24.664 -0.314 12.023 1.00 90.19 955 TYR A O 1
ATOM 7470 N N . LEU A 1 956 ? -23.391 -0.254 10.170 1.00 91.62 956 LEU A N 1
ATOM 7471 C CA . LEU A 1 956 ? -24.294 -1.098 9.381 1.00 91.62 956 LEU A CA 1
ATOM 7472 C C . LEU A 1 956 ? -24.408 -2.504 9.981 1.00 91.62 956 LEU A C 1
ATOM 7474 O O . LEU A 1 956 ? -25.513 -3.036 10.054 1.00 91.62 956 LEU A O 1
ATOM 7478 N N . LEU A 1 957 ? -23.301 -3.062 10.480 1.00 94.06 957 LEU A N 1
ATOM 7479 C CA . LEU A 1 957 ? -23.284 -4.368 11.133 1.00 94.06 957 LEU A CA 1
ATOM 7480 C C . LEU A 1 957 ? -24.088 -4.371 12.442 1.00 94.06 957 LEU A C 1
ATOM 7482 O O . LEU A 1 957 ? -24.921 -5.253 12.621 1.00 94.06 957 LEU A O 1
ATOM 7486 N N . GLN A 1 958 ? -23.943 -3.368 13.320 1.00 93.50 958 GLN A N 1
ATOM 7487 C CA . GLN A 1 958 ? -24.785 -3.291 14.527 1.00 93.50 958 GLN A CA 1
ATOM 7488 C C . GLN A 1 958 ? -26.264 -3.037 14.204 1.00 93.50 958 GLN A C 1
ATOM 7490 O O . GLN A 1 958 ? -27.123 -3.624 14.858 1.00 93.50 958 GLN A O 1
ATOM 7495 N N . CYS A 1 959 ? -26.589 -2.249 13.173 1.00 92.94 959 CYS A N 1
ATOM 7496 C CA . CYS A 1 959 ? -27.978 -2.068 12.741 1.00 92.94 959 CYS A CA 1
ATOM 7497 C C . CYS A 1 959 ? -28.597 -3.343 12.144 1.00 92.94 959 CYS A C 1
ATOM 7499 O O . CYS A 1 959 ? -29.751 -3.650 12.450 1.00 92.94 959 CYS A O 1
ATOM 7501 N N . LEU A 1 960 ? -27.843 -4.111 11.350 1.00 94.56 960 LEU A N 1
ATOM 7502 C CA . LEU A 1 960 ? -28.298 -5.394 10.812 1.00 94.56 960 LEU A CA 1
ATOM 7503 C C . LEU A 1 960 ? -28.489 -6.422 11.934 1.00 94.56 960 LEU A C 1
ATOM 7505 O O . LEU A 1 960 ? -29.558 -7.019 12.041 1.00 94.56 960 LEU A O 1
ATOM 7509 N N . CYS A 1 961 ? -27.507 -6.561 12.826 1.00 94.44 961 CYS A N 1
ATOM 7510 C CA . CYS A 1 961 ? -27.597 -7.438 13.992 1.00 94.44 961 CYS A CA 1
ATOM 7511 C C . CYS A 1 961 ? -28.753 -7.060 14.934 1.00 94.44 961 CYS A C 1
ATOM 7513 O O . CYS A 1 961 ? -29.412 -7.951 15.469 1.00 94.44 961 CYS A O 1
ATOM 7515 N N . ASN A 1 962 ? -29.070 -5.768 15.094 1.00 93.12 962 ASN A N 1
ATOM 7516 C CA . ASN A 1 962 ? -30.251 -5.341 15.846 1.00 93.12 962 ASN A CA 1
ATOM 7517 C C . ASN A 1 962 ? -31.553 -5.807 15.179 1.00 93.12 962 ASN A C 1
ATOM 7519 O O . ASN A 1 962 ? -32.414 -6.355 15.858 1.00 93.12 962 ASN A O 1
ATOM 7523 N N . ARG A 1 963 ? -31.694 -5.644 13.855 1.00 92.06 963 ARG A N 1
ATOM 7524 C CA . ARG A 1 963 ? -32.881 -6.121 13.119 1.00 92.06 963 ARG A CA 1
ATOM 7525 C C . ARG A 1 963 ? -33.005 -7.646 13.144 1.00 92.06 963 ARG A C 1
ATOM 7527 O O . ARG A 1 963 ? -34.111 -8.155 13.298 1.00 92.06 963 ARG A O 1
ATOM 7534 N N . ILE A 1 964 ? -31.889 -8.373 13.074 1.00 92.94 964 ILE A N 1
ATOM 7535 C CA . ILE A 1 964 ? -31.850 -9.831 13.272 1.00 92.94 964 ILE A CA 1
ATOM 7536 C C . ILE A 1 964 ? -32.333 -10.195 14.684 1.00 92.94 964 ILE A C 1
ATOM 7538 O O . ILE A 1 964 ? -33.191 -11.065 14.824 1.00 92.94 964 ILE A O 1
ATOM 7542 N N . PHE A 1 965 ? -31.848 -9.507 15.723 1.00 91.25 965 PHE A N 1
ATOM 7543 C CA . PHE A 1 965 ? -32.281 -9.730 17.106 1.00 91.25 965 PHE A CA 1
ATOM 7544 C C . PHE A 1 965 ? -33.780 -9.450 17.289 1.00 91.25 965 PHE A C 1
ATOM 7546 O O . PHE A 1 965 ? -34.493 -10.296 17.824 1.00 91.25 965 PHE A O 1
ATOM 7553 N N . ASP A 1 966 ? -34.278 -8.317 16.785 1.00 87.88 966 ASP A N 1
ATOM 7554 C CA . ASP A 1 966 ? -35.700 -7.948 16.836 1.00 87.88 966 ASP A CA 1
ATOM 7555 C C . ASP A 1 966 ? -36.598 -8.946 16.085 1.00 87.88 966 ASP A C 1
ATOM 7557 O O . ASP A 1 966 ? -37.759 -9.128 16.458 1.00 87.88 966 ASP A O 1
ATOM 7561 N N . ARG A 1 967 ? -36.078 -9.593 15.030 1.00 87.81 967 ARG A N 1
ATOM 7562 C CA . ARG A 1 967 ? -36.771 -10.639 14.262 1.00 87.81 967 ARG A CA 1
ATOM 7563 C C . ARG A 1 967 ? -36.800 -11.966 15.021 1.00 87.81 967 ARG A C 1
ATOM 7565 O O . ARG A 1 967 ? -37.862 -12.574 15.131 1.00 87.81 967 ARG A O 1
ATOM 7572 N N . ILE A 1 968 ? -35.667 -12.385 15.590 1.00 84.88 968 ILE A N 1
ATOM 7573 C CA . ILE A 1 968 ? -35.555 -13.599 16.414 1.00 84.88 968 ILE A CA 1
ATOM 7574 C C . ILE A 1 968 ? -36.407 -13.483 17.689 1.00 84.88 968 ILE A C 1
ATOM 7576 O O . ILE A 1 968 ? -37.113 -14.424 18.033 1.00 84.88 968 ILE A O 1
ATOM 7580 N N . ALA A 1 969 ? -36.447 -12.313 18.335 1.00 81.62 969 ALA A N 1
ATOM 7581 C CA . ALA A 1 969 ? -37.281 -12.051 19.514 1.00 81.62 969 ALA A CA 1
ATOM 7582 C C . ALA A 1 969 ? -38.804 -12.086 19.246 1.00 81.62 969 ALA A C 1
ATOM 7584 O O . ALA A 1 969 ? -39.593 -12.029 20.187 1.00 81.62 969 ALA A O 1
ATOM 7585 N N . ARG A 1 970 ? -39.227 -12.183 17.977 1.00 77.69 970 ARG A N 1
ATOM 7586 C CA . ARG A 1 970 ? -40.628 -12.380 17.556 1.00 77.69 970 ARG A CA 1
ATOM 7587 C C . ARG A 1 970 ? -40.900 -13.796 17.029 1.00 77.69 970 ARG A C 1
ATOM 7589 O O . ARG A 1 970 ? -42.036 -14.086 16.664 1.00 77.69 970 ARG A O 1
ATOM 7596 N N . GLY A 1 971 ? -39.879 -14.651 16.946 1.00 70.69 971 GLY A N 1
ATOM 7597 C CA . GLY A 1 971 ? -39.962 -16.013 16.419 1.00 70.69 971 GLY A CA 1
ATOM 7598 C C . GLY A 1 971 ? -39.764 -17.089 17.491 1.00 70.69 971 GLY A C 1
ATOM 7599 O O . GLY A 1 971 ? -39.369 -16.810 18.619 1.00 70.69 971 GLY A O 1
ATOM 7600 N N . ALA A 1 972 ? -40.019 -18.345 17.116 1.00 57.31 972 ALA A N 1
ATOM 7601 C CA . ALA A 1 972 ? -39.832 -19.505 17.995 1.00 57.31 972 ALA A CA 1
ATOM 7602 C C . ALA A 1 972 ? -38.399 -20.084 17.971 1.00 57.31 972 ALA A C 1
ATOM 7604 O O . ALA A 1 972 ? -38.009 -20.818 18.877 1.00 57.31 972 ALA A O 1
ATOM 7605 N N . SER A 1 973 ? -37.597 -19.770 16.945 1.00 74.62 973 SER A N 1
ATOM 7606 C CA . SER A 1 973 ? -36.224 -20.275 16.801 1.00 74.62 973 SER A CA 1
ATOM 7607 C C . SER A 1 973 ? -35.199 -19.313 17.397 1.00 74.62 973 SER A C 1
ATOM 7609 O O . SER A 1 973 ? -35.226 -18.119 17.115 1.00 74.62 973 SER A O 1
ATOM 7611 N N . ARG A 1 974 ? -34.229 -19.851 18.146 1.00 78.31 974 ARG A N 1
ATOM 7612 C CA . ARG A 1 974 ? -33.043 -19.112 18.626 1.00 78.31 974 ARG A CA 1
ATOM 7613 C C . ARG A 1 974 ? -31.885 -19.111 17.617 1.00 78.31 974 ARG A C 1
ATOM 7615 O O . ARG A 1 974 ? -30.828 -18.576 17.937 1.00 78.31 974 ARG A O 1
ATOM 7622 N N . THR A 1 975 ? -32.056 -19.713 16.436 1.00 83.12 975 THR A N 1
ATOM 7623 C CA . THR A 1 975 ? -30.992 -19.869 15.429 1.00 83.12 975 THR A CA 1
ATOM 7624 C C . THR A 1 975 ? -31.214 -18.967 14.219 1.00 83.12 975 THR A C 1
ATOM 7626 O O . THR A 1 975 ? -32.290 -18.972 13.624 1.00 83.12 975 THR A O 1
ATOM 7629 N N . VAL A 1 976 ? -30.173 -18.225 13.839 1.00 85.31 976 VAL A N 1
ATOM 7630 C CA . VAL A 1 976 ? -30.133 -17.331 12.678 1.00 85.31 976 VAL A CA 1
ATOM 7631 C C . VAL A 1 976 ? -29.644 -18.094 11.439 1.00 85.31 976 VAL A C 1
ATOM 7633 O O . VAL A 1 976 ? -28.506 -18.577 11.395 1.00 85.31 976 VAL A O 1
ATOM 7636 N N . THR A 1 977 ? -30.510 -18.172 10.429 1.00 88.69 977 THR A N 1
ATOM 7637 C CA . THR A 1 977 ? -30.228 -18.677 9.074 1.00 88.69 977 THR A CA 1
ATOM 7638 C C . THR A 1 977 ? -29.970 -17.524 8.097 1.00 88.69 977 THR A C 1
ATOM 7640 O O . THR A 1 977 ? -30.183 -16.355 8.433 1.00 88.69 977 THR A O 1
ATOM 7643 N N . ILE A 1 978 ? -29.527 -17.844 6.877 1.00 89.19 978 ILE A N 1
ATOM 7644 C CA . ILE A 1 978 ? -29.278 -16.862 5.810 1.00 89.19 978 ILE A CA 1
ATOM 7645 C C . ILE A 1 978 ? -30.541 -16.031 5.518 1.00 89.19 978 ILE A C 1
ATOM 7647 O O . ILE A 1 978 ? -30.453 -14.808 5.437 1.00 89.19 978 ILE A O 1
ATOM 7651 N N . ASP A 1 979 ? -31.725 -16.649 5.457 1.00 87.44 979 ASP A N 1
ATOM 7652 C CA . ASP A 1 979 ? -32.990 -15.953 5.158 1.00 87.44 979 ASP A CA 1
ATOM 7653 C C . ASP A 1 979 ? -33.348 -14.882 6.192 1.00 87.44 979 ASP A C 1
ATOM 7655 O O . ASP A 1 979 ? -33.872 -13.820 5.853 1.00 87.44 979 ASP A O 1
ATOM 7659 N N . ILE A 1 980 ? -33.043 -15.144 7.467 1.00 89.12 980 ILE A N 1
ATOM 7660 C CA . ILE A 1 980 ? -33.271 -14.210 8.577 1.00 89.12 980 ILE A CA 1
ATOM 7661 C C . ILE A 1 980 ? -32.364 -12.982 8.424 1.00 89.12 980 ILE A C 1
ATOM 7663 O O . ILE A 1 980 ? -32.812 -11.860 8.674 1.00 89.12 980 ILE A O 1
ATOM 7667 N N . VAL A 1 981 ? -31.125 -13.180 7.962 1.00 92.94 981 VAL A N 1
ATOM 7668 C CA . VAL A 1 981 ? -30.158 -12.110 7.674 1.00 92.94 981 VAL A CA 1
ATOM 7669 C C . VAL A 1 981 ? -30.570 -11.309 6.439 1.00 92.94 981 VAL A C 1
ATOM 7671 O O . VAL A 1 981 ? -30.643 -10.084 6.511 1.00 92.94 981 VAL A O 1
ATOM 7674 N N . ASP A 1 982 ? -30.902 -11.969 5.328 1.00 92.06 982 ASP A N 1
ATOM 7675 C CA . ASP A 1 982 ? -31.284 -11.302 4.077 1.00 92.06 982 ASP A CA 1
ATOM 7676 C C . ASP A 1 982 ? -32.611 -10.540 4.200 1.00 92.06 982 ASP A C 1
ATOM 7678 O O . ASP A 1 982 ? -32.755 -9.444 3.654 1.00 92.06 982 ASP A O 1
ATOM 7682 N N . ALA A 1 983 ? -33.581 -11.071 4.950 1.00 89.31 983 ALA A N 1
ATOM 7683 C CA . ALA A 1 983 ? -34.833 -10.372 5.218 1.00 89.31 983 ALA A CA 1
ATOM 7684 C C . ALA A 1 983 ? -34.643 -9.173 6.168 1.00 89.31 983 ALA A C 1
ATOM 7686 O O . ALA A 1 983 ? -35.220 -8.112 5.929 1.00 89.31 983 ALA A O 1
ATOM 7687 N N . ALA A 1 984 ? -33.789 -9.293 7.193 1.00 92.25 984 ALA A N 1
ATOM 7688 C CA . ALA A 1 984 ? -33.399 -8.158 8.035 1.00 92.25 984 ALA A CA 1
ATOM 7689 C C . ALA A 1 984 ? -32.594 -7.096 7.255 1.00 92.25 984 ALA A C 1
ATOM 7691 O O . ALA A 1 984 ? -32.739 -5.902 7.513 1.00 92.25 984 ALA A O 1
ATOM 7692 N N . GLY A 1 985 ? -31.793 -7.513 6.267 1.00 91.81 985 GLY A N 1
ATOM 7693 C CA . GLY A 1 985 ? -31.085 -6.630 5.339 1.00 91.81 985 GLY A CA 1
ATOM 7694 C C . GLY A 1 985 ? -32.036 -5.798 4.479 1.00 91.81 985 GLY A C 1
ATOM 7695 O O . GLY A 1 985 ? -31.896 -4.578 4.423 1.00 91.81 985 GLY A O 1
ATOM 7696 N N . LYS A 1 986 ? -33.058 -6.430 3.890 1.00 89.56 986 LYS A N 1
ATOM 7697 C CA . LYS A 1 986 ? -34.100 -5.746 3.099 1.00 89.56 986 LYS A CA 1
ATOM 7698 C C . LYS A 1 986 ? -34.885 -4.719 3.925 1.00 89.56 986 LYS A C 1
ATOM 7700 O O . LYS A 1 986 ? -35.145 -3.621 3.443 1.00 89.56 986 LYS A O 1
ATOM 7705 N N . GLU A 1 987 ? -35.208 -5.029 5.180 1.00 88.06 987 GLU A N 1
ATOM 7706 C CA . GLU A 1 987 ? -35.825 -4.063 6.105 1.00 88.06 987 GLU A CA 1
ATOM 7707 C C . GLU A 1 987 ? -34.879 -2.901 6.450 1.00 88.06 987 GLU A C 1
ATOM 7709 O O . GLU A 1 987 ? -35.296 -1.743 6.466 1.00 88.06 987 GLU A O 1
ATOM 7714 N N . LEU A 1 988 ? -33.590 -3.182 6.673 1.00 89.62 988 LEU A N 1
ATOM 7715 C CA . LEU A 1 988 ? -32.582 -2.151 6.933 1.00 89.62 988 LEU A CA 1
ATOM 7716 C C . LEU A 1 988 ? -32.345 -1.229 5.724 1.00 89.62 988 LEU A C 1
ATOM 7718 O O . LEU A 1 988 ? -32.004 -0.067 5.917 1.00 89.62 988 LEU A O 1
ATOM 7722 N N . VAL A 1 989 ? -32.525 -1.718 4.496 1.00 87.81 989 VAL A N 1
ATOM 7723 C CA . VAL A 1 989 ? -32.437 -0.907 3.271 1.00 87.81 989 VAL A CA 1
ATOM 7724 C C . VAL A 1 989 ? -33.568 0.121 3.191 1.00 87.81 989 VAL A C 1
ATOM 7726 O O . VAL A 1 989 ? -33.313 1.271 2.841 1.00 87.81 989 VAL A O 1
ATOM 7729 N N . LEU A 1 990 ? -34.800 -0.260 3.539 1.00 78.69 990 LEU A N 1
ATOM 7730 C CA . LEU A 1 990 ? -35.959 0.638 3.467 1.00 78.69 990 LEU A CA 1
ATOM 7731 C C . LEU A 1 990 ? -35.930 1.732 4.549 1.00 78.69 990 LEU A C 1
ATOM 7733 O O . LEU A 1 990 ? -36.261 2.880 4.265 1.00 78.69 990 LEU A O 1
ATOM 7737 N N . ASP A 1 991 ? -35.495 1.390 5.764 1.00 72.81 991 ASP A N 1
ATOM 7738 C CA . ASP A 1 991 ? -35.625 2.256 6.946 1.00 72.81 991 ASP A CA 1
ATOM 7739 C C . ASP A 1 991 ? -34.403 3.168 7.226 1.00 72.81 991 ASP A C 1
ATOM 7741 O O . ASP A 1 991 ? -34.396 3.879 8.234 1.00 72.81 991 ASP A O 1
ATOM 7745 N N . ASN A 1 992 ? -33.334 3.139 6.413 1.00 75.50 992 ASN A N 1
ATOM 7746 C CA . ASN A 1 992 ? -32.038 3.731 6.790 1.00 75.50 992 ASN A CA 1
ATOM 7747 C C . ASN A 1 992 ? -31.552 4.887 5.894 1.00 75.50 992 ASN A C 1
ATOM 7749 O O . ASN A 1 992 ? -30.922 4.689 4.852 1.00 75.50 992 ASN A O 1
ATOM 7753 N N . GLU A 1 993 ? -31.713 6.116 6.397 1.00 80.31 993 GLU A N 1
ATOM 7754 C CA . GLU A 1 993 ? -31.198 7.364 5.805 1.00 80.31 993 GLU A CA 1
ATOM 7755 C C . GLU A 1 993 ? -29.680 7.364 5.535 1.00 80.31 993 GLU A C 1
ATOM 7757 O O . GLU A 1 993 ? -29.186 8.181 4.750 1.00 80.31 993 GLU A O 1
ATOM 7762 N N . HIS A 1 994 ? -28.899 6.474 6.162 1.00 83.88 994 HIS A N 1
ATOM 7763 C CA . HIS A 1 994 ? -27.452 6.436 5.964 1.00 83.88 994 HIS A CA 1
ATOM 7764 C C . HIS A 1 994 ? -27.070 6.189 4.503 1.00 83.88 994 HIS A C 1
ATOM 7766 O O . HIS A 1 994 ? -26.164 6.863 4.017 1.00 83.88 994 HIS A O 1
ATOM 7772 N N . PHE A 1 995 ? -27.782 5.312 3.785 1.00 87.62 995 PHE A N 1
ATOM 7773 C CA . PHE A 1 995 ? -27.516 5.050 2.367 1.00 87.62 995 PHE A CA 1
ATOM 7774 C C . PHE A 1 995 ? -27.828 6.273 1.495 1.00 87.62 995 PHE A C 1
ATOM 7776 O O . PHE A 1 995 ? -26.978 6.682 0.709 1.00 87.62 995 PHE A O 1
ATOM 7783 N N . ALA A 1 996 ? -28.960 6.946 1.730 1.00 85.00 996 ALA A N 1
ATOM 7784 C CA . ALA A 1 996 ? -29.282 8.227 1.091 1.00 85.00 996 ALA A CA 1
ATOM 7785 C C . ALA A 1 996 ? -28.218 9.306 1.379 1.00 85.00 996 ALA A C 1
ATOM 7787 O O . ALA A 1 996 ? -27.902 10.133 0.523 1.00 85.00 996 ALA A O 1
ATOM 7788 N N . THR A 1 997 ? -27.607 9.264 2.568 1.00 81.69 997 THR A N 1
ATOM 7789 C CA . THR A 1 997 ? -26.488 10.147 2.912 1.00 81.69 997 THR A CA 1
ATOM 7790 C C . THR A 1 997 ? -25.208 9.768 2.151 1.00 81.69 997 THR A C 1
ATOM 7792 O O . THR A 1 997 ? -24.550 10.641 1.597 1.00 81.69 997 THR A O 1
ATOM 7795 N N . LEU A 1 998 ? -24.839 8.481 2.083 1.00 83.38 998 LEU A N 1
ATOM 7796 C CA . LEU A 1 998 ? -23.691 8.002 1.293 1.00 83.38 998 LEU A CA 1
ATOM 7797 C C . LEU A 1 998 ? -23.842 8.347 -0.198 1.00 83.38 998 LEU A C 1
ATOM 7799 O O . LEU A 1 998 ? -22.876 8.753 -0.841 1.00 83.38 998 LEU A O 1
ATOM 7803 N N . TRP A 1 999 ? -25.067 8.267 -0.712 1.00 87.38 999 TRP A N 1
ATOM 7804 C CA . TRP A 1 999 ? -25.438 8.599 -2.082 1.00 87.38 999 TRP A CA 1
ATOM 7805 C C . TRP A 1 999 ? -25.353 10.094 -2.417 1.00 87.38 999 TRP A C 1
ATOM 7807 O O . TRP A 1 999 ? -24.876 10.472 -3.493 1.00 87.38 999 TRP A O 1
ATOM 7817 N N . SER A 1 1000 ? -25.770 10.977 -1.503 1.00 83.31 1000 SER A N 1
ATOM 7818 C CA . SER A 1 1000 ? -25.604 12.419 -1.713 1.00 83.31 1000 SER A CA 1
ATOM 7819 C C . SER A 1 1000 ? -24.119 12.797 -1.741 1.00 83.31 1000 SER A C 1
ATOM 7821 O O . SER A 1 1000 ? -23.703 13.537 -2.635 1.00 83.31 1000 SER A O 1
ATOM 7823 N N . TYR A 1 1001 ? -23.305 12.188 -0.868 1.00 79.94 1001 TYR A N 1
ATOM 7824 C CA . TYR A 1 1001 ? -21.854 12.392 -0.783 1.00 79.94 1001 TYR A CA 1
ATOM 7825 C C . TYR A 1 1001 ? -21.050 11.964 -2.027 1.00 79.94 1001 TYR A C 1
ATOM 7827 O O . TYR A 1 1001 ? -19.898 12.379 -2.143 1.00 79.94 1001 TYR A O 1
ATOM 7835 N N . ALA A 1 1002 ? -21.625 11.210 -2.973 1.00 85.19 1002 ALA A N 1
ATOM 7836 C CA . ALA A 1 1002 ? -21.006 10.985 -4.286 1.00 85.19 1002 ALA A CA 1
ATOM 7837 C C . ALA A 1 1002 ? -20.838 12.295 -5.095 1.00 85.19 1002 ALA A C 1
ATOM 7839 O O . ALA A 1 1002 ? -19.968 12.382 -5.957 1.00 85.19 1002 ALA A O 1
ATOM 7840 N N . GLY A 1 1003 ? -21.619 13.338 -4.788 1.00 82.88 1003 GLY A N 1
ATOM 7841 C CA . GLY A 1 1003 ? -21.514 14.660 -5.409 1.00 82.88 1003 GLY A CA 1
ATOM 7842 C C . GLY A 1 1003 ? -22.206 14.738 -6.770 1.00 82.88 1003 GLY A C 1
ATOM 7843 O O . GLY A 1 1003 ? -23.341 15.214 -6.837 1.00 82.88 1003 GLY A O 1
ATOM 7844 N N . SER A 1 1004 ? -21.530 14.272 -7.820 1.00 89.50 1004 SER A N 1
ATOM 7845 C CA . SER A 1 1004 ? -21.985 14.352 -9.214 1.00 89.50 1004 SER A CA 1
ATOM 7846 C C . SER A 1 1004 ? -22.957 13.228 -9.595 1.00 89.50 1004 SER A C 1
ATOM 7848 O O . SER A 1 1004 ? -22.996 12.160 -8.971 1.00 89.50 1004 SER A O 1
ATOM 7850 N N . HIS A 1 1005 ? -23.758 13.455 -10.633 1.00 92.12 1005 HIS A N 1
ATOM 7851 C CA . HIS A 1 1005 ? -24.657 12.455 -11.209 1.00 92.12 1005 HIS A CA 1
ATOM 7852 C C . HIS A 1 1005 ? -23.880 11.350 -11.942 1.00 92.12 1005 HIS A C 1
ATOM 7854 O O . HIS A 1 1005 ? -24.234 10.180 -11.808 1.00 92.12 1005 HIS A O 1
ATOM 7860 N N . ARG A 1 1006 ? -22.757 11.669 -12.596 1.00 92.75 1006 ARG A N 1
ATOM 7861 C CA . ARG A 1 1006 ? -21.823 10.703 -13.197 1.00 92.75 1006 ARG A CA 1
ATOM 7862 C C . ARG A 1 1006 ? -21.247 9.722 -12.174 1.00 92.75 1006 ARG A C 1
ATOM 7864 O O . ARG A 1 1006 ? -21.256 8.519 -12.422 1.00 92.75 1006 ARG A O 1
ATOM 7871 N N . ARG A 1 1007 ? -20.839 10.184 -10.984 1.00 93.25 1007 ARG A N 1
ATOM 7872 C CA . ARG A 1 1007 ? -20.376 9.299 -9.892 1.00 93.25 1007 ARG A CA 1
ATOM 7873 C C . ARG A 1 1007 ? -21.490 8.413 -9.339 1.00 93.25 1007 ARG A C 1
ATOM 7875 O O . ARG A 1 1007 ? -21.251 7.247 -9.036 1.00 93.25 1007 ARG A O 1
ATOM 7882 N N . ARG A 1 1008 ? -22.716 8.935 -9.241 1.00 94.00 1008 ARG A N 1
ATOM 7883 C CA . ARG A 1 1008 ? -23.906 8.137 -8.891 1.00 94.00 1008 ARG A CA 1
ATOM 7884 C C . ARG A 1 1008 ? -24.209 7.073 -9.950 1.00 94.00 1008 ARG A C 1
ATOM 7886 O O . ARG A 1 1008 ? -24.515 5.938 -9.598 1.00 94.00 1008 ARG A O 1
ATOM 7893 N N . PHE A 1 1009 ? -24.056 7.402 -11.231 1.00 92.94 1009 PHE A N 1
ATOM 7894 C CA . PHE A 1 1009 ? -24.234 6.449 -12.324 1.00 92.94 1009 PHE A CA 1
ATOM 7895 C C . PHE A 1 1009 ? -23.138 5.367 -12.343 1.00 92.94 1009 PHE A C 1
ATOM 7897 O O . PHE A 1 1009 ? -23.465 4.193 -12.478 1.00 92.94 1009 PHE A O 1
ATOM 7904 N N . LEU A 1 1010 ? -21.871 5.718 -12.079 1.00 91.81 1010 LEU A N 1
ATOM 7905 C CA . LEU A 1 1010 ? -20.780 4.747 -11.877 1.00 91.81 1010 LEU A CA 1
ATOM 7906 C C . LEU A 1 1010 ? -21.080 3.753 -10.739 1.00 91.81 1010 LEU A C 1
ATOM 7908 O O . LEU A 1 1010 ? -20.893 2.552 -10.915 1.00 91.81 1010 LEU A O 1
ATOM 7912 N N . LEU A 1 1011 ? -21.599 4.222 -9.596 1.00 91.75 1011 LEU A N 1
ATOM 7913 C CA . LEU A 1 1011 ? -22.029 3.339 -8.498 1.00 91.75 1011 LEU A CA 1
ATOM 7914 C C . LEU A 1 1011 ? -23.147 2.371 -8.923 1.00 91.75 1011 LEU A C 1
ATOM 7916 O O . LEU A 1 1011 ? -23.143 1.214 -8.504 1.00 91.75 1011 LEU A O 1
ATOM 7920 N N . ALA A 1 1012 ? -24.089 2.829 -9.754 1.00 90.31 1012 ALA A N 1
ATOM 7921 C CA . ALA A 1 1012 ? -25.169 1.992 -10.270 1.00 90.31 1012 ALA A CA 1
ATOM 7922 C C . ALA A 1 1012 ? -24.671 0.954 -11.297 1.00 90.31 1012 ALA A C 1
ATOM 7924 O O . ALA A 1 1012 ? -25.064 -0.207 -11.207 1.00 90.31 1012 ALA A O 1
ATOM 7925 N N . LEU A 1 1013 ? -23.765 1.336 -12.209 1.00 88.81 1013 LEU A N 1
ATOM 7926 C CA . LEU A 1 1013 ? -23.123 0.418 -13.163 1.00 88.81 1013 LEU A CA 1
ATOM 7927 C C . LEU A 1 1013 ? -22.361 -0.704 -12.444 1.00 88.81 1013 LEU A C 1
ATOM 7929 O O . LEU A 1 1013 ? -22.572 -1.874 -12.754 1.00 88.81 1013 LEU A O 1
ATOM 7933 N N . CYS A 1 1014 ? -21.545 -0.366 -11.436 1.00 87.44 1014 CYS A N 1
ATOM 7934 C CA . CYS A 1 1014 ? -20.828 -1.362 -10.633 1.00 87.44 1014 CYS A CA 1
ATOM 7935 C C . CYS A 1 1014 ? -21.773 -2.375 -9.961 1.00 87.44 1014 CYS A C 1
ATOM 7937 O O . CYS A 1 1014 ? -21.450 -3.556 -9.920 1.00 87.44 1014 CYS A O 1
ATOM 7939 N N . ASN A 1 1015 ? -22.936 -1.938 -9.463 1.00 87.12 1015 ASN A N 1
ATOM 7940 C CA . ASN A 1 1015 ? -23.930 -2.831 -8.855 1.00 87.12 1015 ASN A CA 1
ATOM 7941 C C . ASN A 1 1015 ? -24.651 -3.733 -9.874 1.00 87.12 1015 ASN A C 1
ATOM 7943 O O . ASN A 1 1015 ? -24.959 -4.877 -9.549 1.00 87.12 1015 ASN A O 1
ATOM 7947 N N . LEU A 1 1016 ? -24.964 -3.224 -11.071 1.00 81.06 1016 LEU A N 1
ATOM 7948 C CA . LEU A 1 1016 ? -25.657 -4.008 -12.098 1.00 81.06 1016 LEU A CA 1
ATOM 7949 C C . LEU A 1 1016 ? -24.744 -5.096 -12.674 1.00 81.06 1016 LEU A C 1
ATOM 7951 O O . LEU A 1 1016 ? -25.119 -6.265 -12.708 1.00 81.06 1016 LEU A O 1
ATOM 7955 N N . GLU A 1 1017 ? -23.527 -4.733 -13.074 1.00 75.75 1017 GLU A N 1
ATOM 7956 C CA . GLU A 1 1017 ? -22.615 -5.672 -13.732 1.00 75.75 1017 GLU A CA 1
ATOM 7957 C C . GLU A 1 1017 ? -22.054 -6.720 -12.755 1.00 75.75 1017 GLU A C 1
ATOM 7959 O O . GLU A 1 1017 ? -21.908 -7.870 -13.149 1.00 75.75 1017 GLU A O 1
ATOM 7964 N N . GLU A 1 1018 ? -21.859 -6.405 -11.464 1.00 66.94 1018 GLU A N 1
ATOM 7965 C CA . GLU A 1 1018 ? -21.481 -7.396 -10.427 1.00 66.94 1018 GLU A CA 1
ATOM 7966 C C . GLU A 1 1018 ? -22.563 -8.481 -10.196 1.00 66.94 1018 GLU A C 1
ATOM 7968 O O . GLU A 1 1018 ? -22.310 -9.489 -9.533 1.00 66.94 1018 GLU A O 1
ATOM 7973 N N . LYS A 1 1019 ? -23.768 -8.319 -10.766 1.00 61.38 1019 LYS A N 1
ATOM 7974 C CA . LYS A 1 1019 ? -24.836 -9.336 -10.762 1.00 61.38 1019 LYS A CA 1
ATOM 7975 C C . LYS A 1 1019 ? -24.916 -10.165 -12.042 1.00 61.38 1019 LYS A C 1
ATOM 7977 O O . LYS A 1 1019 ? -25.458 -11.268 -11.997 1.00 61.38 1019 LYS A O 1
ATOM 7982 N N . GLU A 1 1020 ? -24.396 -9.662 -13.160 1.00 54.84 1020 GLU A N 1
ATOM 7983 C CA . GLU A 1 1020 ? -24.390 -10.372 -14.448 1.00 54.84 1020 GLU A CA 1
ATOM 7984 C C . GLU A 1 1020 ? -23.011 -10.953 -14.812 1.00 54.84 1020 GLU A C 1
ATOM 7986 O O . GLU A 1 1020 ? -22.928 -11.859 -15.646 1.00 54.84 1020 GLU A O 1
ATOM 7991 N N . ARG A 1 1021 ? -21.923 -10.443 -14.212 1.00 58.31 1021 ARG A N 1
ATOM 7992 C CA . ARG A 1 1021 ? -20.527 -10.701 -14.601 1.00 58.31 1021 ARG A CA 1
ATOM 7993 C C . ARG A 1 1021 ? -19.540 -10.630 -13.427 1.00 58.31 1021 ARG A C 1
ATOM 7995 O O . ARG A 1 1021 ? -19.874 -10.326 -12.287 1.00 58.31 1021 ARG A O 1
ATOM 8002 N N . ASP A 1 1022 ? -18.283 -10.916 -13.760 1.00 66.00 1022 ASP A N 1
ATOM 8003 C CA . ASP A 1 1022 ? -17.097 -10.590 -12.965 1.00 66.00 1022 ASP A CA 1
ATOM 8004 C C . ASP A 1 1022 ? -16.976 -9.063 -12.703 1.00 66.00 1022 ASP A C 1
ATOM 8006 O O . ASP A 1 1022 ? -17.363 -8.275 -13.567 1.00 66.00 1022 ASP A O 1
ATOM 8010 N N . PRO A 1 1023 ? -16.360 -8.622 -11.583 1.00 72.38 1023 PRO A N 1
ATOM 8011 C CA . PRO A 1 1023 ? -16.092 -7.206 -11.297 1.00 72.38 1023 PRO A CA 1
ATOM 8012 C C . PRO A 1 1023 ? -15.365 -6.435 -12.416 1.00 72.38 1023 PRO A C 1
ATOM 8014 O O . PRO A 1 1023 ? -14.375 -6.918 -12.972 1.00 72.38 1023 PRO A O 1
ATOM 8017 N N . LEU A 1 1024 ? -15.825 -5.207 -12.682 1.00 82.19 1024 LEU A N 1
ATOM 8018 C CA . LEU A 1 1024 ? -15.521 -4.419 -13.885 1.00 82.19 1024 LEU A CA 1
ATOM 8019 C C . LEU A 1 1024 ? -14.103 -3.841 -13.944 1.00 82.19 1024 LEU A C 1
ATOM 8021 O O . LEU A 1 1024 ? -13.603 -3.257 -12.987 1.00 82.19 1024 LEU A O 1
ATOM 8025 N N . ARG A 1 1025 ? -13.483 -3.880 -15.119 1.00 87.50 1025 ARG A N 1
ATOM 8026 C CA . ARG A 1 1025 ? -12.229 -3.179 -15.444 1.00 87.50 1025 ARG A CA 1
ATOM 8027 C C . ARG A 1 1025 ? -12.487 -1.704 -15.768 1.00 87.50 1025 ARG A C 1
ATOM 8029 O O . ARG A 1 1025 ? -13.585 -1.335 -16.175 1.00 87.50 1025 ARG A O 1
ATOM 8036 N N . LEU A 1 1026 ? -11.439 -0.872 -15.718 1.00 87.19 1026 LEU A N 1
ATOM 8037 C CA . LEU A 1 1026 ? -11.521 0.531 -16.163 1.00 87.19 1026 LEU A CA 1
ATOM 8038 C C . LEU A 1 1026 ? -12.039 0.652 -17.608 1.00 87.19 1026 LEU A C 1
ATOM 8040 O O . LEU A 1 1026 ? -12.992 1.378 -17.843 1.00 87.19 1026 LEU A O 1
ATOM 8044 N N . GLY A 1 1027 ? -11.469 -0.104 -18.554 1.00 85.31 1027 GLY A N 1
ATOM 8045 C CA . GLY A 1 1027 ? -11.901 -0.055 -19.958 1.00 85.31 1027 GLY A CA 1
ATOM 8046 C C . GLY A 1 1027 ? -13.346 -0.517 -20.178 1.00 85.31 1027 GLY A C 1
ATOM 8047 O O . GLY A 1 1027 ? -14.037 0.038 -21.022 1.00 85.31 1027 GLY A O 1
ATOM 8048 N N . GLU A 1 1028 ? -13.833 -1.471 -19.377 1.00 87.50 1028 GLU A N 1
ATOM 8049 C CA . GLU A 1 1028 ? -15.234 -1.913 -19.419 1.00 87.50 1028 GLU A CA 1
ATOM 8050 C C . GLU A 1 1028 ? -16.167 -0.814 -18.880 1.00 87.50 1028 GLU A C 1
ATOM 8052 O O . GLU A 1 1028 ? -17.217 -0.568 -19.464 1.00 87.50 1028 GLU A O 1
ATOM 8057 N N . LEU A 1 1029 ? -15.762 -0.083 -17.833 1.00 89.06 1029 LEU A N 1
ATOM 8058 C CA . LEU A 1 1029 ? -16.476 1.108 -17.354 1.00 89.06 1029 LEU A CA 1
ATOM 8059 C C . LEU A 1 1029 ? -16.484 2.241 -18.395 1.00 89.06 1029 LEU A C 1
ATOM 8061 O O . LEU A 1 1029 ? -17.531 2.857 -18.594 1.00 89.06 1029 LEU A O 1
ATOM 8065 N N . SER A 1 1030 ? -15.369 2.493 -19.088 1.00 88.81 1030 SER A N 1
ATOM 8066 C CA . SER A 1 1030 ? -15.295 3.487 -20.169 1.00 88.81 1030 SER A CA 1
ATOM 8067 C C . SER A 1 1030 ? -16.192 3.106 -21.358 1.00 88.81 1030 SER A C 1
ATOM 8069 O O . SER A 1 1030 ? -16.941 3.948 -21.856 1.00 88.81 1030 SER A O 1
ATOM 8071 N N . GLU A 1 1031 ? -16.196 1.833 -21.774 1.00 89.19 1031 GLU A N 1
ATOM 8072 C CA . GLU A 1 1031 ? -17.099 1.316 -22.815 1.00 89.19 1031 GLU A CA 1
ATOM 8073 C C . GLU A 1 1031 ? -18.579 1.386 -22.393 1.00 89.19 1031 GLU A C 1
ATOM 8075 O O . GLU A 1 1031 ? -19.425 1.789 -23.195 1.00 89.19 1031 GLU A O 1
ATOM 8080 N N . LEU A 1 1032 ? -18.907 1.064 -21.136 1.00 89.81 1032 LEU A N 1
ATOM 8081 C CA . LEU A 1 1032 ? -20.271 1.156 -20.598 1.0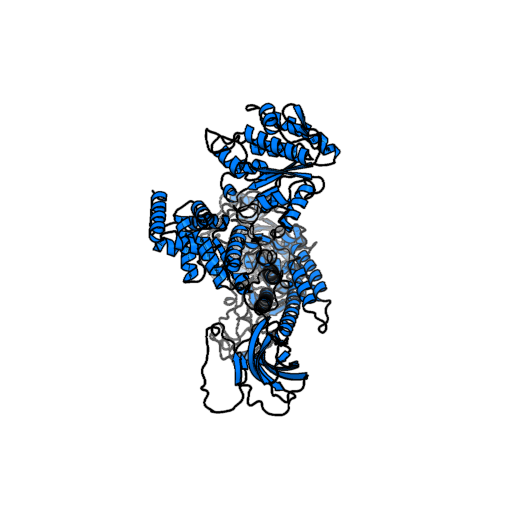0 89.81 1032 LEU A CA 1
ATOM 8082 C C . LEU A 1 1032 ? -20.765 2.604 -20.486 1.00 89.81 1032 LEU A C 1
ATOM 8084 O O . LEU A 1 1032 ? -21.931 2.867 -20.784 1.00 89.81 1032 LEU A O 1
ATOM 8088 N N . LEU A 1 1033 ? -19.915 3.553 -20.084 1.00 91.44 1033 LEU A N 1
ATOM 8089 C CA . LEU A 1 1033 ? -20.262 4.977 -20.055 1.00 91.44 1033 LEU A CA 1
ATOM 8090 C C . LEU A 1 1033 ? -20.506 5.518 -21.471 1.00 91.44 1033 LEU A C 1
ATOM 8092 O O . LEU A 1 1033 ? -21.560 6.109 -21.723 1.00 91.44 1033 LEU A O 1
ATOM 8096 N N . ALA A 1 1034 ? -19.601 5.237 -22.413 1.00 89.25 1034 ALA A N 1
ATOM 8097 C CA . ALA A 1 1034 ? -19.746 5.634 -23.812 1.00 89.25 1034 ALA A CA 1
ATOM 8098 C C . ALA A 1 1034 ? -20.988 5.000 -24.472 1.00 89.25 1034 ALA A C 1
ATOM 8100 O O . ALA A 1 1034 ? -21.747 5.690 -25.152 1.00 89.25 1034 ALA A O 1
ATOM 8101 N N . GLY A 1 1035 ? -21.270 3.719 -24.204 1.00 87.62 1035 GLY A N 1
ATOM 8102 C CA . GLY A 1 1035 ? -22.477 3.026 -24.673 1.00 87.62 1035 GLY A CA 1
ATOM 8103 C C . GLY A 1 1035 ? -23.790 3.629 -24.153 1.00 87.62 1035 GLY A C 1
ATOM 8104 O O . GLY A 1 1035 ? -24.825 3.522 -24.809 1.00 87.62 1035 GLY A O 1
ATOM 8105 N N . HIS A 1 1036 ? -23.742 4.326 -23.015 1.00 90.12 1036 HIS A N 1
ATOM 8106 C CA . HIS A 1 1036 ? -24.850 5.098 -22.452 1.00 90.12 1036 HIS A CA 1
ATOM 8107 C C . HIS A 1 1036 ? -24.842 6.590 -22.856 1.00 90.12 1036 HIS A C 1
ATOM 8109 O O . HIS A 1 1036 ? -25.713 7.350 -22.419 1.00 90.12 1036 HIS A O 1
ATOM 8115 N N . GLY A 1 1037 ? -23.907 7.002 -23.719 1.00 86.38 1037 GLY A N 1
ATOM 8116 C CA . GLY A 1 1037 ? -23.768 8.358 -24.258 1.00 86.38 1037 GLY A CA 1
ATOM 8117 C C . GLY A 1 1037 ? -22.995 9.337 -23.369 1.00 86.38 1037 GLY A C 1
ATOM 8118 O O . GLY A 1 1037 ? -23.090 10.540 -23.590 1.00 86.38 1037 GLY A O 1
ATOM 8119 N N . ILE A 1 1038 ? -22.275 8.855 -22.353 1.00 91.25 1038 ILE A N 1
ATOM 8120 C CA . ILE A 1 1038 ? -21.496 9.674 -21.413 1.00 91.25 1038 ILE A CA 1
ATOM 8121 C C . ILE A 1 1038 ? -20.024 9.630 -21.847 1.00 91.25 1038 ILE A C 1
ATOM 8123 O O . ILE A 1 1038 ? -19.247 8.798 -21.381 1.00 91.25 1038 ILE A O 1
ATOM 8127 N N . GLU A 1 1039 ? -19.643 10.508 -22.777 1.00 87.44 1039 GLU A N 1
ATOM 8128 C CA . GLU A 1 1039 ? -18.271 10.588 -23.296 1.00 87.44 1039 GLU A CA 1
ATOM 8129 C C . GLU A 1 1039 ? -17.378 11.464 -22.393 1.00 87.44 1039 GLU A C 1
ATOM 8131 O O . GLU A 1 1039 ? -17.441 12.696 -22.400 1.00 87.44 1039 GLU A O 1
ATOM 8136 N N . VAL A 1 1040 ? -16.520 10.808 -21.608 1.00 88.31 1040 VAL A N 1
ATOM 8137 C CA . VAL A 1 1040 ? -15.484 11.414 -20.751 1.00 88.31 1040 VAL A CA 1
ATOM 8138 C C . VAL A 1 1040 ? -14.157 10.665 -20.928 1.00 88.31 1040 VAL A C 1
ATOM 8140 O O . VAL A 1 1040 ? -14.149 9.513 -21.356 1.00 88.31 1040 VAL A O 1
ATOM 8143 N N . SER A 1 1041 ? -13.023 11.305 -20.623 1.00 87.62 1041 SER A N 1
ATOM 8144 C CA . SER A 1 1041 ? -11.710 10.648 -20.703 1.00 87.62 1041 SER A CA 1
ATOM 8145 C C . SER A 1 1041 ? -11.459 9.703 -19.525 1.00 87.62 1041 SER A C 1
ATOM 8147 O O . SER A 1 1041 ? -11.966 9.922 -18.421 1.00 87.62 1041 SER A O 1
ATOM 8149 N N . ASP A 1 1042 ? -10.602 8.698 -19.736 1.00 87.12 1042 ASP A N 1
ATOM 8150 C CA . ASP A 1 1042 ? -10.181 7.766 -18.682 1.00 87.12 1042 ASP A CA 1
ATOM 8151 C C . ASP A 1 1042 ? -9.615 8.499 -17.451 1.00 87.12 1042 ASP A C 1
ATOM 8153 O O . ASP A 1 1042 ? -9.876 8.074 -16.333 1.00 87.12 1042 ASP A O 1
ATOM 8157 N N . ASP A 1 1043 ? -8.927 9.637 -17.619 1.00 85.81 1043 ASP A N 1
ATOM 8158 C CA . ASP A 1 1043 ? -8.425 10.459 -16.502 1.00 85.81 1043 ASP A CA 1
ATOM 8159 C C . ASP A 1 1043 ? -9.553 10.959 -15.576 1.00 85.81 1043 ASP A C 1
ATOM 8161 O O . ASP A 1 1043 ? -9.406 10.968 -14.352 1.00 85.81 1043 ASP A O 1
ATOM 8165 N N . ILE A 1 1044 ? -10.700 11.351 -16.148 1.00 87.81 1044 ILE A N 1
ATOM 8166 C CA . ILE A 1 1044 ? -11.883 11.802 -15.395 1.00 87.81 1044 ILE A CA 1
ATOM 8167 C C . ILE A 1 1044 ? -12.546 10.604 -14.707 1.00 87.81 1044 ILE A C 1
ATOM 8169 O O . ILE A 1 1044 ? -12.920 10.699 -13.538 1.00 87.81 1044 ILE A O 1
ATOM 8173 N N . ILE A 1 1045 ? -12.640 9.462 -15.395 1.00 89.69 1045 ILE A N 1
ATOM 8174 C CA . ILE A 1 1045 ? -13.186 8.219 -14.830 1.00 89.69 1045 ILE A CA 1
ATOM 8175 C C . ILE A 1 1045 ? -12.308 7.734 -13.665 1.00 89.69 1045 ILE A C 1
ATOM 8177 O O . ILE A 1 1045 ? -12.834 7.388 -12.610 1.00 89.69 1045 ILE A O 1
ATOM 8181 N N . ILE A 1 1046 ? -10.979 7.774 -13.802 1.00 89.31 1046 ILE A N 1
ATOM 8182 C CA . ILE A 1 1046 ? -10.023 7.454 -12.734 1.00 89.31 1046 ILE A CA 1
ATOM 8183 C C . ILE A 1 1046 ? -10.220 8.399 -11.545 1.00 89.31 1046 ILE A C 1
ATOM 8185 O O . ILE A 1 1046 ? -10.364 7.918 -10.424 1.00 89.31 1046 ILE A O 1
ATOM 8189 N N . ALA A 1 1047 ? -10.295 9.716 -11.764 1.00 86.06 1047 ALA A N 1
ATOM 8190 C CA . ALA A 1 1047 ? -10.508 10.688 -10.689 1.00 86.06 1047 ALA A CA 1
ATOM 8191 C C . ALA A 1 1047 ? -11.857 10.497 -9.961 1.00 86.06 1047 ALA A C 1
ATOM 8193 O O . ALA A 1 1047 ? -11.928 10.632 -8.735 1.00 86.06 1047 ALA A O 1
ATOM 8194 N N . ASP A 1 1048 ? -12.917 10.138 -10.691 1.00 90.38 1048 ASP A N 1
ATOM 8195 C CA . ASP A 1 1048 ? -14.236 9.831 -10.131 1.00 90.38 1048 ASP A CA 1
ATOM 8196 C C . ASP A 1 1048 ? -14.242 8.496 -9.358 1.00 90.38 1048 ASP A C 1
ATOM 8198 O O . ASP A 1 1048 ? -14.806 8.420 -8.262 1.00 90.38 1048 ASP A O 1
ATOM 8202 N N . LEU A 1 1049 ? -13.561 7.462 -9.862 1.00 90.50 1049 LEU A N 1
ATOM 8203 C CA . LEU A 1 1049 ? -13.390 6.177 -9.175 1.00 90.50 1049 LEU A CA 1
ATOM 8204 C C . LEU A 1 1049 ? -12.503 6.302 -7.929 1.00 90.50 1049 LEU A C 1
ATOM 8206 O O . LEU A 1 1049 ? -12.820 5.715 -6.897 1.00 90.50 1049 LEU A O 1
ATOM 8210 N N . GLU A 1 1050 ? -11.427 7.089 -7.971 1.00 86.88 1050 GLU A N 1
ATOM 8211 C CA . GLU A 1 1050 ? -10.620 7.421 -6.793 1.00 86.88 1050 GLU A CA 1
ATOM 8212 C C . GLU A 1 1050 ? -11.448 8.115 -5.714 1.00 86.88 1050 GLU A C 1
ATOM 8214 O O . GLU A 1 1050 ? -11.378 7.729 -4.548 1.00 86.88 1050 GLU A O 1
ATOM 8219 N N . PHE A 1 1051 ? -12.255 9.109 -6.090 1.00 85.00 1051 PHE A N 1
ATOM 8220 C CA . PHE A 1 1051 ? -13.135 9.813 -5.161 1.00 85.00 1051 PHE A CA 1
ATOM 8221 C C . PHE A 1 1051 ? -14.120 8.840 -4.489 1.00 85.00 1051 PHE A C 1
ATOM 8223 O O . PHE A 1 1051 ? -14.293 8.862 -3.269 1.00 85.00 1051 PHE A O 1
ATOM 8230 N N . LEU A 1 1052 ? -14.707 7.914 -5.254 1.00 87.94 1052 LEU A N 1
ATOM 8231 C CA . LEU A 1 1052 ? -15.594 6.871 -4.726 1.00 87.94 1052 LEU A CA 1
ATOM 8232 C C . LEU A 1 1052 ? -14.862 5.820 -3.864 1.00 87.94 1052 LEU A C 1
ATOM 8234 O O . LEU A 1 1052 ? -15.453 5.301 -2.912 1.00 87.94 1052 LEU A O 1
ATOM 8238 N N . ARG A 1 1053 ? -13.575 5.549 -4.124 1.00 86.06 1053 ARG A N 1
ATOM 8239 C CA . ARG A 1 1053 ? -12.708 4.704 -3.278 1.00 86.06 1053 ARG A CA 1
ATOM 8240 C C . ARG A 1 1053 ? -12.283 5.397 -1.980 1.00 86.06 1053 ARG A C 1
ATOM 8242 O O . ARG A 1 1053 ? -12.295 4.764 -0.928 1.00 86.06 1053 ARG A O 1
ATOM 8249 N N . GLU A 1 1054 ? -11.965 6.693 -2.003 1.00 77.44 1054 GLU A N 1
ATOM 8250 C CA . GLU A 1 1054 ? -11.668 7.484 -0.793 1.00 77.44 1054 GLU A CA 1
ATOM 8251 C C . GLU A 1 1054 ? -12.869 7.542 0.165 1.00 77.44 1054 GLU A C 1
ATOM 8253 O O . GLU A 1 1054 ? -12.695 7.551 1.389 1.00 77.44 1054 GLU A O 1
ATOM 8258 N N . LEU A 1 1055 ? -14.084 7.515 -0.395 1.00 77.25 1055 LEU A N 1
ATOM 8259 C CA . LEU A 1 1055 ? -15.349 7.380 0.327 1.00 77.25 1055 LEU A CA 1
ATOM 8260 C C . LEU A 1 1055 ? -15.655 5.949 0.816 1.00 77.25 1055 LEU A C 1
ATOM 8262 O O . LEU A 1 1055 ? -16.643 5.775 1.525 1.00 77.25 1055 LEU A O 1
ATOM 8266 N N . GLU A 1 1056 ? -14.836 4.945 0.486 1.00 82.06 1056 GLU A N 1
ATOM 8267 C CA . GLU A 1 1056 ? -15.080 3.508 0.729 1.00 82.06 1056 GLU A CA 1
ATOM 8268 C C . GLU A 1 1056 ? -16.385 2.978 0.090 1.00 82.06 1056 GLU A C 1
ATOM 8270 O O . GLU A 1 1056 ? -16.940 1.986 0.560 1.00 82.06 1056 GLU A O 1
ATOM 8275 N N . LEU A 1 1057 ? -16.882 3.610 -0.984 1.00 85.88 1057 LEU A N 1
ATOM 8276 C CA . LEU A 1 1057 ? -18.093 3.182 -1.710 1.00 85.88 1057 LEU A CA 1
ATOM 8277 C C . LEU A 1 1057 ? -17.789 2.197 -2.843 1.00 85.88 1057 LEU A C 1
ATOM 8279 O O . LEU A 1 1057 ? -18.604 1.319 -3.119 1.00 85.88 1057 LEU A O 1
ATOM 8283 N N . ILE A 1 1058 ? -16.619 2.336 -3.470 1.00 88.75 1058 ILE A N 1
ATOM 8284 C CA . ILE A 1 1058 ? -16.076 1.387 -4.446 1.00 88.75 1058 ILE A CA 1
ATOM 8285 C C . ILE A 1 1058 ? -14.821 0.724 -3.869 1.00 88.75 1058 ILE A C 1
ATOM 8287 O O . ILE A 1 1058 ? -13.984 1.389 -3.255 1.00 88.75 1058 ILE A O 1
ATOM 8291 N N . ASP A 1 1059 ? -14.696 -0.580 -4.097 1.00 85.38 1059 ASP A N 1
ATOM 8292 C CA . ASP A 1 1059 ? -13.519 -1.393 -3.789 1.00 85.38 1059 ASP A CA 1
ATOM 8293 C C . ASP A 1 1059 ? -12.709 -1.641 -5.074 1.00 85.38 1059 ASP A C 1
ATOM 8295 O O . ASP A 1 1059 ? -13.250 -1.577 -6.180 1.00 85.38 1059 ASP A O 1
ATOM 8299 N N . PHE A 1 1060 ? -11.408 -1.907 -4.938 1.00 84.69 1060 PHE A N 1
ATOM 8300 C CA . PHE A 1 1060 ? -10.506 -2.172 -6.060 1.00 84.69 1060 PHE A CA 1
ATOM 8301 C C . PHE A 1 1060 ? -9.702 -3.445 -5.819 1.00 84.69 1060 PHE A C 1
ATOM 8303 O O . PHE A 1 1060 ? -8.772 -3.481 -5.010 1.00 84.69 1060 PHE A O 1
ATOM 8310 N N . VAL A 1 1061 ? -10.047 -4.483 -6.571 1.00 77.44 1061 VAL A N 1
ATOM 8311 C CA . VAL A 1 1061 ? -9.456 -5.813 -6.480 1.00 77.44 1061 VAL A CA 1
ATOM 8312 C C . VAL A 1 1061 ? -8.437 -5.974 -7.604 1.00 77.44 1061 VAL A C 1
ATOM 8314 O O . VAL A 1 1061 ? -8.791 -6.024 -8.781 1.00 77.44 1061 VAL A O 1
ATOM 8317 N N . SER A 1 1062 ? -7.158 -6.077 -7.244 1.00 66.44 1062 SER A N 1
ATOM 8318 C CA . SER A 1 1062 ? -6.094 -6.450 -8.181 1.00 66.44 1062 SER A CA 1
ATOM 8319 C C . SER A 1 1062 ? -5.935 -7.970 -8.187 1.00 66.44 1062 SER A C 1
ATOM 8321 O O . SER A 1 1062 ? -5.411 -8.549 -7.235 1.00 66.44 1062 SER A O 1
ATOM 8323 N N . GLN A 1 1063 ? -6.397 -8.627 -9.252 1.00 50.34 1063 GLN A N 1
ATOM 8324 C CA . GLN A 1 1063 ? -6.183 -10.058 -9.490 1.00 50.34 1063 GLN A CA 1
ATOM 8325 C C . GLN A 1 1063 ? -5.555 -10.260 -10.871 1.00 50.34 1063 GLN A C 1
ATOM 8327 O O . GLN A 1 1063 ? -5.919 -9.601 -11.840 1.00 50.34 1063 GLN A O 1
ATOM 8332 N N . GLY A 1 1064 ? -4.557 -11.142 -10.964 1.00 46.56 1064 GLY A N 1
ATOM 8333 C CA . GLY A 1 1064 ? -3.870 -11.454 -12.228 1.00 46.56 1064 GLY A CA 1
ATOM 8334 C C . GLY A 1 1064 ? -3.041 -10.317 -12.852 1.00 46.56 1064 GLY A C 1
ATOM 8335 O O . GLY A 1 1064 ? -2.397 -10.544 -13.872 1.00 46.56 1064 GLY A O 1
ATOM 8336 N N . GLY A 1 1065 ? -3.012 -9.126 -12.243 1.00 52.44 1065 GLY A N 1
ATOM 8337 C CA . GLY A 1 1065 ? -2.381 -7.922 -12.798 1.00 52.44 1065 GLY A CA 1
ATOM 8338 C C . GLY A 1 1065 ? -3.350 -6.969 -13.506 1.00 52.44 1065 GLY A C 1
ATOM 8339 O O . GLY A 1 1065 ? -2.907 -5.952 -14.033 1.00 52.44 1065 GLY A O 1
ATOM 8340 N N . GLU A 1 1066 ? -4.653 -7.260 -13.491 1.00 55.91 1066 GLU A N 1
ATOM 8341 C CA . GLU A 1 1066 ? -5.699 -6.392 -14.034 1.00 55.91 1066 GLU A CA 1
ATOM 8342 C C . GLU A 1 1066 ? -6.570 -5.865 -12.884 1.00 55.91 1066 GLU A C 1
ATOM 8344 O O . GLU A 1 1066 ? -7.063 -6.625 -12.049 1.00 55.91 1066 GLU A O 1
ATOM 8349 N N . GLY A 1 1067 ? -6.710 -4.540 -12.806 1.00 76.25 1067 GLY A N 1
ATOM 8350 C CA . GLY A 1 1067 ? -7.468 -3.874 -11.750 1.00 76.25 1067 GLY A CA 1
ATOM 8351 C C . GLY A 1 1067 ? -8.968 -3.898 -12.024 1.00 76.25 1067 GLY A C 1
ATOM 8352 O O . GLY A 1 1067 ? -9.400 -3.466 -13.096 1.00 76.25 1067 GLY A O 1
ATOM 8353 N N . ARG A 1 1068 ? -9.748 -4.375 -11.051 1.00 85.25 1068 ARG A N 1
ATOM 8354 C CA . ARG A 1 1068 ? -11.211 -4.459 -11.120 1.00 85.25 1068 ARG A CA 1
ATOM 8355 C C . ARG A 1 1068 ? -11.873 -3.632 -10.020 1.00 85.25 1068 ARG A C 1
ATOM 8357 O O . ARG A 1 1068 ? -11.380 -3.601 -8.895 1.00 85.25 1068 ARG A O 1
ATOM 8364 N N . TYR A 1 1069 ? -13.003 -3.018 -10.333 1.00 88.12 1069 TYR A N 1
ATOM 8365 C CA . TYR A 1 1069 ? -13.817 -2.180 -9.462 1.00 88.12 1069 TYR A CA 1
ATOM 8366 C C . TYR A 1 1069 ? -15.161 -2.860 -9.184 1.00 88.12 1069 TYR A C 1
ATOM 8368 O O . TYR A 1 1069 ? -15.719 -3.538 -10.046 1.00 88.12 1069 TYR A O 1
ATOM 8376 N N . ARG A 1 1070 ? -15.684 -2.670 -7.972 1.00 87.94 1070 ARG A N 1
ATOM 8377 C CA . ARG A 1 1070 ? -16.987 -3.192 -7.530 1.00 87.94 1070 ARG A CA 1
ATOM 8378 C C . ARG A 1 1070 ? -17.589 -2.332 -6.427 1.00 87.94 1070 ARG A C 1
ATOM 8380 O O . ARG A 1 1070 ? -16.890 -1.481 -5.872 1.00 87.94 1070 ARG A O 1
ATOM 8387 N N . LEU A 1 1071 ? -18.850 -2.558 -6.069 1.00 89.12 1071 LEU A N 1
ATOM 8388 C CA . LEU A 1 1071 ? -19.464 -1.838 -4.955 1.00 89.12 1071 LEU A CA 1
ATOM 8389 C C . LEU A 1 1071 ? -18.954 -2.401 -3.616 1.00 89.12 1071 LEU A C 1
ATOM 8391 O O . LEU A 1 1071 ? -19.036 -3.599 -3.368 1.00 89.12 1071 LEU A O 1
ATOM 8395 N N . THR A 1 1072 ? -18.457 -1.552 -2.712 1.00 88.06 1072 THR A N 1
ATOM 8396 C CA . THR A 1 1072 ? -17.924 -2.029 -1.420 1.00 88.06 1072 THR A CA 1
ATOM 8397 C C . THR A 1 1072 ? -19.010 -2.631 -0.527 1.00 88.06 1072 THR A C 1
ATOM 8399 O O . THR A 1 1072 ? -18.727 -3.544 0.241 1.00 88.06 1072 THR A O 1
ATOM 8402 N N . ILE A 1 1073 ? -20.239 -2.097 -0.577 1.00 90.19 1073 ILE A N 1
ATOM 8403 C CA . ILE A 1 1073 ? -21.315 -2.376 0.389 1.00 90.19 1073 ILE A CA 1
ATOM 8404 C C . ILE A 1 1073 ? -22.529 -2.988 -0.338 1.00 90.19 1073 ILE A C 1
ATOM 8406 O O . ILE A 1 1073 ? -23.328 -2.236 -0.903 1.00 90.19 1073 ILE A O 1
ATOM 8410 N N . PRO A 1 1074 ? -22.755 -4.314 -0.288 1.00 89.94 1074 PRO A N 1
ATOM 8411 C CA . PRO A 1 1074 ? -23.867 -4.951 -1.003 1.00 89.94 1074 PRO A CA 1
ATOM 8412 C C . PRO A 1 1074 ? -25.266 -4.437 -0.614 1.00 89.94 1074 PRO A C 1
ATOM 8414 O O . PRO A 1 1074 ? -26.145 -4.343 -1.470 1.00 89.94 1074 PRO A O 1
ATOM 8417 N N . LEU A 1 1075 ? -25.488 -4.035 0.647 1.00 91.06 1075 LEU A N 1
ATOM 8418 C CA . LEU A 1 1075 ? -26.749 -3.390 1.055 1.00 91.06 1075 LEU A CA 1
ATOM 8419 C C . LEU A 1 1075 ? -26.965 -2.015 0.401 1.00 91.06 1075 LEU A C 1
ATOM 8421 O O . LEU A 1 1075 ? -28.109 -1.625 0.183 1.00 91.06 1075 LEU A O 1
ATOM 8425 N N . MET A 1 1076 ? -25.901 -1.288 0.043 1.00 90.12 1076 MET A N 1
ATOM 8426 C CA . MET A 1 1076 ? -26.046 -0.042 -0.715 1.00 90.12 1076 MET A CA 1
ATOM 8427 C C . MET A 1 1076 ? -26.496 -0.319 -2.154 1.00 90.12 1076 MET A C 1
ATOM 8429 O O . MET A 1 1076 ? -27.261 0.467 -2.699 1.00 90.12 1076 MET A O 1
ATOM 8433 N N . GLY A 1 1077 ? -26.102 -1.453 -2.739 1.00 88.62 1077 GLY A N 1
ATOM 8434 C CA . GLY A 1 1077 ? -26.580 -1.895 -4.052 1.00 88.62 1077 GLY A CA 1
ATOM 8435 C C . GLY A 1 1077 ? -28.086 -2.160 -4.053 1.00 88.62 1077 GLY A C 1
ATOM 8436 O O . GLY A 1 1077 ? -28.827 -1.587 -4.849 1.00 88.62 1077 GLY A O 1
ATOM 8437 N N . GLN A 1 1078 ? -28.557 -2.913 -3.052 1.00 89.12 1078 GLN A N 1
ATOM 8438 C CA . GLN A 1 1078 ? -29.990 -3.124 -2.805 1.00 89.12 1078 GLN A CA 1
ATOM 8439 C C . GLN A 1 1078 ? -30.748 -1.803 -2.570 1.00 89.12 1078 GLN A C 1
ATOM 8441 O O . GLN A 1 1078 ? -31.896 -1.669 -2.989 1.00 89.12 1078 GLN A O 1
ATOM 8446 N N . TRP A 1 1079 ? -30.121 -0.814 -1.920 1.00 91.94 1079 TRP A N 1
ATOM 8447 C CA . TRP A 1 1079 ? -30.710 0.515 -1.731 1.00 91.94 1079 TRP A CA 1
ATOM 8448 C C . TRP A 1 1079 ? -30.811 1.315 -3.035 1.00 91.94 1079 TRP A C 1
ATOM 8450 O O . TRP A 1 1079 ? -31.854 1.920 -3.279 1.00 91.94 1079 TRP A O 1
ATOM 8460 N N . ILE A 1 1080 ? -29.777 1.291 -3.886 1.00 90.31 1080 ILE A N 1
ATOM 8461 C CA . ILE A 1 1080 ? -29.799 1.951 -5.202 1.00 90.31 1080 ILE A CA 1
ATOM 8462 C C . ILE A 1 1080 ? -30.975 1.408 -6.025 1.00 90.31 1080 ILE A C 1
ATOM 8464 O O . ILE A 1 1080 ? -31.779 2.188 -6.523 1.00 90.31 1080 ILE A O 1
ATOM 8468 N N . GLU A 1 1081 ? -31.141 0.087 -6.083 1.00 86.81 1081 GLU A N 1
ATOM 8469 C CA . GLU A 1 1081 ? -32.229 -0.567 -6.828 1.00 86.81 1081 GLU A CA 1
ATOM 8470 C C . GLU A 1 1081 ? -33.627 -0.289 -6.266 1.00 86.81 1081 GLU A C 1
ATOM 8472 O O . GLU A 1 1081 ? -34.591 -0.185 -7.021 1.00 86.81 1081 GLU A O 1
ATOM 8477 N N . ALA A 1 1082 ? -33.754 -0.165 -4.943 1.00 86.81 1082 ALA A N 1
ATOM 8478 C CA . ALA A 1 1082 ? -35.036 0.087 -4.291 1.00 86.81 1082 ALA A CA 1
ATOM 8479 C C . ALA A 1 1082 ? -35.479 1.561 -4.341 1.00 86.81 1082 ALA A C 1
ATOM 8481 O O . ALA A 1 1082 ? -36.657 1.840 -4.115 1.00 86.81 1082 ALA A O 1
ATOM 8482 N N . GLN A 1 1083 ? -34.554 2.503 -4.567 1.00 87.94 1083 GLN A N 1
ATOM 8483 C CA . GLN A 1 1083 ? -34.796 3.939 -4.364 1.00 87.94 1083 GLN A CA 1
ATOM 8484 C C . GLN A 1 1083 ? -34.391 4.838 -5.539 1.00 87.94 1083 GLN A C 1
ATOM 8486 O O . GLN A 1 1083 ? -34.702 6.028 -5.493 1.00 87.94 1083 GLN A O 1
ATOM 8491 N N . GLN A 1 1084 ? -33.673 4.350 -6.557 1.00 90.12 1084 GLN A N 1
ATOM 8492 C CA . GLN A 1 1084 ? -33.163 5.173 -7.660 1.00 90.12 1084 GLN A CA 1
ATOM 8493 C C . GLN A 1 1084 ? -33.549 4.609 -9.034 1.00 90.12 1084 GLN A C 1
ATOM 8495 O O . GLN A 1 1084 ? -33.403 3.422 -9.307 1.00 90.12 1084 GLN A O 1
ATOM 8500 N N . ASP A 1 1085 ? -33.999 5.492 -9.926 1.00 89.31 1085 ASP A N 1
ATOM 8501 C CA . ASP A 1 1085 ? -34.318 5.168 -11.319 1.00 89.31 1085 ASP A CA 1
ATOM 8502 C C . ASP A 1 1085 ? -33.045 5.251 -12.186 1.00 89.31 1085 ASP A C 1
ATOM 8504 O O . ASP A 1 1085 ? -32.409 6.304 -12.288 1.00 89.31 1085 ASP A O 1
ATOM 8508 N N . PHE A 1 1086 ? -32.662 4.132 -12.805 1.00 88.25 1086 PHE A N 1
ATOM 8509 C CA . PHE A 1 1086 ? -31.441 4.022 -13.607 1.00 88.25 1086 PHE A CA 1
ATOM 8510 C C . PHE A 1 1086 ? -31.493 4.826 -14.919 1.00 88.25 1086 PHE A C 1
ATOM 8512 O O . PHE A 1 1086 ? -30.491 5.435 -15.306 1.00 88.25 1086 PHE A O 1
ATOM 8519 N N . ASP A 1 1087 ? -32.652 4.891 -15.584 1.00 88.12 1087 ASP A N 1
ATOM 8520 C CA . ASP A 1 1087 ? -32.838 5.686 -16.803 1.00 88.12 1087 ASP A CA 1
ATOM 8521 C C . ASP A 1 1087 ? -32.765 7.189 -16.487 1.00 88.12 1087 ASP A C 1
ATOM 8523 O O . ASP A 1 1087 ? -32.160 7.963 -17.242 1.00 88.12 1087 ASP A O 1
ATOM 8527 N N . ALA A 1 1088 ? -33.323 7.604 -15.346 1.00 89.56 1088 ALA A N 1
ATOM 8528 C CA . ALA A 1 1088 ? -33.230 8.973 -14.849 1.00 89.56 1088 ALA A CA 1
ATOM 8529 C C . ALA A 1 1088 ? -31.788 9.348 -14.465 1.00 89.56 1088 ALA A C 1
ATOM 8531 O O . ALA A 1 1088 ? -31.314 10.413 -14.869 1.00 89.56 1088 ALA A O 1
ATOM 8532 N N . LEU A 1 1089 ? -31.066 8.472 -13.752 1.00 90.19 1089 LEU A N 1
ATOM 8533 C CA . LEU A 1 1089 ? -29.658 8.691 -13.396 1.00 90.19 1089 LEU A CA 1
ATOM 8534 C C . LEU A 1 1089 ? -28.762 8.810 -14.628 1.00 90.19 1089 LEU A C 1
ATOM 8536 O O . LEU A 1 1089 ? -27.986 9.761 -14.709 1.00 90.19 1089 LEU A O 1
ATOM 8540 N N . ARG A 1 1090 ? -28.902 7.903 -15.608 1.00 92.12 1090 ARG A N 1
ATOM 8541 C CA . ARG A 1 1090 ? -28.182 7.991 -16.889 1.00 92.12 1090 ARG A CA 1
ATOM 8542 C C . ARG A 1 1090 ? -28.417 9.342 -17.550 1.00 92.12 1090 ARG A C 1
ATOM 8544 O O . ARG A 1 1090 ? -27.479 9.991 -17.997 1.00 92.12 1090 ARG A O 1
ATOM 8551 N N . THR A 1 1091 ? -29.678 9.764 -17.607 1.00 89.94 1091 THR A N 1
ATOM 8552 C CA . THR A 1 1091 ? -30.083 11.015 -18.257 1.00 89.94 1091 THR A CA 1
ATOM 8553 C C . THR A 1 1091 ? -29.466 12.234 -17.565 1.00 89.94 1091 THR A C 1
ATOM 8555 O O . THR A 1 1091 ? -28.952 13.118 -18.242 1.00 89.94 1091 THR A O 1
ATOM 8558 N N . GLN A 1 1092 ? -29.448 12.263 -16.229 1.00 91.62 1092 GLN A N 1
ATOM 8559 C CA . GLN A 1 1092 ? -28.808 13.334 -15.458 1.00 91.62 1092 GLN A CA 1
ATOM 8560 C C . GLN A 1 1092 ? -27.281 13.339 -15.616 1.00 91.62 1092 GLN A C 1
ATOM 8562 O O . GLN A 1 1092 ? -26.703 14.398 -15.830 1.00 91.62 1092 GLN A O 1
ATOM 8567 N N . ALA A 1 1093 ? -26.635 12.170 -15.561 1.00 90.75 1093 ALA A N 1
ATOM 8568 C CA . ALA A 1 1093 ? -25.192 12.039 -15.764 1.00 90.75 1093 ALA A CA 1
ATOM 8569 C C . ALA A 1 1093 ? -24.758 12.458 -17.179 1.00 90.75 1093 ALA A C 1
ATOM 8571 O O . ALA A 1 1093 ? -23.690 13.042 -17.345 1.00 90.75 1093 ALA A O 1
ATOM 8572 N N . ARG A 1 1094 ? -25.597 12.207 -18.195 1.00 90.50 1094 ARG A N 1
ATOM 8573 C CA . ARG A 1 1094 ? -25.337 12.656 -19.567 1.00 90.50 1094 ARG A CA 1
ATOM 8574 C C . ARG A 1 1094 ? -25.426 14.175 -19.700 1.00 90.50 1094 ARG A C 1
ATOM 8576 O O . ARG A 1 1094 ? -24.512 14.758 -20.262 1.00 90.50 1094 ARG A O 1
ATOM 8583 N N . TYR A 1 1095 ? -26.460 14.811 -19.139 1.00 88.75 1095 TYR A N 1
ATOM 8584 C CA . TYR A 1 1095 ? -26.561 16.278 -19.135 1.00 88.75 1095 TYR A CA 1
ATOM 8585 C C . TYR A 1 1095 ? -25.421 16.942 -18.350 1.00 88.75 1095 TYR A C 1
ATOM 8587 O O . TYR A 1 1095 ? -24.863 17.922 -18.819 1.00 88.75 1095 TYR A O 1
ATOM 8595 N N . GLU A 1 1096 ? -25.019 16.382 -17.207 1.00 88.50 1096 GLU A N 1
ATOM 8596 C CA . GLU A 1 1096 ? -23.876 16.879 -16.425 1.00 88.50 1096 GLU A CA 1
ATOM 8597 C C . GLU A 1 1096 ? -22.561 16.828 -17.226 1.00 88.50 1096 GLU A C 1
ATOM 8599 O O . GLU A 1 1096 ? -21.784 17.776 -17.190 1.00 88.50 1096 GLU A O 1
ATOM 8604 N N . THR A 1 1097 ? -22.332 15.765 -18.007 1.00 86.44 1097 THR A N 1
ATOM 8605 C CA . THR A 1 1097 ? -21.193 15.686 -18.937 1.00 86.44 1097 THR A CA 1
ATOM 8606 C C . THR A 1 1097 ? -21.355 16.596 -20.166 1.00 86.44 1097 THR A C 1
ATOM 8608 O O . THR A 1 1097 ? -20.362 17.154 -20.617 1.00 86.44 1097 THR A O 1
ATOM 8611 N N . GLU A 1 1098 ? -22.564 16.782 -20.708 1.00 84.38 1098 GLU A N 1
ATOM 8612 C CA . GLU A 1 1098 ? -22.819 17.732 -21.808 1.00 84.38 1098 GLU A CA 1
ATOM 8613 C C . GLU A 1 1098 ? -22.536 19.186 -21.383 1.00 84.38 1098 GLU A C 1
ATOM 8615 O O . GLU A 1 1098 ? -21.890 19.915 -22.135 1.00 84.38 1098 GLU A O 1
ATOM 8620 N N . ASP A 1 1099 ? -22.947 19.584 -20.172 1.00 79.44 1099 ASP A N 1
ATOM 8621 C CA . ASP A 1 1099 ? -22.701 20.918 -19.605 1.00 79.44 1099 ASP A CA 1
ATOM 8622 C C . ASP A 1 1099 ? -21.228 21.128 -19.179 1.00 79.44 1099 ASP A C 1
ATOM 8624 O O . ASP A 1 1099 ? -20.724 22.246 -19.265 1.00 79.44 1099 ASP A O 1
ATOM 8628 N N . GLU A 1 1100 ? -20.502 20.083 -18.751 1.00 73.19 1100 GLU A N 1
ATOM 8629 C CA . GLU A 1 1100 ? -19.060 20.170 -18.428 1.00 73.19 1100 GLU A CA 1
ATOM 8630 C C . GLU A 1 1100 ? -18.156 20.374 -19.667 1.00 73.19 1100 GLU A C 1
ATOM 8632 O O . GLU A 1 1100 ? -17.004 20.789 -19.515 1.00 73.19 1100 GLU A O 1
ATOM 8637 N N . HIS A 1 1101 ? -18.655 20.113 -20.883 1.00 59.81 1101 HIS A N 1
ATOM 8638 C CA . HIS A 1 1101 ? -17.924 20.288 -22.153 1.00 59.81 1101 HIS A CA 1
ATOM 8639 C C . HIS A 1 1101 ? -18.268 21.599 -22.907 1.00 59.81 1101 HIS A C 1
ATOM 8641 O O . HIS A 1 1101 ? -17.780 21.787 -24.028 1.00 59.81 1101 HIS A O 1
ATOM 8647 N N . ALA A 1 1102 ? -19.105 22.482 -22.339 1.00 46.66 1102 ALA A N 1
ATOM 8648 C CA . ALA A 1 1102 ? -19.708 23.650 -23.012 1.00 46.66 1102 ALA A CA 1
ATOM 8649 C C . ALA A 1 1102 ? -19.041 25.016 -22.719 1.00 46.66 1102 ALA A C 1
ATOM 8651 O O . ALA A 1 1102 ? -18.987 25.834 -23.672 1.00 46.66 1102 ALA A O 1
#

Sequence (1102 aa):
MRVNREGLYHFPIRSRNATSLFVQHALATLRNEGRAIIVVPYGLLSNRSEKDLRRWLLEQNRVEAVIDLPGNAFAPLMTTRICLMILGRNGPTERVRMVDAQPFFDESRGRQPSQIKDSALTALVQAVYATSPGKSAWDIDIEALQTAEWDLTPRRRERSELTRVLNELSSEVETHRLDEISGIMAGRSIPSADLVDRPPGENPVPYIRIKDVERGKASRSSSWLSAKAVAGVKPEWRLRAGDILLSKSGTIGKVGIVQNGALGAVAASGHYIIRTEKDRLDPHFLLAYFNSNACRSWLRERASGSVISHLPIRVIAELPIPVPPLPIQMRVASQYRDHKVDAFLYLAKLLSQGESDEVAESIDRWLDQALRSFAAVKDQEIKIETVLDNFEKLASDPIPVRYCDDCGKPYWLAAAIEQLEVDSSNITRIVTRKIADPHICEVCLTVGSSKDDTDFTRFKGGGPLVDWAAMLNGSLGNLDDISKLPPGITSLHILQNALNSIMLGEQKIRGHMPNEEKARHFSRTLERYLTALVHRLTETVDPEFEVNTHRLIRGKLQNLIVRVINRGFLPLRDFRLNVSSDWGMPLFDFIGLDLIEENSLADVDGGDDYSQESAEWKEARLPFLAEHANESIRLHGTVPKAAKDKVSIELIWSATNIAGETVQGRRQIALTVVDGDQEFETDTPLELGGSPYVCGDPVRPERSDVFFGREELIEQIRRQVLKSGNVVLLEGNRRAGKTSILRHLEGSRSIPGWLGVYCSLQGAEGSQEGVGVPTAEVFREVAKSLARAVHGYGLETPLPDGSVLSPGSRPLGIAKACRAGIGQEAAFSDFREYVEVLLEPLREKSLGVLLMLDEFDKLQEGIDNGITSPQVPENIRFLVQTYPGFSAILTGSRRLKRLREEYWSALFGLGTRLGISSLSRGAARRLVTEPVQGRISYSSEAMERAIDLTAGQPYLLQCLCNRIFDRIARGASRTVTIDIVDAAGKELVLDNEHFATLWSYAGSHRRRFLLALCNLEEKERDPLRLGELSELLAGHGIEVSDDIIIADLEFLRELELIDFVSQGGEGRYRLTIPLMGQWIEAQQDFDALRTQARYETEDEHA

Foldseek 3Di:
DDDDPVVQPVFPDRDPDPQLSVVSVVLVPADAQGKDKDKAFLCCQAPLRNLVSLVCQAAFWEFAEKEWDPCQQPFPPDNTGIIITMTTHGDHYFKYKYFYLHVQWDDDPDRDHTDGDPVSVVVRVCCSPPPAHDPGIDIDGVVNCVVVSVRRHRDPPPCQVQVVLCVVCVVPFDKDFLLVFKDKAFFDADDPVQKDQDADDDDWAAEADLVCQPPQANAAGRITGHPVCVVVDDPVQFDAFLKKKAFFKAPHLRIHTYDDRRGRHTYHRRTMIIGGDQQFARSLLVSLQSLAPSNVSQQVSQWDDRPMTGGDPVSNRRDMDTTDAPVLSVLLSLCCNQPVDRSSVSSCVVVVVPDPPVLLVLLVVLLVVLCVLLVPDDDPPDDPCSLLVSLQVCLVVARPWAAQPVPRHTDDDDDDPDDDDDDDDDDDDDDDDDDDDPRDDVPCDPPDPDPDDDDDDDPSNDDLVSLLSVLLNVLSNLSHCLVVDQLEPVSLVSLVVSLVSLVVSLVSLPDDRPSNVSSNVSSVSSNVSSVVSNVVLQPDWDKDWDWPALEDEAFDKDKIKIKIFTQRSYKWFFKKKDKDWPPPDDAPFFPDFDFDDPVPPDDDDDDDDDDDDDDDDDIDTDRMAGHRRMTITIGIGHHYNPDDQKIKMKMKIWTATPVGDIDIDIDMDMHGYDHDPDDDDDDDFACLDADLFDAPDQAAPVSCLQPFQCVVVLVVVLVPCVPALFEAEEEEFVLLRLVNSLRCVAQDPSHPQEHRFEFEPVPFDADPVDQAHAALSVLLRLQLRLQCSCLVVFWFGAALQRDIDHHPDDPPCRSVSSPNNQDRPCRLVSSVVNVVVRCPRSVVVSHAYEAEYDPPVRLVRCVVVVRHDLCPLLSLVCVSVPDVSYHYYYYDYLLCVPVDCPSVVSRVVGYHYDYRDAHDLVRQLSSLDSSSPPSAEEDPVLSVLLCQQALNRSNSSSQLSSLLVVQCSVDPHRYDDNCSSVVSLLVCLVPDCVLVVLLVQLPALLLNLLLQVQLVQVVVHDFDALVRSQVVCVVLVQDDDSVVVVVSQVSCVSNQQKDWDQDPNTIGIHGSRNSSSVNCVVPHDNNVSSVRSNVVSVVVVD

Radius of gyration: 45.27 Å; chains: 1; bounding box: 124×101×112 Å

Secondary structure (DSSP, 8-state):
----SGGGTTSSS--S-HHHHHHHHHHHHSPTT-EEEEEEEHHHHH-GGGHHHHHHHHHHSEEEEEEE--TTTTTTT--S-EEEEEEESSS--SEEEEEE-GGGS----SSSPPP--HHHHHHHHHHHH-SS--TTEEEEEHHHHHHTTT--S---TT--HHHHHHHHHTTTS-EEEGGGTEEEEEPB---GGGEESS--SSSPPBEE-GGGEETTEE---S-EE-HHHHTT--GGGB--TTPEEEE-BSSTT-EEEE-GGGTT-EEBTTEEEEEE-TTT--HHHHHHHHHSHHHHHHHHHT-B-SSS-B--HHHHHT-EEE---HHHHHHHHHHHHHH---HHHHHHHHHHT----HHHHHHHHHHHHHHHHHSS--TT---HHHHHHHHHHHHHS----EE-TTT--EE---S----------S-------S---SS--TTS---------------TT--HHHHHHHHHHHHHHTTTTGGGS-SSHHHHHHHHHHHHHHHHHHTT--S--HHHHHHHHHHHHHHHHHHHHHHHHHH---EEEEES-SEEETTSEEEEEEEEEE-SSS-EEEEEEEEEETT-S--TTEEEEEE--TT--S-----------------EEEEEE-TT-EEEEEEEEEPPTT--SEEEEEEEEEEE-TTS-EEEEEEEEEEEEE---------------S-----SSPP-GGGGGG--S-HHHHHHHHHHHHHH--EEEEEE-TTSSHHHHHHHT-BSSSSTTEEEEEEEGGGS---SSSSS--HHHHHHHHHHHHHHHHHHTT--EE-TTS-EEPTTS---SHHHHHHHHS-SSSHHHHHHHHHHHHHHHHHTTT-EEEEEEE-THHHHHHHHTTSS-TTHHHHHHHHHHH-TTEEEEEEE-GGGGSS-HHHHHHHHTT-EEEEE----HHHHHHHHHGGGTTT-EE-HHHHHHHHHHTTT-HHHHHHHHHHHHHHHTTSS--EE-HHHHHHHHHHHHHS-HHHHHHHHTT-SHHHHHHHHHHHHHHHHSSPEEHHHHHHHHHHTT----HHHHHHHHHHHHHTTSEEEEEETTEEEEEES-HHHHHHHHHH--HHHHHHHHHHHHHHHT-

pLDDT: mean 75.19, std 17.26, range [24.8, 95.31]